Protein AF-A0A293M8E7-F1 (afdb_monomer_lite)

Organism: Ornithodoros erraticus (NCBI:txid265619)

Secondary structure (DSSP, 8-state):
-HHHHHHHHHHHHHHHHSTT--HHHHHHHHHHHHHHH--B-HHHHHHHS-GGGSTT-TTHHHHHHHHEEEEP-PBPTTSPBPPPEEEE-HHHHHHT--HHHHHHH-SSHHHHHHHHHHHHHHHHHTTS--SSSPPPP-PPPP-PPPTTS--GGGGGGSHHHHHHHHHHHHHHHH-TTS-HHHHHHHHHHHHHHHHT--SS--TT-----PPP-TT--HHHH-SSS-HHHHTT--EEEEEEPPP-------------------------------PPP-----------------------------------------------------------------------------------------------------------------------------------------------------------------------PPP--EEEEEEE-HHHHHHHHHHHHHTSTT----GGGS---TT--S-S----S---HHHHHHHHHHHHHHHH--S-TTSPPHHHHHHHHHSPPPP--------TTSSHHHHHHHHHHHHHHHHHHHHHHHHHHHHHHHHHHTTTT---------------PPEEEBTTT--EEE--SSS-EEEEEEEEEE-TTTT-BBTTS---BPPSSHHHHHHHTS--BHHHHHHHHHHHHHHHS-HHHHHTT----TTTEEEEEEEEEEEEHHHHHHHHHHHHHHHTTS--S--GGGT-EE-TTT--EE-EEEEPPTTTT--------TT--HHHHHHHHHHHHTSPPP---TTHHHHHHHHHHHHHTS-GGGT-SSSS--HHHHHHHHHHHHHHHHHHHHHHTTSSS-S----TT--HHHHHHHHHHHHHHH--S-THHHHHHHH---SSTT--TT---TTSPPTTTS-HHHHHHHHHHHS-TT--HHHHHHHHHHHHHHHHHHHHHHHHTTS-HHHHHHHHHHHHT-S-SSSSHHHHHHHHHHHHTTSGGGGGGTT--GGG-----HHHHHHHHHHHHHHHHHHHHHHHHHHT-PPPP---SGGGHHHHHHHHTT-S-TTS---GGGG----SS-HHHHHHHHHHHHHHHHTT-HHHHHHHHHT---BPPP-PPBPPSBHHHHHHHHTTPPPTTT-SPPSSEEEETTT--EEESS-STT-BTTB-HHHHHHHHHHTTEEEEEETTT-EEEEEETTEEEEEEESEE-TTS---GGGTT----EE-HHHHHHHHHHHHTT-HHHH-S-EEESSS--

InterPro domains:
  IPR039164 E3 ubiquitin-protein ligase UBR1-like [PTHR21497] (1-1247)
  IPR044046 E3 ubiquitin-protein ligase UBR-like, C-terminal [PF18995] (820-1236)
  IPR055194 E3 ubiquitin-protein ligase UBR1-like, winged-helix domain [PF22960] (27-125)

Structure (mmCIF, N/CA/C/O backbone):
data_AF-A0A293M8E7-F1
#
_entry.id   AF-A0A293M8E7-F1
#
loop_
_atom_site.group_PDB
_atom_site.id
_atom_site.type_symbol
_atom_site.label_atom_id
_atom_site.label_alt_id
_atom_site.label_comp_id
_atom_site.label_asym_id
_atom_site.label_entity_id
_atom_site.label_seq_id
_atom_site.pdbx_PDB_ins_code
_atom_site.Cartn_x
_atom_site.Cartn_y
_atom_site.Cartn_z
_atom_site.occupancy
_atom_site.B_iso_or_equiv
_atom_site.auth_seq_id
_atom_site.auth_comp_id
_atom_site.auth_asym_id
_atom_site.auth_atom_id
_atom_site.pdbx_PDB_model_num
ATOM 1 N N . MET A 1 1 ? -21.845 -20.359 -11.282 1.00 68.38 1 MET A N 1
ATOM 2 C CA . MET A 1 1 ? -21.447 -19.264 -12.202 1.00 68.38 1 MET A CA 1
ATOM 3 C C . MET A 1 1 ? -22.646 -18.745 -12.989 1.00 68.38 1 MET A C 1
ATOM 5 O O . MET A 1 1 ? -22.965 -17.578 -12.821 1.00 68.38 1 MET A O 1
ATOM 9 N N . VAL A 1 2 ? -23.340 -19.585 -13.774 1.00 80.88 2 VAL A N 1
ATOM 10 C CA . VAL A 1 2 ? -24.531 -19.186 -14.562 1.00 80.88 2 VAL A CA 1
ATOM 11 C C . VAL A 1 2 ? -25.601 -18.481 -13.709 1.00 80.88 2 VAL A C 1
ATOM 13 O O . VAL A 1 2 ? -25.981 -17.367 -14.045 1.00 80.88 2 VAL A O 1
ATOM 16 N N . GLU A 1 3 ? -25.994 -19.051 -12.560 1.00 83.94 3 GLU A N 1
ATOM 17 C CA . GLU A 1 3 ? -26.905 -18.430 -11.567 1.00 83.94 3 GLU A CA 1
ATOM 18 C C . GLU A 1 3 ? -26.539 -16.966 -11.257 1.00 83.94 3 GLU A C 1
ATOM 20 O O . GLU A 1 3 ? -27.389 -16.078 -11.313 1.00 83.94 3 GLU A O 1
ATOM 25 N N . SER A 1 4 ? -25.256 -16.707 -10.985 1.00 84.44 4 SER A N 1
ATOM 26 C CA . SER A 1 4 ? -24.722 -15.388 -10.628 1.00 84.44 4 SER A CA 1
ATOM 27 C C . SER A 1 4 ? -24.785 -14.407 -11.802 1.00 84.44 4 SER A C 1
ATOM 29 O O . SER A 1 4 ? -25.072 -13.232 -11.598 1.00 84.44 4 SER A O 1
ATOM 31 N N . ALA A 1 5 ? -24.550 -14.886 -13.028 1.00 87.75 5 ALA A N 1
ATOM 32 C CA . ALA A 1 5 ? -24.634 -14.073 -14.239 1.00 87.75 5 ALA A CA 1
ATOM 33 C C . ALA A 1 5 ? -26.088 -13.718 -14.596 1.00 87.75 5 ALA A C 1
ATOM 35 O O . ALA A 1 5 ? -26.372 -12.560 -14.896 1.00 87.75 5 ALA A O 1
ATOM 36 N N . LEU A 1 6 ? -27.020 -14.675 -14.499 1.00 90.12 6 LEU A N 1
ATOM 37 C CA . LEU A 1 6 ? -28.450 -14.417 -14.711 1.00 90.12 6 LEU A CA 1
ATOM 38 C C . LEU A 1 6 ? -29.018 -13.478 -13.640 1.00 90.12 6 LEU A C 1
ATOM 40 O O . LEU A 1 6 ? -29.716 -12.528 -13.976 1.00 90.12 6 LEU A O 1
ATOM 44 N N . THR A 1 7 ? -28.665 -13.693 -12.368 1.00 89.94 7 THR A N 1
ATOM 45 C CA . THR A 1 7 ? -29.019 -12.785 -11.263 1.00 89.94 7 THR A CA 1
ATOM 46 C C . THR A 1 7 ? -28.528 -11.365 -11.543 1.00 89.94 7 THR A C 1
ATOM 48 O O . THR A 1 7 ? -29.310 -10.422 -11.466 1.00 89.94 7 THR A O 1
ATOM 51 N N . PHE A 1 8 ? -27.257 -11.203 -11.934 1.00 90.19 8 PHE A N 1
ATOM 52 C CA . PHE A 1 8 ? -26.700 -9.891 -12.267 1.00 90.19 8 PHE A CA 1
ATOM 53 C C . PHE A 1 8 ? -27.414 -9.232 -13.457 1.00 90.19 8 PHE A C 1
ATOM 55 O O . PHE A 1 8 ? -27.713 -8.043 -13.389 1.00 90.19 8 PHE A O 1
ATOM 62 N N . MET A 1 9 ? -27.745 -9.986 -14.511 1.00 89.50 9 MET A N 1
ATOM 63 C CA . MET A 1 9 ? -28.525 -9.472 -15.644 1.00 89.50 9 MET A CA 1
ATOM 64 C C . MET A 1 9 ? -29.933 -9.029 -15.223 1.00 89.50 9 MET A C 1
ATOM 66 O O . MET A 1 9 ? -30.341 -7.918 -15.553 1.00 89.50 9 MET A O 1
ATOM 70 N N . ALA A 1 10 ? -30.656 -9.853 -14.460 1.00 90.50 10 ALA A N 1
ATOM 71 C CA . ALA A 1 10 ? -31.996 -9.537 -13.965 1.00 90.50 10 ALA A CA 1
ATOM 72 C C . ALA A 1 10 ? -31.999 -8.282 -13.070 1.00 90.50 10 ALA A C 1
ATOM 74 O O . ALA A 1 10 ? -32.833 -7.392 -13.250 1.00 90.50 10 ALA A O 1
ATOM 75 N N . MET A 1 11 ? -31.021 -8.168 -12.164 1.00 89.38 11 MET A N 1
ATOM 76 C CA . MET A 1 11 ? -30.807 -6.969 -11.349 1.00 89.38 11 MET A CA 1
ATOM 77 C C . MET A 1 11 ? -30.482 -5.750 -12.220 1.00 89.38 11 MET A C 1
ATOM 79 O O . MET A 1 11 ? -31.136 -4.722 -12.083 1.00 89.38 11 MET A O 1
ATOM 83 N N . LEU A 1 12 ? -29.519 -5.849 -13.145 1.00 88.81 12 LEU A N 1
ATOM 84 C CA . LEU A 1 12 ? -29.110 -4.742 -14.017 1.00 88.81 12 LEU A CA 1
ATOM 85 C C . LEU A 1 12 ? -30.289 -4.187 -14.827 1.00 88.81 12 LEU A C 1
ATOM 87 O O . LEU A 1 12 ? -30.461 -2.972 -14.896 1.00 88.81 12 LEU A O 1
ATOM 91 N N . LEU A 1 13 ? -31.110 -5.067 -15.405 1.00 86.44 13 LEU A N 1
ATOM 92 C CA . LEU A 1 13 ? -32.287 -4.694 -16.189 1.00 86.44 13 LEU A CA 1
ATOM 93 C C . LEU A 1 13 ? -33.374 -4.048 -15.316 1.00 86.44 13 LEU A C 1
ATOM 95 O O . LEU A 1 13 ? -33.914 -3.011 -15.699 1.00 86.44 13 LEU A O 1
ATOM 99 N N . SER A 1 14 ? -33.653 -4.609 -14.132 1.00 85.44 14 SER A N 1
ATOM 100 C CA . SER A 1 14 ? -34.631 -4.052 -13.185 1.00 85.44 14 SER A CA 1
ATOM 101 C C . SER A 1 14 ? -34.201 -2.674 -12.666 1.00 85.44 14 SER A C 1
ATOM 103 O O . SER A 1 14 ? -34.911 -1.691 -12.870 1.00 85.44 14 SER A O 1
ATOM 105 N N . ILE A 1 15 ? -32.987 -2.555 -12.109 1.00 83.00 15 ILE A N 1
ATOM 106 C CA . ILE A 1 15 ? -32.442 -1.297 -11.565 1.00 83.00 15 ILE A CA 1
ATOM 107 C C . ILE A 1 15 ? -32.454 -0.189 -12.619 1.00 83.00 15 ILE A C 1
ATOM 109 O O . ILE A 1 15 ? -32.874 0.925 -12.329 1.00 83.00 15 ILE A O 1
ATOM 113 N N . ARG A 1 16 ? -31.990 -0.480 -13.843 1.00 83.44 16 ARG A N 1
ATOM 114 C CA . ARG A 1 16 ? -31.901 0.521 -14.918 1.00 83.44 16 ARG A CA 1
ATOM 115 C C . ARG A 1 16 ? -33.264 0.966 -15.437 1.00 83.44 16 ARG A C 1
ATOM 117 O O . ARG A 1 16 ? -33.369 2.098 -15.895 1.00 83.44 16 ARG A O 1
ATOM 124 N N . THR A 1 17 ? -34.278 0.111 -15.338 1.00 80.12 17 THR A N 1
ATOM 125 C CA . THR A 1 17 ? -35.662 0.457 -15.687 1.00 80.12 17 THR A CA 1
ATOM 126 C C . THR A 1 17 ? -36.342 1.266 -14.578 1.00 80.12 17 THR A C 1
ATOM 128 O O . THR A 1 17 ? -37.103 2.179 -14.867 1.00 80.12 17 THR A O 1
ATOM 131 N N . ASN A 1 18 ? -35.992 1.007 -13.316 1.00 79.44 18 ASN A N 1
ATOM 132 C CA . ASN A 1 18 ? -36.489 1.728 -12.139 1.00 79.44 18 ASN A CA 1
ATOM 133 C C . ASN A 1 18 ? -35.790 3.094 -11.903 1.00 79.44 18 ASN A C 1
ATOM 135 O O . ASN A 1 18 ? -36.013 3.745 -10.881 1.00 79.44 18 ASN A O 1
ATOM 139 N N . LEU A 1 19 ? -34.937 3.558 -12.827 1.00 77.19 19 LEU A N 1
ATOM 140 C CA . LEU A 1 19 ? -34.357 4.905 -12.784 1.00 77.19 19 LEU A CA 1
ATOM 141 C C . LEU A 1 19 ? -35.396 5.952 -13.218 1.00 77.19 19 LEU A C 1
ATOM 143 O O . LEU A 1 19 ? -35.996 5.829 -14.282 1.00 77.19 19 LEU A O 1
ATOM 147 N N . GLY A 1 20 ? -35.560 7.007 -12.415 1.00 71.25 20 GLY A N 1
ATOM 148 C CA . GLY A 1 20 ? -36.569 8.056 -12.634 1.00 71.25 20 GLY A CA 1
ATOM 149 C C . GLY A 1 20 ? -37.862 7.879 -11.827 1.00 71.25 20 GLY A C 1
ATOM 150 O O . GLY A 1 20 ? -38.789 8.665 -11.994 1.00 71.25 20 GLY A O 1
ATOM 151 N N . MET A 1 21 ? -37.930 6.881 -10.939 1.00 80.19 21 MET A N 1
ATOM 152 C CA . MET A 1 21 ? -38.999 6.755 -9.940 1.00 80.19 21 MET A CA 1
ATOM 153 C C . MET A 1 21 ? -39.037 7.961 -8.981 1.00 80.19 21 MET A C 1
ATOM 155 O O . MET A 1 21 ? -37.992 8.527 -8.651 1.00 80.19 21 MET A O 1
ATOM 159 N N . SER A 1 22 ? -40.234 8.345 -8.520 1.00 82.50 22 SER A N 1
ATOM 160 C CA . SER A 1 22 ? -40.402 9.437 -7.548 1.00 82.50 22 SER A CA 1
ATOM 161 C C . SER A 1 22 ? -39.932 9.032 -6.145 1.00 82.50 22 SER A C 1
ATOM 163 O O . SER A 1 22 ? -39.795 7.847 -5.833 1.00 82.50 22 SER A O 1
ATOM 165 N N . GLU A 1 23 ? -39.698 10.013 -5.267 1.00 80.44 23 GLU A N 1
ATOM 166 C CA . GLU A 1 23 ? -39.271 9.735 -3.885 1.00 80.44 23 GLU A CA 1
ATOM 167 C C . GLU A 1 23 ? -40.356 8.974 -3.086 1.00 80.44 23 GLU A C 1
ATOM 169 O O . GLU A 1 23 ? -40.019 8.140 -2.248 1.00 80.44 23 GLU A O 1
ATOM 174 N N . GLU A 1 24 ? -41.642 9.156 -3.421 1.00 82.88 24 GLU A N 1
ATOM 175 C CA . GLU A 1 24 ? -42.771 8.340 -2.930 1.00 82.88 24 GLU A CA 1
ATOM 176 C C . GLU A 1 24 ? -42.676 6.869 -3.378 1.00 82.88 24 GLU A C 1
ATOM 178 O O . GLU A 1 24 ? -42.749 5.952 -2.559 1.00 82.88 24 GLU A O 1
ATOM 183 N N . ASP A 1 25 ? -42.481 6.644 -4.682 1.00 84.38 25 ASP A N 1
ATOM 184 C CA . ASP A 1 25 ? -42.360 5.323 -5.316 1.00 84.38 25 ASP A CA 1
ATOM 185 C C . ASP A 1 25 ? -41.198 4.517 -4.700 1.00 84.38 25 ASP A C 1
ATOM 187 O O . ASP A 1 25 ? -41.317 3.319 -4.424 1.00 84.38 25 ASP A O 1
ATOM 191 N N . ILE A 1 26 ? -40.068 5.195 -4.459 1.00 85.56 26 ILE A N 1
ATOM 192 C CA . ILE A 1 26 ? -38.873 4.622 -3.830 1.00 85.56 26 ILE A CA 1
ATOM 193 C C . ILE A 1 26 ? -39.148 4.294 -2.357 1.00 85.56 26 ILE A C 1
ATOM 195 O O . ILE A 1 26 ? -38.889 3.168 -1.930 1.00 85.56 26 ILE A O 1
ATOM 199 N N . MET A 1 27 ? -39.716 5.231 -1.589 1.00 85.25 27 MET A N 1
ATOM 200 C CA . MET A 1 27 ? -40.069 5.016 -0.180 1.00 85.25 27 MET A CA 1
ATOM 201 C C . MET A 1 27 ? -40.993 3.802 -0.003 1.00 85.25 27 MET A C 1
ATOM 203 O O . MET A 1 27 ? -40.737 2.959 0.861 1.00 85.25 27 MET A O 1
ATOM 207 N N . ARG A 1 28 ? -42.020 3.663 -0.853 1.00 89.56 28 ARG A N 1
ATOM 208 C CA . ARG A 1 28 ? -42.944 2.520 -0.825 1.00 89.56 28 ARG A CA 1
ATOM 209 C C . ARG A 1 28 ? -42.222 1.194 -1.086 1.00 89.56 28 ARG A C 1
ATOM 211 O O . ARG A 1 28 ? -42.390 0.247 -0.317 1.00 89.56 28 ARG A O 1
ATOM 218 N N . GLN A 1 29 ? -41.382 1.131 -2.123 1.00 88.25 29 GLN A N 1
ATOM 219 C CA . GLN A 1 29 ? -40.636 -0.082 -2.482 1.00 88.25 29 GLN A CA 1
ATOM 220 C C . GLN A 1 29 ? -39.670 -0.534 -1.374 1.00 88.25 29 GLN A C 1
ATOM 222 O O . GLN A 1 29 ? -39.550 -1.734 -1.105 1.00 88.25 29 GLN A O 1
ATOM 227 N N . GLU A 1 30 ? -39.014 0.405 -0.690 1.00 89.31 30 GLU A N 1
ATOM 228 C CA . GLU A 1 30 ? -38.142 0.082 0.443 1.00 89.31 30 GLU A CA 1
ATOM 229 C C . GLU A 1 30 ? -38.932 -0.366 1.680 1.00 89.31 30 GLU A C 1
ATOM 231 O O . GLU A 1 30 ? -38.576 -1.368 2.303 1.00 89.31 30 GLU A O 1
ATOM 236 N N . MET A 1 31 ? -40.051 0.295 1.999 1.00 89.12 31 MET A N 1
ATOM 237 C CA . MET A 1 31 ? -40.909 -0.082 3.128 1.00 89.12 31 MET A CA 1
ATOM 238 C C . MET A 1 31 ? -41.478 -1.502 2.953 1.00 89.12 31 MET A C 1
ATOM 240 O O . MET A 1 31 ? -41.401 -2.321 3.873 1.00 89.12 31 MET A O 1
ATOM 244 N N . VAL A 1 32 ? -41.952 -1.837 1.745 1.00 91.44 32 VAL A N 1
ATOM 245 C CA . VAL A 1 32 ? -42.368 -3.199 1.363 1.00 91.44 32 VAL A CA 1
ATOM 246 C C . VAL A 1 32 ? -41.226 -4.202 1.549 1.00 91.44 32 VAL A C 1
ATOM 248 O O . VAL A 1 32 ? -41.429 -5.266 2.135 1.00 91.44 32 VAL A O 1
ATOM 251 N N . THR A 1 33 ? -40.014 -3.867 1.106 1.00 90.75 33 THR A N 1
ATOM 252 C CA . THR A 1 33 ? -38.836 -4.750 1.180 1.00 90.75 33 THR A CA 1
ATOM 253 C C . THR A 1 33 ? -38.420 -5.038 2.625 1.00 90.75 33 THR A C 1
ATOM 255 O O . THR A 1 33 ? -38.177 -6.196 2.984 1.00 90.75 33 THR A O 1
ATOM 258 N N . LEU A 1 34 ? -38.407 -4.018 3.489 1.00 89.88 34 LEU A N 1
ATOM 259 C CA . LEU A 1 34 ? -38.118 -4.161 4.920 1.00 89.88 34 LEU A CA 1
ATOM 260 C C . LEU A 1 34 ? -39.157 -5.052 5.620 1.00 89.88 34 LEU A C 1
ATOM 262 O O . LEU A 1 34 ? -38.778 -5.983 6.337 1.00 89.88 34 LEU A O 1
ATOM 266 N N . LEU A 1 35 ? -40.449 -4.819 5.356 1.00 90.19 35 LEU A N 1
ATOM 267 C CA . LEU A 1 35 ? -41.570 -5.581 5.922 1.00 90.19 35 LEU A CA 1
ATOM 268 C C . LEU A 1 35 ? -41.635 -7.031 5.421 1.00 90.19 35 LEU A C 1
ATOM 270 O O . LEU A 1 35 ? -41.969 -7.938 6.191 1.00 90.19 35 LEU A O 1
ATOM 274 N N . CYS A 1 36 ? -41.285 -7.287 4.158 1.00 90.19 36 CYS A N 1
ATOM 275 C CA . CYS A 1 36 ? -41.197 -8.639 3.592 1.00 90.19 36 CYS A CA 1
ATOM 276 C C . CYS A 1 36 ? -39.943 -9.395 4.061 1.00 90.19 36 CYS A C 1
ATOM 278 O O . CYS A 1 36 ? -39.952 -10.625 4.109 1.00 90.19 36 CYS A O 1
ATOM 280 N N . THR A 1 37 ? -38.908 -8.689 4.525 1.00 89.69 37 THR A N 1
ATOM 281 C CA . THR A 1 37 ? -37.727 -9.298 5.160 1.00 89.69 37 THR A CA 1
ATOM 282 C C . THR A 1 37 ? -37.989 -9.665 6.626 1.00 89.69 37 THR A C 1
ATOM 284 O O . THR A 1 37 ? -37.711 -10.791 7.032 1.00 89.69 37 THR A O 1
ATOM 287 N N . GLY A 1 38 ? -38.607 -8.779 7.418 1.00 88.81 38 GLY A N 1
ATOM 288 C CA . GLY A 1 38 ? -39.013 -9.080 8.799 1.00 88.81 38 GLY A CA 1
ATOM 289 C C . GLY A 1 38 ? -40.175 -8.216 9.296 1.00 88.81 38 GLY A C 1
ATOM 290 O O . GLY A 1 38 ? -40.468 -7.175 8.720 1.00 88.81 38 GLY A O 1
ATOM 291 N N . ASN A 1 39 ? -40.839 -8.634 10.378 1.00 89.19 39 ASN A N 1
ATOM 292 C CA . ASN A 1 39 ? -41.770 -7.756 11.102 1.00 89.19 39 ASN A CA 1
ATOM 293 C C . ASN A 1 39 ? -40.967 -6.630 11.787 1.00 89.19 39 ASN A C 1
ATOM 295 O O . ASN A 1 39 ? -39.861 -6.895 12.263 1.00 89.19 39 ASN A O 1
ATOM 299 N N . ARG A 1 40 ? -41.504 -5.405 11.869 1.00 90.06 40 ARG A N 1
ATOM 300 C CA . ARG A 1 40 ? -40.778 -4.219 12.383 1.00 90.06 40 ARG A CA 1
ATOM 301 C C . ARG A 1 40 ? -41.633 -3.346 13.304 1.00 90.06 40 ARG A C 1
ATOM 303 O O . ARG A 1 40 ? -42.852 -3.316 13.158 1.00 90.06 40 ARG A O 1
ATOM 310 N N . THR A 1 41 ? -41.008 -2.604 14.218 1.00 88.56 41 THR A N 1
ATOM 311 C CA . THR A 1 41 ? -41.669 -1.473 14.899 1.00 88.56 41 THR A CA 1
ATOM 312 C C . THR A 1 41 ? -41.767 -0.262 13.961 1.00 88.56 41 THR A C 1
ATOM 314 O O . THR A 1 41 ? -41.087 -0.204 12.938 1.00 88.56 41 THR A O 1
ATOM 317 N N . HIS A 1 42 ? -42.576 0.735 14.332 1.00 87.25 42 HIS A N 1
ATOM 318 C CA . HIS A 1 42 ? -42.614 2.040 13.652 1.00 87.25 42 HIS A CA 1
ATOM 319 C C . HIS A 1 42 ? -41.235 2.726 13.640 1.00 87.25 42 HIS A C 1
ATOM 321 O O . HIS A 1 42 ? -40.757 3.134 12.580 1.00 87.25 42 HIS A O 1
ATOM 327 N N . SER A 1 43 ? -40.544 2.738 14.789 1.00 83.81 43 SER A N 1
ATOM 328 C CA . SER A 1 43 ? -39.168 3.241 14.900 1.00 83.81 43 SER A CA 1
ATOM 329 C C . SER A 1 43 ? -38.218 2.511 13.953 1.00 83.81 43 SER A C 1
ATOM 331 O O . SER A 1 43 ? -37.637 3.145 13.087 1.00 83.81 43 SER A O 1
ATOM 333 N N . GLN A 1 44 ? -38.174 1.175 13.981 1.00 85.31 44 GLN A N 1
ATOM 334 C CA . GLN A 1 44 ? -37.306 0.387 13.099 1.00 85.31 44 GLN A CA 1
ATOM 335 C C . GLN A 1 44 ? -37.579 0.604 11.604 1.00 85.31 44 GLN A C 1
ATOM 337 O O . GLN A 1 44 ? -36.675 0.403 10.802 1.00 85.31 44 GLN A O 1
ATOM 342 N N . LEU A 1 45 ? -38.800 0.966 11.195 1.00 85.62 45 LEU A N 1
ATOM 343 C CA . LEU A 1 45 ? -39.066 1.352 9.803 1.00 85.62 45 LEU A CA 1
ATOM 344 C C . LEU A 1 45 ? -38.528 2.753 9.505 1.00 85.62 45 LEU A C 1
ATOM 346 O O . LEU A 1 45 ? -37.920 2.949 8.458 1.00 85.62 45 LEU A O 1
ATOM 350 N N . THR A 1 46 ? -38.695 3.690 10.438 1.00 81.94 46 THR A N 1
ATOM 351 C CA . THR A 1 46 ? -38.144 5.051 10.355 1.00 81.94 46 THR A CA 1
ATOM 352 C C . THR A 1 46 ? -36.610 5.041 10.295 1.00 81.94 46 THR A C 1
ATOM 354 O O . THR A 1 46 ? -36.035 5.740 9.468 1.00 81.94 46 THR A O 1
ATOM 357 N N . ASP A 1 47 ? -35.962 4.204 11.110 1.00 82.12 47 ASP A N 1
ATOM 358 C CA . ASP A 1 47 ? -34.501 4.100 11.244 1.00 82.12 47 ASP A CA 1
ATOM 359 C C . ASP A 1 47 ? -33.833 3.358 10.066 1.00 82.12 47 ASP A C 1
ATOM 361 O O . ASP A 1 47 ? -32.661 3.583 9.769 1.00 82.12 47 ASP A O 1
ATOM 365 N N . LEU A 1 48 ? -34.552 2.434 9.409 1.00 82.31 48 LEU A N 1
ATOM 366 C CA . LEU A 1 48 ? -34.027 1.609 8.305 1.00 82.31 48 LEU A CA 1
ATOM 367 C C . LEU A 1 48 ? -34.385 2.138 6.907 1.00 82.31 48 LEU A C 1
ATOM 369 O O . LEU A 1 48 ? -33.838 1.649 5.912 1.00 82.31 48 LEU A O 1
ATOM 373 N N . LEU A 1 49 ? -35.299 3.106 6.803 1.00 83.31 49 LEU A N 1
ATOM 374 C CA . LEU A 1 49 ? -35.583 3.802 5.549 1.00 83.31 49 LEU A CA 1
ATOM 375 C C . LEU A 1 49 ? -34.499 4.861 5.254 1.00 83.31 49 LEU A C 1
ATOM 377 O O . LEU A 1 49 ? -33.908 5.414 6.179 1.00 83.31 49 LEU A O 1
ATOM 381 N N . PRO A 1 50 ? -34.197 5.163 3.974 1.00 74.56 50 PRO A N 1
ATOM 382 C CA . PRO A 1 50 ? -33.213 6.193 3.630 1.00 74.56 50 PRO A CA 1
ATOM 383 C C . PRO A 1 50 ? -33.582 7.560 4.223 1.00 74.56 50 PRO A C 1
ATOM 385 O O . PRO A 1 50 ? -34.759 7.894 4.269 1.00 74.56 50 PRO A O 1
ATOM 388 N N . GLU A 1 51 ? -32.599 8.394 4.573 1.00 63.53 51 GLU A N 1
ATOM 389 C CA . GLU A 1 51 ? -32.803 9.683 5.273 1.00 63.53 51 GLU A CA 1
ATOM 390 C C . GLU A 1 51 ? -33.858 10.603 4.619 1.00 63.53 51 GLU A C 1
ATOM 392 O O . GLU A 1 51 ? -34.645 11.249 5.308 1.00 63.53 51 GLU A O 1
ATOM 397 N N . LYS A 1 52 ? -33.942 10.611 3.280 1.00 57.53 52 LYS A N 1
ATOM 398 C CA . LYS A 1 52 ? -34.959 11.349 2.497 1.00 57.53 52 LYS A CA 1
ATOM 399 C C . LYS A 1 52 ? -36.406 10.855 2.677 1.00 57.53 52 LYS A C 1
ATOM 401 O O . LYS A 1 52 ? -37.347 11.551 2.313 1.00 57.53 52 LYS A O 1
ATOM 406 N N . CYS A 1 53 ? -36.576 9.638 3.179 1.00 55.69 53 CYS A N 1
ATOM 407 C CA . CYS A 1 53 ? -37.843 8.930 3.372 1.00 55.69 53 CYS A CA 1
ATOM 408 C C . CYS A 1 53 ? -38.243 8.845 4.860 1.00 55.69 53 CYS A C 1
ATOM 410 O O . CYS A 1 53 ? -39.245 8.212 5.181 1.00 55.69 53 CYS A O 1
ATOM 412 N N . GLY A 1 54 ? -37.450 9.436 5.763 1.00 54.84 54 GLY A N 1
ATOM 413 C CA . GLY A 1 54 ? -37.694 9.423 7.205 1.00 54.84 54 GLY A CA 1
ATOM 414 C C . GLY A 1 54 ? -38.845 10.333 7.656 1.00 54.84 54 GLY A C 1
ATOM 415 O O . GLY A 1 54 ? -39.525 10.977 6.856 1.00 54.84 54 GLY A O 1
ATOM 416 N N . SER A 1 55 ? -39.023 10.428 8.974 1.00 53.34 55 SER A N 1
ATOM 417 C CA . SER A 1 55 ? -40.187 10.984 9.697 1.00 53.34 55 SER A CA 1
ATOM 418 C C . SER A 1 55 ? -40.504 12.485 9.516 1.00 53.34 55 SER A C 1
ATOM 420 O O . SER A 1 55 ? -41.353 13.025 10.220 1.00 53.34 55 SER A O 1
ATOM 422 N N . GLN A 1 56 ? -39.876 13.164 8.552 1.00 55.81 56 GLN A N 1
ATOM 423 C CA . GLN A 1 56 ? -40.293 14.485 8.051 1.00 55.81 56 GLN A CA 1
ATOM 424 C C . GLN A 1 56 ? -41.221 14.385 6.819 1.00 55.81 56 GLN A C 1
ATOM 426 O O . GLN A 1 56 ? -41.827 15.382 6.421 1.00 55.81 56 GLN A O 1
ATOM 431 N N . ASN A 1 57 ? -41.335 13.207 6.192 1.00 64.06 57 ASN A N 1
ATOM 432 C CA . ASN A 1 57 ? -42.163 13.004 5.005 1.00 64.06 57 ASN A CA 1
ATOM 433 C C . ASN A 1 57 ? -43.638 12.754 5.382 1.00 64.06 57 ASN A C 1
ATOM 435 O O . ASN A 1 57 ? -43.955 11.837 6.138 1.00 64.06 57 ASN A O 1
ATOM 439 N N . LYS A 1 58 ? -44.548 13.566 4.829 1.00 67.75 58 LYS A N 1
ATOM 440 C CA . LYS A 1 58 ? -45.988 13.551 5.150 1.00 67.75 58 LYS A CA 1
ATOM 441 C C . LYS A 1 58 ? -46.693 12.255 4.756 1.00 67.75 58 LYS A C 1
ATOM 443 O O . LYS A 1 58 ? -47.667 11.885 5.405 1.00 67.75 58 LYS A O 1
ATOM 448 N N . ASP A 1 59 ? -46.208 11.570 3.726 1.00 74.31 59 ASP A N 1
ATOM 449 C CA . ASP A 1 59 ? -46.843 10.361 3.202 1.00 74.31 59 ASP A CA 1
ATOM 450 C C . ASP A 1 59 ? -46.343 9.070 3.883 1.00 74.31 59 ASP A C 1
ATOM 452 O O . ASP A 1 59 ? -46.838 7.990 3.568 1.00 74.31 59 ASP A O 1
ATOM 456 N N . PHE A 1 60 ? -45.429 9.153 4.862 1.00 83.81 60 PHE A N 1
ATOM 457 C CA . PHE A 1 60 ? -44.925 7.989 5.611 1.00 83.81 60 PHE A CA 1
ATOM 458 C C . PHE A 1 60 ? -46.056 7.184 6.275 1.00 83.81 60 PHE A C 1
ATOM 460 O O . PHE A 1 60 ? -46.201 5.992 6.009 1.00 83.81 60 PHE A O 1
ATOM 467 N N . GLU A 1 61 ? -46.893 7.833 7.095 1.00 84.56 61 GLU A N 1
ATOM 468 C CA . GLU A 1 61 ? -48.008 7.175 7.805 1.00 84.56 61 GLU A CA 1
ATOM 469 C C . GLU A 1 61 ? -49.056 6.620 6.838 1.00 84.56 61 GLU A C 1
ATOM 471 O O . GLU A 1 61 ? -49.616 5.544 7.048 1.00 84.56 61 GLU A O 1
ATOM 476 N N . ARG A 1 62 ? -49.293 7.347 5.742 1.00 86.94 62 ARG A N 1
ATOM 477 C CA . ARG A 1 62 ? -50.200 6.932 4.676 1.00 86.94 62 ARG A CA 1
ATOM 478 C C . ARG A 1 62 ? -49.705 5.641 4.029 1.00 86.94 62 ARG A C 1
ATOM 480 O O . ARG A 1 62 ? -50.448 4.665 3.993 1.00 86.94 62 ARG A O 1
ATOM 487 N N . PHE A 1 63 ? -48.456 5.605 3.563 1.00 85.81 63 PHE A N 1
ATOM 488 C CA . PHE A 1 63 ? -47.907 4.399 2.954 1.00 85.81 63 PHE A CA 1
ATOM 489 C C . PHE A 1 63 ? -47.789 3.253 3.958 1.00 85.81 63 PHE A C 1
ATOM 491 O O . PHE A 1 63 ? -48.088 2.123 3.587 1.00 85.81 63 PHE A O 1
ATOM 498 N N . LEU A 1 64 ? -47.462 3.519 5.227 1.00 87.75 64 LEU A N 1
ATOM 499 C CA . LEU A 1 64 ? -47.446 2.496 6.274 1.00 87.75 64 LEU A CA 1
ATOM 500 C C . LEU A 1 64 ? -48.834 1.865 6.480 1.00 87.75 64 LEU A C 1
ATOM 502 O O . LEU A 1 64 ? -48.939 0.640 6.539 1.00 87.75 64 LEU A O 1
ATOM 506 N N . GLY A 1 65 ? -49.897 2.674 6.517 1.00 84.62 65 GLY A N 1
ATOM 507 C CA . GLY A 1 65 ? -51.282 2.194 6.570 1.00 84.62 65 GLY A CA 1
ATOM 508 C C . GLY A 1 65 ? -51.746 1.470 5.298 1.00 84.62 65 GLY A C 1
ATOM 509 O O . GLY A 1 65 ? -52.568 0.558 5.377 1.00 84.62 65 GLY A O 1
ATOM 510 N N . GLU A 1 66 ? -51.205 1.831 4.130 1.00 87.75 66 GLU A N 1
ATOM 511 C CA . GLU A 1 66 ? -51.482 1.150 2.860 1.00 87.75 66 GLU A CA 1
ATOM 512 C C . GLU A 1 66 ? -50.746 -0.204 2.738 1.00 87.75 66 GLU A C 1
ATOM 514 O O . GLU A 1 66 ? -51.351 -1.171 2.281 1.00 87.75 66 GLU A O 1
ATOM 519 N N . VAL A 1 67 ? -49.471 -0.317 3.145 1.00 90.06 67 VAL A N 1
ATOM 520 C CA . VAL A 1 67 ? -48.655 -1.537 2.925 1.00 90.06 67 VAL A CA 1
ATOM 521 C C . VAL A 1 67 ? -48.602 -2.498 4.116 1.00 90.06 67 VAL A C 1
ATOM 523 O O . VAL A 1 67 ? -48.256 -3.671 3.940 1.00 90.06 67 VAL A O 1
ATOM 526 N N . ALA A 1 68 ? -48.934 -2.050 5.329 1.00 90.31 68 ALA A N 1
ATOM 527 C CA . ALA A 1 68 ? -48.824 -2.856 6.543 1.00 90.31 68 ALA A CA 1
ATOM 528 C C . ALA A 1 68 ? -50.153 -3.027 7.296 1.00 90.31 68 ALA A C 1
ATOM 530 O O . ALA A 1 68 ? -51.111 -2.281 7.123 1.00 90.31 68 ALA A O 1
ATOM 531 N N . VAL A 1 69 ? -50.186 -4.034 8.165 1.00 90.94 69 VAL A N 1
ATOM 532 C CA . VAL A 1 69 ? -51.149 -4.191 9.259 1.00 90.94 69 VAL A CA 1
ATOM 533 C C . VAL A 1 69 ? -50.355 -4.247 10.559 1.00 90.94 69 VAL A C 1
ATOM 535 O O . VAL A 1 69 ? -49.377 -4.993 10.672 1.00 90.94 69 VAL A O 1
ATOM 538 N N . TYR A 1 70 ? -50.773 -3.454 11.543 1.00 89.62 70 TYR A N 1
ATOM 539 C CA . TYR A 1 70 ? -50.229 -3.526 12.893 1.00 89.62 70 TYR A CA 1
ATOM 540 C C . TYR A 1 70 ? -50.738 -4.790 13.592 1.00 89.62 70 TYR A C 1
ATOM 542 O O . TYR A 1 70 ? -51.940 -5.053 13.621 1.00 89.62 70 TYR A O 1
ATOM 550 N N . LYS A 1 71 ? -49.824 -5.573 14.166 1.00 85.00 71 LYS A N 1
ATOM 551 C CA . LYS A 1 71 ? -50.153 -6.681 15.058 1.00 85.00 71 LYS A CA 1
ATOM 552 C C . LYS A 1 71 ? -49.986 -6.220 16.501 1.00 85.00 71 LYS A C 1
ATOM 554 O O . LYS A 1 71 ? -48.879 -5.883 16.916 1.00 85.00 71 LYS A O 1
ATOM 559 N N . GLU A 1 72 ? -51.084 -6.257 17.246 1.00 79.19 72 GLU A N 1
ATOM 560 C CA . GLU A 1 72 ? -51.141 -5.897 18.662 1.00 79.19 72 GLU A CA 1
ATOM 561 C C . GLU A 1 72 ? -50.193 -6.738 19.548 1.00 79.19 72 GLU A C 1
ATOM 563 O O . GLU A 1 72 ? -49.826 -7.864 19.183 1.00 79.19 72 GLU A O 1
ATOM 568 N N . PRO A 1 73 ? -49.770 -6.195 20.708 1.00 76.38 73 PRO A N 1
ATOM 569 C CA . PRO A 1 73 ? -48.897 -6.887 21.652 1.00 76.38 73 PRO A CA 1
ATOM 570 C C . PRO A 1 73 ? -49.578 -8.120 22.269 1.00 76.38 73 PRO A C 1
ATOM 572 O O . PRO A 1 73 ? -50.479 -8.008 23.099 1.00 76.38 73 PRO A O 1
ATOM 575 N N . ASN A 1 74 ? -49.115 -9.317 21.901 1.00 67.19 74 ASN A N 1
ATOM 576 C CA . ASN A 1 74 ? -49.556 -10.560 22.536 1.00 67.19 74 ASN A CA 1
ATOM 577 C C . ASN A 1 74 ? -48.858 -10.760 23.892 1.00 67.19 74 ASN A C 1
ATOM 579 O O . ASN A 1 74 ? -47.640 -10.609 24.002 1.00 67.19 74 ASN A O 1
ATOM 583 N N . PHE A 1 75 ? -49.611 -11.221 24.890 1.00 60.78 75 PHE A N 1
ATOM 584 C CA . PHE A 1 75 ? -49.056 -11.791 26.118 1.00 60.78 75 PHE A CA 1
ATOM 585 C C . PHE A 1 75 ? -48.607 -13.235 25.867 1.00 60.78 75 PHE A C 1
ATOM 587 O O . PHE A 1 75 ? -49.381 -14.047 25.353 1.00 60.78 75 PHE A O 1
ATOM 594 N N . GLU A 1 76 ? -47.380 -13.580 26.256 1.00 62.47 76 GLU A N 1
ATOM 595 C CA . GLU A 1 76 ? -46.966 -14.983 26.344 1.00 62.47 76 GLU A CA 1
ATOM 596 C C . GLU A 1 76 ? -47.465 -15.628 27.644 1.00 62.47 76 GLU A C 1
ATOM 598 O O . GLU A 1 76 ? -47.697 -14.959 28.651 1.00 62.47 76 GLU A O 1
ATOM 603 N N . SER A 1 77 ? -47.562 -16.961 27.666 1.00 52.44 77 SER A N 1
ATOM 604 C CA . SER A 1 77 ? -48.014 -17.736 28.836 1.00 52.44 77 SER A CA 1
ATOM 605 C C . SER A 1 77 ? -47.107 -17.628 30.077 1.00 52.44 77 SER A C 1
ATOM 607 O O . SER A 1 77 ? -47.424 -18.221 31.104 1.00 52.44 77 SER A O 1
ATOM 609 N N . GLY A 1 78 ? -45.987 -16.901 29.984 1.00 59.19 78 GLY A N 1
ATOM 610 C CA . GLY A 1 78 ? -45.103 -16.535 31.096 1.00 59.19 78 GLY A CA 1
ATOM 611 C C . GLY A 1 78 ? -45.313 -15.117 31.651 1.00 59.19 78 GLY A C 1
ATOM 612 O O . GLY A 1 78 ? -44.569 -14.720 32.537 1.00 59.19 78 GLY A O 1
ATOM 613 N N . GLY A 1 79 ? -46.284 -14.347 31.144 1.00 58.41 79 GLY A N 1
ATOM 614 C CA . GLY A 1 79 ? -46.630 -13.006 31.644 1.00 58.41 79 GLY A CA 1
ATOM 615 C C . GLY A 1 79 ? -45.950 -11.830 30.932 1.00 58.41 79 GLY A C 1
ATOM 616 O O . GLY A 1 79 ? -46.415 -10.700 31.062 1.00 58.41 79 GLY A O 1
ATOM 617 N N . ASN A 1 80 ? -44.912 -12.074 30.129 1.00 55.56 80 ASN A N 1
ATOM 618 C CA . ASN A 1 80 ? -44.255 -11.028 29.342 1.00 55.56 80 ASN A CA 1
ATOM 619 C C . ASN A 1 80 ? -45.151 -10.541 28.187 1.00 55.56 80 ASN A C 1
ATOM 621 O O . ASN A 1 80 ? -45.700 -11.345 27.426 1.00 55.56 80 ASN A O 1
ATOM 625 N N . MET A 1 81 ? -45.252 -9.218 28.026 1.00 64.69 81 MET A N 1
ATOM 626 C CA . MET A 1 81 ? -45.832 -8.584 26.838 1.00 64.69 81 MET A CA 1
ATOM 627 C C . MET A 1 81 ? -44.805 -8.554 25.705 1.00 64.69 81 MET A C 1
ATOM 629 O O . MET A 1 81 ? -43.740 -7.953 25.845 1.00 64.69 81 MET A O 1
ATOM 633 N N . LEU A 1 82 ? -45.141 -9.139 24.557 1.00 68.00 82 LEU A N 1
ATOM 634 C CA . LEU A 1 82 ? -44.388 -8.929 23.322 1.00 68.00 82 LEU A CA 1
ATOM 635 C C . LEU A 1 82 ? -44.745 -7.560 22.737 1.00 68.00 82 LEU A C 1
ATOM 637 O O . LEU A 1 82 ? -45.919 -7.207 22.677 1.00 68.00 82 LEU A O 1
ATOM 641 N N . GLN A 1 83 ? -43.758 -6.801 22.259 1.00 77.50 83 GLN A N 1
ATOM 642 C CA . GLN A 1 83 ? -44.008 -5.527 21.577 1.00 77.50 83 GLN A CA 1
ATOM 643 C C . GLN A 1 83 ? -44.842 -5.747 20.300 1.00 77.50 83 GLN A C 1
ATOM 645 O O . GLN A 1 83 ? -44.592 -6.689 19.546 1.00 77.50 83 GLN A O 1
ATOM 650 N N . GLY A 1 84 ? -45.832 -4.884 20.049 1.00 82.69 84 GLY A N 1
ATOM 651 C CA . GLY A 1 84 ? -46.639 -4.934 18.826 1.00 82.69 84 GLY A CA 1
ATOM 652 C C . GLY A 1 84 ? -45.857 -4.453 17.597 1.00 82.69 84 GLY A C 1
ATOM 653 O O . GLY A 1 84 ? -45.088 -3.492 17.679 1.00 82.69 84 GLY A O 1
ATOM 654 N N . MET A 1 85 ? -46.043 -5.129 16.461 1.00 88.81 85 MET A N 1
ATOM 655 C CA . MET A 1 85 ? -45.181 -5.031 15.272 1.00 88.81 85 MET A CA 1
ATOM 656 C C . MET A 1 85 ? -45.999 -4.926 13.984 1.00 88.81 85 MET A C 1
ATOM 658 O O . MET A 1 85 ? -47.019 -5.594 13.830 1.00 88.81 85 MET A O 1
ATOM 662 N N . TYR A 1 86 ? -45.502 -4.172 13.010 1.00 91.00 86 TYR A N 1
ATOM 663 C CA . TYR A 1 86 ? -46.053 -4.118 11.660 1.00 91.00 86 TYR A CA 1
ATOM 664 C C . TYR A 1 86 ? -45.671 -5.361 10.848 1.00 91.00 86 TYR A C 1
ATOM 666 O O . TYR A 1 86 ? -44.533 -5.846 10.897 1.00 91.00 86 TYR A O 1
ATOM 674 N N . MET A 1 87 ? -46.640 -5.865 10.085 1.00 89.06 87 MET A N 1
ATOM 675 C CA . MET A 1 87 ? -46.504 -6.969 9.133 1.00 89.06 87 MET A CA 1
ATOM 676 C C . MET A 1 87 ? -47.027 -6.521 7.758 1.00 89.06 87 MET A C 1
ATOM 678 O O . MET A 1 87 ? -48.001 -5.772 7.719 1.00 89.06 87 MET A O 1
ATOM 682 N N . PRO A 1 88 ? -46.443 -6.965 6.631 1.00 92.06 88 PRO A N 1
ATOM 683 C CA . PRO A 1 88 ? -46.939 -6.615 5.297 1.00 92.06 88 PRO A CA 1
ATOM 684 C C . PRO A 1 88 ? -48.343 -7.188 5.050 1.00 92.06 88 PRO A C 1
ATOM 686 O O . PRO A 1 88 ? -48.627 -8.328 5.431 1.00 92.06 88 PRO A O 1
ATOM 689 N N . GLN A 1 89 ? -49.213 -6.414 4.395 1.00 91.06 89 GLN A N 1
ATOM 690 C CA . GLN A 1 89 ? -50.568 -6.856 4.044 1.00 91.06 89 GLN A CA 1
ATOM 691 C C . GLN A 1 89 ? -50.563 -7.999 3.018 1.00 91.06 89 GLN A C 1
ATOM 693 O O . GLN A 1 89 ? -49.647 -8.121 2.207 1.00 91.06 89 GLN A O 1
ATOM 698 N N . SER A 1 90 ? -51.633 -8.803 2.991 1.00 86.06 90 SER A N 1
ATOM 699 C CA . SER A 1 90 ? -51.784 -9.917 2.037 1.00 86.06 90 SER A CA 1
ATOM 700 C C . SER A 1 90 ? -51.560 -9.494 0.582 1.00 86.06 90 SER A C 1
ATOM 702 O O . SER A 1 90 ? -50.829 -10.158 -0.143 1.00 86.06 90 SER A O 1
ATOM 704 N N . HIS A 1 91 ? -52.125 -8.356 0.166 1.00 87.62 91 HIS A N 1
ATOM 705 C CA . HIS A 1 91 ? -52.033 -7.891 -1.220 1.00 87.62 91 HIS A CA 1
ATOM 706 C C . HIS A 1 91 ? -50.601 -7.497 -1.639 1.00 87.62 91 HIS A C 1
ATOM 708 O O . HIS A 1 91 ? -50.265 -7.582 -2.820 1.00 87.62 91 HIS A O 1
ATOM 714 N N . ILE A 1 92 ? -49.733 -7.126 -0.690 1.00 90.56 92 ILE A N 1
ATOM 715 C CA . ILE A 1 92 ? -48.340 -6.733 -0.957 1.00 90.56 92 ILE A CA 1
ATOM 716 C C . ILE A 1 92 ? -47.511 -7.929 -1.432 1.00 90.56 92 ILE A C 1
ATOM 718 O O . ILE A 1 92 ? -46.748 -7.793 -2.389 1.00 90.56 92 ILE A O 1
ATOM 722 N N . TRP A 1 93 ? -47.712 -9.117 -0.851 1.00 87.94 93 TRP A N 1
ATOM 723 C CA . TRP A 1 93 ? -47.065 -10.359 -1.303 1.00 87.94 93 TRP A CA 1
ATOM 724 C C . TRP A 1 93 ? -47.451 -10.761 -2.732 1.00 87.94 93 TRP A C 1
ATOM 726 O O . TRP A 1 93 ? -46.709 -11.488 -3.389 1.00 87.94 93 TRP A O 1
ATOM 736 N N . GLU A 1 94 ? -48.603 -10.292 -3.210 1.00 85.12 94 GLU A N 1
ATOM 737 C CA . GLU A 1 94 ? -49.150 -10.612 -4.528 1.00 85.12 94 GLU A CA 1
ATOM 738 C C . GLU A 1 94 ? -48.766 -9.554 -5.575 1.00 85.12 94 GLU A C 1
ATOM 740 O O . GLU A 1 94 ? -48.375 -9.897 -6.691 1.00 85.12 94 GLU A O 1
ATOM 745 N N . CYS A 1 95 ? -48.819 -8.267 -5.214 1.00 83.62 95 CYS A N 1
ATOM 746 C CA . CYS A 1 95 ? -48.698 -7.148 -6.155 1.00 83.62 95 CYS A CA 1
ATOM 747 C C . CYS A 1 95 ? -47.328 -6.447 -6.143 1.00 83.62 95 CYS A C 1
ATOM 749 O O . CYS A 1 95 ? -46.886 -5.973 -7.188 1.00 83.62 95 CYS A O 1
ATOM 751 N N . GLU A 1 96 ? -46.638 -6.380 -4.997 1.00 87.44 96 GLU A N 1
ATOM 752 C CA . GLU A 1 96 ? -45.509 -5.447 -4.809 1.00 87.44 96 GLU A CA 1
ATOM 753 C C . GLU A 1 96 ? -44.199 -6.090 -4.341 1.00 87.44 96 GLU A C 1
ATOM 755 O O . GLU A 1 96 ? -43.130 -5.586 -4.685 1.00 87.44 96 GLU A O 1
ATOM 760 N N . TYR A 1 97 ? -44.253 -7.215 -3.621 1.00 90.69 97 TYR A N 1
ATOM 761 C CA . TYR A 1 97 ? -43.069 -7.975 -3.214 1.00 90.69 97 TYR A CA 1
ATOM 762 C C . TYR A 1 97 ? -42.207 -8.338 -4.433 1.00 90.69 97 TYR A C 1
ATOM 764 O O . TYR A 1 97 ? -42.708 -8.933 -5.392 1.00 90.69 97 TYR A O 1
ATOM 772 N N . ASP A 1 98 ? -40.921 -7.979 -4.393 1.00 90.00 98 ASP A N 1
ATOM 773 C CA . ASP A 1 98 ? -39.931 -8.306 -5.422 1.00 90.00 98 ASP A CA 1
ATOM 774 C C . ASP A 1 98 ? -38.700 -8.998 -4.807 1.00 90.00 98 ASP A C 1
ATOM 776 O O . ASP A 1 98 ? -37.908 -8.350 -4.111 1.00 90.00 98 ASP A O 1
ATOM 780 N N . PRO A 1 99 ? -38.478 -10.291 -5.102 1.00 90.00 99 PRO A N 1
ATOM 781 C CA . PRO A 1 99 ? -37.273 -11.002 -4.696 1.00 90.00 99 PRO A CA 1
ATOM 782 C C . PRO A 1 99 ? -35.970 -10.341 -5.176 1.00 90.00 99 PRO A C 1
ATOM 784 O O . PRO A 1 99 ? -34.970 -10.433 -4.468 1.00 90.00 99 PRO A O 1
ATOM 787 N N . LEU A 1 100 ? -35.946 -9.659 -6.333 1.00 89.62 100 LEU A N 1
ATOM 788 C CA . LEU A 1 100 ? -34.718 -9.030 -6.850 1.00 89.62 100 LEU A CA 1
ATOM 789 C C . LEU A 1 100 ? -34.321 -7.789 -6.041 1.00 89.62 100 LEU A C 1
ATOM 791 O O . LEU A 1 100 ? -33.142 -7.637 -5.714 1.00 89.62 100 LEU A O 1
ATOM 795 N N . HIS A 1 101 ? -35.275 -6.937 -5.656 1.00 88.56 101 HIS A N 1
ATOM 796 C CA . HIS A 1 101 ? -34.991 -5.810 -4.760 1.00 88.56 101 HIS A CA 1
ATOM 797 C C . HIS A 1 101 ? -34.589 -6.275 -3.352 1.00 88.56 101 HIS A C 1
ATOM 799 O O . HIS A 1 101 ? -33.671 -5.702 -2.767 1.00 88.56 101 HIS A O 1
ATOM 805 N N . VAL A 1 102 ? -35.162 -7.376 -2.841 1.00 89.38 102 VAL A N 1
ATOM 806 C CA . VAL A 1 102 ? -34.656 -8.010 -1.606 1.00 89.38 102 VAL A CA 1
ATOM 807 C C . VAL A 1 102 ? -33.216 -8.498 -1.790 1.00 89.38 102 VAL A C 1
ATOM 809 O O . VAL A 1 102 ? -32.386 -8.225 -0.931 1.00 89.38 102 VAL A O 1
ATOM 812 N N . MET A 1 103 ? -32.865 -9.157 -2.903 1.00 87.56 103 MET A N 1
ATOM 813 C CA . MET A 1 103 ? -31.473 -9.568 -3.176 1.00 87.56 103 MET A CA 1
ATOM 814 C C . MET A 1 103 ? -30.501 -8.384 -3.303 1.00 87.56 103 MET A C 1
ATOM 816 O O . MET A 1 103 ? -29.317 -8.547 -3.021 1.00 87.56 103 MET A O 1
ATOM 820 N N . LEU A 1 104 ? -30.983 -7.208 -3.714 1.00 85.25 104 LEU A N 1
ATOM 821 C CA . LEU A 1 104 ? -30.199 -5.972 -3.777 1.00 85.25 104 LEU A CA 1
ATOM 822 C C . LEU A 1 104 ? -30.017 -5.306 -2.403 1.00 85.25 104 LEU A C 1
ATOM 824 O O . LEU A 1 104 ? -28.984 -4.683 -2.162 1.00 85.25 104 LEU A O 1
ATOM 828 N N . ARG A 1 105 ? -31.007 -5.421 -1.509 1.00 84.69 105 ARG A N 1
ATOM 829 C CA . ARG A 1 105 ? -30.998 -4.808 -0.170 1.00 84.69 105 ARG A CA 1
ATOM 830 C C . ARG A 1 105 ? -30.492 -5.715 0.954 1.00 84.69 105 ARG A C 1
ATOM 832 O O . ARG A 1 105 ? -30.080 -5.202 1.991 1.00 84.69 105 ARG A O 1
ATOM 839 N N . ALA A 1 106 ? -30.520 -7.033 0.778 1.00 82.56 106 ALA A N 1
ATOM 840 C CA . ALA A 1 106 ? -30.112 -7.998 1.793 1.00 82.56 106 ALA A CA 1
ATOM 841 C C . ALA A 1 106 ? -28.591 -7.997 2.014 1.00 82.56 106 ALA A C 1
ATOM 843 O O . ALA A 1 106 ? -27.818 -8.324 1.114 1.00 82.56 106 ALA A O 1
ATOM 844 N N . VAL A 1 107 ? -28.165 -7.717 3.249 1.00 75.94 107 VAL A N 1
ATOM 845 C CA . VAL A 1 107 ? -26.755 -7.830 3.665 1.00 75.94 107 VAL A CA 1
ATOM 846 C C . VAL A 1 107 ? -26.322 -9.301 3.734 1.00 75.94 107 VAL A C 1
ATOM 848 O O . VAL A 1 107 ? -25.163 -9.623 3.468 1.00 75.94 107 VAL A O 1
ATOM 851 N N . HIS A 1 108 ? -27.245 -10.223 4.034 1.00 77.50 108 HIS A N 1
ATOM 852 C CA . HIS A 1 108 ? -26.954 -11.651 4.124 1.00 77.50 108 HIS A CA 1
ATOM 853 C C . HIS A 1 108 ? -27.967 -12.515 3.348 1.00 77.50 108 HIS A C 1
ATOM 855 O O . HIS A 1 108 ? -29.170 -12.260 3.335 1.00 77.50 108 HIS A O 1
ATOM 861 N N . ARG A 1 109 ? -27.515 -13.655 2.798 1.00 76.88 109 ARG A N 1
ATOM 862 C CA . ARG A 1 109 ? -28.387 -14.626 2.089 1.00 76.88 109 ARG A CA 1
ATOM 863 C C . ARG A 1 109 ? -29.532 -15.179 2.965 1.00 76.88 109 ARG A C 1
ATOM 865 O O . ARG A 1 109 ? -30.551 -15.600 2.424 1.00 76.88 109 ARG A O 1
ATOM 872 N N . LYS A 1 110 ? -29.388 -15.139 4.298 1.00 82.50 110 LYS A N 1
ATOM 873 C CA . LYS A 1 110 ? -30.434 -15.515 5.271 1.00 82.50 110 LYS A CA 1
ATOM 874 C C . LYS A 1 110 ? -31.671 -14.605 5.184 1.00 82.50 110 LYS A C 1
ATOM 876 O O . LYS A 1 110 ? -32.778 -15.081 5.396 1.00 82.50 110 LYS A O 1
ATOM 881 N N . ASP A 1 111 ? -31.488 -13.329 4.838 1.00 84.38 111 ASP A N 1
ATOM 882 C CA . ASP A 1 111 ? -32.549 -12.316 4.850 1.00 84.38 111 ASP A CA 1
ATOM 883 C C . ASP A 1 111 ? -33.453 -12.492 3.617 1.00 84.38 111 ASP A C 1
ATOM 885 O O . ASP A 1 111 ? -34.680 -12.520 3.718 1.00 84.38 111 ASP A O 1
ATOM 889 N N . PHE A 1 112 ? -32.832 -12.757 2.460 1.00 87.69 112 PHE A N 1
ATOM 890 C CA . PHE A 1 112 ? -33.521 -13.212 1.251 1.00 87.69 112 PHE A CA 1
ATOM 891 C C . PHE A 1 112 ? -34.294 -14.517 1.487 1.00 87.69 112 PHE A C 1
ATOM 893 O O . PHE A 1 112 ? -35.479 -14.585 1.154 1.00 87.69 112 PHE A O 1
ATOM 900 N N . GLN A 1 113 ? -33.659 -15.522 2.109 1.00 88.50 113 GLN A N 1
ATOM 901 C CA . GLN A 1 113 ? -34.318 -16.794 2.422 1.00 88.50 113 GLN A CA 1
ATOM 902 C C . GLN A 1 113 ? -35.528 -16.586 3.344 1.00 88.50 113 GLN A C 1
ATOM 904 O O . GLN A 1 113 ? -36.605 -17.079 3.034 1.00 88.50 113 GLN A O 1
ATOM 909 N N . ALA A 1 114 ? -35.398 -15.778 4.402 1.00 88.75 114 ALA A N 1
ATOM 910 C CA . ALA A 1 114 ? -36.503 -15.459 5.304 1.00 88.75 114 ALA A CA 1
ATOM 911 C C . ALA A 1 114 ? -37.683 -14.777 4.585 1.00 88.75 114 ALA A C 1
ATOM 913 O O . ALA A 1 114 ? -38.840 -15.069 4.894 1.00 88.75 114 ALA A O 1
ATOM 914 N N . SER A 1 115 ? -37.418 -13.914 3.595 1.00 92.75 115 SER A N 1
ATOM 915 C CA . SER A 1 115 ? -38.484 -13.317 2.777 1.00 92.75 115 SER A CA 1
ATOM 916 C C . SER A 1 115 ? -39.186 -14.349 1.880 1.00 92.75 115 SER A C 1
ATOM 918 O O . SER A 1 115 ? -40.415 -14.360 1.811 1.00 92.75 115 SER A O 1
ATOM 920 N N . MET A 1 116 ? -38.430 -15.271 1.270 1.00 90.62 116 MET A N 1
ATOM 921 C CA . MET A 1 116 ? -38.963 -16.349 0.427 1.00 90.62 116 MET A CA 1
ATOM 922 C C . MET A 1 116 ? -39.725 -17.410 1.236 1.00 90.62 116 MET A C 1
ATOM 924 O O . MET A 1 116 ? -40.741 -17.930 0.769 1.00 90.62 116 MET A O 1
ATOM 928 N N . ASP A 1 117 ? -39.289 -17.697 2.463 1.00 90.25 117 ASP A N 1
ATOM 929 C CA . ASP A 1 117 ? -39.975 -18.596 3.393 1.00 90.25 117 ASP A CA 1
ATOM 930 C C . ASP A 1 117 ? -41.310 -17.984 3.853 1.00 90.25 117 ASP A C 1
ATOM 932 O O . ASP A 1 117 ? -42.339 -18.665 3.843 1.00 90.25 117 ASP A O 1
ATOM 936 N N . ARG A 1 118 ? -41.330 -16.679 4.177 1.00 91.25 118 ARG A N 1
ATOM 937 C CA . ARG A 1 118 ? -42.557 -15.935 4.532 1.00 91.25 118 ARG A CA 1
ATOM 938 C C . ARG A 1 118 ? -43.518 -15.806 3.347 1.00 91.25 118 ARG A C 1
ATOM 940 O O . ARG A 1 118 ? -44.714 -16.030 3.527 1.00 91.25 118 ARG A O 1
ATOM 947 N N . PHE A 1 119 ? -43.017 -15.558 2.136 1.00 90.75 119 PHE A N 1
ATOM 948 C CA . PHE A 1 119 ? -43.818 -15.620 0.909 1.00 90.75 119 PHE A CA 1
ATOM 949 C C . PHE A 1 119 ? -44.415 -17.022 0.691 1.00 90.75 119 PHE A C 1
ATOM 951 O O . PHE A 1 119 ? -45.613 -17.155 0.446 1.00 90.75 119 PHE A O 1
ATOM 958 N N . THR A 1 120 ? -43.618 -18.083 0.856 1.00 89.31 120 THR A N 1
ATOM 959 C CA . THR A 1 120 ? -44.078 -19.478 0.723 1.00 89.31 120 THR A CA 1
ATOM 960 C C . THR A 1 120 ? -45.135 -19.838 1.772 1.00 89.31 120 THR A C 1
ATOM 962 O O . THR A 1 120 ? -46.097 -20.549 1.471 1.00 89.31 120 THR A O 1
ATOM 965 N N . GLN A 1 121 ? -44.995 -19.330 3.000 1.00 88.38 121 GLN A N 1
ATOM 966 C CA . GLN A 1 121 ? -46.012 -19.448 4.042 1.00 88.38 121 GLN A CA 1
ATOM 967 C C . GLN A 1 121 ? -47.304 -18.724 3.638 1.00 88.38 121 GLN A C 1
ATOM 969 O O . GLN A 1 121 ? -48.378 -19.324 3.712 1.00 88.38 121 GLN A O 1
ATOM 974 N N . HIS A 1 122 ? -47.207 -17.481 3.158 1.00 88.19 122 HIS A N 1
ATOM 975 C CA . HIS A 1 122 ? -48.358 -16.692 2.725 1.00 88.19 122 HIS A CA 1
ATOM 976 C C . HIS A 1 122 ? -49.105 -17.342 1.548 1.00 88.19 122 HIS A C 1
ATOM 978 O O . HIS A 1 122 ? -50.315 -17.542 1.630 1.00 88.19 122 HIS A O 1
ATOM 984 N N . ALA A 1 123 ? -48.394 -17.754 0.494 1.00 85.62 123 ALA A N 1
ATOM 985 C CA . ALA A 1 123 ? -48.963 -18.373 -0.707 1.00 85.62 123 ALA A CA 1
ATOM 986 C C . ALA A 1 123 ? -49.750 -19.668 -0.417 1.00 85.62 123 ALA A C 1
ATOM 988 O O . ALA A 1 123 ? -50.738 -19.968 -1.093 1.00 85.62 123 ALA A O 1
ATOM 989 N N . ARG A 1 124 ? -49.331 -20.424 0.608 1.00 85.75 124 ARG A N 1
ATOM 990 C CA . ARG A 1 124 ? -50.047 -21.607 1.114 1.00 85.75 124 ARG A CA 1
ATOM 991 C C . ARG A 1 124 ? -51.232 -21.228 2.010 1.00 85.75 124 ARG A C 1
ATOM 993 O O . ARG A 1 124 ? -52.277 -21.864 1.925 1.00 85.75 124 ARG A O 1
ATOM 1000 N N . GLN A 1 125 ? -51.101 -20.192 2.842 1.00 83.75 125 GLN A N 1
ATOM 1001 C CA . GLN A 1 125 ? -52.177 -19.707 3.720 1.00 83.75 125 GLN A CA 1
ATOM 1002 C C . GLN A 1 125 ? -53.330 -19.036 2.957 1.00 83.75 125 GLN A C 1
ATOM 1004 O O . GLN A 1 125 ? -54.481 -19.195 3.352 1.00 83.75 125 GLN A O 1
ATOM 1009 N N . SER A 1 126 ? -53.053 -18.334 1.854 1.00 81.25 126 SER A N 1
ATOM 1010 C CA . SER A 1 126 ? -54.079 -17.715 1.000 1.00 81.25 126 SER A CA 1
ATOM 1011 C C . SER A 1 126 ? -54.811 -18.712 0.089 1.00 81.25 126 SER A C 1
ATOM 1013 O O . SER A 1 126 ? -55.732 -18.329 -0.630 1.00 81.25 126 SER A O 1
ATOM 1015 N N . GLY A 1 127 ? -54.406 -19.990 0.083 1.00 74.50 127 GLY A N 1
ATOM 1016 C CA . GLY A 1 127 ? -54.986 -21.039 -0.763 1.00 74.50 127 GLY A CA 1
ATOM 1017 C C . GLY A 1 127 ? -54.714 -20.878 -2.266 1.00 74.50 127 GLY A C 1
ATOM 1018 O O . GLY A 1 127 ? -55.242 -21.660 -3.063 1.00 74.50 127 GLY A O 1
ATOM 1019 N N . LYS A 1 128 ? -53.901 -19.886 -2.660 1.00 73.25 128 LYS A N 1
ATOM 1020 C CA . LYS A 1 128 ? -53.543 -19.604 -4.060 1.00 73.25 128 LYS A CA 1
ATOM 1021 C C . LYS A 1 128 ? -52.480 -20.564 -4.597 1.00 73.25 128 LYS A C 1
ATOM 1023 O O . LYS A 1 128 ? -52.514 -20.890 -5.778 1.00 73.25 128 LYS A O 1
ATOM 1028 N N . PHE A 1 129 ? -51.603 -21.086 -3.738 1.00 80.88 129 PHE A N 1
ATOM 1029 C CA . PHE A 1 129 ? -50.683 -22.174 -4.073 1.00 80.88 129 PHE A CA 1
ATOM 1030 C C . PHE A 1 129 ? -51.170 -23.497 -3.463 1.00 80.88 129 PHE A C 1
ATOM 1032 O O . PHE A 1 129 ? -51.207 -23.645 -2.241 1.00 80.88 129 PHE A O 1
ATOM 1039 N N . LYS A 1 130 ? -51.557 -24.453 -4.319 1.00 69.62 130 LYS A N 1
ATOM 1040 C CA . LYS A 1 130 ? -52.167 -25.741 -3.920 1.00 69.62 130 LYS A CA 1
ATOM 1041 C C . LYS A 1 130 ? -51.240 -26.952 -4.083 1.00 69.62 130 LYS A C 1
ATOM 1043 O O . LYS A 1 130 ? -51.573 -28.032 -3.600 1.00 69.62 130 LYS A O 1
ATOM 1048 N N . ASP A 1 131 ? -50.095 -26.775 -4.736 1.00 69.62 131 ASP A N 1
ATOM 1049 C CA . ASP A 1 131 ? -49.157 -27.859 -5.027 1.00 69.62 131 ASP A CA 1
ATOM 1050 C C . ASP A 1 131 ? -48.328 -28.249 -3.793 1.00 69.62 131 ASP A C 1
ATOM 1052 O O . ASP A 1 131 ? -48.090 -27.453 -2.883 1.00 69.62 131 ASP A O 1
ATOM 1056 N N . SER A 1 132 ? -47.813 -29.481 -3.773 1.00 64.19 132 SER A N 1
ATOM 1057 C CA . SER A 1 132 ? -46.935 -29.965 -2.696 1.00 64.19 132 SER A CA 1
ATOM 1058 C C . SER A 1 132 ? -45.497 -29.426 -2.760 1.00 64.19 132 SER A C 1
ATOM 1060 O O . SER A 1 132 ? -44.700 -29.721 -1.869 1.00 64.19 132 SER A O 1
ATOM 1062 N N . GLY A 1 133 ? -45.145 -28.692 -3.819 1.00 71.38 133 GLY A N 1
ATOM 1063 C CA . GLY A 1 133 ? -43.806 -28.144 -4.048 1.00 71.38 133 GLY A CA 1
ATOM 1064 C C . GLY A 1 133 ? -43.539 -26.818 -3.329 1.00 71.38 133 GLY A C 1
ATOM 1065 O O . GLY A 1 133 ? -44.251 -26.416 -2.405 1.00 71.38 133 GLY A O 1
ATOM 1066 N N . THR A 1 134 ? -42.498 -26.122 -3.775 1.00 80.75 134 THR A N 1
ATOM 1067 C CA . THR A 1 134 ? -42.212 -24.717 -3.450 1.00 80.75 134 THR A CA 1
ATOM 1068 C C . THR A 1 134 ? -42.675 -23.813 -4.597 1.00 80.75 134 THR A C 1
ATOM 1070 O O . THR A 1 134 ? -42.474 -24.181 -5.755 1.00 80.75 134 THR A O 1
ATOM 1073 N N . PRO A 1 135 ? -43.286 -22.645 -4.322 1.00 86.31 135 PRO A N 1
ATOM 1074 C CA . PRO A 1 135 ? -43.566 -21.668 -5.367 1.00 86.31 135 PRO A CA 1
ATOM 1075 C C . PRO A 1 135 ? -42.253 -21.105 -5.924 1.00 86.31 135 PRO A C 1
ATOM 1077 O O . PRO A 1 135 ? -41.262 -20.987 -5.200 1.00 86.31 135 PRO A O 1
ATOM 1080 N N . TRP A 1 136 ? -42.244 -20.738 -7.205 1.00 89.12 136 TRP A N 1
ATOM 1081 C CA . TRP A 1 136 ? -41.105 -20.020 -7.786 1.00 89.12 136 TRP A CA 1
ATOM 1082 C C . TRP A 1 136 ? -41.028 -18.579 -7.248 1.00 89.12 136 TRP A C 1
ATOM 1084 O O . TRP A 1 136 ? -42.044 -18.045 -6.792 1.00 89.12 136 TRP A O 1
ATOM 1094 N N . PRO A 1 137 ? -39.847 -17.928 -7.291 1.00 88.81 137 PRO A N 1
ATOM 1095 C CA . PRO A 1 137 ? -39.714 -16.531 -6.894 1.00 88.81 137 PRO A CA 1
ATOM 1096 C C . PRO A 1 137 ? -40.657 -15.634 -7.714 1.00 88.81 137 PRO A C 1
ATOM 1098 O O . PRO A 1 137 ? -40.575 -15.645 -8.945 1.00 88.81 137 PRO A O 1
ATOM 1101 N N . PRO A 1 138 ? -41.532 -14.840 -7.072 1.00 88.06 138 PRO A N 1
ATOM 1102 C CA . PRO A 1 138 ? -42.484 -13.970 -7.757 1.00 88.06 138 PRO A CA 1
ATOM 1103 C C . PRO A 1 138 ? -41.767 -12.710 -8.257 1.00 88.06 138 PRO A C 1
ATOM 1105 O O . PRO A 1 138 ? -41.958 -11.619 -7.725 1.00 88.06 138 PRO A O 1
ATOM 1108 N N . PHE A 1 139 ? -40.891 -12.837 -9.252 1.00 89.12 139 PHE A N 1
ATOM 1109 C CA . PHE A 1 139 ? -40.149 -11.699 -9.798 1.00 89.12 139 PHE A CA 1
ATOM 1110 C C . PHE A 1 139 ? -41.104 -10.578 -10.249 1.00 89.12 139 PHE A C 1
ATOM 1112 O O . PHE A 1 139 ? -42.174 -10.832 -10.811 1.00 89.12 139 PHE A O 1
ATOM 1119 N N . ARG A 1 140 ? -40.773 -9.322 -9.931 1.00 86.00 140 ARG A N 1
ATOM 1120 C CA . ARG A 1 140 ? -41.604 -8.167 -10.300 1.00 86.00 140 ARG A CA 1
ATOM 1121 C C . ARG A 1 140 ? -41.193 -7.651 -11.673 1.00 86.00 140 ARG A C 1
ATOM 1123 O O . ARG A 1 140 ? -40.049 -7.249 -11.856 1.00 86.00 140 ARG A O 1
ATOM 1130 N N . MET A 1 141 ? -42.138 -7.599 -12.613 1.00 84.06 141 MET A N 1
ATOM 1131 C CA . MET A 1 141 ? -41.914 -6.894 -13.876 1.00 84.06 141 MET A CA 1
ATOM 1132 C C . MET A 1 141 ? -41.656 -5.403 -13.602 1.00 84.06 141 MET A C 1
ATOM 1134 O O . MET A 1 141 ? -42.473 -4.777 -12.920 1.00 84.06 141 MET A O 1
ATOM 1138 N N . PRO A 1 142 ? -40.546 -4.824 -14.100 1.00 80.88 142 PRO A N 1
ATOM 1139 C CA . PRO A 1 142 ? -40.280 -3.396 -13.965 1.00 80.88 142 PRO A CA 1
ATOM 1140 C C . PRO A 1 142 ? -41.344 -2.537 -14.663 1.00 80.88 142 PRO A C 1
ATOM 1142 O O . PRO A 1 142 ? -42.058 -3.018 -15.546 1.00 80.88 142 PRO A O 1
ATOM 1145 N N . LYS A 1 143 ? -41.415 -1.251 -14.288 1.00 78.56 143 LYS A N 1
ATOM 1146 C CA . LYS A 1 143 ? -42.244 -0.244 -14.979 1.00 78.56 143 LYS A CA 1
ATOM 1147 C C . LYS A 1 143 ? -41.716 0.017 -16.405 1.00 78.56 143 LYS A C 1
ATOM 1149 O O . LYS A 1 143 ? -40.797 -0.652 -16.878 1.00 78.56 143 LYS A O 1
ATOM 1154 N N . ASP A 1 144 ? -42.277 0.996 -17.104 1.00 78.00 144 ASP A N 1
ATOM 1155 C CA . ASP A 1 144 ? -41.642 1.515 -18.316 1.00 78.00 144 ASP A CA 1
ATOM 1156 C C . ASP A 1 144 ? -40.486 2.466 -18.003 1.00 78.00 144 ASP A C 1
ATOM 1158 O O . ASP A 1 144 ? -40.468 3.154 -16.983 1.00 78.00 144 ASP A O 1
ATOM 1162 N N . VAL A 1 145 ? -39.496 2.461 -18.896 1.00 79.00 145 VAL A N 1
ATOM 1163 C CA . VAL A 1 145 ? -38.273 3.260 -18.783 1.00 79.00 145 VAL A CA 1
ATOM 1164 C C . VAL A 1 145 ? -38.608 4.742 -18.957 1.00 79.00 145 VAL A C 1
ATOM 1166 O O . VAL A 1 145 ? -39.352 5.107 -19.868 1.00 79.00 145 VAL A O 1
ATOM 1169 N N . HIS A 1 146 ? -38.028 5.604 -18.115 1.00 77.81 146 HIS A N 1
ATOM 1170 C CA . HIS A 1 146 ? -38.210 7.053 -18.221 1.00 77.81 146 HIS A CA 1
ATOM 1171 C C . HIS A 1 146 ? -37.855 7.559 -19.641 1.00 77.81 146 HIS A C 1
ATOM 1173 O O . HIS A 1 146 ? -36.796 7.175 -20.141 1.00 77.81 146 HIS A O 1
ATOM 1179 N N . PRO A 1 147 ? -38.652 8.438 -20.291 1.00 75.62 147 PRO A N 1
ATOM 1180 C CA . PRO A 1 147 ? -38.471 8.805 -21.708 1.00 75.62 147 PRO A CA 1
ATOM 1181 C C . PRO A 1 147 ? -37.108 9.404 -22.098 1.00 75.62 147 PRO A C 1
ATOM 1183 O O . PRO A 1 147 ? -36.773 9.467 -23.280 1.00 75.62 147 PRO A O 1
ATOM 1186 N N . GLU A 1 148 ? -36.326 9.861 -21.121 1.00 75.88 148 GLU A N 1
ATOM 1187 C CA . GLU A 1 148 ? -34.974 10.408 -21.305 1.00 75.88 148 GLU A CA 1
ATOM 1188 C C . GLU A 1 148 ? -33.865 9.337 -21.284 1.00 75.88 148 GLU A C 1
ATOM 1190 O O . GLU A 1 148 ? -32.711 9.635 -21.595 1.00 75.88 148 GLU A O 1
ATOM 1195 N N . LEU A 1 149 ? -34.187 8.095 -20.908 1.00 75.56 149 LEU A N 1
ATOM 1196 C CA . LEU A 1 149 ? -33.236 6.996 -20.745 1.00 75.56 149 LEU A CA 1
ATOM 1197 C C . LEU A 1 149 ? -33.335 5.985 -21.895 1.00 75.56 149 LEU A C 1
ATOM 1199 O O . LEU A 1 149 ? -34.410 5.657 -22.392 1.00 75.56 149 LEU A O 1
ATOM 1203 N N . ILE A 1 150 ? -32.186 5.441 -22.303 1.00 79.75 150 ILE A N 1
ATOM 1204 C CA . ILE A 1 150 ? -32.130 4.357 -23.291 1.00 79.75 150 ILE A CA 1
ATOM 1205 C C . ILE A 1 150 ? -32.575 3.059 -22.613 1.00 79.75 150 ILE A C 1
ATOM 1207 O O . ILE A 1 150 ? -31.964 2.638 -21.631 1.00 79.75 150 ILE A O 1
ATOM 1211 N N . ASP A 1 151 ? -33.608 2.412 -23.160 1.00 80.44 151 ASP A N 1
ATOM 1212 C CA . ASP A 1 151 ? -34.153 1.172 -22.600 1.00 80.44 151 ASP A CA 1
ATOM 1213 C C . ASP A 1 151 ? -33.078 0.058 -22.519 1.00 80.44 151 ASP A C 1
ATOM 1215 O O . ASP A 1 151 ? -32.584 -0.398 -23.559 1.00 80.44 151 ASP A O 1
ATOM 1219 N N . PRO A 1 152 ? -32.708 -0.415 -21.309 1.00 83.06 152 PRO A N 1
ATOM 1220 C CA . PRO A 1 152 ? -31.687 -1.446 -21.125 1.00 83.06 152 PRO A CA 1
ATOM 1221 C C . PRO A 1 152 ? -32.149 -2.821 -21.635 1.00 83.06 152 PRO A C 1
ATOM 1223 O O . PRO A 1 152 ? -31.316 -3.676 -21.943 1.00 83.06 152 PRO A O 1
ATOM 1226 N N . ARG A 1 153 ? -33.464 -3.041 -21.773 1.00 83.62 153 ARG A N 1
ATOM 1227 C CA . ARG A 1 153 ? -34.082 -4.289 -22.248 1.00 83.62 153 ARG A CA 1
ATOM 1228 C C . ARG A 1 153 ? -33.760 -4.554 -23.724 1.00 83.62 153 ARG A C 1
ATOM 1230 O O . ARG A 1 153 ? -33.835 -5.702 -24.154 1.00 83.62 153 ARG A O 1
ATOM 1237 N N . LYS A 1 154 ? -33.260 -3.554 -24.470 1.00 77.69 154 LYS A N 1
ATOM 1238 C CA . LYS A 1 154 ? -32.662 -3.730 -25.812 1.00 77.69 154 LYS A CA 1
ATOM 1239 C C . LYS A 1 154 ? -31.526 -4.767 -25.824 1.00 77.69 154 LYS A C 1
ATOM 1241 O O . LYS A 1 154 ? -31.381 -5.482 -26.811 1.00 77.69 154 LYS A O 1
ATOM 1246 N N . LEU A 1 155 ? -30.784 -4.933 -24.718 1.00 80.75 155 LEU A N 1
ATOM 1247 C CA . LEU A 1 155 ? -29.749 -5.974 -24.573 1.00 80.75 155 LEU A CA 1
ATOM 1248 C C . LEU A 1 155 ? -30.294 -7.407 -24.723 1.00 80.75 155 LEU A C 1
ATOM 1250 O O . LEU A 1 155 ? -29.541 -8.315 -25.076 1.00 80.75 155 LEU A O 1
ATOM 1254 N N . LEU A 1 156 ? -31.589 -7.619 -24.468 1.00 82.62 156 LEU A N 1
ATOM 1255 C CA . LEU A 1 156 ? -32.232 -8.930 -24.571 1.00 82.62 156 LEU A CA 1
ATOM 1256 C C . LEU A 1 156 ? -32.503 -9.367 -26.017 1.00 82.62 156 LEU A C 1
ATOM 1258 O O . LEU A 1 156 ? -32.693 -10.555 -26.241 1.00 82.62 156 LEU A O 1
ATOM 1262 N N . GLN A 1 157 ? -32.476 -8.437 -26.978 1.00 76.81 157 GLN A N 1
ATOM 1263 C CA . GLN A 1 157 ? -32.683 -8.689 -28.414 1.00 76.81 157 GLN A CA 1
ATOM 1264 C C . GLN A 1 157 ? -31.356 -9.021 -29.148 1.00 76.81 157 GLN A C 1
ATOM 1266 O O . GLN A 1 157 ? -31.253 -8.967 -30.374 1.00 76.81 157 GLN A O 1
ATOM 1271 N N . CYS A 1 158 ? -30.285 -9.318 -28.402 1.00 79.81 158 CYS A N 1
ATOM 1272 C CA . CYS A 1 158 ? -28.994 -9.716 -28.960 1.00 79.81 158 CYS A CA 1
ATOM 1273 C C . CYS A 1 158 ? -28.968 -11.226 -29.251 1.00 79.81 158 CYS A C 1
ATOM 1275 O O . CYS A 1 158 ? -29.281 -12.032 -28.372 1.00 79.81 158 CYS A O 1
ATOM 1277 N N . LYS A 1 159 ? -28.494 -11.631 -30.442 1.00 80.38 159 LYS A N 1
ATOM 1278 C CA . LYS A 1 159 ? -28.367 -13.050 -30.845 1.00 80.38 159 LYS A CA 1
ATOM 1279 C C . LYS A 1 159 ? -27.586 -13.892 -29.823 1.00 80.38 159 LYS A C 1
ATOM 1281 O O . LYS A 1 159 ? -27.950 -15.035 -29.555 1.00 80.38 159 LYS A O 1
ATOM 1286 N N . THR A 1 160 ? -26.570 -13.309 -29.182 1.00 83.62 160 THR A N 1
ATOM 1287 C CA . THR A 1 160 ? -25.798 -13.942 -28.098 1.00 83.62 160 THR A CA 1
ATOM 1288 C C . THR A 1 160 ? -26.656 -14.246 -26.868 1.00 83.62 160 THR A C 1
ATOM 1290 O O . THR A 1 160 ? -26.491 -15.297 -26.254 1.00 83.62 160 THR A O 1
ATOM 1293 N N . MET A 1 161 ? -27.610 -13.374 -26.521 1.00 84.88 161 MET A N 1
ATOM 1294 C CA . MET A 1 161 ? -28.549 -13.623 -25.422 1.00 84.88 161 MET A CA 1
ATOM 1295 C C . MET A 1 161 ? -29.515 -14.760 -25.777 1.00 84.88 161 MET A C 1
ATOM 1297 O O . MET A 1 161 ? -29.717 -15.661 -24.967 1.00 84.88 161 MET A O 1
ATOM 1301 N N . HIS A 1 162 ? -30.045 -14.777 -27.006 1.00 86.81 162 HIS A N 1
ATOM 1302 C CA . HIS A 1 162 ? -30.920 -15.857 -27.481 1.00 86.81 162 HIS A CA 1
ATOM 1303 C C . HIS A 1 162 ? -30.214 -17.224 -27.415 1.00 86.81 162 HIS A C 1
ATOM 1305 O O . HIS A 1 162 ? -30.794 -18.202 -26.943 1.00 86.81 162 HIS A O 1
ATOM 1311 N N . ALA A 1 163 ? -28.936 -17.278 -27.808 1.00 83.81 163 ALA A N 1
ATOM 1312 C CA . ALA A 1 163 ? -28.106 -18.479 -27.727 1.00 83.81 163 ALA A CA 1
ATOM 1313 C C . ALA A 1 163 ? -27.858 -18.942 -26.283 1.00 83.81 163 ALA A C 1
ATOM 1315 O O . ALA A 1 163 ? -28.005 -20.128 -25.990 1.00 83.81 163 ALA A O 1
ATOM 1316 N N . VAL A 1 164 ? -27.546 -18.022 -25.363 1.00 86.94 164 VAL A N 1
ATOM 1317 C CA . VAL A 1 164 ? -27.385 -18.341 -23.933 1.00 86.94 164 VAL A CA 1
ATOM 1318 C C . VAL A 1 164 ? -28.678 -18.918 -23.346 1.00 86.94 164 VAL A C 1
ATOM 1320 O O . VAL A 1 164 ? -28.630 -19.943 -22.667 1.00 86.94 164 VAL A O 1
ATOM 1323 N N . LEU A 1 165 ? -29.835 -18.315 -23.642 1.00 88.25 165 LEU A N 1
ATOM 1324 C CA . LEU A 1 165 ? -31.136 -18.800 -23.167 1.00 88.25 165 LEU A CA 1
ATOM 1325 C C . LEU A 1 165 ? -31.467 -20.194 -23.735 1.00 88.25 165 LEU A C 1
ATOM 1327 O O . LEU A 1 165 ? -31.860 -21.079 -22.974 1.00 88.25 165 LEU A O 1
ATOM 1331 N N . LEU A 1 166 ? -31.240 -20.428 -25.035 1.00 87.62 166 LEU A N 1
ATOM 1332 C CA . LEU A 1 166 ? -31.461 -21.732 -25.676 1.00 87.62 166 LEU A CA 1
ATOM 1333 C C . LEU A 1 166 ? -30.557 -22.832 -25.094 1.00 87.62 166 LEU A C 1
ATOM 1335 O O . LEU A 1 166 ? -31.043 -23.921 -24.788 1.00 87.62 166 LEU A O 1
ATOM 1339 N N . ILE A 1 167 ? -29.265 -22.555 -24.879 1.00 86.25 167 ILE A N 1
ATOM 1340 C CA . ILE A 1 167 ? -28.316 -23.527 -24.308 1.00 86.25 167 ILE A CA 1
ATOM 1341 C C . ILE A 1 167 ? -28.699 -23.898 -22.866 1.00 86.25 167 ILE A C 1
ATOM 1343 O O . ILE A 1 167 ? -28.634 -25.074 -22.499 1.00 86.25 167 ILE A O 1
ATOM 1347 N N . ILE A 1 168 ? -29.130 -22.927 -22.051 1.00 88.06 168 ILE A N 1
ATOM 1348 C CA . ILE A 1 168 ? -29.559 -23.188 -20.667 1.00 88.06 168 ILE A CA 1
ATOM 1349 C C . ILE A 1 168 ? -30.851 -24.015 -20.643 1.00 88.06 168 ILE A C 1
ATOM 1351 O O . ILE A 1 168 ? -30.924 -24.986 -19.891 1.00 88.06 168 ILE A O 1
ATOM 1355 N N . LEU A 1 169 ? -31.838 -23.699 -21.491 1.00 88.50 169 LEU A N 1
ATOM 1356 C CA . LEU A 1 169 ? -33.080 -24.476 -21.599 1.00 88.50 169 LEU A CA 1
ATOM 1357 C C . LEU A 1 169 ? -32.834 -25.908 -22.103 1.00 88.50 169 LEU A C 1
ATOM 1359 O O . LEU A 1 169 ? -33.410 -26.849 -21.561 1.00 88.50 169 LEU A O 1
ATOM 1363 N N . HIS A 1 170 ? -31.947 -26.095 -23.086 1.00 86.06 170 HIS A N 1
ATOM 1364 C CA . HIS A 1 170 ? -31.570 -27.422 -23.582 1.00 86.06 170 HIS A CA 1
ATOM 1365 C C . HIS A 1 170 ? -30.909 -28.269 -22.487 1.00 86.06 170 HIS A C 1
ATOM 1367 O O . HIS A 1 170 ? -31.302 -29.419 -22.271 1.00 86.06 170 HIS A O 1
ATOM 1373 N N . ARG A 1 171 ? -29.958 -27.699 -21.733 1.00 85.25 171 ARG A N 1
ATOM 1374 C CA . ARG A 1 171 ? -29.382 -28.401 -20.579 1.00 85.25 171 ARG A CA 1
ATOM 1375 C C . ARG A 1 171 ? -30.429 -28.670 -19.497 1.00 85.25 171 ARG A C 1
ATOM 1377 O O . ARG A 1 171 ? -30.492 -29.790 -19.024 1.00 85.25 171 ARG A O 1
ATOM 1384 N N . ALA A 1 172 ? -31.322 -27.735 -19.170 1.00 85.44 172 ALA A N 1
ATOM 1385 C CA . ALA A 1 172 ? -32.351 -27.948 -18.141 1.00 85.44 172 ALA A CA 1
ATOM 1386 C C . ALA A 1 172 ? -33.311 -29.124 -18.442 1.00 85.44 172 ALA A C 1
ATOM 1388 O O . ALA A 1 172 ? -33.945 -29.661 -17.528 1.00 85.44 172 ALA A O 1
ATOM 1389 N N . LEU A 1 173 ? -33.411 -29.571 -19.701 1.00 83.19 173 LEU A N 1
ATOM 1390 C CA . LEU A 1 173 ? -34.069 -30.830 -20.062 1.00 83.19 173 LEU A CA 1
ATOM 1391 C C . LEU A 1 173 ? -33.174 -32.051 -19.834 1.00 83.19 173 LEU A C 1
ATOM 1393 O O . LEU A 1 173 ? -33.610 -32.990 -19.164 1.00 83.19 173 LEU A O 1
ATOM 1397 N N . ASN A 1 174 ? -31.955 -32.024 -20.368 1.00 79.12 174 ASN A N 1
ATOM 1398 C CA . ASN A 1 174 ? -31.089 -33.199 -20.517 1.00 79.12 174 ASN A CA 1
ATOM 1399 C C . ASN A 1 174 ? -30.161 -33.459 -19.314 1.00 79.12 174 ASN A C 1
ATOM 1401 O O . ASN A 1 174 ? -29.661 -34.568 -19.153 1.00 79.12 174 ASN A O 1
ATOM 1405 N N . ASP A 1 175 ? -29.953 -32.453 -18.469 1.00 76.56 175 ASP A N 1
ATOM 1406 C CA . ASP A 1 175 ? -29.031 -32.423 -17.334 1.00 76.56 175 ASP A CA 1
ATOM 1407 C C . ASP A 1 175 ? -29.835 -32.238 -16.024 1.00 76.56 175 ASP A C 1
ATOM 1409 O O . ASP A 1 175 ? -30.619 -31.285 -15.916 1.00 76.56 175 ASP A O 1
ATOM 1413 N N . PRO A 1 176 ? -29.725 -33.150 -15.036 1.00 65.69 176 PRO A N 1
ATOM 1414 C CA . PRO A 1 176 ? -30.402 -33.020 -13.748 1.00 65.69 176 PRO A CA 1
ATOM 1415 C C . PRO A 1 176 ? -29.688 -32.078 -12.761 1.00 65.69 176 PRO A C 1
ATOM 1417 O O . PRO A 1 176 ? -30.269 -31.778 -11.721 1.00 65.69 176 PRO A O 1
ATOM 1420 N N . GLU A 1 177 ? -28.464 -31.611 -13.041 1.00 71.88 177 GLU A N 1
ATOM 1421 C CA . GLU A 1 177 ? -27.684 -30.788 -12.104 1.00 71.88 177 GLU A CA 1
ATOM 1422 C C . GLU A 1 177 ? -28.062 -29.296 -12.112 1.00 71.88 177 GLU A C 1
ATOM 1424 O O . GLU A 1 177 ? -27.648 -28.552 -11.220 1.00 71.88 177 GLU A O 1
ATOM 1429 N N . ILE A 1 178 ? -28.852 -28.825 -13.088 1.00 82.00 178 ILE A N 1
ATOM 1430 C CA . ILE A 1 178 ? -29.241 -27.408 -13.168 1.00 82.00 178 ILE A CA 1
ATOM 1431 C C . ILE A 1 178 ? -30.240 -27.046 -12.050 1.00 82.00 178 ILE A C 1
ATOM 1433 O O . ILE A 1 178 ? -31.359 -27.563 -12.043 1.00 82.00 178 ILE A O 1
ATOM 1437 N N . PRO A 1 179 ? -29.904 -26.102 -11.140 1.00 86.19 179 PRO A N 1
ATOM 1438 C CA . PRO A 1 179 ? -30.808 -25.698 -10.068 1.00 86.19 179 PRO A CA 1
ATOM 1439 C C . PRO A 1 179 ? -32.065 -25.004 -10.594 1.00 86.19 179 PRO A C 1
ATOM 1441 O O . PRO A 1 179 ? -31.992 -24.151 -11.479 1.00 86.19 179 PRO A O 1
ATOM 1444 N N . GLU A 1 180 ? -33.205 -25.269 -9.961 1.00 85.06 180 GLU A N 1
ATOM 1445 C CA . GLU A 1 180 ? -34.506 -24.678 -10.310 1.00 85.06 180 GLU A CA 1
ATOM 1446 C C . GLU A 1 180 ? -34.486 -23.134 -10.331 1.00 85.06 180 GLU A C 1
ATOM 1448 O O . GLU A 1 180 ? -35.083 -22.518 -11.211 1.00 85.06 180 GLU A O 1
ATOM 1453 N N . GLN A 1 181 ? -33.693 -22.500 -9.457 1.00 86.62 181 GLN A N 1
ATOM 1454 C CA . GLN A 1 181 ? -33.460 -21.048 -9.446 1.00 86.62 181 GLN A CA 1
ATOM 1455 C C . GLN A 1 181 ? -32.853 -20.514 -10.760 1.00 86.62 181 GLN A C 1
ATOM 1457 O O . GLN A 1 181 ? -33.172 -19.402 -11.180 1.00 86.62 181 GLN A O 1
ATOM 1462 N N . VAL A 1 182 ? -31.981 -21.287 -11.421 1.00 90.19 182 VAL A N 1
ATOM 1463 C CA . VAL A 1 182 ? -31.409 -20.924 -12.730 1.00 90.19 182 VAL A CA 1
ATOM 1464 C C . VAL A 1 182 ? -32.509 -20.943 -13.786 1.00 90.19 182 VAL A C 1
ATOM 1466 O O . VAL A 1 182 ? -32.615 -19.999 -14.562 1.00 90.19 182 VAL A O 1
ATOM 1469 N N . ILE A 1 183 ? -33.366 -21.966 -13.760 1.00 90.56 183 ILE A N 1
ATOM 1470 C CA . ILE A 1 183 ? -34.502 -22.105 -14.678 1.00 90.56 183 ILE A CA 1
ATOM 1471 C C . ILE A 1 183 ? -35.491 -20.945 -14.485 1.00 90.56 183 ILE A C 1
ATOM 1473 O O . ILE A 1 183 ? -35.871 -20.306 -15.464 1.00 90.56 183 ILE A O 1
ATOM 1477 N N . ALA A 1 184 ? -35.842 -20.610 -13.239 1.00 90.25 184 ALA A N 1
ATOM 1478 C CA . ALA A 1 184 ? -36.732 -19.494 -12.921 1.00 90.25 184 ALA A CA 1
ATOM 1479 C C . ALA A 1 184 ? -36.188 -18.142 -13.424 1.00 90.25 184 ALA A C 1
ATOM 1481 O O . ALA A 1 184 ? -36.922 -17.372 -14.043 1.00 90.25 184 ALA A O 1
ATOM 1482 N N . LEU A 1 185 ? -34.890 -17.872 -13.232 1.00 91.44 185 LEU A N 1
ATOM 1483 C CA . LEU A 1 185 ? -34.234 -16.670 -13.764 1.00 91.44 185 LEU A CA 1
ATOM 1484 C C . LEU A 1 185 ? -34.194 -16.656 -15.303 1.00 91.44 185 LEU A C 1
ATOM 1486 O O . LEU A 1 185 ? -34.416 -15.608 -15.908 1.00 91.44 185 LEU A O 1
ATOM 1490 N N . THR A 1 186 ? -33.944 -17.800 -15.949 1.00 92.56 186 THR A N 1
ATOM 1491 C CA . THR A 1 186 ? -33.985 -17.934 -17.416 1.00 92.56 186 THR A CA 1
ATOM 1492 C C . THR A 1 186 ? -35.384 -17.661 -17.970 1.00 92.56 186 THR A C 1
ATOM 1494 O O . THR A 1 186 ? -35.503 -16.913 -18.938 1.00 92.56 186 THR A O 1
ATOM 1497 N N . VAL A 1 187 ? -36.437 -18.205 -17.350 1.00 92.06 187 VAL A N 1
ATOM 1498 C CA . VAL A 1 187 ? -37.834 -17.973 -17.760 1.00 92.06 187 VAL A CA 1
ATOM 1499 C C . VAL A 1 187 ? -38.236 -16.510 -17.549 1.00 92.06 187 VAL A C 1
ATOM 1501 O O . VAL A 1 187 ? -38.819 -15.926 -18.454 1.00 92.06 187 VAL A O 1
ATOM 1504 N N . TYR A 1 188 ? -37.857 -15.883 -16.431 1.00 91.06 188 TYR A N 1
ATOM 1505 C CA . TYR A 1 188 ? -38.126 -14.460 -16.181 1.00 91.06 188 TYR A CA 1
ATOM 1506 C C . TYR A 1 188 ? -37.443 -13.530 -17.199 1.00 91.06 188 TYR A C 1
ATOM 1508 O O . TYR A 1 188 ? -38.083 -12.641 -17.760 1.00 91.06 188 TYR A O 1
ATOM 1516 N N . ILE A 1 189 ? -36.159 -13.758 -17.500 1.00 91.25 189 ILE A N 1
ATOM 1517 C CA . ILE A 1 189 ? -35.423 -12.980 -18.511 1.00 91.25 189 ILE A CA 1
ATOM 1518 C C . ILE A 1 189 ? -36.041 -13.171 -19.908 1.00 91.25 189 ILE A C 1
ATOM 1520 O O . ILE A 1 189 ? -36.147 -12.210 -20.673 1.00 91.25 189 ILE A O 1
ATOM 1524 N N . LEU A 1 190 ? -36.495 -14.387 -20.227 1.00 89.81 190 LEU A N 1
ATOM 1525 C CA . LEU A 1 190 ? -37.210 -14.686 -21.468 1.00 89.81 190 LEU A CA 1
ATOM 1526 C C . LEU A 1 190 ? -38.581 -13.985 -21.520 1.00 89.81 190 LEU A C 1
ATOM 1528 O O . LEU A 1 190 ? -38.933 -13.417 -22.551 1.00 89.81 190 LEU A O 1
ATOM 1532 N N . GLU A 1 191 ? -39.328 -13.955 -20.412 1.00 87.94 191 GLU A N 1
ATOM 1533 C CA . GLU A 1 191 ? -40.607 -13.243 -20.314 1.00 87.94 191 GLU A CA 1
ATOM 1534 C C . GLU A 1 191 ? -40.422 -11.732 -20.514 1.00 87.94 191 GLU A C 1
ATOM 1536 O O . GLU A 1 191 ? -41.136 -11.144 -21.325 1.00 87.94 191 GLU A O 1
ATOM 1541 N N . MET A 1 192 ? -39.425 -11.108 -19.871 1.00 86.75 192 MET A N 1
ATOM 1542 C CA . MET A 1 192 ? -39.081 -9.695 -20.102 1.00 86.75 192 MET A CA 1
ATOM 1543 C C . MET A 1 192 ? -38.793 -9.416 -21.585 1.00 86.75 192 MET A C 1
ATOM 1545 O O . MET A 1 192 ? -39.276 -8.431 -22.144 1.00 86.75 192 MET A O 1
ATOM 1549 N N . ALA A 1 193 ? -38.019 -10.289 -22.232 1.00 86.12 193 ALA A N 1
ATOM 1550 C CA . ALA A 1 193 ? -37.605 -10.140 -23.624 1.00 86.12 193 ALA A CA 1
ATOM 1551 C C . ALA A 1 193 ? -38.759 -10.304 -24.636 1.00 86.12 193 ALA A C 1
ATOM 1553 O O . ALA A 1 193 ? -38.700 -9.731 -25.727 1.00 86.12 193 ALA A O 1
ATOM 1554 N N . VAL A 1 194 ? -39.803 -11.060 -24.272 1.00 85.06 194 VAL A N 1
ATOM 1555 C CA . VAL A 1 194 ? -41.057 -11.202 -25.035 1.00 85.06 194 VAL A CA 1
ATOM 1556 C C . VAL A 1 194 ? -42.038 -10.061 -24.727 1.00 85.06 194 VAL A C 1
ATOM 1558 O O . VAL A 1 194 ? -42.695 -9.564 -25.637 1.00 85.06 194 VAL A O 1
ATOM 1561 N N . ARG A 1 195 ? -42.144 -9.628 -23.462 1.00 82.25 195 ARG A N 1
ATOM 1562 C CA . ARG A 1 195 ? -43.092 -8.595 -23.002 1.00 82.25 195 ARG A CA 1
ATOM 1563 C C . ARG A 1 195 ? -42.718 -7.187 -23.475 1.00 82.25 195 ARG A C 1
ATOM 1565 O O . ARG A 1 195 ? -43.616 -6.402 -23.752 1.00 82.25 195 ARG A O 1
ATOM 1572 N N . PHE A 1 196 ? -41.424 -6.892 -23.607 1.00 76.94 196 PHE A N 1
ATOM 1573 C CA . PHE A 1 196 ? -40.898 -5.580 -24.010 1.00 76.94 196 PHE A CA 1
ATOM 1574 C C . PHE A 1 196 ? -40.189 -5.619 -25.379 1.00 76.94 196 PHE A C 1
ATOM 1576 O O . PHE A 1 196 ? -39.122 -5.031 -25.567 1.00 76.94 196 PHE A O 1
ATOM 1583 N N . HIS A 1 197 ? -40.758 -6.344 -26.348 1.00 71.81 197 HIS A N 1
ATOM 1584 C CA . HIS A 1 197 ? -40.247 -6.364 -27.721 1.00 71.81 197 HIS A CA 1
ATOM 1585 C C . HIS A 1 197 ? -40.590 -5.041 -28.459 1.00 71.81 197 HIS A C 1
ATOM 1587 O O . HIS A 1 197 ? -41.747 -4.621 -28.431 1.00 71.81 197 HIS A O 1
ATOM 1593 N N . PRO A 1 198 ? -39.627 -4.349 -29.106 1.00 60.69 198 PRO A N 1
ATOM 1594 C CA . PRO A 1 198 ? -39.856 -3.016 -29.671 1.00 60.69 198 PRO A CA 1
ATOM 1595 C C . PRO A 1 198 ? -40.766 -3.012 -30.910 1.00 60.69 198 PRO A C 1
ATOM 1597 O O . PRO A 1 198 ? -40.401 -3.521 -31.965 1.00 60.69 198 PRO A O 1
ATOM 1600 N N . HIS A 1 199 ? -41.906 -2.319 -30.822 1.00 50.97 199 HIS A N 1
ATOM 1601 C CA . HIS A 1 199 ? -42.828 -2.122 -31.952 1.00 50.97 199 HIS A CA 1
ATOM 1602 C C . HIS A 1 199 ? -42.334 -1.129 -33.025 1.00 50.97 199 HIS A C 1
ATOM 1604 O O . HIS A 1 199 ? -42.873 -1.108 -34.129 1.00 50.97 199 HIS A O 1
ATOM 1610 N N . SER A 1 200 ? -41.308 -0.319 -32.737 1.00 41.62 200 SER A N 1
ATOM 1611 C CA . SER A 1 200 ? -40.635 0.540 -33.723 1.00 41.62 200 SER A CA 1
ATOM 1612 C C . SER A 1 200 ? -39.237 0.941 -33.247 1.00 41.62 200 SER A C 1
ATOM 1614 O O . SER A 1 200 ? -39.088 1.401 -32.114 1.00 41.62 200 SER A O 1
ATOM 1616 N N . VAL A 1 201 ? -38.222 0.831 -34.109 1.00 43.62 201 VAL A N 1
ATOM 1617 C CA . VAL A 1 201 ? -36.870 1.348 -33.827 1.00 43.62 201 VAL A CA 1
ATOM 1618 C C . VAL A 1 201 ? -36.854 2.868 -34.009 1.00 43.62 201 VAL A C 1
ATOM 1620 O O . VAL A 1 201 ? -37.303 3.377 -35.034 1.00 43.62 201 VAL A O 1
ATOM 1623 N N . SER A 1 202 ? -36.327 3.602 -33.027 1.00 41.59 202 SER A N 1
ATOM 1624 C CA . SER A 1 202 ? -36.165 5.056 -33.127 1.00 41.59 202 SER A CA 1
ATOM 1625 C C . SER A 1 202 ? -34.905 5.394 -33.934 1.00 41.59 202 SER A C 1
ATOM 1627 O O . SER A 1 202 ? -33.855 4.814 -33.662 1.00 41.59 202 SER A O 1
ATOM 1629 N N . PRO A 1 203 ? -34.921 6.373 -34.861 1.00 40.78 203 PRO A N 1
ATOM 1630 C CA . PRO A 1 203 ? -33.745 6.735 -35.664 1.00 40.78 203 PRO A CA 1
ATOM 1631 C C . PRO A 1 203 ? -32.596 7.386 -34.865 1.00 40.78 203 PRO A C 1
ATOM 1633 O O . PRO A 1 203 ? -31.605 7.809 -35.453 1.00 40.78 203 PRO A O 1
ATOM 1636 N N . LYS A 1 204 ? -32.706 7.475 -33.530 1.00 45.50 204 LYS A N 1
ATOM 1637 C CA . LYS A 1 204 ? -31.591 7.803 -32.624 1.00 45.50 204 LYS A CA 1
ATOM 1638 C C . LYS A 1 204 ? -30.777 6.572 -32.185 1.00 45.50 204 LYS A C 1
ATOM 1640 O O . LYS A 1 204 ? -29.695 6.746 -31.635 1.00 45.50 204 LYS A O 1
ATOM 1645 N N . ASP A 1 205 ? -31.268 5.351 -32.412 1.00 45.62 205 ASP A N 1
ATOM 1646 C CA . ASP A 1 205 ? -30.684 4.095 -31.910 1.00 45.62 205 ASP A CA 1
ATOM 1647 C C . ASP A 1 205 ? -29.570 3.511 -32.810 1.00 45.62 205 ASP A C 1
ATOM 1649 O O . ASP A 1 205 ? -29.494 2.299 -33.025 1.00 45.62 205 ASP A O 1
ATOM 1653 N N . THR A 1 206 ? -28.669 4.347 -33.334 1.00 39.34 206 THR A N 1
ATOM 1654 C CA . THR A 1 206 ? -27.498 3.865 -34.087 1.00 39.34 206 THR A CA 1
ATOM 1655 C C . THR A 1 206 ? -26.432 3.334 -33.125 1.00 39.34 206 THR A C 1
ATOM 1657 O O . THR A 1 206 ? -25.482 4.035 -32.775 1.00 39.34 206 THR A O 1
ATOM 1660 N N . LEU A 1 207 ? -26.593 2.086 -32.674 1.00 45.72 207 LEU A N 1
ATOM 1661 C CA . LEU A 1 207 ? -25.558 1.367 -31.927 1.00 45.72 207 LEU A CA 1
ATOM 1662 C C . LEU A 1 207 ? -24.278 1.279 -32.769 1.00 45.72 207 LEU A C 1
ATOM 1664 O O . LEU A 1 207 ? -24.305 0.805 -33.904 1.00 45.72 207 LEU A O 1
ATOM 1668 N N . SER A 1 208 ? -23.152 1.727 -32.213 1.00 39.06 208 SER A N 1
ATOM 1669 C CA . SER A 1 208 ? -21.852 1.605 -32.869 1.00 39.06 208 SER A CA 1
ATOM 1670 C C . SER A 1 208 ? -21.421 0.139 -32.937 1.00 39.06 208 SER A C 1
ATOM 1672 O O . SER A 1 208 ? -21.463 -0.585 -31.941 1.00 39.06 208 SER A O 1
ATOM 1674 N N . THR A 1 209 ? -21.000 -0.301 -34.124 1.00 36.91 209 THR A N 1
ATOM 1675 C CA . THR A 1 209 ? -20.640 -1.696 -34.403 1.00 36.91 209 THR A CA 1
ATOM 1676 C C . THR A 1 209 ? -19.333 -2.088 -33.710 1.00 36.91 209 THR A C 1
ATOM 1678 O O . THR A 1 209 ? -18.251 -2.006 -34.286 1.00 36.91 209 THR A O 1
ATOM 1681 N N . ILE A 1 210 ? -19.423 -2.512 -32.450 1.00 42.84 210 ILE A N 1
ATOM 1682 C CA . ILE A 1 210 ? -18.323 -3.191 -31.758 1.00 42.84 210 ILE A CA 1
ATOM 1683 C C . ILE A 1 210 ? -18.184 -4.594 -32.368 1.00 42.84 210 ILE A C 1
ATOM 1685 O O . ILE A 1 210 ? -19.187 -5.273 -32.581 1.00 42.84 210 ILE A O 1
ATOM 1689 N N . HIS A 1 211 ? -16.947 -4.994 -32.679 1.00 37.69 211 HIS A N 1
ATOM 1690 C CA . HIS A 1 211 ? -16.625 -6.221 -33.417 1.00 37.69 211 HIS A CA 1
ATOM 1691 C C . HIS A 1 211 ? -17.310 -7.480 -32.859 1.00 37.69 211 HIS A C 1
ATOM 1693 O O . HIS A 1 211 ? -17.375 -7.686 -31.645 1.00 37.69 211 HIS A O 1
ATOM 1699 N N . GLU A 1 212 ? -17.771 -8.343 -33.768 1.00 41.88 212 GLU A N 1
ATOM 1700 C CA . GLU A 1 212 ? -18.385 -9.628 -33.433 1.00 41.88 212 GLU A CA 1
ATOM 1701 C C . GLU A 1 212 ? -17.407 -10.577 -32.720 1.00 41.88 212 GLU A C 1
ATOM 1703 O O . GLU A 1 212 ? -16.194 -10.561 -32.943 1.00 41.88 212 GLU A O 1
ATOM 1708 N N . VAL A 1 213 ? -17.954 -11.432 -31.854 1.00 39.47 213 VAL A N 1
ATOM 1709 C CA . VAL A 1 213 ? -17.178 -12.402 -31.072 1.00 39.47 213 VAL A CA 1
ATOM 1710 C C . VAL A 1 213 ? -16.751 -13.567 -31.965 1.00 39.47 213 VAL A C 1
ATOM 1712 O O . VAL A 1 213 ? -17.573 -14.406 -32.336 1.00 39.47 213 VAL A O 1
ATOM 1715 N N . MET A 1 214 ? -15.453 -13.652 -32.264 1.00 45.31 214 MET A N 1
ATOM 1716 C CA . MET A 1 214 ? -14.848 -14.769 -32.998 1.00 45.31 214 MET A CA 1
ATOM 1717 C C . MET A 1 214 ? -14.820 -16.074 -32.178 1.00 45.31 214 MET A C 1
ATOM 1719 O O . MET A 1 214 ? -13.762 -16.475 -31.705 1.00 45.31 214 MET A O 1
ATOM 1723 N N . ASP A 1 215 ? -15.970 -16.743 -32.034 1.00 52.25 215 ASP A N 1
ATOM 1724 C CA . ASP A 1 215 ? -16.016 -18.204 -31.788 1.00 52.25 215 ASP A CA 1
ATOM 1725 C C . ASP A 1 215 ? -17.372 -18.882 -32.105 1.00 52.25 215 ASP A C 1
ATOM 1727 O O . ASP A 1 215 ? -17.463 -20.108 -32.128 1.00 52.25 215 ASP A O 1
ATOM 1731 N N . LEU A 1 216 ? -18.453 -18.129 -32.371 1.00 56.38 216 LEU A N 1
ATOM 1732 C CA . LEU A 1 216 ? -19.773 -18.692 -32.706 1.00 56.38 216 LEU A CA 1
ATOM 1733 C C . LEU A 1 216 ? -20.426 -17.926 -33.863 1.00 56.38 216 LEU A C 1
ATOM 1735 O O . LEU A 1 216 ? -20.677 -16.728 -33.743 1.00 56.38 216 LEU A O 1
ATOM 1739 N N . ASN A 1 217 ? -20.779 -18.619 -34.953 1.00 60.84 217 ASN A N 1
ATOM 1740 C CA . ASN A 1 217 ? -21.483 -18.016 -36.093 1.00 60.84 217 ASN A CA 1
ATOM 1741 C C . ASN A 1 217 ? -22.989 -17.855 -35.802 1.00 60.84 217 ASN A C 1
ATOM 1743 O O . ASN A 1 217 ? -23.844 -18.522 -36.381 1.00 60.84 217 ASN A O 1
ATOM 1747 N N . LEU A 1 218 ? -23.322 -16.988 -34.842 1.00 68.94 218 LEU A N 1
ATOM 1748 C CA . LEU A 1 218 ? -24.672 -16.841 -34.279 1.00 68.94 218 LEU A CA 1
ATOM 1749 C C . LEU A 1 218 ? -25.740 -16.409 -35.298 1.00 68.94 218 LEU A C 1
ATOM 1751 O O . LEU A 1 218 ? -26.932 -16.593 -35.045 1.00 68.94 218 LEU A O 1
ATOM 1755 N N . SER A 1 219 ? -25.330 -15.872 -36.449 1.00 66.06 219 SER A N 1
ATOM 1756 C CA . SER A 1 219 ? -26.233 -15.560 -37.560 1.00 66.06 219 SER A CA 1
ATOM 1757 C C . SER A 1 219 ? -26.803 -16.800 -38.262 1.00 66.06 219 SER A C 1
ATOM 1759 O O . SER A 1 219 ? -27.886 -16.690 -38.831 1.00 66.06 219 SER A O 1
ATOM 1761 N N . ASP A 1 220 ? -26.163 -17.973 -38.151 1.00 68.38 220 ASP A N 1
ATOM 1762 C CA . ASP A 1 220 ? -26.711 -19.246 -38.654 1.00 68.38 220 ASP A CA 1
ATOM 1763 C C . ASP A 1 220 ? -27.826 -19.800 -37.748 1.00 68.38 220 ASP A C 1
ATOM 1765 O O . ASP A 1 220 ? -28.713 -20.516 -38.209 1.00 68.38 220 ASP A O 1
ATOM 1769 N N . TRP A 1 221 ? -27.774 -19.506 -36.442 1.00 73.38 221 TRP A N 1
ATOM 1770 C CA . TRP A 1 221 ? -28.757 -19.987 -35.458 1.00 73.38 221 TRP A CA 1
ATOM 1771 C C . TRP A 1 221 ? -29.985 -19.079 -35.387 1.00 73.38 221 TRP A C 1
ATOM 1773 O O . TRP A 1 221 ? -31.111 -19.552 -35.231 1.00 73.38 221 TRP A O 1
ATOM 1783 N N . PHE A 1 222 ? -29.760 -17.769 -35.492 1.00 80.25 222 PHE A N 1
ATOM 1784 C CA . PHE A 1 222 ? -30.779 -16.738 -35.360 1.00 80.25 222 PHE A CA 1
ATOM 1785 C C . PHE A 1 222 ? -30.599 -15.712 -36.485 1.00 80.25 222 PHE A C 1
ATOM 1787 O O . PHE A 1 222 ? -29.658 -14.915 -36.421 1.00 80.25 222 PHE A O 1
ATOM 1794 N N . PRO A 1 223 ? -31.453 -15.698 -37.526 1.00 67.31 223 PRO A N 1
ATOM 1795 C CA . PRO A 1 223 ? -31.325 -14.724 -38.609 1.00 67.31 223 PRO A CA 1
ATOM 1796 C C . PRO A 1 223 ? -31.618 -13.301 -38.112 1.00 67.31 223 PRO A C 1
ATOM 1798 O O . PRO A 1 223 ? -30.859 -12.376 -38.403 1.00 67.31 223 PRO A O 1
ATOM 1801 N N . GLU A 1 224 ? -32.650 -13.153 -37.281 1.00 72.62 224 GLU A N 1
ATOM 1802 C CA . GLU A 1 224 ? -33.189 -11.874 -36.813 1.00 72.62 224 GLU A CA 1
ATOM 1803 C C . GLU A 1 224 ? -32.604 -11.423 -35.465 1.00 72.62 224 GLU A C 1
ATOM 1805 O O . GLU A 1 224 ? -31.946 -12.190 -34.757 1.00 72.62 224 GLU A O 1
ATOM 1810 N N . THR A 1 225 ? -32.898 -10.187 -35.057 1.00 70.38 225 THR A N 1
ATOM 1811 C CA . THR A 1 225 ? -32.675 -9.690 -33.681 1.00 70.38 225 THR A CA 1
ATOM 1812 C C . THR A 1 225 ? -33.930 -9.757 -32.803 1.00 70.38 225 THR A C 1
ATOM 1814 O O . THR A 1 225 ? -33.837 -9.673 -31.586 1.00 70.38 225 THR A O 1
ATOM 1817 N N . CYS A 1 226 ? -35.116 -9.987 -33.369 1.00 75.75 226 CYS A N 1
ATOM 1818 C CA . CYS A 1 226 ? -36.341 -10.194 -32.596 1.00 75.75 226 CYS A CA 1
ATOM 1819 C C . CYS A 1 226 ? -36.315 -11.539 -31.851 1.00 75.75 226 CYS A C 1
ATOM 1821 O O . CYS A 1 226 ? -36.240 -12.593 -32.489 1.00 75.75 226 CYS A O 1
ATOM 1823 N N . LEU A 1 227 ? -36.448 -11.548 -30.518 1.00 81.62 227 LEU A N 1
ATOM 1824 C CA . LEU A 1 227 ? -36.600 -12.812 -29.782 1.00 81.62 227 LEU A CA 1
ATOM 1825 C C . LEU A 1 227 ? -37.867 -13.574 -30.205 1.00 81.62 227 LEU A C 1
ATOM 1827 O O . LEU A 1 227 ? -37.814 -14.791 -30.354 1.00 81.62 227 LEU A O 1
ATOM 1831 N N . VAL A 1 228 ? -39.001 -12.891 -30.397 1.00 80.75 228 VAL A N 1
ATOM 1832 C CA . VAL A 1 228 ? -40.295 -13.547 -30.677 1.00 80.75 228 VAL A CA 1
ATOM 1833 C C . VAL A 1 228 ? -40.222 -14.368 -31.969 1.00 80.75 228 VAL A C 1
ATOM 1835 O O . VAL A 1 228 ? -40.586 -15.541 -31.958 1.00 80.75 228 VAL A O 1
ATOM 1838 N N . GLN A 1 229 ? -39.660 -13.806 -33.044 1.00 77.56 229 GLN A N 1
ATOM 1839 C CA . GLN A 1 229 ? -39.406 -14.514 -34.305 1.00 77.56 229 GLN A CA 1
ATOM 1840 C C . GLN A 1 229 ? -38.395 -15.658 -34.115 1.00 77.56 229 GLN A C 1
ATOM 1842 O O . GLN A 1 229 ? -38.664 -16.800 -34.490 1.00 77.56 229 GLN A O 1
ATOM 1847 N N . ASN A 1 230 ? -37.264 -15.381 -33.456 1.00 83.88 230 ASN A N 1
ATOM 1848 C CA . ASN A 1 230 ? -36.220 -16.373 -33.187 1.00 83.88 230 ASN A CA 1
ATOM 1849 C C . ASN A 1 230 ? -36.678 -17.532 -32.283 1.00 83.88 230 ASN A C 1
ATOM 1851 O O . ASN A 1 230 ? -36.117 -18.622 -32.367 1.00 83.88 230 ASN A O 1
ATOM 1855 N N . SER A 1 231 ? -37.702 -17.343 -31.445 1.00 81.81 231 SER A N 1
ATOM 1856 C CA . SER A 1 231 ? -38.175 -18.363 -30.498 1.00 81.81 231 SER A CA 1
ATOM 1857 C C . SER A 1 231 ? -38.737 -19.622 -31.175 1.00 81.81 231 SER A C 1
ATOM 1859 O O . SER A 1 231 ? -38.720 -20.702 -30.578 1.00 81.81 231 SER A O 1
ATOM 1861 N N . PHE A 1 232 ? -39.168 -19.493 -32.435 1.00 82.44 232 PHE A N 1
ATOM 1862 C CA . PHE A 1 232 ? -39.641 -20.584 -33.287 1.00 82.44 232 PHE A CA 1
ATOM 1863 C C . PHE A 1 232 ? -38.554 -21.156 -34.215 1.00 82.44 232 PHE A C 1
ATOM 1865 O O . PHE A 1 232 ? -38.791 -22.196 -34.831 1.00 82.44 232 PHE A O 1
ATOM 1872 N N . CYS A 1 233 ? -37.380 -20.518 -34.311 1.00 81.62 233 CYS A N 1
ATOM 1873 C CA . CYS A 1 233 ? -36.258 -21.001 -35.116 1.00 81.62 233 CYS A CA 1
ATOM 1874 C C . CYS A 1 233 ? -35.684 -22.294 -34.514 1.00 81.62 233 CYS A C 1
ATOM 1876 O O . CYS A 1 233 ? -35.436 -22.355 -33.310 1.00 81.62 233 CYS A O 1
ATOM 1878 N N . SER A 1 234 ? -35.476 -23.322 -35.342 1.00 81.38 234 SER A N 1
ATOM 1879 C CA . SER A 1 234 ? -34.868 -24.592 -34.922 1.00 81.38 234 SER A CA 1
ATOM 1880 C C . SER A 1 234 ? -33.356 -24.561 -35.136 1.00 81.38 234 SER A C 1
ATOM 1882 O O . SER A 1 234 ? -32.889 -24.531 -36.276 1.00 81.38 234 SER A O 1
ATOM 1884 N N . VAL A 1 235 ? -32.586 -24.610 -34.048 1.00 80.31 235 VAL A N 1
ATOM 1885 C CA . VAL A 1 235 ? -31.119 -24.646 -34.098 1.00 80.31 235 VAL A CA 1
ATOM 1886 C C . VAL A 1 235 ? -30.672 -26.091 -34.299 1.00 80.31 235 VAL A C 1
ATOM 1888 O O . VAL A 1 235 ? -30.709 -26.894 -33.369 1.00 80.31 235 VAL A O 1
ATOM 1891 N N . ARG A 1 236 ? -30.252 -26.421 -35.527 1.00 72.19 236 ARG A N 1
ATOM 1892 C CA . ARG A 1 236 ? -29.910 -27.797 -35.931 1.00 72.19 236 ARG A CA 1
ATOM 1893 C C . ARG A 1 236 ? -28.829 -28.421 -35.061 1.00 72.19 236 ARG A C 1
ATOM 1895 O O . ARG A 1 236 ? -29.043 -29.484 -34.499 1.00 72.19 236 ARG A O 1
ATOM 1902 N N . SER A 1 237 ? -27.693 -27.744 -34.918 1.00 68.88 237 SER A N 1
ATOM 1903 C CA . SER A 1 237 ? -26.527 -28.277 -34.214 1.00 68.88 237 SER A CA 1
ATOM 1904 C C . SER A 1 237 ? -25.785 -27.192 -33.444 1.00 68.88 237 SER A C 1
ATOM 1906 O O . SER A 1 237 ? -25.519 -26.112 -33.980 1.00 68.88 237 SER A O 1
ATOM 1908 N N . VAL A 1 238 ? -25.383 -27.507 -32.216 1.00 66.94 238 VAL A N 1
ATOM 1909 C CA . VAL A 1 238 ? -24.535 -26.663 -31.374 1.00 66.94 238 VAL A CA 1
ATOM 1910 C C . VAL A 1 238 ? -23.168 -27.320 -31.235 1.00 66.94 238 VAL A C 1
ATOM 1912 O O . VAL A 1 238 ? -23.046 -28.450 -30.765 1.00 66.94 238 VAL A O 1
ATOM 1915 N N . VAL A 1 239 ? -22.119 -26.596 -31.625 1.00 61.84 239 VAL A N 1
ATOM 1916 C CA . VAL A 1 239 ? -20.740 -26.979 -31.310 1.00 61.84 239 VAL A CA 1
ATOM 1917 C C . VAL A 1 239 ? -20.481 -26.576 -29.865 1.00 61.84 239 VAL A C 1
ATOM 1919 O O . VAL A 1 239 ? -20.431 -25.386 -29.557 1.00 61.84 239 VAL A O 1
ATOM 1922 N N . LEU A 1 240 ? -20.320 -27.552 -28.974 1.00 54.25 240 LEU A N 1
ATOM 1923 C CA . LEU A 1 240 ? -19.797 -27.274 -27.643 1.00 54.25 240 LEU A CA 1
ATOM 1924 C C . LEU A 1 240 ? -18.266 -27.387 -27.671 1.00 54.25 240 LEU A C 1
ATOM 1926 O O . LEU A 1 240 ? -17.735 -28.372 -28.197 1.00 54.25 240 LEU A O 1
ATOM 1930 N N . PRO A 1 241 ? -17.533 -26.449 -27.044 1.00 49.22 241 PRO A N 1
ATOM 1931 C CA . PRO A 1 241 ? -16.218 -26.771 -26.509 1.00 49.22 241 PRO A CA 1
ATOM 1932 C C . PRO A 1 241 ? -16.365 -28.008 -25.618 1.00 49.22 241 PRO A C 1
ATOM 1934 O O . PRO A 1 241 ? -17.310 -28.079 -24.824 1.00 49.22 241 PRO A O 1
ATOM 1937 N N . GLN A 1 242 ? -15.460 -28.984 -25.744 1.00 42.91 242 GLN A N 1
ATOM 1938 C CA . GLN A 1 242 ? -15.460 -30.127 -24.828 1.00 42.91 242 GLN A CA 1
ATOM 1939 C C . GLN A 1 242 ? -15.435 -29.612 -23.379 1.00 42.91 242 GLN A C 1
ATOM 1941 O O . GLN A 1 242 ? -14.730 -28.633 -23.100 1.00 42.91 242 GLN A O 1
ATOM 1946 N N . PRO A 1 243 ? -16.171 -30.243 -22.444 1.00 38.78 243 PRO A N 1
ATOM 1947 C CA . PRO A 1 243 ? -15.937 -29.980 -21.036 1.00 38.78 243 PRO A CA 1
ATOM 1948 C C . PRO A 1 243 ? -14.472 -30.323 -20.767 1.00 38.78 243 PRO A C 1
ATOM 1950 O O . PRO A 1 243 ? -14.070 -31.470 -20.946 1.00 38.78 243 PRO A O 1
ATOM 1953 N N . VAL A 1 244 ? -13.653 -29.340 -20.377 1.00 34.12 244 VAL A N 1
ATOM 1954 C CA . VAL A 1 244 ? -12.310 -29.671 -19.894 1.00 34.12 244 VAL A CA 1
ATOM 1955 C C . VAL A 1 244 ? -12.515 -30.423 -18.590 1.00 34.12 244 VAL A C 1
ATOM 1957 O O . VAL A 1 244 ? -13.000 -29.861 -17.602 1.00 34.12 244 VAL A O 1
ATOM 1960 N N . GLU A 1 245 ? -12.228 -31.723 -18.647 1.00 28.61 245 GLU A N 1
ATOM 1961 C CA . GLU A 1 245 ? -12.392 -32.641 -17.536 1.00 28.61 245 GLU A CA 1
ATOM 1962 C C . GLU A 1 245 ? -11.613 -32.088 -16.349 1.00 28.61 245 GLU A C 1
ATOM 1964 O O . GLU A 1 245 ? -10.381 -32.034 -16.323 1.00 28.61 245 GLU A O 1
ATOM 1969 N N . THR A 1 246 ? -12.360 -31.615 -15.356 1.00 31.56 246 THR A N 1
ATOM 1970 C CA . THR A 1 246 ? -11.782 -31.300 -14.061 1.00 31.56 246 THR A CA 1
ATOM 1971 C C . THR A 1 246 ? -11.467 -32.648 -13.446 1.00 31.56 246 THR A C 1
ATOM 1973 O O . THR A 1 246 ? -12.382 -33.310 -12.968 1.00 31.56 246 THR A O 1
ATOM 1976 N N . ILE A 1 247 ? -10.202 -33.074 -13.529 1.00 28.11 247 ILE A N 1
ATOM 1977 C CA . ILE A 1 247 ? -9.746 -34.372 -13.023 1.00 28.11 247 ILE A CA 1
ATOM 1978 C C . ILE A 1 247 ? -9.932 -34.395 -11.503 1.00 28.11 247 ILE A C 1
ATOM 1980 O O . ILE A 1 247 ? -9.047 -34.048 -10.721 1.00 28.11 247 ILE A O 1
ATOM 1984 N N . THR A 1 248 ? -11.124 -34.803 -11.086 1.00 30.19 248 THR A N 1
ATOM 1985 C CA . THR A 1 248 ? -11.440 -35.234 -9.735 1.00 30.19 248 THR A CA 1
ATOM 1986 C C . THR A 1 248 ? -10.913 -36.650 -9.593 1.00 30.19 248 THR A C 1
ATOM 1988 O O . THR A 1 248 ? -11.652 -37.618 -9.764 1.00 30.19 248 THR A O 1
ATOM 1991 N N . SER A 1 249 ? -9.619 -36.771 -9.299 1.00 28.58 249 SER A N 1
ATOM 1992 C CA . SER A 1 249 ? -9.023 -38.024 -8.842 1.00 28.58 249 SER A CA 1
ATOM 1993 C C . SER A 1 249 ? -9.570 -38.351 -7.448 1.00 28.58 249 SER A C 1
ATOM 1995 O O . SER A 1 249 ? -8.943 -38.050 -6.429 1.00 28.58 249 SER A O 1
ATOM 1997 N N . VAL A 1 250 ? -10.787 -38.890 -7.409 1.00 32.47 250 VAL A N 1
ATOM 1998 C CA . VAL A 1 250 ? -11.348 -39.530 -6.220 1.00 32.47 250 VAL A CA 1
ATOM 1999 C C . VAL A 1 250 ? -10.575 -40.826 -6.003 1.00 32.47 250 VAL A C 1
ATOM 2001 O O . VAL A 1 250 ? -10.344 -41.584 -6.943 1.00 32.47 250 VAL A O 1
ATOM 2004 N N . VAL A 1 251 ? -10.132 -41.034 -4.769 1.00 32.91 251 VAL A N 1
ATOM 2005 C CA . VAL A 1 251 ? -9.478 -42.266 -4.331 1.00 32.91 251 VAL A CA 1
ATOM 2006 C C . VAL A 1 251 ? -10.564 -43.280 -4.002 1.00 32.91 251 VAL A C 1
ATOM 2008 O O . VAL A 1 251 ? -11.428 -42.945 -3.201 1.00 32.91 251 VAL A O 1
ATOM 2011 N N . GLU A 1 252 ? -10.491 -44.485 -4.571 1.00 27.38 252 GLU A N 1
ATOM 2012 C CA . GLU A 1 252 ? -10.863 -45.738 -3.893 1.00 27.38 252 GLU A CA 1
ATOM 2013 C C . GLU A 1 252 ? -10.380 -46.959 -4.710 1.00 27.38 252 GLU A C 1
ATOM 2015 O O . GLU A 1 252 ? -10.729 -47.138 -5.873 1.00 27.38 252 GLU A O 1
ATOM 2020 N N . ASP A 1 253 ? -9.488 -47.719 -4.073 1.00 33.06 253 ASP A N 1
ATOM 2021 C CA . ASP A 1 253 ? -9.110 -49.135 -4.191 1.00 33.06 253 ASP A CA 1
ATOM 2022 C C . ASP A 1 253 ? -9.304 -49.926 -5.507 1.00 33.06 253 ASP A C 1
ATOM 2024 O O . ASP A 1 253 ? -10.414 -50.236 -5.936 1.00 33.06 253 ASP A O 1
ATOM 2028 N N . MET A 1 254 ? -8.183 -50.456 -6.021 1.00 27.64 254 MET A N 1
ATOM 2029 C CA . MET A 1 254 ? -8.118 -51.812 -6.589 1.00 27.64 254 MET A CA 1
ATOM 2030 C C . MET A 1 254 ? -6.795 -52.499 -6.219 1.00 27.64 254 MET A C 1
ATOM 2032 O O . MET A 1 254 ? -5.742 -51.865 -6.162 1.00 27.64 254 MET A O 1
ATOM 2036 N N . ASP A 1 255 ? -6.883 -53.803 -5.966 1.00 25.67 255 ASP A N 1
ATOM 2037 C CA . ASP A 1 255 ? -5.835 -54.657 -5.405 1.00 25.67 255 ASP A CA 1
ATOM 2038 C C . ASP A 1 255 ? -4.581 -54.825 -6.283 1.00 25.67 255 ASP A C 1
ATOM 2040 O O . ASP A 1 255 ? -4.642 -54.845 -7.514 1.00 25.67 255 ASP A O 1
ATOM 2044 N N . VAL A 1 256 ? -3.443 -55.084 -5.626 1.00 32.00 256 VAL A N 1
ATOM 2045 C CA . VAL A 1 256 ? -2.255 -55.695 -6.244 1.00 32.00 256 VAL A CA 1
ATOM 2046 C C . VAL A 1 256 ? -2.110 -57.109 -5.682 1.00 32.00 256 VAL A C 1
ATOM 2048 O O . VAL A 1 256 ? -1.846 -57.282 -4.493 1.00 32.00 256 VAL A O 1
ATOM 2051 N N . ASP A 1 257 ? -2.310 -58.117 -6.533 1.00 27.16 257 ASP A N 1
ATOM 2052 C CA . ASP A 1 257 ? -2.235 -59.531 -6.142 1.00 27.16 257 ASP A CA 1
ATOM 2053 C C . ASP A 1 257 ? -0.775 -60.053 -6.074 1.00 27.16 257 ASP A C 1
ATOM 2055 O O . ASP A 1 257 ? 0.186 -59.364 -6.422 1.00 27.16 257 ASP A O 1
ATOM 2059 N N . ARG A 1 258 ? -0.603 -61.263 -5.538 1.00 28.95 258 ARG A N 1
ATOM 2060 C CA . ARG A 1 258 ? 0.607 -61.743 -4.848 1.00 28.95 258 ARG A CA 1
ATOM 2061 C C . ARG A 1 258 ? 1.728 -62.310 -5.735 1.00 28.95 258 ARG A C 1
ATOM 2063 O O . ARG A 1 258 ? 1.478 -63.005 -6.715 1.00 28.95 258 ARG A O 1
ATOM 2070 N N . GLY A 1 259 ? 2.964 -62.195 -5.230 1.00 27.55 259 GLY A N 1
ATOM 2071 C CA . GLY A 1 259 ? 4.129 -63.026 -5.593 1.00 27.55 259 GLY A CA 1
ATOM 2072 C C . GLY A 1 259 ? 5.430 -62.210 -5.702 1.00 27.55 259 GLY A C 1
ATOM 2073 O O . GLY A 1 259 ? 5.452 -61.233 -6.439 1.00 27.55 259 GLY A O 1
ATOM 2074 N N . HIS A 1 260 ? 6.546 -62.527 -5.031 1.00 29.30 260 HIS A N 1
ATOM 2075 C CA . HIS A 1 260 ? 6.881 -63.661 -4.143 1.00 29.30 260 HIS A CA 1
ATOM 2076 C C . HIS A 1 260 ? 7.732 -63.185 -2.940 1.00 29.30 260 HIS A C 1
ATOM 2078 O O . HIS A 1 260 ? 8.095 -62.013 -2.868 1.00 29.30 260 HIS A O 1
ATOM 2084 N N . GLU A 1 261 ? 8.028 -64.074 -1.986 1.00 26.84 261 GLU A N 1
ATOM 2085 C CA . GLU A 1 261 ? 8.679 -63.729 -0.711 1.00 26.84 261 GLU A CA 1
ATOM 2086 C C . GLU A 1 261 ? 10.201 -63.491 -0.786 1.00 26.84 261 GLU A C 1
ATOM 2088 O O . GLU A 1 261 ? 10.922 -64.192 -1.495 1.00 26.84 261 GLU A O 1
ATOM 2093 N N . SER A 1 262 ? 10.697 -62.631 0.109 1.00 25.92 262 SER A N 1
ATOM 2094 C CA . SER A 1 262 ? 11.911 -62.895 0.896 1.00 25.92 262 SER A CA 1
ATOM 2095 C C . SER A 1 262 ? 11.838 -62.152 2.236 1.00 25.92 262 SER A C 1
ATOM 2097 O O . SER A 1 262 ? 11.424 -60.994 2.268 1.00 25.92 262 SER A O 1
ATOM 2099 N N . MET A 1 263 ? 12.236 -62.812 3.325 1.00 28.41 263 MET A N 1
ATOM 2100 C CA . MET A 1 263 ? 12.459 -62.195 4.647 1.00 28.41 263 MET A CA 1
ATOM 2101 C C . MET A 1 263 ? 13.711 -61.283 4.560 1.00 28.41 263 MET A C 1
ATOM 2103 O O . MET A 1 263 ? 14.495 -61.423 3.623 1.00 28.41 263 MET A O 1
ATOM 2107 N N . ASP A 1 264 ? 13.890 -60.237 5.366 1.00 27.36 264 ASP A N 1
ATOM 2108 C CA . ASP A 1 264 ? 14.232 -60.309 6.794 1.00 27.36 264 ASP A CA 1
ATOM 2109 C C . ASP A 1 264 ? 13.946 -58.983 7.543 1.00 27.36 264 ASP A C 1
ATOM 2111 O O . ASP A 1 264 ? 13.508 -57.984 6.970 1.00 27.36 264 ASP A O 1
ATOM 2115 N N . GLU A 1 265 ? 14.168 -59.011 8.855 1.00 26.64 265 GLU A N 1
ATOM 2116 C CA . GLU A 1 265 ? 13.990 -57.919 9.820 1.00 26.64 265 GLU A CA 1
ATOM 2117 C C . GLU A 1 265 ? 15.165 -56.912 9.760 1.00 26.64 265 GLU A C 1
ATOM 2119 O O . GLU A 1 265 ? 16.278 -57.314 9.430 1.00 26.64 265 GLU A O 1
ATOM 2124 N N . ASP A 1 266 ? 14.954 -55.622 10.080 1.00 27.31 266 ASP A N 1
ATOM 2125 C CA . ASP A 1 266 ? 15.426 -55.030 11.356 1.00 27.31 266 ASP A CA 1
ATOM 2126 C C . ASP A 1 266 ? 15.094 -53.516 11.528 1.00 27.31 266 ASP A C 1
ATOM 2128 O O . ASP A 1 266 ? 14.680 -52.826 10.596 1.00 27.31 266 ASP A O 1
ATOM 2132 N N . PHE A 1 267 ? 15.342 -53.011 12.743 1.00 25.05 267 PHE A N 1
ATOM 2133 C CA . PHE A 1 267 ? 15.553 -51.616 13.168 1.00 25.05 267 PHE A CA 1
ATOM 2134 C C . PHE A 1 267 ? 14.437 -50.565 12.982 1.00 25.05 267 PHE A C 1
ATOM 2136 O O . PHE A 1 267 ? 14.339 -49.840 11.992 1.00 25.05 267 PHE A O 1
ATOM 2143 N N . THR A 1 268 ? 13.710 -50.334 14.081 1.00 24.08 268 THR A N 1
ATOM 2144 C CA . THR A 1 268 ? 13.220 -48.996 14.460 1.00 24.08 268 THR A CA 1
ATOM 2145 C C . THR A 1 268 ? 14.168 -48.417 15.509 1.00 24.08 268 THR A C 1
ATOM 2147 O O . THR A 1 268 ? 14.351 -49.043 16.549 1.00 24.08 268 THR A O 1
ATOM 2150 N N . GLU A 1 269 ? 14.707 -47.214 15.300 1.00 25.64 269 GLU A N 1
ATOM 2151 C CA . GLU A 1 269 ? 15.405 -46.467 16.358 1.00 25.64 269 GLU A CA 1
ATOM 2152 C C . GLU A 1 269 ? 14.985 -44.984 16.383 1.00 25.64 269 GLU A C 1
ATOM 2154 O O . GLU A 1 269 ? 14.252 -44.509 15.512 1.00 25.64 269 GLU A O 1
ATOM 2159 N N . LEU A 1 270 ? 15.330 -44.289 17.467 1.00 24.44 270 LEU A N 1
ATOM 2160 C CA . LEU A 1 270 ? 14.560 -43.165 18.007 1.00 24.44 270 LEU A CA 1
ATOM 2161 C C . LEU A 1 270 ? 15.008 -41.767 17.546 1.00 24.44 270 LEU A C 1
ATOM 2163 O O . LEU A 1 270 ? 16.134 -41.530 17.116 1.00 24.44 270 LEU A O 1
ATOM 2167 N N . PHE A 1 271 ? 14.102 -40.804 17.741 1.00 24.16 271 PHE A N 1
ATOM 2168 C CA . PHE A 1 271 ? 14.462 -39.400 17.945 1.00 24.16 271 PHE A CA 1
ATOM 2169 C C . PHE A 1 271 ? 15.431 -39.264 19.128 1.00 24.16 271 PHE A C 1
ATOM 2171 O O . PHE A 1 271 ? 15.129 -39.797 20.192 1.00 24.16 271 PHE A O 1
ATOM 2178 N N . GLU A 1 272 ? 16.415 -38.364 19.035 1.00 22.17 272 GLU A N 1
ATOM 2179 C CA . GLU A 1 272 ? 16.602 -37.404 20.131 1.00 22.17 272 GLU A CA 1
ATOM 2180 C C . GLU A 1 272 ? 17.226 -36.063 19.704 1.00 22.17 272 GLU A C 1
ATOM 2182 O O . GLU A 1 272 ? 17.739 -35.892 18.596 1.00 22.17 272 GLU A O 1
ATOM 2187 N N . PHE A 1 273 ? 17.098 -35.077 20.594 1.00 24.42 273 PHE A N 1
ATOM 2188 C CA . PHE A 1 273 ? 17.690 -33.743 20.499 1.00 24.42 273 PHE A CA 1
ATOM 2189 C C . PHE A 1 273 ? 19.173 -33.762 20.901 1.00 24.42 273 PHE A C 1
ATOM 2191 O O . PHE A 1 273 ? 19.591 -34.577 21.716 1.00 24.42 273 PHE A O 1
ATOM 2198 N N . VAL A 1 274 ? 19.935 -32.753 20.466 1.00 22.80 274 VAL A N 1
ATOM 2199 C CA . VAL A 1 274 ? 21.190 -32.372 21.138 1.00 22.80 274 VAL A CA 1
ATOM 2200 C C . VAL A 1 274 ? 21.144 -30.892 21.512 1.00 22.80 274 VAL A C 1
ATOM 2202 O O . VAL A 1 274 ? 21.175 -30.014 20.650 1.00 22.80 274 VAL A O 1
ATOM 2205 N N . SER A 1 275 ? 21.093 -30.631 22.818 1.00 24.16 275 SER A N 1
ATOM 2206 C CA . SER A 1 275 ? 21.331 -29.315 23.424 1.00 24.16 275 SER A CA 1
ATOM 2207 C C . SER A 1 275 ? 22.795 -29.185 23.866 1.00 24.16 275 SER A C 1
ATOM 2209 O O . SER A 1 275 ? 23.501 -30.180 24.018 1.00 24.16 275 SER A O 1
ATOM 2211 N N . TYR A 1 276 ? 23.267 -27.953 24.071 1.00 24.95 276 TYR A N 1
ATOM 2212 C CA . TYR A 1 276 ? 24.657 -27.684 24.466 1.00 24.95 276 TYR A CA 1
ATOM 2213 C C . TYR A 1 276 ? 24.988 -28.154 25.907 1.00 24.95 276 TYR A C 1
ATOM 2215 O O . TYR A 1 276 ? 24.086 -28.263 26.739 1.00 24.95 276 TYR A O 1
ATOM 2223 N N . PRO A 1 277 ? 26.268 -28.460 26.209 1.00 28.70 277 PRO A N 1
ATOM 2224 C CA . PRO A 1 277 ? 26.636 -29.321 27.335 1.00 28.70 277 PRO A CA 1
ATOM 2225 C C . PRO A 1 277 ? 26.843 -28.593 28.671 1.00 28.70 277 PRO A C 1
ATOM 2227 O O . PRO A 1 277 ? 27.133 -27.400 28.725 1.00 28.70 277 PRO A O 1
ATOM 2230 N N . SER A 1 278 ? 26.809 -29.374 29.754 1.00 24.62 278 SER A N 1
ATOM 2231 C CA . SER A 1 278 ? 27.323 -29.020 31.084 1.00 24.62 278 SER A CA 1
ATOM 2232 C C . SER A 1 278 ? 28.293 -30.103 31.580 1.00 24.62 278 SER A C 1
ATOM 2234 O O . SER A 1 278 ? 28.140 -31.276 31.251 1.00 24.62 278 SER A O 1
ATOM 2236 N N . LEU A 1 279 ? 29.298 -29.706 32.362 1.00 27.44 279 LEU A N 1
ATOM 2237 C CA . LEU A 1 279 ? 30.334 -30.563 32.962 1.00 27.44 279 LEU A CA 1
ATOM 2238 C C . LEU A 1 279 ? 30.215 -30.507 34.509 1.00 27.44 279 LEU A C 1
ATOM 2240 O O . LEU A 1 279 ? 29.666 -29.532 35.019 1.00 27.44 279 LEU A O 1
ATOM 2244 N N . PRO A 1 280 ? 30.816 -31.434 35.282 1.00 34.00 280 PRO A N 1
ATOM 2245 C CA . PRO A 1 280 ? 30.550 -32.879 35.245 1.00 34.00 280 PRO A CA 1
ATOM 2246 C C . PRO A 1 280 ? 30.441 -33.504 36.667 1.00 34.00 280 PRO A C 1
ATOM 2248 O O . PRO A 1 280 ? 30.937 -32.939 37.640 1.00 34.00 280 PRO A O 1
ATOM 2251 N N . GLY A 1 281 ? 29.912 -34.728 36.803 1.00 24.39 281 GLY A N 1
ATOM 2252 C CA . GLY A 1 281 ? 30.124 -35.538 38.020 1.00 24.39 281 GLY A CA 1
ATOM 2253 C C . GLY A 1 281 ? 29.080 -36.626 38.298 1.00 24.39 281 GLY A C 1
ATOM 2254 O O . GLY A 1 281 ? 27.966 -36.551 37.798 1.00 24.39 281 GLY A O 1
ATOM 2255 N N . GLY A 1 282 ? 29.443 -37.601 39.143 1.00 25.62 282 GLY A N 1
ATOM 2256 C CA . GLY A 1 282 ? 28.506 -38.559 39.758 1.00 25.62 282 GLY A CA 1
ATOM 2257 C C . GLY A 1 282 ? 28.236 -39.843 38.961 1.00 25.62 282 GLY A C 1
ATOM 2258 O O . GLY A 1 282 ? 27.202 -39.977 38.322 1.00 25.62 282 GLY A O 1
ATOM 2259 N N . SER A 1 283 ? 29.157 -40.805 39.027 1.00 23.06 283 SER A N 1
ATOM 2260 C CA . SER A 1 283 ? 29.001 -42.171 38.495 1.00 23.06 283 SER A CA 1
ATOM 2261 C C . SER A 1 283 ? 28.162 -43.099 39.402 1.00 23.06 283 SER A C 1
ATOM 2263 O O . SER A 1 283 ? 27.963 -42.765 40.566 1.00 23.06 283 SER A O 1
ATOM 2265 N N . ILE A 1 284 ? 27.866 -44.317 38.899 1.00 26.64 284 ILE A N 1
ATOM 2266 C CA . ILE A 1 284 ? 27.419 -45.561 39.599 1.00 26.64 284 ILE A CA 1
ATOM 2267 C C . ILE A 1 284 ? 25.898 -45.888 39.526 1.00 26.64 284 ILE A C 1
ATOM 2269 O O . ILE A 1 284 ? 25.096 -45.301 40.240 1.00 26.64 284 ILE A O 1
ATOM 2273 N N . SER A 1 285 ? 25.577 -46.817 38.602 1.00 24.92 285 SER A N 1
ATOM 2274 C CA . SER A 1 285 ? 24.726 -48.047 38.653 1.00 24.92 285 SER A CA 1
ATOM 2275 C C . SER A 1 285 ? 23.682 -48.301 39.778 1.00 24.92 285 SER A C 1
ATOM 2277 O O . SER A 1 285 ? 23.811 -47.775 40.875 1.00 24.92 285 SER A O 1
ATOM 2279 N N . GLU A 1 286 ? 22.652 -49.166 39.642 1.00 27.50 286 GLU A N 1
ATOM 2280 C CA . GLU A 1 286 ? 22.095 -50.025 38.553 1.00 27.50 286 GLU A CA 1
ATOM 2281 C C . GLU A 1 286 ? 20.650 -50.487 38.921 1.00 27.50 286 GLU A C 1
ATOM 2283 O O . GLU A 1 286 ? 20.173 -50.180 40.011 1.00 27.50 286 GLU A O 1
ATOM 2288 N N . ASP A 1 287 ? 20.015 -51.280 38.040 1.00 25.92 287 ASP A N 1
ATOM 2289 C CA . ASP A 1 287 ? 18.879 -52.206 38.276 1.00 25.92 287 ASP A CA 1
ATOM 2290 C C . ASP A 1 287 ? 17.462 -51.693 38.646 1.00 25.92 287 ASP A C 1
ATOM 2292 O O . ASP A 1 287 ? 17.255 -50.753 39.408 1.00 25.92 287 ASP A O 1
ATOM 2296 N N . GLY A 1 288 ? 16.441 -52.407 38.132 1.00 28.48 288 GLY A N 1
ATOM 2297 C CA . GLY A 1 288 ? 15.021 -52.239 38.503 1.00 28.48 288 GLY A CA 1
ATOM 2298 C C . GLY A 1 288 ? 14.015 -52.579 37.388 1.00 28.48 288 GLY A C 1
ATOM 2299 O O . GLY A 1 288 ? 13.545 -51.691 36.684 1.00 28.48 288 GLY A O 1
ATOM 2300 N N . GLN A 1 289 ? 13.667 -53.859 37.207 1.00 28.25 289 GLN A N 1
ATOM 2301 C CA . GLN A 1 289 ? 12.830 -54.331 36.085 1.00 28.25 289 GLN A CA 1
ATOM 2302 C C . GLN A 1 289 ? 11.299 -54.333 36.340 1.00 28.25 289 GLN A C 1
ATOM 2304 O O . GLN A 1 289 ? 10.836 -54.503 37.462 1.00 28.25 289 GLN A O 1
ATOM 2309 N N . CYS A 1 290 ? 10.556 -54.386 35.222 1.00 24.14 290 CYS A N 1
ATOM 2310 C CA . CYS A 1 290 ? 9.349 -55.210 34.996 1.00 24.14 290 CYS A CA 1
ATOM 2311 C C . CYS A 1 290 ? 7.915 -54.673 35.278 1.00 24.14 290 CYS A C 1
ATOM 2313 O O . CYS A 1 290 ? 7.275 -55.047 36.255 1.00 24.14 290 CYS A O 1
ATOM 2315 N N . SER A 1 291 ? 7.350 -54.004 34.260 1.00 24.03 291 SER A N 1
ATOM 2316 C CA . SER A 1 291 ? 6.111 -54.439 33.557 1.00 24.03 291 SER A CA 1
ATOM 2317 C C . SER A 1 291 ? 4.750 -54.435 34.349 1.00 24.03 291 SER A C 1
ATOM 2319 O O . SER A 1 291 ? 4.670 -53.790 35.389 1.00 24.03 291 SER A O 1
ATOM 2321 N N . PRO A 1 292 ? 3.588 -54.880 33.794 1.00 43.53 292 PRO A N 1
ATOM 2322 C CA . PRO A 1 292 ? 2.559 -53.894 33.392 1.00 43.53 292 PRO A CA 1
ATOM 2323 C C . PRO A 1 292 ? 1.088 -54.225 33.769 1.00 43.53 292 PRO A C 1
ATOM 2325 O O . PRO A 1 292 ? 0.755 -55.391 33.945 1.00 43.53 292 PRO A O 1
ATOM 2328 N N . ALA A 1 293 ? 0.164 -53.240 33.744 1.00 23.38 293 ALA A N 1
ATOM 2329 C CA . ALA A 1 293 ? -1.261 -53.463 33.388 1.00 23.38 293 ALA A CA 1
ATOM 2330 C C . ALA A 1 293 ? -2.129 -52.180 33.231 1.00 23.38 293 ALA A C 1
ATOM 2332 O O . ALA A 1 293 ? -2.060 -51.259 34.035 1.00 23.38 293 ALA A O 1
ATOM 2333 N N . SER A 1 294 ? -3.010 -52.209 32.220 1.00 24.45 294 SER A N 1
ATOM 2334 C CA . SER A 1 294 ? -4.433 -51.780 32.202 1.00 24.45 294 SER A CA 1
ATOM 2335 C C . SER A 1 294 ? -4.942 -50.437 32.799 1.00 24.45 294 SER A C 1
ATOM 2337 O O . SER A 1 294 ? -4.964 -50.225 34.008 1.00 24.45 294 SER A O 1
ATOM 2339 N N . LEU A 1 295 ? -5.613 -49.664 31.928 1.00 26.23 295 LEU A N 1
ATOM 2340 C CA . LEU A 1 295 ? -6.848 -48.869 32.176 1.00 26.23 295 LEU A CA 1
ATOM 2341 C C . LEU A 1 295 ? -7.921 -49.694 32.954 1.00 26.23 295 LEU A C 1
ATOM 2343 O O . LEU A 1 295 ? -7.852 -50.919 32.835 1.00 26.23 295 LEU A O 1
ATOM 2347 N N . PRO A 1 296 ? -8.977 -49.141 33.625 1.00 34.22 296 PRO A N 1
ATOM 2348 C CA . PRO A 1 296 ? -9.792 -47.988 33.194 1.00 34.22 296 PRO A CA 1
ATOM 2349 C C . PRO A 1 296 ? -10.260 -47.034 34.353 1.00 34.22 296 PRO A C 1
ATOM 2351 O O . PRO A 1 296 ? -9.386 -46.507 35.030 1.00 34.22 296 PRO A O 1
ATOM 2354 N N . PRO A 1 297 ? -11.555 -46.658 34.540 1.00 42.56 297 PRO A N 1
ATOM 2355 C CA . PRO A 1 297 ? -12.158 -45.442 33.975 1.00 42.56 297 PRO A CA 1
ATOM 2356 C C . PRO A 1 297 ? -12.700 -44.415 35.006 1.00 42.56 297 PRO A C 1
ATOM 2358 O O . PRO A 1 297 ? -12.597 -44.570 36.217 1.00 42.56 297 PRO A O 1
ATOM 2361 N N . ALA A 1 298 ? -13.320 -43.350 34.485 1.00 30.02 298 ALA A N 1
ATOM 2362 C CA . ALA A 1 298 ? -13.826 -42.185 35.216 1.00 30.02 298 ALA A CA 1
ATOM 2363 C C . ALA A 1 298 ? -14.999 -42.431 36.190 1.00 30.02 298 ALA A C 1
ATOM 2365 O O . ALA A 1 298 ? -15.861 -43.282 35.957 1.00 30.02 298 ALA A O 1
ATOM 2366 N N . SER A 1 299 ? -15.123 -41.548 37.194 1.00 27.52 299 SER A N 1
ATOM 2367 C CA . SER A 1 299 ? -16.402 -41.195 37.829 1.00 27.52 299 SER A CA 1
ATOM 2368 C C . SER A 1 299 ? -16.415 -39.804 38.490 1.00 27.52 299 SER A C 1
ATOM 2370 O O . SER A 1 299 ? -15.399 -39.265 38.910 1.00 27.52 299 SER A O 1
ATOM 2372 N N . GLN A 1 300 ? -17.637 -39.274 38.512 1.00 30.80 300 GLN A N 1
ATOM 2373 C CA . GLN A 1 300 ? -18.296 -38.223 39.311 1.00 30.80 300 GLN A CA 1
ATOM 2374 C C . GLN A 1 300 ? -17.803 -38.054 40.782 1.00 30.80 300 GLN A C 1
ATOM 2376 O O . GLN A 1 300 ? -17.230 -38.989 41.324 1.00 30.80 300 GLN A O 1
ATOM 2381 N N . GLN A 1 301 ? -18.048 -36.956 41.529 1.00 27.05 301 GLN A N 1
ATOM 2382 C CA . GLN A 1 301 ? -18.765 -35.684 41.276 1.00 27.05 301 GLN A CA 1
ATOM 2383 C C . GLN A 1 301 ? -18.399 -34.585 42.316 1.00 27.05 301 GLN A C 1
ATOM 2385 O O . GLN A 1 301 ? -17.858 -34.877 43.374 1.00 27.05 301 GLN A O 1
ATOM 2390 N N . LEU A 1 302 ? -18.765 -33.334 41.993 1.00 25.31 302 LEU A N 1
ATOM 2391 C CA . LEU A 1 302 ? -19.116 -32.178 42.856 1.00 25.31 302 LEU A CA 1
ATOM 2392 C C . LEU A 1 302 ? -19.028 -32.306 44.403 1.00 25.31 302 LEU A C 1
ATOM 2394 O O . LEU A 1 302 ? -19.794 -33.073 44.978 1.00 25.31 302 LEU A O 1
ATOM 2398 N N . ALA A 1 303 ? -18.302 -31.382 45.063 1.00 23.11 303 ALA A N 1
ATOM 2399 C CA . ALA A 1 303 ? -18.848 -30.450 46.083 1.00 23.11 303 ALA A CA 1
ATOM 2400 C C . ALA A 1 303 ? -17.798 -29.444 46.636 1.00 23.11 303 ALA A C 1
ATOM 2402 O O . ALA A 1 303 ? -16.607 -29.733 46.697 1.00 23.11 303 ALA A O 1
ATOM 2403 N N . LEU A 1 304 ? -18.277 -28.277 47.083 1.00 24.34 304 LEU A N 1
ATOM 2404 C CA . LEU A 1 304 ? -17.609 -27.262 47.926 1.00 24.34 304 LEU A CA 1
ATOM 2405 C C . LEU A 1 304 ? -18.520 -27.004 49.157 1.00 24.34 304 LEU A C 1
ATOM 2407 O O . LEU A 1 304 ? -19.674 -27.435 49.128 1.00 24.34 304 LEU A O 1
ATOM 2411 N N . PRO A 1 305 ? -18.130 -26.152 50.124 1.00 58.25 305 PRO A N 1
ATOM 2412 C CA . PRO A 1 305 ? -17.111 -26.315 51.163 1.00 58.25 305 PRO A CA 1
ATOM 2413 C C . PRO A 1 305 ? -17.819 -26.584 52.534 1.00 58.25 305 PRO A C 1
ATOM 2415 O O . PRO A 1 305 ? -18.874 -27.218 52.497 1.00 58.25 305 PRO A O 1
ATOM 2418 N N . PRO A 1 306 ? -17.311 -26.203 53.737 1.00 36.59 306 PRO A N 1
ATOM 2419 C CA . PRO A 1 306 ? -17.259 -24.797 54.167 1.00 36.59 306 PRO A CA 1
ATOM 2420 C C . PRO A 1 306 ? -16.063 -24.437 55.091 1.00 36.59 306 PRO A C 1
ATOM 2422 O O . PRO A 1 306 ? -15.065 -25.144 55.195 1.00 36.59 306 PRO A O 1
ATOM 2425 N N . SER A 1 307 ? -16.163 -23.266 55.715 1.00 24.72 307 SER A N 1
ATOM 2426 C CA . SER A 1 307 ? -15.113 -22.454 56.331 1.00 24.72 307 SER A CA 1
ATOM 2427 C C . SER A 1 307 ? -14.780 -22.701 57.818 1.00 24.72 307 SER A C 1
ATOM 2429 O O . SER A 1 307 ? -15.681 -22.785 58.646 1.00 24.72 307 SER A O 1
ATOM 2431 N N . ALA A 1 308 ? -13.491 -22.498 58.133 1.00 25.27 308 ALA A N 1
ATOM 2432 C CA . ALA A 1 308 ? -12.965 -21.686 59.252 1.00 25.27 308 ALA A CA 1
ATOM 2433 C C . ALA A 1 308 ? -12.891 -22.216 60.711 1.00 25.27 308 ALA A C 1
ATOM 2435 O O . ALA A 1 308 ? -13.621 -23.092 61.157 1.00 25.27 308 ALA A O 1
ATOM 2436 N N . SER A 1 309 ? -12.029 -21.505 61.460 1.00 24.53 309 SER A N 1
ATOM 2437 C CA . SER A 1 309 ? -11.909 -21.339 62.927 1.00 24.53 309 SER A CA 1
ATOM 2438 C C . SER A 1 309 ? -10.845 -22.132 63.729 1.00 24.53 309 SER A C 1
ATOM 2440 O O . SER A 1 309 ? -11.090 -23.178 64.309 1.00 24.53 309 SER A O 1
ATOM 2442 N N . SER A 1 310 ? -9.674 -21.488 63.853 1.00 26.14 310 SER A N 1
ATOM 2443 C CA . SER A 1 310 ? -9.105 -20.993 65.128 1.00 26.14 310 SER A CA 1
ATOM 2444 C C . SER A 1 310 ? -8.610 -21.937 66.247 1.00 26.14 310 SER A C 1
ATOM 2446 O O . SER A 1 310 ? -9.385 -22.411 67.069 1.00 26.14 310 SER A O 1
ATOM 2448 N N . GLY A 1 311 ? -7.284 -21.897 66.456 1.00 25.08 311 GLY A N 1
ATOM 2449 C CA . GLY A 1 311 ? -6.645 -21.773 67.781 1.00 25.08 311 GLY A CA 1
ATOM 2450 C C . GLY A 1 311 ? -6.021 -23.033 68.411 1.00 25.08 311 GLY A C 1
ATOM 2451 O O . GLY A 1 311 ? -6.423 -24.146 68.108 1.00 25.08 311 GLY A O 1
ATOM 2452 N N . SER A 1 312 ? -5.061 -22.931 69.343 1.00 26.52 312 SER A N 1
ATOM 2453 C CA . SER A 1 312 ? -4.100 -21.844 69.648 1.00 26.52 312 SER A CA 1
ATOM 2454 C C . SER A 1 312 ? -3.159 -22.261 70.797 1.00 26.52 312 SER A C 1
ATOM 2456 O O . SER A 1 312 ? -3.623 -22.849 71.769 1.00 26.52 312 SER A O 1
ATOM 2458 N N . GLY A 1 313 ? -1.886 -21.842 70.756 1.00 24.53 313 GLY A N 1
ATOM 2459 C CA . GLY A 1 313 ? -0.949 -21.878 71.899 1.00 24.53 313 GLY A CA 1
ATOM 2460 C C . GLY A 1 313 ? 0.176 -22.929 71.814 1.00 24.53 313 GLY A C 1
ATOM 2461 O O . GLY A 1 313 ? 0.024 -23.942 71.145 1.00 24.53 313 GLY A O 1
ATOM 2462 N N . ALA A 1 314 ? 1.330 -22.749 72.472 1.00 24.84 314 ALA A N 1
ATOM 2463 C CA . ALA A 1 314 ? 1.842 -21.575 73.202 1.00 24.84 314 ALA A CA 1
ATOM 2464 C C . ALA A 1 314 ? 3.381 -21.677 73.407 1.00 24.84 314 ALA A C 1
ATOM 2466 O O . ALA A 1 314 ? 3.980 -22.679 73.030 1.00 24.84 314 ALA A O 1
ATOM 2467 N N . LEU A 1 315 ? 3.966 -20.683 74.101 1.00 26.22 315 LEU A N 1
ATOM 2468 C CA . LEU A 1 315 ? 5.379 -20.528 74.534 1.00 26.22 315 LEU A CA 1
ATOM 2469 C C . LEU A 1 315 ? 6.349 -19.968 73.445 1.00 26.22 315 LEU A C 1
ATOM 2471 O O . LEU A 1 315 ? 6.391 -20.532 72.362 1.00 26.22 315 LEU A O 1
ATOM 2475 N N . VAL A 1 316 ? 7.096 -18.839 73.540 1.00 27.91 316 VAL A N 1
ATOM 2476 C CA . VAL A 1 316 ? 7.645 -17.935 74.612 1.00 27.91 316 VAL A CA 1
ATOM 2477 C C . VAL A 1 316 ? 9.100 -18.282 75.014 1.00 27.91 316 VAL A C 1
ATOM 2479 O O . VAL A 1 316 ? 9.312 -19.433 75.386 1.00 27.91 316 VAL A O 1
ATOM 2482 N N . PRO A 1 317 ? 10.073 -17.328 75.104 1.00 41.91 317 PRO A N 1
ATOM 2483 C CA . PRO A 1 317 ? 10.182 -15.971 74.503 1.00 41.91 317 PRO A CA 1
ATOM 2484 C C . PRO A 1 317 ? 11.586 -15.564 73.949 1.00 41.91 317 PRO A C 1
ATOM 2486 O O . PRO A 1 317 ? 12.592 -16.053 74.441 1.00 41.91 317 PRO A O 1
ATOM 2489 N N . VAL A 1 318 ? 11.661 -14.528 73.087 1.00 27.30 318 VAL A N 1
ATOM 2490 C CA . VAL A 1 318 ? 12.582 -13.357 73.234 1.00 27.30 318 VAL A CA 1
ATOM 2491 C C . VAL A 1 318 ? 11.930 -12.099 72.609 1.00 27.30 318 VAL A C 1
ATOM 2493 O O . VAL A 1 318 ? 12.026 -11.827 71.418 1.00 27.30 318 VAL A O 1
ATOM 2496 N N . SER A 1 319 ? 11.221 -11.380 73.477 1.00 27.02 319 SER A N 1
ATOM 2497 C CA . SER A 1 319 ? 10.997 -9.920 73.599 1.00 27.02 319 SER A CA 1
ATOM 2498 C C . SER A 1 319 ? 12.020 -8.947 72.970 1.00 27.02 319 SER A C 1
ATOM 2500 O O . SER A 1 319 ? 13.205 -9.259 72.988 1.00 27.02 319 SER A O 1
ATOM 2502 N N . SER A 1 320 ? 11.725 -7.687 72.594 1.00 26.39 320 SER A N 1
ATOM 2503 C CA . SER A 1 320 ? 10.490 -6.863 72.431 1.00 26.39 320 SER A CA 1
ATOM 2504 C C . SER A 1 320 ? 10.903 -5.505 71.793 1.00 26.39 320 SER A C 1
ATOM 2506 O O . SER A 1 320 ? 12.022 -5.072 72.045 1.00 26.39 320 SER A O 1
ATOM 2508 N N . GLY A 1 321 ? 10.101 -4.728 71.044 1.00 26.30 321 GLY A N 1
ATOM 2509 C CA . GLY A 1 321 ? 8.778 -4.964 70.439 1.00 26.30 321 GLY A CA 1
ATOM 2510 C C . GLY A 1 321 ? 8.056 -3.664 69.979 1.00 26.30 321 GLY A C 1
ATOM 2511 O O . GLY A 1 321 ? 8.040 -2.699 70.734 1.00 26.30 321 GLY A O 1
ATOM 2512 N N . ALA A 1 322 ? 7.389 -3.703 68.805 1.00 25.86 322 ALA A N 1
ATOM 2513 C CA . ALA A 1 322 ? 6.391 -2.739 68.256 1.00 25.86 322 ALA A CA 1
ATOM 2514 C C . ALA A 1 322 ? 6.883 -1.287 67.926 1.00 25.86 322 ALA A C 1
ATOM 2516 O O . ALA A 1 322 ? 7.953 -0.898 68.371 1.00 25.86 322 ALA A O 1
ATOM 2517 N N . VAL A 1 323 ? 6.241 -0.437 67.091 1.00 24.77 323 VAL A N 1
ATOM 2518 C CA . VAL A 1 323 ? 4.813 -0.197 66.733 1.00 24.77 323 VAL A CA 1
ATOM 2519 C C . VAL A 1 323 ? 4.665 0.398 65.287 1.00 24.77 323 VAL A C 1
ATOM 2521 O O . VAL A 1 323 ? 5.367 1.354 64.999 1.00 24.77 323 VAL A O 1
ATOM 2524 N N . VAL A 1 324 ? 3.776 -0.162 64.422 1.00 22.77 324 VAL A N 1
ATOM 2525 C CA . VAL A 1 324 ? 2.688 0.437 63.542 1.00 22.77 324 VAL A CA 1
ATOM 2526 C C . VAL A 1 324 ? 2.887 1.852 62.875 1.00 22.77 324 VAL A C 1
ATOM 2528 O O . VAL A 1 324 ? 3.463 2.687 63.559 1.00 22.77 324 VAL A O 1
ATOM 2531 N N . PRO A 1 325 ? 2.303 2.288 61.697 1.00 32.91 325 PRO A N 1
ATOM 2532 C CA . PRO A 1 325 ? 1.635 1.668 60.503 1.00 32.91 325 PRO A CA 1
ATOM 2533 C C . PRO A 1 325 ? 2.043 2.249 59.085 1.00 32.91 325 PRO A C 1
ATOM 2535 O O . PRO A 1 325 ? 2.889 3.125 58.977 1.00 32.91 325 PRO A O 1
ATOM 2538 N N . ARG A 1 326 ? 1.245 1.917 58.036 1.00 22.08 326 ARG A N 1
ATOM 2539 C CA . ARG A 1 326 ? 0.733 2.809 56.938 1.00 22.08 326 ARG A CA 1
ATOM 2540 C C . ARG A 1 326 ? 1.556 3.098 55.653 1.00 22.08 326 ARG A C 1
ATOM 2542 O O . ARG A 1 326 ? 2.680 2.664 55.463 1.00 22.08 326 ARG A O 1
ATOM 2549 N N . LEU A 1 327 ? 0.842 3.776 54.738 1.00 24.73 327 LEU A N 1
ATOM 2550 C CA . LEU A 1 327 ? 1.226 4.355 53.439 1.00 24.73 327 LEU A CA 1
ATOM 2551 C C . LEU A 1 327 ? 2.317 5.450 53.529 1.00 24.73 327 LEU A C 1
ATOM 2553 O O . LEU A 1 327 ? 2.502 6.055 54.580 1.00 24.73 327 LEU A O 1
ATOM 2557 N N . THR A 1 328 ? 2.806 5.841 52.341 1.00 21.97 328 THR A N 1
ATOM 2558 C CA . THR A 1 328 ? 3.397 7.143 51.927 1.00 21.97 328 THR A CA 1
ATOM 2559 C C . THR A 1 328 ? 4.929 7.292 51.836 1.00 21.97 328 THR A C 1
ATOM 2561 O O . THR A 1 328 ? 5.676 6.869 52.703 1.00 21.97 328 THR A O 1
ATOM 2564 N N . SER A 1 329 ? 5.321 7.972 50.747 1.00 21.89 329 SER A N 1
ATOM 2565 C CA . SER A 1 329 ? 6.424 8.934 50.550 1.00 21.89 329 SER A CA 1
ATOM 2566 C C . SER A 1 329 ? 7.901 8.621 50.876 1.00 21.89 329 SER A C 1
ATOM 2568 O O . SER A 1 329 ? 8.292 8.382 52.006 1.00 21.89 329 SER A O 1
ATOM 2570 N N . SER A 1 330 ? 8.730 8.816 49.841 1.00 25.11 330 SER A N 1
ATOM 2571 C CA . SER A 1 330 ? 9.973 9.622 49.786 1.00 25.11 330 SER A CA 1
ATOM 2572 C C . SER A 1 330 ? 10.918 9.813 51.000 1.00 25.11 330 SER A C 1
ATOM 2574 O O . SER A 1 330 ? 10.525 10.366 52.022 1.00 25.11 330 SER A O 1
ATOM 2576 N N . ALA A 1 331 ? 12.218 9.701 50.676 1.00 24.64 331 ALA A N 1
ATOM 2577 C CA . ALA A 1 331 ? 13.348 10.555 51.106 1.00 24.64 331 ALA A CA 1
ATOM 2578 C C . ALA A 1 331 ? 14.174 10.238 52.386 1.00 24.64 331 ALA A C 1
ATOM 2580 O O . ALA A 1 331 ? 13.663 10.120 53.491 1.00 24.64 331 ALA A O 1
ATOM 2581 N N . PHE A 1 332 ? 15.499 10.183 52.152 1.00 27.45 332 PHE A N 1
ATOM 2582 C CA . PHE A 1 332 ? 16.682 10.627 52.933 1.00 27.45 332 PHE A CA 1
ATOM 2583 C C . PHE A 1 332 ? 16.497 11.141 54.392 1.00 27.45 332 PHE A C 1
ATOM 2585 O O . PHE A 1 332 ? 15.590 11.916 54.663 1.00 27.45 332 PHE A O 1
ATOM 2592 N N . TYR A 1 333 ? 17.411 10.893 55.355 1.00 33.03 333 TYR A N 1
ATOM 2593 C CA . TYR A 1 333 ? 18.758 11.519 55.400 1.00 33.03 333 TYR A CA 1
ATOM 2594 C C . TYR A 1 333 ? 19.667 11.107 56.601 1.00 33.03 333 TYR A C 1
ATOM 2596 O O . TYR A 1 333 ? 19.172 10.750 57.661 1.00 33.03 333 TYR A O 1
ATOM 2604 N N . ASN A 1 334 ? 20.986 11.337 56.434 1.00 28.88 334 ASN A N 1
ATOM 2605 C CA . ASN A 1 334 ? 22.028 11.828 57.383 1.00 28.88 334 ASN A CA 1
ATOM 2606 C C . ASN A 1 334 ? 22.295 11.218 58.782 1.00 28.88 334 ASN A C 1
ATOM 2608 O O . ASN A 1 334 ? 21.408 11.100 59.617 1.00 28.88 334 ASN A O 1
ATOM 2612 N N . THR A 1 335 ? 23.595 11.105 59.118 1.00 24.34 335 THR A N 1
ATOM 2613 C CA . THR A 1 335 ? 24.314 11.748 60.268 1.00 24.34 335 THR A CA 1
ATOM 2614 C C . THR A 1 335 ? 25.799 11.294 60.293 1.00 24.34 335 THR A C 1
ATOM 2616 O O . THR A 1 335 ? 26.094 10.251 59.724 1.00 24.34 335 THR A O 1
ATOM 2619 N N . SER A 1 336 ? 26.792 11.937 60.938 1.00 29.70 336 SER A N 1
ATOM 2620 C CA . SER A 1 336 ? 27.164 13.363 61.166 1.00 29.70 336 SER A CA 1
ATOM 2621 C C . SER A 1 336 ? 28.571 13.424 61.851 1.00 29.70 336 SER A C 1
ATOM 2623 O O . SER A 1 336 ? 29.215 12.383 61.947 1.00 29.70 336 SER A O 1
ATOM 2625 N N . VAL A 1 337 ? 29.007 14.600 62.367 1.00 24.67 337 VAL A N 1
ATOM 2626 C CA . VAL A 1 337 ? 30.128 14.880 63.332 1.00 24.67 337 VAL A CA 1
ATOM 2627 C C . VAL A 1 337 ? 31.391 15.623 62.795 1.00 24.67 337 VAL A C 1
ATOM 2629 O O . VAL A 1 337 ? 31.924 15.329 61.732 1.00 24.67 337 VAL A O 1
ATOM 2632 N N . LEU A 1 338 ? 31.849 16.612 63.588 1.00 26.45 338 LEU A N 1
ATOM 2633 C CA . LEU A 1 338 ? 33.050 17.495 63.512 1.00 26.45 338 LEU A CA 1
ATOM 2634 C C . LEU A 1 338 ? 33.867 17.325 64.841 1.00 26.45 338 LEU A C 1
ATOM 2636 O O . LEU A 1 338 ? 33.434 16.492 65.640 1.00 26.45 338 LEU A O 1
ATOM 2640 N N . PRO A 1 339 ? 34.909 18.113 65.246 1.00 48.06 339 PRO A N 1
ATOM 2641 C CA . PRO A 1 339 ? 35.829 19.074 64.576 1.00 48.06 339 PRO A CA 1
ATOM 2642 C C . PRO A 1 339 ? 37.352 18.861 64.907 1.00 48.06 339 PRO A C 1
ATOM 2644 O O . PRO A 1 339 ? 37.661 18.093 65.815 1.00 48.06 339 PRO A O 1
ATOM 2647 N N . ARG A 1 340 ? 38.296 19.635 64.304 1.00 26.16 340 ARG A N 1
ATOM 2648 C CA . ARG A 1 340 ? 39.411 20.385 64.993 1.00 26.16 340 ARG A CA 1
ATOM 2649 C C . ARG A 1 340 ? 40.454 21.068 64.066 1.00 26.16 340 ARG A C 1
ATOM 2651 O O . ARG A 1 340 ? 40.594 20.694 62.910 1.00 26.16 340 ARG A O 1
ATOM 2658 N N . GLU A 1 341 ? 41.186 22.047 64.626 1.00 26.22 341 GLU A N 1
ATOM 2659 C CA . GLU A 1 341 ? 42.351 22.782 64.058 1.00 26.22 341 GLU A CA 1
ATOM 2660 C C . GLU A 1 341 ? 43.724 22.202 64.515 1.00 26.22 341 GLU A C 1
ATOM 2662 O O . GLU A 1 341 ? 43.731 21.222 65.270 1.00 26.22 341 GLU A O 1
ATOM 2667 N N . PRO A 1 342 ? 44.886 22.787 64.112 1.00 45.69 342 PRO A N 1
ATOM 2668 C CA . PRO A 1 342 ? 45.499 23.883 64.910 1.00 45.69 342 PRO A CA 1
ATOM 2669 C C . PRO A 1 342 ? 46.173 25.058 64.124 1.00 45.69 342 PRO A C 1
ATOM 2671 O O . PRO A 1 342 ? 46.227 25.068 62.899 1.00 45.69 342 PRO A O 1
ATOM 2674 N N . LEU A 1 343 ? 46.676 26.053 64.882 1.00 31.23 343 LEU A N 1
ATOM 2675 C CA . LEU A 1 343 ? 47.234 27.387 64.515 1.00 31.23 343 LEU A CA 1
ATOM 2676 C C . LEU A 1 343 ? 48.684 27.344 63.913 1.00 31.23 343 LEU A C 1
ATOM 2678 O O . LEU A 1 343 ? 49.289 26.279 63.907 1.00 31.23 343 LEU A O 1
ATOM 2682 N N . SER A 1 344 ? 49.370 28.415 63.435 1.00 28.98 344 SER A N 1
ATOM 2683 C CA . SER A 1 344 ? 49.299 29.875 63.738 1.00 28.98 344 SER A CA 1
ATOM 2684 C C . SER A 1 344 ? 50.016 30.802 62.706 1.00 28.98 344 SER A C 1
ATOM 2686 O O . SER A 1 344 ? 51.073 30.414 62.234 1.00 28.98 344 SER A O 1
ATOM 2688 N N . LEU A 1 345 ? 49.514 32.049 62.516 1.00 29.33 345 LEU A N 1
ATOM 2689 C CA . LEU A 1 345 ? 50.204 33.385 62.398 1.00 29.33 345 LEU A CA 1
ATOM 2690 C C . LEU A 1 345 ? 51.415 33.645 61.427 1.00 29.33 345 LEU A C 1
ATOM 2692 O O . LEU A 1 345 ? 52.211 32.740 61.208 1.00 29.33 345 LEU A O 1
ATOM 2696 N N . PRO A 1 346 ? 51.718 34.909 60.988 1.00 47.72 346 PRO A N 1
ATOM 2697 C CA . PRO A 1 346 ? 50.891 36.138 60.887 1.00 47.72 346 PRO A CA 1
ATOM 2698 C C . PRO A 1 346 ? 51.141 37.085 59.653 1.00 47.72 346 PRO A C 1
ATOM 2700 O O . PRO A 1 346 ? 52.178 37.737 59.582 1.00 47.72 346 PRO A O 1
ATOM 2703 N N . GLY A 1 347 ? 50.116 37.325 58.813 1.00 24.12 347 GLY A N 1
ATOM 2704 C CA . GLY A 1 347 ? 49.837 38.592 58.067 1.00 24.12 347 GLY A CA 1
ATOM 2705 C C . GLY A 1 347 ? 50.870 39.201 57.075 1.00 24.12 347 GLY A C 1
ATOM 2706 O O . GLY A 1 347 ? 51.930 38.624 56.856 1.00 24.12 347 GLY A O 1
ATOM 2707 N N . PRO A 1 348 ? 50.597 40.398 56.486 1.00 45.53 348 PRO A N 1
ATOM 2708 C CA . PRO A 1 348 ? 49.344 41.177 56.490 1.00 45.53 348 PRO A CA 1
ATOM 2709 C C . PRO A 1 348 ? 48.862 41.675 55.088 1.00 45.53 348 PRO A C 1
ATOM 2711 O O . PRO A 1 348 ? 49.512 41.475 54.068 1.00 45.53 348 PRO A O 1
ATOM 2714 N N . SER A 1 349 ? 47.766 42.453 55.095 1.00 24.58 349 SER A N 1
ATOM 2715 C CA . SER A 1 349 ? 47.316 43.456 54.089 1.00 24.58 349 SER A CA 1
ATOM 2716 C C . SER A 1 349 ? 46.737 43.048 52.711 1.00 24.58 349 SER A C 1
ATOM 2718 O O . SER A 1 349 ? 47.320 42.325 51.915 1.00 24.58 349 SER A O 1
ATOM 2720 N N . THR A 1 350 ? 45.576 43.655 52.431 1.00 22.45 350 THR A N 1
ATOM 2721 C CA . THR A 1 350 ? 44.910 43.939 51.134 1.00 22.45 350 THR A CA 1
ATOM 2722 C C . THR A 1 350 ? 45.565 45.182 50.448 1.00 22.45 350 THR A C 1
ATOM 2724 O O . THR A 1 350 ? 46.544 45.657 51.025 1.00 22.45 350 THR A O 1
ATOM 2727 N N . PRO A 1 351 ? 45.056 45.840 49.361 1.00 42.75 351 PRO A N 1
ATOM 2728 C CA . PRO A 1 351 ? 43.839 45.620 48.543 1.00 42.75 351 PRO A CA 1
ATOM 2729 C C . PRO A 1 351 ? 43.989 45.868 46.995 1.00 42.75 351 PRO A C 1
ATOM 2731 O O . PRO A 1 351 ? 45.071 46.120 46.486 1.00 42.75 351 PRO A O 1
ATOM 2734 N N . THR A 1 352 ? 42.847 45.885 46.277 1.00 23.03 352 THR A N 1
ATOM 2735 C CA . THR A 1 352 ? 42.456 46.829 45.176 1.00 23.03 352 THR A CA 1
ATOM 2736 C C . THR A 1 352 ? 43.200 46.968 43.820 1.00 23.03 352 THR A C 1
ATOM 2738 O O . THR A 1 352 ? 44.333 47.419 43.763 1.00 23.03 352 THR A O 1
ATOM 2741 N N . GLN A 1 353 ? 42.372 46.905 42.756 1.00 24.78 353 GLN A N 1
ATOM 2742 C CA . GLN A 1 353 ? 42.200 47.893 41.654 1.00 24.78 353 GLN A CA 1
ATOM 2743 C C . GLN A 1 353 ? 43.073 47.925 40.368 1.00 24.78 353 GLN A C 1
ATOM 2745 O O . GLN A 1 353 ? 44.292 47.980 40.390 1.00 24.78 353 GLN A O 1
ATOM 2750 N N . ASN A 1 354 ? 42.328 48.097 39.260 1.00 22.50 354 ASN A N 1
ATOM 2751 C CA . ASN A 1 354 ? 42.504 49.038 38.135 1.00 22.50 354 ASN A CA 1
ATOM 2752 C C . ASN A 1 354 ? 43.695 48.953 37.143 1.00 22.50 354 ASN A C 1
ATOM 2754 O O . ASN A 1 354 ? 44.760 49.505 37.375 1.00 22.50 354 ASN A O 1
ATOM 2758 N N . ALA A 1 355 ? 43.325 48.532 35.923 1.00 22.88 355 ALA A N 1
ATOM 2759 C CA . ALA A 1 355 ? 43.299 49.359 34.697 1.00 22.88 355 ALA A CA 1
ATOM 2760 C C . ALA A 1 355 ? 44.544 49.566 33.792 1.00 22.88 355 ALA A C 1
ATOM 2762 O O . ALA A 1 355 ? 45.680 49.705 34.222 1.00 22.88 355 ALA A O 1
ATOM 2763 N N . SER A 1 356 ? 44.202 49.705 32.498 1.00 24.81 356 SER A N 1
ATOM 2764 C CA . SER A 1 356 ? 44.822 50.516 31.429 1.00 24.81 356 SER A CA 1
ATOM 2765 C C . SER A 1 356 ? 46.277 50.285 30.971 1.00 24.81 356 SER A C 1
ATOM 2767 O O . SER A 1 356 ? 47.189 50.872 31.539 1.00 24.81 356 SER A O 1
ATOM 2769 N N . GLU A 1 357 ? 46.400 49.653 29.785 1.00 31.97 357 GLU A N 1
ATOM 2770 C CA . GLU A 1 357 ? 47.122 50.191 28.595 1.00 31.97 357 GLU A CA 1
ATOM 2771 C C . GLU A 1 357 ? 48.664 50.458 28.743 1.00 31.97 357 GLU A C 1
ATOM 2773 O O . GLU A 1 357 ? 49.232 50.031 29.746 1.00 31.97 357 GLU A O 1
ATOM 2778 N N . PRO A 1 358 ? 49.427 51.061 27.782 1.00 44.66 358 PRO A N 1
ATOM 2779 C CA . PRO A 1 358 ? 49.091 51.531 26.426 1.00 44.66 358 PRO A CA 1
ATOM 2780 C C . PRO A 1 358 ? 50.077 51.216 25.260 1.00 44.66 358 PRO A C 1
ATOM 2782 O O . PRO A 1 358 ? 51.238 50.862 25.434 1.00 44.66 358 PRO A O 1
ATOM 2785 N N . SER A 1 359 ? 49.580 51.482 24.041 1.00 31.05 359 SER A N 1
ATOM 2786 C CA . SER A 1 359 ? 50.259 52.134 22.890 1.00 31.05 359 SER A CA 1
ATOM 2787 C C . SER A 1 359 ? 51.558 51.553 22.260 1.00 31.05 359 SER A C 1
ATOM 2789 O O . SER A 1 359 ? 52.646 51.685 22.806 1.00 31.05 359 SER A O 1
ATOM 2791 N N . THR A 1 360 ? 51.467 50.967 21.050 1.00 35.75 360 THR A N 1
ATOM 2792 C CA . THR A 1 360 ? 51.819 51.528 19.699 1.00 35.75 360 THR A CA 1
ATOM 2793 C C . THR A 1 360 ? 53.293 51.618 19.252 1.00 35.75 360 THR A C 1
ATOM 2795 O O . THR A 1 360 ? 54.126 52.188 19.948 1.00 35.75 360 THR A O 1
ATOM 2798 N N . SER A 1 361 ? 53.549 51.280 17.972 1.00 27.73 361 SER A N 1
ATOM 2799 C CA . SER A 1 361 ? 54.415 52.031 17.022 1.00 27.73 361 SER A CA 1
ATOM 2800 C C . SER A 1 361 ? 54.185 51.573 15.560 1.00 27.73 361 SER A C 1
ATOM 2802 O O . SER A 1 361 ? 53.493 50.583 15.339 1.00 27.73 361 SER A O 1
ATOM 2804 N N . THR A 1 362 ? 54.674 52.317 14.553 1.00 31.02 362 THR A N 1
ATOM 2805 C CA . THR A 1 362 ? 54.187 52.279 13.144 1.00 31.02 362 THR A CA 1
ATOM 2806 C C . THR A 1 362 ? 55.292 52.324 12.066 1.00 31.02 362 THR A C 1
ATOM 2808 O O . THR A 1 362 ? 56.342 52.910 12.324 1.00 31.02 362 THR A O 1
ATOM 2811 N N . SER A 1 363 ? 55.037 51.808 10.838 1.00 27.53 363 SER A N 1
ATOM 2812 C CA . SER A 1 363 ? 55.180 52.541 9.534 1.00 27.53 363 SER A CA 1
ATOM 2813 C C . SER A 1 363 ? 55.300 51.687 8.237 1.00 27.53 363 SER A C 1
ATOM 2815 O O . SER A 1 363 ? 56.067 50.738 8.180 1.00 27.53 363 SER A O 1
ATOM 2817 N N . LEU A 1 364 ? 54.543 52.108 7.203 1.00 27.30 364 LEU A N 1
ATOM 2818 C CA . LEU A 1 364 ? 54.783 52.260 5.731 1.00 27.30 364 LEU A CA 1
ATOM 2819 C C . LEU A 1 364 ? 55.892 51.423 4.992 1.00 27.30 364 LEU A C 1
ATOM 2821 O O . LEU A 1 364 ? 56.998 51.340 5.503 1.00 27.30 364 LEU A O 1
ATOM 2825 N N . VAL A 1 365 ? 55.746 50.773 3.801 1.00 35.75 365 VAL A N 1
ATOM 2826 C CA . VAL A 1 365 ? 55.074 51.047 2.469 1.00 35.75 365 VAL A CA 1
ATOM 2827 C C . VAL A 1 365 ? 55.934 51.946 1.523 1.00 35.75 365 VAL A C 1
ATOM 2829 O O . VAL A 1 365 ? 56.443 52.919 2.075 1.00 35.75 365 VAL A O 1
ATOM 2832 N N . PRO A 1 366 ? 56.120 51.746 0.163 1.00 52.00 366 PRO A N 1
ATOM 2833 C CA . PRO A 1 366 ? 55.378 50.947 -0.873 1.00 52.00 366 PRO A CA 1
ATOM 2834 C C . PRO A 1 366 ? 56.180 50.173 -2.007 1.00 52.00 366 PRO A C 1
ATOM 2836 O O . PRO A 1 366 ? 57.399 50.255 -2.090 1.00 52.00 366 PRO A O 1
ATOM 2839 N N . ARG A 1 367 ? 55.432 49.599 -2.997 1.00 25.23 367 ARG A N 1
ATOM 2840 C CA . ARG A 1 367 ? 55.727 49.271 -4.450 1.00 25.23 367 ARG A CA 1
ATOM 2841 C C . ARG A 1 367 ? 56.148 47.837 -4.916 1.00 25.23 367 ARG A C 1
ATOM 2843 O O . ARG A 1 367 ? 56.782 47.082 -4.198 1.00 25.23 367 ARG A O 1
ATOM 2850 N N . LYS A 1 368 ? 55.747 47.500 -6.170 1.00 35.50 368 LYS A N 1
ATOM 2851 C CA . LYS A 1 368 ? 56.003 46.267 -6.991 1.00 35.50 368 LYS A CA 1
ATOM 2852 C C . LYS A 1 368 ? 57.242 46.430 -7.916 1.00 35.50 368 LYS A C 1
ATOM 2854 O O . LYS A 1 368 ? 57.541 47.586 -8.227 1.00 35.50 368 LYS A O 1
ATOM 2859 N N . PRO A 1 369 ? 57.917 45.356 -8.416 1.00 31.58 369 PRO A N 1
ATOM 2860 C CA . PRO A 1 369 ? 57.591 44.748 -9.738 1.00 31.58 369 PRO A CA 1
ATOM 2861 C C . PRO A 1 369 ? 57.964 43.231 -9.894 1.00 31.58 369 PRO A C 1
ATOM 2863 O O . PRO A 1 369 ? 58.082 42.513 -8.910 1.00 31.58 369 PRO A O 1
ATOM 2866 N N . ALA A 1 370 ? 58.121 42.760 -11.145 1.00 28.36 370 ALA A N 1
ATOM 2867 C CA . ALA A 1 370 ? 58.581 41.437 -11.646 1.00 28.36 370 ALA A CA 1
ATOM 2868 C C . ALA A 1 370 ? 59.349 41.677 -12.999 1.00 28.36 370 ALA A C 1
ATOM 2870 O O . ALA A 1 370 ? 59.555 42.867 -13.271 1.00 28.36 370 ALA A O 1
ATOM 2871 N N . PRO A 1 371 ? 59.728 40.717 -13.900 1.00 45.38 371 PRO A N 1
ATOM 2872 C CA . PRO A 1 371 ? 59.501 39.250 -14.002 1.00 45.38 371 PRO A CA 1
ATOM 2873 C C . PRO A 1 371 ? 60.767 38.454 -14.498 1.00 45.38 371 PRO A C 1
ATOM 2875 O O . PRO A 1 371 ? 61.875 38.870 -14.183 1.00 45.38 371 PRO A O 1
ATOM 2878 N N . VAL A 1 372 ? 60.602 37.412 -15.360 1.00 25.14 372 VAL A N 1
ATOM 2879 C CA . VAL A 1 372 ? 61.606 36.830 -16.323 1.00 25.14 372 VAL A CA 1
ATOM 2880 C C . VAL A 1 372 ? 62.717 35.911 -15.723 1.00 25.14 372 VAL A C 1
ATOM 2882 O O . VAL A 1 372 ? 63.155 36.174 -14.615 1.00 25.14 372 VAL A O 1
ATOM 2885 N N . VAL A 1 373 ? 63.290 34.849 -16.350 1.00 27.58 373 VAL A N 1
ATOM 2886 C CA . VAL A 1 373 ? 62.986 33.873 -17.463 1.00 27.58 373 VAL A CA 1
ATOM 2887 C C . VAL A 1 373 ? 64.141 32.795 -17.489 1.00 27.58 373 VAL A C 1
ATOM 2889 O O . VAL A 1 373 ? 65.075 32.988 -16.720 1.00 27.58 373 VAL A O 1
ATOM 2892 N N . ALA A 1 374 ? 64.291 31.678 -18.246 1.00 25.14 374 ALA A N 1
ATOM 2893 C CA . ALA A 1 374 ? 63.599 30.882 -19.297 1.00 25.14 374 ALA A CA 1
ATOM 2894 C C . ALA A 1 374 ? 64.216 29.437 -19.386 1.00 25.14 374 ALA A C 1
ATOM 2896 O O . ALA A 1 374 ? 65.247 29.192 -18.771 1.00 25.14 374 ALA A O 1
ATOM 2897 N N . ALA A 1 375 ? 63.691 28.581 -20.295 1.00 25.14 375 ALA A N 1
ATOM 2898 C CA . ALA A 1 375 ? 64.360 27.436 -20.983 1.00 25.14 375 ALA A CA 1
ATOM 2899 C C . ALA A 1 375 ? 64.652 26.126 -20.175 1.00 25.14 375 ALA A C 1
ATOM 2901 O O . ALA A 1 375 ? 64.955 26.184 -18.995 1.00 25.14 375 ALA A O 1
ATOM 2902 N N . THR A 1 376 ? 64.599 24.887 -20.722 1.00 24.08 376 THR A N 1
ATOM 2903 C CA . THR A 1 376 ? 64.318 24.405 -22.104 1.00 24.08 376 THR A CA 1
ATOM 2904 C C . THR A 1 376 ? 63.840 22.931 -22.176 1.00 24.08 376 THR A C 1
ATOM 2906 O O . THR A 1 376 ? 64.289 22.111 -21.387 1.00 24.08 376 THR A O 1
ATOM 2909 N N . ARG A 1 377 ? 63.137 22.595 -23.280 1.00 22.03 377 ARG A N 1
ATOM 2910 C CA . ARG A 1 377 ? 63.018 21.280 -23.978 1.00 22.03 377 ARG A CA 1
ATOM 2911 C C . ARG A 1 377 ? 62.184 20.122 -23.383 1.00 22.03 377 ARG A C 1
ATOM 2913 O O . ARG A 1 377 ? 62.188 19.829 -22.199 1.00 22.03 377 ARG A O 1
ATOM 2920 N N . VAL A 1 378 ? 61.529 19.429 -24.323 1.00 31.16 378 VAL A N 1
ATOM 2921 C CA . VAL A 1 378 ? 60.715 18.200 -24.216 1.00 31.16 378 VAL A CA 1
ATOM 2922 C C . VAL A 1 378 ? 61.543 17.008 -24.735 1.00 31.16 378 VAL A C 1
ATOM 2924 O O . VAL A 1 378 ? 62.329 17.198 -25.669 1.00 31.16 378 VAL A O 1
ATOM 2927 N N . PRO A 1 379 ? 61.409 15.803 -24.146 1.00 27.08 379 PRO A N 1
ATOM 2928 C CA . PRO A 1 379 ? 60.860 14.672 -24.917 1.00 27.08 379 PRO A CA 1
ATOM 2929 C C . PRO A 1 379 ? 59.860 13.793 -24.127 1.00 27.08 379 PRO A C 1
ATOM 2931 O O . PRO A 1 379 ? 59.975 13.635 -22.916 1.00 27.08 379 PRO A O 1
ATOM 2934 N N . ALA A 1 380 ? 58.911 13.171 -24.837 1.00 28.67 380 ALA A N 1
ATOM 2935 C CA . ALA A 1 380 ? 58.116 12.020 -24.365 1.00 28.67 380 ALA A CA 1
ATOM 2936 C C . ALA A 1 380 ? 58.776 10.692 -24.826 1.00 28.67 380 ALA A C 1
ATOM 2938 O O . ALA A 1 380 ? 59.706 10.765 -25.638 1.00 28.67 380 ALA A O 1
ATOM 2939 N N . PRO A 1 381 ? 58.339 9.492 -24.366 1.00 33.00 381 PRO A N 1
ATOM 2940 C CA . PRO A 1 381 ? 57.255 8.785 -25.091 1.00 33.00 381 PRO A CA 1
ATOM 2941 C C . PRO A 1 381 ? 56.396 7.758 -24.282 1.00 33.00 381 PRO A C 1
ATOM 2943 O O . PRO A 1 381 ? 56.719 7.433 -23.150 1.00 33.00 381 PRO A O 1
ATOM 2946 N N . ALA A 1 382 ? 55.353 7.213 -24.946 1.00 22.12 382 ALA A N 1
ATOM 2947 C CA . ALA A 1 382 ? 54.764 5.842 -24.876 1.00 22.12 382 ALA A CA 1
ATOM 2948 C C . ALA A 1 382 ? 54.426 5.163 -23.504 1.00 22.12 382 ALA A C 1
ATOM 2950 O O . ALA A 1 382 ? 55.264 5.085 -22.623 1.00 22.12 382 ALA A O 1
ATOM 2951 N N . SER A 1 383 ? 53.204 4.654 -23.219 1.00 24.03 383 SER A N 1
ATOM 2952 C CA . SER A 1 383 ? 52.400 3.569 -23.874 1.00 24.03 383 SER A CA 1
ATOM 2953 C C . SER A 1 383 ? 52.943 2.134 -23.639 1.00 24.03 383 SER A C 1
ATOM 2955 O O . SER A 1 383 ? 54.142 1.951 -23.784 1.00 24.03 383 SER A O 1
ATOM 2957 N N . LEU A 1 384 ? 52.176 1.055 -23.347 1.00 24.14 384 LEU A N 1
ATOM 2958 C CA . LEU A 1 384 ? 50.712 0.776 -23.274 1.00 24.14 384 LEU A CA 1
ATOM 2959 C C . LEU A 1 384 ? 50.426 -0.610 -22.593 1.00 24.14 384 LEU A C 1
ATOM 2961 O O . LEU A 1 384 ? 51.160 -1.538 -22.902 1.00 24.14 384 LEU A O 1
ATOM 2965 N N . ARG A 1 385 ? 49.291 -0.775 -21.861 1.00 23.17 385 ARG A N 1
ATOM 2966 C CA . ARG A 1 385 ? 48.536 -2.042 -21.506 1.00 23.17 385 ARG A CA 1
ATOM 2967 C C . ARG A 1 385 ? 49.310 -3.167 -20.758 1.00 23.17 385 ARG A C 1
ATOM 2969 O O . ARG A 1 385 ? 50.522 -3.233 -20.826 1.00 23.17 385 ARG A O 1
ATOM 2976 N N . PHE A 1 386 ? 48.733 -4.101 -19.985 1.00 23.20 386 PHE A N 1
ATOM 2977 C CA . PHE A 1 386 ? 47.379 -4.674 -19.758 1.00 23.20 386 PHE A CA 1
ATOM 2978 C C . PHE A 1 386 ? 47.019 -4.582 -18.240 1.00 23.20 386 PHE A C 1
ATOM 2980 O O . PHE A 1 386 ? 47.853 -4.114 -17.477 1.00 23.20 386 PHE A O 1
ATOM 2987 N N . GLY A 1 387 ? 45.878 -4.982 -17.655 1.00 22.28 387 GLY A N 1
ATOM 2988 C CA . GLY A 1 387 ? 44.628 -5.658 -18.061 1.00 22.28 387 GLY A CA 1
ATOM 2989 C C . GLY A 1 387 ? 44.067 -6.418 -16.825 1.00 22.28 387 GLY A C 1
ATOM 2990 O O . GLY A 1 387 ? 44.845 -7.147 -16.213 1.00 22.28 387 GLY A O 1
ATOM 2991 N N . PRO A 1 388 ? 42.804 -6.226 -16.383 1.00 27.72 388 PRO A N 1
ATOM 2992 C CA . PRO A 1 388 ? 42.344 -6.678 -15.056 1.00 27.72 388 PRO A CA 1
ATOM 2993 C C . PRO A 1 388 ? 41.771 -8.110 -15.023 1.00 27.72 388 PRO A C 1
ATOM 2995 O O . PRO A 1 388 ? 41.312 -8.623 -16.040 1.00 27.72 388 PRO A O 1
ATOM 2998 N N . LEU A 1 389 ? 41.741 -8.713 -13.826 1.00 24.98 389 LEU A N 1
ATOM 2999 C CA . LEU A 1 389 ? 41.091 -9.997 -13.513 1.00 24.98 389 LEU A CA 1
ATOM 3000 C C . LEU A 1 389 ? 40.173 -9.880 -12.281 1.00 24.98 389 LEU A C 1
ATOM 3002 O O . LEU A 1 389 ? 40.276 -8.926 -11.510 1.00 24.98 389 LEU A O 1
ATOM 3006 N N . ASP A 1 390 ? 39.264 -10.847 -12.139 1.00 24.56 390 ASP A N 1
ATOM 3007 C CA . ASP A 1 390 ? 38.089 -10.822 -11.260 1.00 24.56 390 ASP A CA 1
ATOM 3008 C C . ASP A 1 390 ? 38.329 -10.576 -9.760 1.00 24.56 390 ASP A C 1
ATOM 3010 O O . ASP A 1 390 ? 39.258 -11.103 -9.145 1.00 24.56 390 ASP A O 1
ATOM 3014 N N . MET A 1 391 ? 37.343 -9.925 -9.131 1.00 25.14 391 MET A N 1
ATOM 3015 C CA . MET A 1 391 ? 37.013 -10.142 -7.720 1.00 25.14 391 MET A CA 1
ATOM 3016 C C . MET A 1 391 ? 35.566 -10.623 -7.576 1.00 25.14 391 MET A C 1
ATOM 3018 O O . MET A 1 391 ? 34.618 -9.860 -7.751 1.00 25.14 391 MET A O 1
ATOM 3022 N N . ALA A 1 392 ? 35.403 -11.895 -7.208 1.00 26.80 392 ALA A N 1
ATOM 3023 C CA . ALA A 1 392 ? 34.118 -12.465 -6.820 1.00 26.80 392 ALA A CA 1
ATOM 3024 C C . ALA A 1 392 ? 33.853 -12.222 -5.325 1.00 26.80 392 ALA A C 1
ATOM 3026 O O . ALA A 1 392 ? 34.670 -12.572 -4.471 1.00 26.80 392 ALA A O 1
ATOM 3027 N N . SER A 1 393 ? 32.694 -11.655 -4.997 1.00 27.97 393 SER A N 1
ATOM 3028 C CA . SER A 1 393 ? 32.277 -11.407 -3.616 1.00 27.97 393 SER A CA 1
ATOM 3029 C C . SER A 1 393 ? 31.874 -12.704 -2.897 1.00 27.97 393 SER A C 1
ATOM 3031 O O . SER A 1 393 ? 31.122 -13.529 -3.415 1.00 27.97 393 SER A O 1
ATOM 3033 N N . ARG A 1 394 ? 32.359 -12.879 -1.661 1.00 24.56 394 ARG A N 1
ATOM 3034 C CA . ARG A 1 394 ? 31.921 -13.927 -0.723 1.00 24.56 394 ARG A CA 1
ATOM 3035 C C . ARG A 1 394 ? 31.495 -13.292 0.608 1.00 24.56 394 ARG A C 1
ATOM 3037 O O . ARG A 1 394 ? 32.121 -12.317 1.020 1.00 24.56 394 ARG A O 1
ATOM 3044 N N . PRO A 1 395 ? 30.467 -13.827 1.292 1.00 28.91 395 PRO A N 1
ATOM 3045 C CA . PRO A 1 395 ? 30.019 -13.309 2.582 1.00 28.91 395 PRO A CA 1
ATOM 3046 C C . PRO A 1 395 ? 31.009 -13.627 3.714 1.00 28.91 395 PRO A C 1
ATOM 3048 O O . PRO A 1 395 ? 31.792 -14.576 3.636 1.00 28.91 395 PRO A O 1
ATOM 3051 N N . PHE A 1 396 ? 30.936 -12.844 4.792 1.00 24.44 396 PHE A N 1
ATOM 3052 C CA . PHE A 1 396 ? 31.773 -12.989 5.984 1.00 24.44 396 PHE A CA 1
ATOM 3053 C C . PHE A 1 396 ? 31.631 -14.366 6.663 1.00 24.44 396 PHE A C 1
ATOM 3055 O O . PHE A 1 396 ? 30.528 -14.843 6.929 1.00 24.44 396 PHE A O 1
ATOM 3062 N N . ARG A 1 397 ? 32.768 -14.938 7.080 1.00 26.30 397 ARG A N 1
ATOM 3063 C CA . ARG A 1 397 ? 32.869 -15.862 8.223 1.00 26.30 397 ARG A CA 1
ATOM 3064 C C . ARG A 1 397 ? 34.086 -15.492 9.074 1.00 26.30 397 ARG A C 1
ATOM 3066 O O . ARG A 1 397 ? 35.091 -15.017 8.551 1.00 26.30 397 ARG A O 1
ATOM 3073 N N . GLY A 1 398 ? 33.969 -15.691 10.387 1.00 25.69 398 GLY A N 1
ATOM 3074 C CA . GLY A 1 398 ? 35.011 -15.363 11.364 1.00 25.69 398 GLY A CA 1
ATOM 3075 C C . GLY A 1 398 ? 36.283 -16.213 11.235 1.00 25.69 398 GLY A C 1
ATOM 3076 O O . GLY A 1 398 ? 36.280 -17.293 10.646 1.00 25.69 398 GLY A O 1
ATOM 3077 N N . ARG A 1 399 ? 37.384 -15.704 11.801 1.00 27.48 399 ARG A N 1
ATOM 3078 C CA . ARG A 1 399 ? 38.727 -16.310 11.753 1.00 27.48 399 ARG A CA 1
ATOM 3079 C C . ARG A 1 399 ? 38.831 -17.588 12.596 1.00 27.48 399 ARG A C 1
ATOM 3081 O O . ARG A 1 399 ? 38.437 -17.566 13.757 1.00 27.48 399 ARG A O 1
ATOM 3088 N N . GLN A 1 400 ? 39.576 -18.582 12.104 1.00 25.44 400 GLN A N 1
ATOM 3089 C CA . GLN A 1 400 ? 40.555 -19.306 12.933 1.00 25.44 400 GLN A CA 1
ATOM 3090 C C . GLN A 1 400 ? 41.720 -19.870 12.090 1.00 25.44 400 GLN A C 1
ATOM 3092 O O . GLN A 1 400 ? 41.829 -19.567 10.903 1.00 25.44 400 GLN A O 1
ATOM 3097 N N . LEU A 1 401 ? 42.682 -20.527 12.744 1.00 23.89 401 LEU A N 1
ATOM 3098 C CA . LEU A 1 401 ? 44.116 -20.455 12.428 1.00 23.89 401 LEU A CA 1
ATOM 3099 C C . LEU A 1 401 ? 44.727 -21.691 11.721 1.00 23.89 401 LEU A C 1
ATOM 3101 O O . LEU A 1 401 ? 44.477 -22.817 12.129 1.00 23.89 401 LEU A O 1
ATOM 3105 N N . ILE A 1 402 ? 45.722 -21.415 10.856 1.00 23.14 402 ILE A N 1
ATOM 3106 C CA . ILE A 1 402 ? 47.011 -22.144 10.702 1.00 23.14 402 ILE A CA 1
ATOM 3107 C C . ILE A 1 402 ? 47.097 -23.467 9.875 1.00 23.14 402 ILE A C 1
ATOM 3109 O O . ILE A 1 402 ? 46.314 -24.392 10.028 1.00 23.14 402 ILE A O 1
ATOM 3113 N N . LYS A 1 403 ? 48.221 -23.554 9.123 1.00 22.52 403 LYS A N 1
ATOM 3114 C CA . LYS A 1 403 ? 48.961 -24.715 8.538 1.00 22.52 403 LYS A CA 1
ATOM 3115 C C . LYS A 1 403 ? 48.607 -25.322 7.153 1.00 22.52 403 LYS A C 1
ATOM 3117 O O . LYS A 1 403 ? 47.752 -26.178 7.013 1.00 22.52 403 LYS A O 1
ATOM 3122 N N . LEU A 1 404 ? 49.503 -24.996 6.207 1.00 22.12 404 LEU A N 1
ATOM 3123 C CA . LEU A 1 404 ? 50.317 -25.897 5.356 1.00 22.12 404 LEU A CA 1
ATOM 3124 C C . LEU A 1 404 ? 49.674 -26.886 4.346 1.00 22.12 404 LEU A C 1
ATOM 3126 O O . LEU A 1 404 ? 49.456 -28.048 4.657 1.00 22.12 404 LEU A O 1
ATOM 3130 N N . ALA A 1 405 ? 49.730 -26.450 3.078 1.00 22.56 405 ALA A N 1
ATOM 3131 C CA . ALA A 1 405 ? 50.589 -27.016 2.014 1.00 22.56 405 ALA A CA 1
ATOM 3132 C C . ALA A 1 405 ? 50.161 -28.247 1.171 1.00 22.56 405 ALA A C 1
ATOM 3134 O O . ALA A 1 405 ? 49.517 -29.178 1.635 1.00 22.56 405 ALA A O 1
ATOM 3135 N N . SER A 1 406 ? 50.714 -28.245 -0.057 1.00 23.98 406 SER A N 1
ATOM 3136 C CA . SER A 1 406 ? 50.848 -29.345 -1.038 1.00 23.98 406 SER A CA 1
ATOM 3137 C C . SER A 1 406 ? 49.611 -29.777 -1.850 1.00 23.98 406 SER A C 1
ATOM 3139 O O . SER A 1 406 ? 48.497 -29.727 -1.354 1.00 23.98 406 SER A O 1
ATOM 3141 N N . SER A 1 407 ? 49.742 -30.287 -3.089 1.00 22.72 407 SER A N 1
ATOM 3142 C CA . SER A 1 407 ? 50.767 -30.082 -4.147 1.00 22.72 407 SER A CA 1
ATOM 3143 C C . SER A 1 407 ? 50.339 -30.795 -5.451 1.00 22.72 407 SER A C 1
ATOM 3145 O O . SER A 1 407 ? 49.949 -31.953 -5.359 1.00 22.72 407 SER A O 1
ATOM 3147 N N . MET A 1 408 ? 50.558 -30.178 -6.629 1.00 22.58 408 MET A N 1
ATOM 3148 C CA . MET A 1 408 ? 50.639 -30.815 -7.976 1.00 22.58 408 MET A CA 1
ATOM 3149 C C . MET A 1 408 ? 49.370 -31.531 -8.534 1.00 22.58 408 MET A C 1
ATOM 3151 O O . MET A 1 408 ? 48.479 -31.888 -7.779 1.00 22.58 408 MET A O 1
ATOM 3155 N N . ALA A 1 409 ? 49.212 -31.830 -9.840 1.00 22.92 409 ALA A N 1
ATOM 3156 C CA . ALA A 1 409 ? 49.637 -31.186 -11.109 1.00 22.92 409 ALA A CA 1
ATOM 3157 C C . ALA A 1 409 ? 49.008 -31.926 -12.334 1.00 22.92 409 ALA A C 1
ATOM 3159 O O . ALA A 1 409 ? 48.248 -32.867 -12.144 1.00 22.92 409 ALA A O 1
ATOM 3160 N N . VAL A 1 410 ? 49.413 -31.547 -13.565 1.00 22.59 410 VAL A N 1
ATOM 3161 C CA . VAL A 1 410 ? 49.281 -32.287 -14.856 1.00 22.59 410 VAL A CA 1
ATOM 3162 C C . VAL A 1 410 ? 47.848 -32.355 -15.435 1.00 22.59 410 VAL A C 1
ATOM 3164 O O . VAL A 1 410 ? 47.031 -33.140 -14.979 1.00 22.59 410 VAL A O 1
ATOM 3167 N N . THR A 1 411 ? 47.390 -31.446 -16.311 1.00 23.81 411 THR A N 1
ATOM 3168 C CA . THR A 1 411 ? 47.686 -31.191 -17.757 1.00 23.81 411 THR A CA 1
ATOM 3169 C C . THR A 1 411 ? 47.094 -32.200 -18.776 1.00 23.81 411 THR A C 1
ATOM 3171 O O . THR A 1 411 ? 46.959 -33.371 -18.440 1.00 23.81 411 THR A O 1
ATOM 3174 N N . PRO A 1 412 ? 46.683 -31.759 -19.997 1.00 41.31 412 PRO A N 1
ATOM 3175 C CA . PRO A 1 412 ? 45.506 -32.323 -20.686 1.00 41.31 412 PRO A CA 1
ATOM 3176 C C . PRO A 1 412 ? 45.734 -32.614 -22.204 1.00 41.31 412 PRO A C 1
ATOM 3178 O O . PRO A 1 412 ? 46.834 -32.983 -22.597 1.00 41.31 412 PRO A O 1
ATOM 3181 N N . VAL A 1 413 ? 44.715 -32.323 -23.042 1.00 25.97 413 VAL A N 1
ATOM 3182 C CA . VAL A 1 413 ? 44.675 -32.172 -24.526 1.00 25.97 413 VAL A CA 1
ATOM 3183 C C . VAL A 1 413 ? 44.057 -33.341 -25.316 1.00 25.97 413 VAL A C 1
ATOM 3185 O O . VAL A 1 413 ? 44.410 -34.500 -25.148 1.00 25.97 413 VAL A O 1
ATOM 3188 N N . GLY A 1 414 ? 43.158 -32.987 -26.246 1.00 25.09 414 GLY A N 1
ATOM 3189 C CA . GLY A 1 414 ? 42.589 -33.846 -27.294 1.00 25.09 414 GLY A CA 1
ATOM 3190 C C . GLY A 1 414 ? 41.536 -33.070 -28.097 1.00 25.09 414 GLY A C 1
ATOM 3191 O O . GLY A 1 414 ? 40.442 -32.838 -27.597 1.00 25.09 414 GLY A O 1
ATOM 3192 N N . SER A 1 415 ? 41.870 -32.597 -29.305 1.00 26.31 415 SER A N 1
ATOM 3193 C CA . SER A 1 415 ? 41.035 -31.650 -30.076 1.00 26.31 415 SER A CA 1
ATOM 3194 C C . SER A 1 415 ? 40.686 -32.152 -31.483 1.00 26.31 415 SER A C 1
ATOM 3196 O O . SER A 1 415 ? 41.454 -32.907 -32.072 1.00 26.31 415 SER A O 1
ATOM 3198 N N . GLY A 1 416 ? 39.548 -31.700 -32.023 1.00 24.11 416 GLY A N 1
ATOM 3199 C CA . GLY A 1 416 ? 39.070 -31.955 -33.390 1.00 24.11 416 GLY A CA 1
ATOM 3200 C C . GLY A 1 416 ? 38.113 -30.840 -33.844 1.00 24.11 416 GLY A C 1
ATOM 3201 O O . GLY A 1 416 ? 37.475 -30.208 -33.001 1.00 24.11 416 GLY A O 1
ATOM 3202 N N . ARG A 1 417 ? 38.070 -30.517 -35.146 1.00 25.91 417 ARG A N 1
ATOM 3203 C CA . ARG A 1 417 ? 37.456 -29.283 -35.696 1.00 25.91 417 ARG A CA 1
ATOM 3204 C C . ARG A 1 417 ? 37.096 -29.454 -37.191 1.00 25.91 417 ARG A C 1
ATOM 3206 O O . ARG A 1 417 ? 37.561 -30.414 -37.793 1.00 25.91 417 ARG A O 1
ATOM 3213 N N . THR A 1 418 ? 36.399 -28.459 -37.771 1.00 26.27 418 THR A N 1
ATOM 3214 C CA . THR A 1 418 ? 36.201 -28.162 -39.226 1.00 26.27 418 THR A CA 1
ATOM 3215 C C . THR A 1 418 ? 35.276 -29.114 -40.015 1.00 26.27 418 THR A C 1
ATOM 3217 O O . THR A 1 418 ? 35.293 -30.303 -39.728 1.00 26.27 418 THR A O 1
ATOM 3220 N N . THR A 1 419 ? 34.441 -28.703 -40.992 1.00 27.52 419 THR A N 1
ATOM 3221 C CA . THR A 1 419 ? 33.930 -27.377 -41.483 1.00 27.52 419 THR A CA 1
ATOM 3222 C C . THR A 1 419 ? 32.611 -27.586 -42.293 1.00 27.52 419 THR A C 1
ATOM 3224 O O . THR A 1 419 ? 32.304 -28.741 -42.589 1.00 27.52 419 THR A O 1
ATOM 3227 N N . PRO A 1 420 ? 31.817 -26.535 -42.616 1.00 57.91 420 PRO A N 1
ATOM 3228 C CA . PRO A 1 420 ? 30.573 -26.600 -43.419 1.00 57.91 420 PRO A CA 1
ATOM 3229 C C . PRO A 1 420 ? 30.793 -26.224 -44.909 1.00 57.91 420 PRO A C 1
ATOM 3231 O O . PRO A 1 420 ? 31.951 -26.117 -45.299 1.00 57.91 420 PRO A O 1
ATOM 3234 N N . ASP A 1 421 ? 29.709 -26.055 -45.700 1.00 25.72 421 ASP A N 1
ATOM 3235 C CA . ASP A 1 421 ? 29.426 -24.902 -46.611 1.00 25.72 421 ASP A CA 1
ATOM 3236 C C . ASP A 1 421 ? 28.068 -25.061 -47.383 1.00 25.72 421 ASP A C 1
ATOM 3238 O O . ASP A 1 421 ? 27.667 -26.187 -47.667 1.00 25.72 421 ASP A O 1
ATOM 3242 N N . ASP A 1 422 ? 27.381 -23.929 -47.660 1.00 27.05 422 ASP A N 1
ATOM 3243 C CA . ASP A 1 422 ? 26.596 -23.497 -48.865 1.00 27.05 422 ASP A CA 1
ATOM 3244 C C . ASP A 1 422 ? 25.465 -24.352 -49.541 1.00 27.05 422 ASP A C 1
ATOM 3246 O O . ASP A 1 422 ? 25.437 -25.572 -49.425 1.00 27.05 422 ASP A O 1
ATOM 3250 N N . MET A 1 423 ? 24.480 -23.830 -50.322 1.00 25.81 423 MET A N 1
ATOM 3251 C CA . MET A 1 423 ? 23.872 -22.481 -50.534 1.00 25.81 423 MET A CA 1
ATOM 3252 C C . MET A 1 423 ? 22.499 -22.568 -51.289 1.00 25.81 423 MET A C 1
ATOM 3254 O O . MET A 1 423 ? 22.263 -23.513 -52.031 1.00 25.81 423 MET A O 1
ATOM 3258 N N . GLU A 1 424 ? 21.649 -21.541 -51.111 1.00 27.14 424 GLU A N 1
ATOM 3259 C CA . GLU A 1 424 ? 20.724 -20.860 -52.071 1.00 27.14 424 GLU A CA 1
ATOM 3260 C C . GLU A 1 424 ? 19.675 -21.570 -53.007 1.00 27.14 424 GLU A C 1
ATOM 3262 O O . GLU A 1 424 ? 19.992 -22.294 -53.943 1.00 27.14 424 GLU A O 1
ATOM 3267 N N . ASP A 1 425 ? 18.408 -21.141 -52.818 1.00 24.81 425 ASP A N 1
ATOM 3268 C CA . ASP A 1 425 ? 17.484 -20.476 -53.784 1.00 24.81 425 ASP A CA 1
ATOM 3269 C C . ASP A 1 425 ? 16.286 -21.083 -54.572 1.00 24.81 425 ASP A C 1
ATOM 3271 O O . ASP A 1 425 ? 16.366 -22.049 -55.325 1.00 24.81 425 ASP A O 1
ATOM 3275 N N . SER A 1 426 ? 15.219 -20.257 -54.528 1.00 25.02 426 SER A N 1
ATOM 3276 C CA . SER A 1 426 ? 14.229 -19.914 -55.573 1.00 25.02 426 SER A CA 1
ATOM 3277 C C . SER A 1 426 ? 13.079 -20.870 -55.966 1.00 25.02 426 SER A C 1
ATOM 3279 O O . SER A 1 426 ? 13.050 -22.057 -55.658 1.00 25.02 426 SER A O 1
ATOM 3281 N N . ALA A 1 427 ? 12.028 -20.285 -56.566 1.00 24.94 427 ALA A N 1
ATOM 3282 C CA . ALA A 1 427 ? 10.671 -20.847 -56.678 1.00 24.94 427 ALA A CA 1
ATOM 3283 C C . ALA A 1 427 ? 9.951 -20.453 -57.991 1.00 24.94 427 ALA A C 1
ATOM 3285 O O . ALA A 1 427 ? 10.421 -19.540 -58.663 1.00 24.94 427 ALA A O 1
ATOM 3286 N N . MET A 1 428 ? 8.796 -21.080 -58.311 1.00 23.64 428 MET A N 1
ATOM 3287 C CA . MET A 1 428 ? 7.542 -20.443 -58.812 1.00 23.64 428 MET A CA 1
ATOM 3288 C C . MET A 1 428 ? 6.461 -21.453 -59.303 1.00 23.64 428 MET A C 1
ATOM 3290 O O . MET A 1 428 ? 6.762 -22.382 -60.038 1.00 23.64 428 MET A O 1
ATOM 3294 N N . LEU A 1 429 ? 5.197 -21.161 -58.948 1.00 22.61 429 LEU A N 1
ATOM 3295 C CA . LEU A 1 429 ? 3.916 -21.324 -59.690 1.00 22.61 429 LEU A CA 1
ATOM 3296 C C . LEU A 1 429 ? 3.361 -22.675 -60.248 1.00 22.61 429 LEU A C 1
ATOM 3298 O O . LEU A 1 429 ? 3.905 -23.279 -61.161 1.00 22.61 429 LEU A O 1
ATOM 3302 N N . ALA A 1 430 ? 2.100 -22.922 -59.836 1.00 23.08 430 ALA A N 1
ATOM 3303 C CA . ALA A 1 430 ? 0.894 -23.220 -60.651 1.00 23.08 430 ALA A CA 1
ATOM 3304 C C . ALA A 1 430 ? 0.495 -24.654 -61.126 1.00 23.08 430 ALA A C 1
ATOM 3306 O O . ALA A 1 430 ? 1.045 -25.214 -62.062 1.00 23.08 430 ALA A O 1
ATOM 3307 N N . GLU A 1 431 ? -0.635 -25.098 -60.545 1.00 21.00 431 GLU A N 1
ATOM 3308 C CA . GLU A 1 431 ? -1.880 -25.599 -61.189 1.00 21.00 431 GLU A CA 1
ATOM 3309 C C . GLU A 1 431 ? -2.096 -27.049 -61.729 1.00 21.00 431 GLU A C 1
ATOM 3311 O O . GLU A 1 431 ? -1.470 -27.525 -62.664 1.00 21.00 431 GLU A O 1
ATOM 3316 N N . GLU A 1 432 ? -3.173 -27.647 -61.177 1.00 22.39 432 GLU A N 1
ATOM 3317 C CA . GLU A 1 432 ? -4.229 -28.490 -61.795 1.00 22.39 432 GLU A CA 1
ATOM 3318 C C . GLU A 1 432 ? -4.025 -29.971 -62.242 1.00 22.39 432 GLU A C 1
ATOM 3320 O O . GLU A 1 432 ? -3.509 -30.259 -63.312 1.00 22.39 432 GLU A O 1
ATOM 3325 N N . ARG A 1 433 ? -4.730 -30.869 -61.508 1.00 23.80 433 ARG A N 1
ATOM 3326 C CA . ARG A 1 433 ? -5.438 -32.122 -61.930 1.00 23.80 433 ARG A CA 1
ATOM 3327 C C . ARG A 1 433 ? -4.606 -33.327 -62.463 1.00 23.80 433 ARG A C 1
ATOM 3329 O O . ARG A 1 433 ? -3.741 -33.177 -63.306 1.00 23.80 433 ARG A O 1
ATOM 3336 N N . GLY A 1 434 ? -4.890 -34.591 -62.102 1.00 22.02 434 GLY A N 1
ATOM 3337 C CA . GLY A 1 434 ? -5.768 -35.110 -61.038 1.00 22.02 434 GLY A CA 1
ATOM 3338 C C . GLY A 1 434 ? -6.141 -36.614 -61.125 1.00 22.02 434 GLY A C 1
ATOM 3339 O O . GLY A 1 434 ? -6.489 -37.097 -62.193 1.00 22.02 434 GLY A O 1
ATOM 3340 N N . ILE A 1 435 ? -6.234 -37.249 -59.940 1.00 25.47 435 ILE A N 1
ATOM 3341 C CA . ILE A 1 435 ? -7.001 -38.469 -59.547 1.00 25.47 435 ILE A CA 1
ATOM 3342 C C . ILE A 1 435 ? -6.479 -39.884 -59.955 1.00 25.47 435 ILE A C 1
ATOM 3344 O O . ILE A 1 435 ? -5.974 -40.103 -61.046 1.00 25.47 435 ILE A O 1
ATOM 3348 N N . GLU A 1 436 ? -6.699 -40.833 -59.022 1.00 21.86 436 GLU A N 1
ATOM 3349 C CA . GLU A 1 436 ? -6.606 -42.319 -59.054 1.00 21.86 436 GLU A CA 1
ATOM 3350 C C . GLU A 1 436 ? -5.207 -42.991 -58.956 1.00 21.86 436 GLU A C 1
ATOM 3352 O O . GLU A 1 436 ? -4.369 -42.842 -59.834 1.00 21.86 436 GLU A O 1
ATOM 3357 N N . GLY A 1 437 ? -4.890 -43.805 -57.926 1.00 25.53 437 GLY A N 1
ATOM 3358 C CA . GLY A 1 437 ? -5.573 -44.025 -56.632 1.00 25.53 437 GLY A CA 1
ATOM 3359 C C . GLY A 1 437 ? -5.096 -45.260 -55.824 1.00 25.53 437 GLY A C 1
ATOM 3360 O O . GLY A 1 437 ? -4.568 -46.199 -56.406 1.00 25.53 437 GLY A O 1
ATOM 3361 N N . ARG A 1 438 ? -5.417 -45.283 -54.507 1.00 23.62 438 ARG A N 1
ATOM 3362 C CA . ARG A 1 438 ? -5.369 -46.437 -53.550 1.00 23.62 438 ARG A CA 1
ATOM 3363 C C . ARG A 1 438 ? -3.967 -46.969 -53.134 1.00 23.62 438 ARG A C 1
ATOM 3365 O O . ARG A 1 438 ? -3.063 -46.999 -53.949 1.00 23.62 438 ARG A O 1
ATOM 3372 N N . GLU A 1 439 ? -3.691 -47.408 -51.891 1.00 25.64 439 GLU A N 1
ATOM 3373 C CA . GLU A 1 439 ? -4.496 -47.567 -50.652 1.00 25.64 439 GLU A CA 1
ATOM 3374 C C . GLU A 1 439 ? -3.665 -47.269 -49.356 1.00 25.64 439 GLU A C 1
ATOM 3376 O O . GLU A 1 439 ? -2.483 -46.950 -49.428 1.00 25.64 439 GLU A O 1
ATOM 3381 N N . THR A 1 440 ? -4.311 -47.291 -48.179 1.00 26.06 440 THR A N 1
ATOM 3382 C CA . THR A 1 440 ? -3.887 -46.796 -46.832 1.00 26.06 440 THR A CA 1
ATOM 3383 C C . THR A 1 440 ? -2.885 -47.725 -46.081 1.00 26.06 440 THR A C 1
ATOM 3385 O O . THR A 1 440 ? -2.517 -48.755 -46.627 1.00 26.06 440 THR A O 1
ATOM 3388 N N . ILE A 1 441 ? -2.318 -47.507 -44.867 1.00 27.11 441 ILE A N 1
ATOM 3389 C CA . ILE A 1 441 ? -2.675 -46.881 -43.551 1.00 27.11 441 ILE A CA 1
ATOM 3390 C C . ILE A 1 441 ? -1.329 -46.461 -42.853 1.00 27.11 441 ILE A C 1
ATOM 3392 O O . ILE A 1 441 ? -0.347 -47.174 -43.030 1.00 27.11 441 ILE A O 1
ATOM 3396 N N . ARG A 1 442 ? -1.136 -45.362 -42.083 1.00 26.48 442 ARG A N 1
ATOM 3397 C CA . ARG A 1 442 ? -1.583 -45.094 -40.682 1.00 26.48 442 ARG A CA 1
ATOM 3398 C C . ARG A 1 442 ? -1.236 -43.658 -40.227 1.00 26.48 442 ARG A C 1
ATOM 3400 O O . ARG A 1 442 ? -0.184 -43.151 -40.593 1.00 26.48 442 ARG A O 1
ATOM 3407 N N . ALA A 1 443 ? -2.059 -43.054 -39.362 1.00 23.02 443 ALA A N 1
ATOM 3408 C CA . ALA A 1 443 ? -1.806 -41.757 -38.711 1.00 23.02 443 ALA A CA 1
ATOM 3409 C C . ALA A 1 443 ? -2.364 -41.729 -37.266 1.00 23.02 443 ALA A C 1
ATOM 3411 O O . ALA A 1 443 ? -3.106 -42.634 -36.881 1.00 23.02 443 ALA A O 1
ATOM 3412 N N . LEU A 1 444 ? -2.010 -40.703 -36.481 1.00 25.56 444 LEU A N 1
ATOM 3413 C CA . LEU A 1 444 ? -2.513 -40.431 -35.120 1.00 25.56 444 LEU A CA 1
ATOM 3414 C C . LEU A 1 444 ? -3.165 -39.025 -35.039 1.00 25.56 444 LEU A C 1
ATOM 3416 O O . LEU A 1 444 ? -3.010 -38.243 -35.977 1.00 25.56 444 LEU A O 1
ATOM 3420 N N . PRO A 1 445 ? -4.011 -38.751 -34.024 1.00 31.06 445 PRO A N 1
ATOM 3421 C CA . PRO A 1 445 ? -5.345 -38.211 -34.298 1.00 31.06 445 PRO A CA 1
ATOM 3422 C C . PRO A 1 445 ? -5.486 -36.685 -34.261 1.00 31.06 445 PRO A C 1
ATOM 3424 O O . PRO A 1 445 ? -4.818 -35.979 -33.510 1.00 31.06 445 PRO A O 1
ATOM 3427 N N . SER A 1 446 ? -6.471 -36.206 -35.021 1.00 28.17 446 SER A N 1
ATOM 3428 C CA . SER A 1 446 ? -7.054 -34.869 -34.911 1.00 28.17 446 SER A CA 1
ATOM 3429 C C . SER A 1 446 ? -8.057 -34.780 -33.752 1.00 28.17 446 SER A C 1
ATOM 3431 O O . SER A 1 446 ? -8.729 -35.753 -33.407 1.00 28.17 446 SER A O 1
ATOM 3433 N N . SER A 1 447 ? -8.183 -33.595 -33.153 1.00 38.06 447 SER A N 1
ATOM 3434 C CA . SER A 1 447 ? -9.132 -33.322 -32.070 1.00 38.06 447 SER A CA 1
ATOM 3435 C C . SER A 1 447 ? -10.570 -33.207 -32.590 1.00 38.06 447 SER A C 1
ATOM 3437 O O . SER A 1 447 ? -10.902 -32.326 -33.387 1.00 38.06 447 SER A O 1
ATOM 3439 N N . SER A 1 448 ? -11.450 -34.095 -32.126 1.00 37.66 448 SER A N 1
ATOM 3440 C CA . SER A 1 448 ? -12.864 -34.111 -32.498 1.00 37.66 448 SER A CA 1
ATOM 3441 C C . SER A 1 448 ? -13.642 -32.981 -31.812 1.00 37.66 448 SER A C 1
ATOM 3443 O O . SER A 1 448 ? -13.831 -32.964 -30.595 1.00 37.66 448 SER A O 1
ATOM 3445 N N . ARG A 1 449 ? -14.150 -32.034 -32.610 1.00 45.75 449 ARG A N 1
ATOM 3446 C CA . ARG A 1 449 ? -15.150 -31.058 -32.148 1.00 45.75 449 ARG A CA 1
ATOM 3447 C C . ARG A 1 449 ? -16.439 -31.808 -31.818 1.00 45.75 449 ARG A C 1
ATOM 3449 O O . ARG A 1 449 ? -17.002 -32.447 -32.705 1.00 45.75 449 ARG A O 1
ATOM 3456 N N . HIS A 1 450 ? -16.913 -31.726 -30.575 1.00 54.44 450 HIS A N 1
ATOM 3457 C CA . HIS A 1 450 ? -18.159 -32.387 -30.196 1.00 54.44 450 HIS A CA 1
ATOM 3458 C C . HIS A 1 450 ? -19.352 -31.530 -30.632 1.00 54.44 450 HIS A C 1
ATOM 3460 O O . HIS A 1 450 ? -19.802 -30.621 -29.934 1.00 54.44 450 HIS A O 1
ATOM 3466 N N . VAL A 1 451 ? -19.844 -31.818 -31.834 1.00 58.62 451 VAL A N 1
ATOM 3467 C CA . VAL A 1 451 ? -21.141 -31.329 -32.297 1.00 58.62 451 VAL A CA 1
ATOM 3468 C C . VAL A 1 451 ? -22.224 -32.060 -31.501 1.00 58.62 451 VAL A C 1
ATOM 3470 O O . VAL A 1 451 ? -22.113 -33.265 -31.266 1.00 58.62 451 VAL A O 1
ATOM 3473 N N . ILE A 1 452 ? -23.239 -31.330 -31.048 1.00 65.38 452 ILE A N 1
ATOM 3474 C CA . ILE A 1 452 ? -24.492 -31.896 -30.550 1.00 65.38 452 ILE A CA 1
ATOM 3475 C C . ILE A 1 452 ? -25.586 -31.446 -31.506 1.00 65.38 452 ILE A C 1
ATOM 3477 O O . ILE A 1 452 ? -25.848 -30.247 -31.626 1.00 65.38 452 ILE A O 1
ATOM 3481 N N . ASP A 1 453 ? -26.225 -32.402 -32.169 1.00 64.69 453 ASP A N 1
ATOM 3482 C CA . ASP A 1 453 ? -27.446 -32.147 -32.922 1.00 64.69 453 ASP A CA 1
ATOM 3483 C C . ASP A 1 453 ? -28.589 -31.920 -31.924 1.00 64.69 453 ASP A C 1
ATOM 3485 O O . ASP A 1 453 ? -28.837 -32.735 -31.033 1.00 64.69 453 ASP A O 1
ATOM 3489 N N . ILE A 1 454 ? -29.229 -30.757 -32.027 1.00 69.00 454 ILE A N 1
ATOM 3490 C CA . ILE A 1 454 ? -30.286 -30.298 -31.126 1.00 69.00 454 ILE A CA 1
ATOM 3491 C C . ILE A 1 454 ? -31.634 -30.323 -31.851 1.00 69.00 454 ILE A C 1
ATOM 3493 O O . ILE A 1 454 ? -32.568 -30.927 -31.340 1.00 69.00 454 ILE A O 1
ATOM 3497 N N . ASP A 1 455 ? -31.743 -29.687 -33.021 1.00 77.12 455 ASP A N 1
ATOM 3498 C CA . ASP A 1 455 ? -32.957 -29.585 -33.861 1.00 77.12 455 ASP A CA 1
ATOM 3499 C C . ASP A 1 455 ? -34.224 -29.004 -33.165 1.00 77.12 455 ASP A C 1
ATOM 3501 O O . ASP A 1 455 ? -35.335 -28.990 -33.710 1.00 77.12 455 ASP A O 1
ATOM 3505 N N . GLU A 1 456 ? -34.043 -28.438 -31.968 1.00 83.81 456 GLU A N 1
ATOM 3506 C CA . GLU A 1 456 ? -35.055 -27.774 -31.140 1.00 83.81 456 GLU A CA 1
ATOM 3507 C C . GLU A 1 456 ? -35.129 -26.259 -31.387 1.00 83.81 456 GLU A C 1
ATOM 3509 O O . GLU A 1 456 ? -34.161 -25.618 -31.799 1.00 83.81 456 GLU A O 1
ATOM 3514 N N . SER A 1 457 ? -36.277 -25.675 -31.044 1.00 88.00 457 SER A N 1
ATOM 3515 C CA . SER A 1 457 ? -36.481 -24.232 -30.893 1.00 88.00 457 SER A CA 1
ATOM 3516 C C . SER A 1 457 ? -36.695 -23.864 -29.421 1.00 88.00 457 SER A C 1
ATOM 3518 O O . SER A 1 457 ? -36.948 -24.732 -28.582 1.00 88.00 457 SER A O 1
ATOM 3520 N N . ILE A 1 458 ? -36.644 -22.573 -29.076 1.00 86.56 458 ILE A N 1
ATOM 3521 C CA . ILE A 1 458 ? -36.922 -22.123 -27.697 1.00 86.56 458 ILE A CA 1
ATOM 3522 C C . ILE A 1 458 ? -38.329 -22.578 -27.264 1.00 86.56 458 ILE A C 1
ATOM 3524 O O . ILE A 1 458 ? -38.505 -23.061 -26.147 1.00 86.56 458 ILE A O 1
ATOM 3528 N N . VAL A 1 459 ? -39.316 -22.516 -28.164 1.00 87.75 459 VAL A N 1
ATOM 3529 C CA . VAL A 1 459 ? -40.688 -22.982 -27.897 1.00 87.75 459 VAL A CA 1
ATOM 3530 C C . VAL A 1 459 ? -40.770 -24.499 -27.685 1.00 87.75 459 VAL A C 1
ATOM 3532 O O . VAL A 1 459 ? -41.477 -24.932 -26.773 1.00 87.75 459 VAL A O 1
ATOM 3535 N N . SER A 1 460 ? -40.050 -25.327 -28.455 1.00 88.31 460 SER A N 1
ATOM 3536 C CA . SER A 1 460 ? -40.085 -26.785 -28.243 1.00 88.31 460 SER A CA 1
ATOM 3537 C C . SER A 1 460 ? -39.384 -27.200 -26.943 1.00 88.31 460 SER A C 1
ATOM 3539 O O . SER A 1 460 ? -39.882 -28.080 -26.235 1.00 88.31 460 SER A O 1
ATOM 3541 N N . LEU A 1 461 ? -38.311 -26.496 -26.560 1.00 88.69 461 LEU A N 1
ATOM 3542 C CA . LEU A 1 461 ? -37.661 -26.652 -25.257 1.00 88.69 461 LEU A CA 1
ATOM 3543 C C . LEU A 1 461 ? -38.602 -26.279 -24.097 1.00 88.69 461 LEU A C 1
ATOM 3545 O O . LEU A 1 461 ? -38.720 -27.050 -23.145 1.00 88.69 461 LEU A O 1
ATOM 3549 N N . LEU A 1 462 ? -39.319 -25.151 -24.186 1.00 88.94 462 LEU A N 1
ATOM 3550 C CA . LEU A 1 462 ? -40.304 -24.739 -23.174 1.00 88.94 462 LEU A CA 1
ATOM 3551 C C . LEU A 1 462 ? -41.458 -25.744 -23.034 1.00 88.94 462 LEU A C 1
ATOM 3553 O O . LEU A 1 462 ? -41.827 -26.086 -21.912 1.00 88.94 462 LEU A O 1
ATOM 3557 N N . LEU A 1 463 ? -42.005 -26.258 -24.142 1.00 87.56 463 LEU A N 1
ATOM 3558 C CA . LEU A 1 463 ? -43.074 -27.268 -24.122 1.00 87.56 463 LEU A CA 1
ATOM 3559 C C . LEU A 1 463 ? -42.620 -28.566 -23.430 1.00 87.56 463 LEU A C 1
ATOM 3561 O O . LEU A 1 463 ? -43.334 -29.114 -22.584 1.00 87.56 463 LEU A O 1
ATOM 3565 N N . LYS A 1 464 ? -41.401 -29.032 -23.728 1.00 87.50 464 LYS A N 1
ATOM 3566 C CA . LYS A 1 464 ? -40.784 -30.187 -23.055 1.00 87.50 464 LYS A CA 1
ATOM 3567 C C . LYS A 1 464 ? -40.514 -29.914 -21.573 1.00 87.50 464 LYS A C 1
ATOM 3569 O O . LYS A 1 464 ? -40.725 -30.802 -20.748 1.00 87.50 464 LYS A O 1
ATOM 3574 N N . LEU A 1 465 ? -40.113 -28.694 -21.216 1.00 87.06 465 LEU A N 1
ATOM 3575 C CA . LEU A 1 465 ? -39.806 -28.307 -19.837 1.00 87.06 465 LEU A CA 1
ATOM 3576 C C . LEU A 1 465 ? -41.074 -28.186 -18.983 1.00 87.06 465 LEU A C 1
ATOM 3578 O O . LEU A 1 465 ? -41.099 -28.679 -17.857 1.00 87.06 465 LEU A O 1
ATOM 3582 N N . HIS A 1 466 ? -42.147 -27.622 -19.545 1.00 87.50 466 HIS A N 1
ATOM 3583 C CA . HIS A 1 466 ? -43.482 -27.615 -18.947 1.00 87.50 466 HIS A CA 1
ATOM 3584 C C . HIS A 1 466 ? -43.930 -29.046 -18.618 1.00 87.50 466 HIS A C 1
ATOM 3586 O O . HIS A 1 466 ? -44.330 -29.324 -17.489 1.00 87.50 466 HIS A O 1
ATOM 3592 N N . SER A 1 467 ? -43.791 -29.978 -19.569 1.00 86.31 467 SER A N 1
ATOM 3593 C CA . SER A 1 467 ? -44.109 -31.397 -19.362 1.00 86.31 467 SER A CA 1
ATOM 3594 C C . SER A 1 467 ? -43.232 -32.061 -18.287 1.00 86.31 467 SER A C 1
ATOM 3596 O O . SER A 1 467 ? -43.774 -32.700 -17.382 1.00 86.31 467 SER A O 1
ATOM 3598 N N . LYS A 1 468 ? -41.905 -31.846 -18.319 1.00 84.81 468 LYS A N 1
ATOM 3599 C CA . LYS A 1 468 ? -40.944 -32.356 -17.318 1.00 84.81 468 LYS A CA 1
ATOM 3600 C C . LYS A 1 468 ? -41.311 -31.903 -15.900 1.00 84.81 468 LYS A C 1
ATOM 3602 O O . LYS A 1 468 ? -41.352 -32.730 -14.995 1.00 84.81 468 LYS A O 1
ATOM 3607 N N . LEU A 1 469 ? -41.626 -30.618 -15.717 1.00 83.81 469 LEU A N 1
ATOM 3608 C CA . LEU A 1 469 ? -41.986 -30.044 -14.414 1.00 83.81 469 LEU A CA 1
ATOM 3609 C C . LEU A 1 469 ? -43.435 -30.345 -13.981 1.00 83.81 469 LEU A C 1
ATOM 3611 O O . LEU A 1 469 ? -43.721 -30.321 -12.790 1.00 83.81 469 LEU A O 1
ATOM 3615 N N . SER A 1 470 ? -44.341 -30.670 -14.910 1.00 81.50 470 SER A N 1
ATOM 3616 C CA . SER A 1 470 ? -45.711 -31.114 -14.581 1.00 81.50 470 SER A CA 1
ATOM 3617 C C . SER A 1 470 ? -45.802 -32.596 -14.196 1.00 81.50 470 SER A C 1
ATOM 3619 O O . SER A 1 470 ? -46.854 -33.042 -13.752 1.00 81.50 470 SER A O 1
ATOM 3621 N N . GLY A 1 471 ? -44.759 -33.395 -14.455 1.00 76.62 471 GLY A N 1
ATOM 3622 C CA . GLY A 1 471 ? -44.798 -34.854 -14.291 1.00 76.62 471 GLY A CA 1
ATOM 3623 C C . GLY A 1 471 ? -45.727 -35.589 -15.274 1.00 76.62 471 GLY A C 1
ATOM 3624 O O . GLY A 1 471 ? -46.006 -36.776 -15.085 1.00 76.62 471 GLY A O 1
ATOM 3625 N N . HIS A 1 472 ? -46.220 -34.913 -16.318 1.00 76.56 472 HIS A N 1
ATOM 3626 C CA . HIS A 1 472 ? -47.196 -35.446 -17.275 1.00 76.56 472 HIS A CA 1
ATOM 3627 C C . HIS A 1 472 ? -46.811 -35.090 -18.726 1.00 76.56 472 HIS A C 1
ATOM 3629 O O . HIS A 1 472 ? -46.455 -33.935 -18.991 1.00 76.56 472 HIS A O 1
ATOM 3635 N N . PRO A 1 473 ? -46.883 -36.039 -19.684 1.00 72.62 473 PRO A N 1
ATOM 3636 C CA . PRO A 1 473 ? -46.698 -35.749 -21.107 1.00 72.62 473 PRO A CA 1
ATOM 3637 C C . PRO A 1 473 ? -47.813 -34.826 -21.621 1.00 72.62 473 PRO A C 1
ATOM 3639 O O . PRO A 1 473 ? -48.963 -34.982 -21.221 1.00 72.62 473 PRO A O 1
ATOM 3642 N N . ASP A 1 474 ? -47.470 -33.886 -22.508 1.00 79.25 474 ASP A N 1
ATOM 3643 C CA . ASP A 1 474 ? -48.410 -32.935 -23.132 1.00 79.25 474 ASP A CA 1
ATOM 3644 C C . ASP A 1 474 ? -49.297 -32.145 -22.138 1.00 79.25 474 ASP A C 1
ATOM 3646 O O . ASP A 1 474 ? -50.495 -31.946 -22.337 1.00 79.25 474 ASP A O 1
ATOM 3650 N N . SER A 1 475 ? -48.714 -31.691 -21.023 1.00 81.56 475 SER A N 1
ATOM 3651 C CA . SER A 1 475 ? -49.458 -31.006 -19.955 1.00 81.56 475 SER A CA 1
ATOM 3652 C C . SER A 1 475 ? -49.855 -29.552 -20.255 1.00 81.56 475 SER A C 1
ATOM 3654 O O . SER A 1 475 ? -50.632 -28.971 -19.499 1.00 81.56 475 SER A O 1
ATOM 3656 N N . TYR A 1 476 ? -49.331 -28.939 -21.323 1.00 82.38 476 TYR A N 1
ATOM 3657 C CA . TYR A 1 476 ? -49.654 -27.557 -21.696 1.00 82.38 476 TYR A CA 1
ATOM 3658 C C . TYR A 1 476 ? -50.968 -27.479 -22.489 1.00 82.38 476 TYR A C 1
ATOM 3660 O O . TYR A 1 476 ? -51.223 -28.280 -23.387 1.00 82.38 476 TYR A O 1
ATOM 3668 N N . ARG A 1 477 ? -51.796 -26.475 -22.180 1.00 77.62 477 ARG A N 1
ATOM 3669 C CA . ARG A 1 477 ? -53.073 -26.201 -22.855 1.00 77.62 477 ARG A CA 1
ATOM 3670 C C . ARG A 1 477 ? -53.116 -24.760 -23.331 1.00 77.62 477 ARG A C 1
ATOM 3672 O O . ARG A 1 477 ? -52.939 -23.854 -22.519 1.00 77.62 477 ARG A O 1
ATOM 3679 N N . LEU A 1 478 ? -53.394 -24.564 -24.617 1.00 76.06 478 LEU A N 1
ATOM 3680 C CA . LEU A 1 478 ? -53.557 -23.241 -25.227 1.00 76.06 478 LEU A CA 1
ATOM 3681 C C . LEU A 1 478 ? -54.706 -22.461 -24.560 1.00 76.06 478 LEU A C 1
ATOM 3683 O O . LEU A 1 478 ? -55.655 -23.092 -24.089 1.00 76.06 478 LEU A O 1
ATOM 3687 N N . PRO A 1 479 ? -54.690 -21.114 -24.559 1.00 68.88 479 PRO A N 1
ATOM 3688 C CA . PRO A 1 479 ? -55.773 -20.310 -23.987 1.00 68.88 479 PRO A CA 1
ATOM 3689 C C . PRO A 1 479 ? -57.167 -20.644 -24.545 1.00 68.88 479 PRO A C 1
ATOM 3691 O O . PRO A 1 479 ? -58.140 -20.610 -23.802 1.00 68.88 479 PRO A O 1
ATOM 3694 N N . SER A 1 480 ? -57.254 -21.036 -25.820 1.00 62.41 480 SER A N 1
ATOM 3695 C CA . SER A 1 480 ? -58.486 -21.470 -26.498 1.00 62.41 480 SER A CA 1
ATOM 3696 C C . SER A 1 480 ? -58.957 -22.892 -26.148 1.00 62.41 480 SER A C 1
ATOM 3698 O O . SER A 1 480 ? -60.081 -23.251 -26.483 1.00 62.41 480 SER A O 1
ATOM 3700 N N . GLU A 1 481 ? -58.134 -23.706 -25.476 1.00 62.75 481 GLU A N 1
ATOM 3701 C CA . GLU A 1 481 ? -58.505 -25.044 -24.977 1.00 62.75 481 GLU A CA 1
ATOM 3702 C C . GLU A 1 481 ? -58.980 -25.026 -23.512 1.00 62.75 481 GLU A C 1
ATOM 3704 O O . GLU A 1 481 ? -59.389 -26.064 -22.986 1.00 62.75 481 GLU A O 1
ATOM 3709 N N . ARG A 1 482 ? -58.897 -23.881 -22.821 1.00 74.38 482 ARG A N 1
ATOM 3710 C CA . ARG A 1 482 ? -59.275 -23.760 -21.405 1.00 74.38 482 ARG A CA 1
ATOM 3711 C C . ARG A 1 482 ? -60.772 -23.433 -21.286 1.00 74.38 482 ARG A C 1
ATOM 3713 O O . ARG A 1 482 ? -61.250 -22.571 -22.024 1.00 74.38 482 ARG A O 1
ATOM 3720 N N . PRO A 1 483 ? -61.523 -24.080 -20.374 1.00 51.59 483 PRO A N 1
ATOM 3721 C CA . PRO A 1 483 ? -62.932 -23.759 -20.167 1.00 51.59 483 PRO A CA 1
ATOM 3722 C C . PRO A 1 483 ? -63.079 -22.316 -19.671 1.00 51.59 483 PRO A C 1
ATOM 3724 O O . PRO A 1 483 ? -62.379 -21.891 -18.754 1.00 51.59 483 PRO A O 1
ATOM 3727 N N . SER A 1 484 ? -63.974 -21.558 -20.302 1.00 42.44 484 SER A N 1
ATOM 3728 C CA . SER A 1 484 ? -64.191 -20.144 -19.997 1.00 42.44 484 SER A CA 1
ATOM 3729 C C . SER A 1 484 ? -65.124 -19.983 -18.794 1.00 42.44 484 SER A C 1
ATOM 3731 O O . SER A 1 484 ? -66.337 -20.139 -18.934 1.00 42.44 484 SER A O 1
ATOM 3733 N N . ASP A 1 485 ? -64.580 -19.640 -17.624 1.00 37.12 485 ASP A N 1
ATOM 3734 C CA . ASP A 1 485 ? -65.405 -19.183 -16.500 1.00 37.12 485 ASP A CA 1
ATOM 3735 C C . ASP A 1 485 ? -66.064 -17.828 -16.857 1.00 37.12 485 ASP A C 1
ATOM 3737 O O . ASP A 1 485 ? -65.353 -16.907 -17.269 1.00 37.12 485 ASP A O 1
ATOM 3741 N N . PRO A 1 486 ? -67.395 -17.643 -16.709 1.00 39.84 486 PRO A N 1
ATOM 3742 C CA . PRO A 1 486 ? -68.094 -16.447 -17.212 1.00 39.84 486 PRO A CA 1
ATOM 3743 C C . PRO A 1 486 ? -67.814 -15.116 -16.484 1.00 39.84 486 PRO A C 1
ATOM 3745 O O . PRO A 1 486 ? -68.552 -14.153 -16.690 1.00 39.84 486 PRO A O 1
ATOM 3748 N N . SER A 1 487 ? -66.822 -15.051 -15.591 1.00 38.81 487 SER A N 1
ATOM 3749 C CA . SER A 1 487 ? -66.660 -13.975 -14.597 1.00 38.81 487 SER A CA 1
ATOM 3750 C C . SER A 1 487 ? -65.429 -13.078 -14.777 1.00 38.81 487 SER A C 1
ATOM 3752 O O . SER A 1 487 ? -65.180 -12.228 -13.924 1.00 38.81 487 SER A O 1
ATOM 3754 N N . THR A 1 488 ? -64.661 -13.231 -15.857 1.00 34.56 488 THR A N 1
ATOM 3755 C CA . THR A 1 488 ? -63.498 -12.378 -16.169 1.00 34.56 488 THR A CA 1
ATOM 3756 C C . THR A 1 488 ? -63.657 -11.716 -17.535 1.00 34.56 488 THR A C 1
ATOM 3758 O O . THR A 1 488 ? -63.303 -12.272 -18.573 1.00 34.56 488 THR A O 1
ATOM 3761 N N . SER A 1 489 ? -64.199 -10.496 -17.524 1.00 33.41 489 SER A N 1
ATOM 3762 C CA . SER A 1 489 ? -64.211 -9.599 -18.681 1.00 33.41 489 SER A CA 1
ATOM 3763 C C . SER A 1 489 ? -62.795 -9.195 -19.098 1.00 33.41 489 SER A C 1
ATOM 3765 O O . SER A 1 489 ? -61.885 -9.139 -18.275 1.00 33.41 489 SER A O 1
ATOM 3767 N N . SER A 1 490 ? -62.638 -8.873 -20.380 1.00 38.47 490 SER A N 1
ATOM 3768 C CA . SER A 1 490 ? -61.390 -8.447 -21.014 1.00 38.47 490 SER A CA 1
ATOM 3769 C C . SER A 1 490 ? -60.693 -7.273 -20.312 1.00 38.47 490 SER A C 1
ATOM 3771 O O . SER A 1 490 ? -61.171 -6.147 -20.413 1.00 38.47 490 SER A O 1
ATOM 3773 N N . ASP A 1 491 ? -59.542 -7.544 -19.693 1.00 31.77 491 ASP A N 1
ATOM 3774 C CA . ASP A 1 491 ? -58.384 -6.644 -19.585 1.00 31.77 491 ASP A CA 1
ATOM 3775 C C . ASP A 1 491 ? -57.140 -7.447 -19.140 1.00 31.77 491 ASP A C 1
ATOM 3777 O O . ASP A 1 491 ? -57.256 -8.573 -18.654 1.00 31.77 491 ASP A O 1
ATOM 3781 N N . ASP A 1 492 ? -55.937 -6.890 -19.317 1.00 40.22 492 ASP A N 1
ATOM 3782 C CA . ASP A 1 492 ? -54.623 -7.560 -19.136 1.00 40.22 492 ASP A CA 1
ATOM 3783 C C . ASP A 1 492 ? -54.220 -7.740 -17.639 1.00 40.22 492 ASP A C 1
ATOM 3785 O O . ASP A 1 492 ? -53.049 -7.662 -17.266 1.00 40.22 492 ASP A O 1
ATOM 3789 N N . SER A 1 493 ? -55.205 -7.900 -16.743 1.00 38.84 493 SER A N 1
ATOM 3790 C CA . SER A 1 493 ? -55.145 -7.421 -15.348 1.00 38.84 493 SER A CA 1
ATOM 3791 C C . SER A 1 493 ? -55.089 -8.484 -14.237 1.00 38.84 493 SER A C 1
ATOM 3793 O O . SER A 1 493 ? -55.165 -8.124 -13.062 1.00 38.84 493 SER A O 1
ATOM 3795 N N . ASN A 1 494 ? -54.940 -9.781 -14.549 1.00 45.56 494 ASN A N 1
ATOM 3796 C CA . ASN A 1 494 ? -54.828 -10.826 -13.510 1.00 45.56 494 ASN A CA 1
ATOM 3797 C C . ASN A 1 494 ? -53.977 -12.063 -13.896 1.00 45.56 494 ASN A C 1
ATOM 3799 O O . ASN A 1 494 ? -54.334 -13.210 -13.617 1.00 45.56 494 ASN A O 1
ATOM 3803 N N . GLU A 1 495 ? -52.810 -11.848 -14.516 1.00 64.81 495 GLU A N 1
ATOM 3804 C CA . GLU A 1 495 ? -51.757 -12.879 -14.592 1.00 64.81 495 GLU A CA 1
ATOM 3805 C C . GLU A 1 495 ? -51.207 -13.147 -13.167 1.00 64.81 495 GLU A C 1
ATOM 3807 O O . GLU A 1 495 ? -50.396 -12.377 -12.652 1.00 64.81 495 GLU A O 1
ATOM 3812 N N . SER A 1 496 ? -51.672 -14.215 -12.496 1.00 69.88 496 SER A N 1
ATOM 3813 C CA . SER A 1 496 ? -51.274 -14.538 -11.109 1.00 69.88 496 SER A CA 1
ATOM 3814 C C . SER A 1 496 ? -49.752 -14.637 -10.954 1.00 69.88 496 SER A C 1
ATOM 3816 O O . SER A 1 496 ? -49.122 -15.514 -11.544 1.00 69.88 496 SER A O 1
ATOM 3818 N N . ARG A 1 497 ? -49.170 -13.809 -10.078 1.00 81.31 497 ARG A N 1
ATOM 3819 C CA . ARG A 1 497 ? -47.736 -13.843 -9.725 1.00 81.31 497 ARG A CA 1
ATOM 3820 C C . ARG A 1 497 ? -47.348 -14.978 -8.766 1.00 81.31 497 ARG A C 1
ATOM 3822 O O . ARG A 1 497 ? -46.187 -15.077 -8.383 1.00 81.31 497 ARG A O 1
ATOM 3829 N N . ILE A 1 498 ? -48.294 -15.834 -8.371 1.00 83.69 498 ILE A N 1
ATOM 3830 C CA . ILE A 1 498 ? -48.062 -16.996 -7.501 1.00 83.69 498 ILE A CA 1
ATOM 3831 C C . ILE A 1 498 ? -48.325 -18.279 -8.298 1.00 83.69 498 ILE A C 1
ATOM 3833 O O . ILE A 1 498 ? -49.424 -18.457 -8.826 1.00 83.69 498 ILE A O 1
ATOM 3837 N N . GLY A 1 499 ? -47.333 -19.176 -8.348 1.00 84.25 499 GLY A N 1
ATOM 3838 C CA . GLY A 1 499 ? -47.415 -20.471 -9.030 1.00 84.25 499 GLY A CA 1
ATOM 3839 C C . GLY A 1 499 ? -46.133 -21.309 -8.918 1.00 84.25 499 GLY A C 1
ATOM 3840 O O . GLY A 1 499 ? -45.138 -20.882 -8.327 1.00 84.25 499 GLY A O 1
ATOM 3841 N N . ALA A 1 500 ? -46.165 -22.517 -9.483 1.00 84.50 500 ALA A N 1
ATOM 3842 C CA . ALA A 1 500 ? -44.999 -23.386 -9.683 1.00 84.50 500 ALA A CA 1
ATOM 3843 C C . ALA A 1 500 ? -44.385 -23.182 -11.086 1.00 84.50 500 ALA A C 1
ATOM 3845 O O . ALA A 1 500 ? -44.961 -22.491 -11.925 1.00 84.50 500 ALA A O 1
ATOM 3846 N N . GLY A 1 501 ? -43.248 -23.818 -11.386 1.00 84.00 501 GLY A N 1
ATOM 3847 C CA . GLY A 1 501 ? -42.561 -23.682 -12.682 1.00 84.00 501 GLY A CA 1
ATOM 3848 C C . GLY A 1 501 ? -43.418 -23.837 -13.951 1.00 84.00 501 GLY A C 1
ATOM 3849 O O . GLY A 1 501 ? -43.301 -22.991 -14.842 1.00 84.00 501 GLY A O 1
ATOM 3850 N N . PRO A 1 502 ? -44.325 -24.834 -14.051 1.00 86.19 502 PRO A N 1
ATOM 3851 C CA . PRO A 1 502 ? -45.223 -24.961 -15.200 1.00 86.19 502 PRO A CA 1
ATOM 3852 C C . PRO A 1 502 ? -46.099 -23.724 -15.440 1.00 86.19 502 PRO A C 1
ATOM 3854 O O . PRO A 1 502 ? -46.314 -23.359 -16.590 1.00 86.19 502 PRO A O 1
ATOM 3857 N N . HIS A 1 503 ? -46.544 -23.033 -14.383 1.00 85.44 503 HIS A N 1
ATOM 3858 C CA . HIS A 1 503 ? -47.390 -21.836 -14.487 1.00 85.44 503 HIS A CA 1
ATOM 3859 C C . HIS A 1 503 ? -46.668 -20.688 -15.205 1.00 85.44 503 HIS A C 1
ATOM 3861 O O . HIS A 1 503 ? -47.178 -20.160 -16.190 1.00 85.44 503 HIS A O 1
ATOM 3867 N N . PHE A 1 504 ? -45.444 -20.358 -14.784 1.00 86.38 504 PHE A N 1
ATOM 3868 C CA . PHE A 1 504 ? -44.654 -19.290 -15.412 1.00 86.38 504 PHE A CA 1
ATOM 3869 C C . PHE A 1 504 ? -44.231 -19.637 -16.847 1.00 86.38 504 PHE A C 1
ATOM 3871 O O . PHE A 1 504 ? -44.289 -18.787 -17.734 1.00 86.38 504 PHE A O 1
ATOM 3878 N N . ILE A 1 505 ? -43.886 -20.901 -17.117 1.00 88.12 505 ILE A N 1
ATOM 3879 C CA . ILE A 1 505 ? -43.626 -21.371 -18.489 1.00 88.12 505 ILE A CA 1
ATOM 3880 C C . ILE A 1 505 ? -44.901 -21.276 -19.347 1.00 88.12 505 ILE A C 1
ATOM 3882 O O . ILE A 1 505 ? -44.835 -20.870 -20.508 1.00 88.12 505 ILE A O 1
ATOM 3886 N N . GLY A 1 506 ? -46.063 -21.596 -18.770 1.00 85.00 506 GLY A N 1
ATOM 3887 C CA . GLY A 1 506 ? -47.374 -21.452 -19.397 1.00 85.00 506 GLY A CA 1
ATOM 3888 C C . GLY A 1 506 ? -47.694 -20.007 -19.780 1.00 85.00 506 GLY A C 1
ATOM 3889 O O . GLY A 1 506 ? -48.121 -19.778 -20.907 1.00 85.00 506 GLY A O 1
ATOM 3890 N N . LEU A 1 507 ? -47.411 -19.029 -18.911 1.00 85.88 507 LEU A N 1
ATOM 3891 C CA . LEU A 1 507 ? -47.586 -17.599 -19.214 1.00 85.88 507 LEU A CA 1
ATOM 3892 C C . LEU A 1 507 ? -46.720 -17.142 -20.403 1.00 85.88 507 LEU A C 1
ATOM 3894 O O . LEU A 1 507 ? -47.214 -16.440 -21.289 1.00 85.88 507 LEU A O 1
ATOM 3898 N N . VAL A 1 508 ? -45.457 -17.581 -20.475 1.00 87.25 508 VAL A N 1
ATOM 3899 C CA . VAL A 1 508 ? -44.572 -17.276 -21.616 1.00 87.25 508 VAL A CA 1
ATOM 3900 C C . VAL A 1 508 ? -45.084 -17.923 -22.907 1.00 87.25 508 VAL A C 1
ATOM 3902 O O . VAL A 1 508 ? -45.139 -17.255 -23.941 1.00 87.25 508 VAL A O 1
ATOM 3905 N N . LEU A 1 509 ? -45.506 -19.191 -22.861 1.00 86.19 509 LEU A N 1
ATOM 3906 C CA . LEU A 1 509 ? -46.083 -19.893 -24.016 1.00 86.19 509 LEU A CA 1
ATOM 3907 C C . LEU A 1 509 ? -47.405 -19.261 -24.479 1.00 86.19 509 LEU A C 1
ATOM 3909 O O . LEU A 1 509 ? -47.604 -19.085 -25.679 1.00 86.19 509 LEU A O 1
ATOM 3913 N N . ASP A 1 510 ? -48.270 -18.847 -23.550 1.00 84.69 510 ASP A N 1
ATOM 3914 C CA . ASP A 1 510 ? -49.519 -18.141 -23.848 1.00 84.69 510 ASP A CA 1
ATOM 3915 C C . ASP A 1 510 ? -49.248 -16.791 -24.518 1.00 84.69 510 ASP A C 1
ATOM 3917 O O . ASP A 1 510 ? -49.903 -16.446 -25.502 1.00 84.69 510 ASP A O 1
ATOM 3921 N N . ARG A 1 511 ? -48.270 -16.027 -24.018 1.00 83.75 511 ARG A N 1
ATOM 3922 C CA . ARG A 1 511 ? -47.888 -14.722 -24.576 1.00 83.75 511 ARG A CA 1
ATOM 3923 C C . ARG A 1 511 ? -47.236 -14.870 -25.956 1.00 83.75 511 ARG A C 1
ATOM 3925 O O . ARG A 1 511 ? -47.584 -14.116 -26.863 1.00 83.75 511 ARG A O 1
ATOM 3932 N N . LEU A 1 512 ? -46.388 -15.882 -26.162 1.00 83.38 512 LEU A N 1
ATOM 3933 C CA . LEU A 1 512 ? -45.846 -16.234 -27.483 1.00 83.38 512 LEU A CA 1
ATOM 3934 C C . LEU A 1 512 ? -46.937 -16.709 -28.454 1.00 83.38 512 LEU A C 1
ATOM 3936 O O . LEU A 1 512 ? -46.901 -16.337 -29.626 1.00 83.38 512 LEU A O 1
ATOM 3940 N N . ALA A 1 513 ? -47.937 -17.468 -27.997 1.00 82.06 513 ALA A N 1
ATOM 3941 C CA . ALA A 1 513 ? -49.084 -17.854 -28.819 1.00 82.06 513 ALA A CA 1
ATOM 3942 C C . ALA A 1 513 ? -49.918 -16.627 -29.234 1.00 82.06 513 ALA A C 1
ATOM 3944 O O . ALA A 1 513 ? -50.228 -16.481 -30.417 1.00 82.06 513 ALA A O 1
ATOM 3945 N N . ARG A 1 514 ? -50.212 -15.702 -28.303 1.00 81.56 514 ARG A N 1
ATOM 3946 C CA . ARG A 1 514 ? -50.910 -14.435 -28.603 1.00 81.56 514 ARG A CA 1
ATOM 3947 C C . ARG A 1 514 ? -50.147 -13.594 -29.638 1.00 81.56 514 ARG A C 1
ATOM 3949 O O . ARG A 1 514 ? -50.749 -13.149 -30.607 1.00 81.56 514 ARG A O 1
ATOM 3956 N N . LEU A 1 515 ? -48.830 -13.437 -29.482 1.00 77.38 515 LEU A N 1
ATOM 3957 C CA . LEU A 1 515 ? -47.985 -12.627 -30.378 1.00 77.38 515 LEU A CA 1
ATOM 3958 C C . LEU A 1 515 ? -47.682 -13.273 -31.745 1.00 77.38 515 LEU A C 1
ATOM 3960 O O . LEU A 1 515 ? -47.235 -12.575 -32.651 1.00 77.38 515 LEU A O 1
ATOM 3964 N N . SER A 1 516 ? -47.903 -14.582 -31.908 1.00 71.94 516 SER A N 1
ATOM 3965 C CA . SER A 1 516 ? -47.643 -15.318 -33.161 1.00 71.94 516 SER A CA 1
ATOM 3966 C C . SER A 1 516 ? -48.906 -15.737 -33.924 1.00 71.94 516 SER A C 1
ATOM 3968 O O . SER A 1 516 ? -48.806 -16.323 -35.002 1.00 71.94 516 SER A O 1
ATOM 3970 N N . THR A 1 517 ? -50.095 -15.431 -33.399 1.00 68.44 517 THR A N 1
ATOM 3971 C CA . THR A 1 517 ? -51.373 -15.734 -34.060 1.00 68.44 517 THR A CA 1
ATOM 3972 C C . THR A 1 517 ? -51.732 -14.626 -35.051 1.00 68.44 517 THR A C 1
ATOM 3974 O O . THR A 1 517 ? -51.914 -13.470 -34.675 1.00 68.44 517 THR A O 1
ATOM 3977 N N . THR A 1 518 ? -51.841 -14.972 -36.335 1.00 58.34 518 THR A N 1
ATOM 3978 C CA . THR A 1 518 ? -52.328 -14.061 -37.385 1.00 58.34 518 THR A CA 1
ATOM 3979 C C . THR A 1 518 ? -53.836 -13.825 -37.233 1.00 58.34 518 THR A C 1
ATOM 3981 O O . THR A 1 518 ? -54.542 -14.670 -36.694 1.00 58.34 518 THR A O 1
ATOM 3984 N N . SER A 1 519 ? -54.367 -12.715 -37.754 1.00 55.12 519 SER A N 1
ATOM 3985 C CA . SER A 1 519 ? -55.784 -12.309 -37.639 1.00 55.12 519 SER A CA 1
ATOM 3986 C C . SER A 1 519 ? -56.816 -13.211 -38.355 1.00 55.12 519 SER A C 1
ATOM 3988 O O . SER A 1 519 ? -57.930 -12.765 -38.616 1.00 55.12 519 SER A O 1
ATOM 3990 N N . ASN A 1 520 ? -56.461 -14.451 -38.704 1.00 54.84 520 ASN A N 1
ATOM 3991 C CA . ASN A 1 520 ? -57.316 -15.427 -39.376 1.00 54.84 520 ASN A CA 1
ATOM 3992 C C . ASN A 1 520 ? -57.492 -16.670 -38.472 1.00 54.84 520 ASN A C 1
ATOM 3994 O O . ASN A 1 520 ? -56.502 -17.367 -38.241 1.00 54.84 520 ASN A O 1
ATOM 3998 N N . PRO A 1 521 ? -58.706 -16.961 -37.959 1.00 58.44 521 PRO A N 1
ATOM 3999 C CA . PRO A 1 521 ? -58.922 -18.001 -36.948 1.00 58.44 521 PRO A CA 1
ATOM 4000 C C . PRO A 1 521 ? -58.732 -19.443 -37.449 1.00 58.44 521 PRO A C 1
ATOM 4002 O O . PRO A 1 521 ? -58.571 -20.338 -36.624 1.00 58.44 521 PRO A O 1
ATOM 4005 N N . ASP A 1 522 ? -58.718 -19.680 -38.765 1.00 55.06 522 ASP A N 1
ATOM 4006 C CA . ASP A 1 522 ? -58.583 -21.029 -39.342 1.00 55.06 522 ASP A CA 1
ATOM 4007 C C . ASP A 1 522 ? -57.134 -21.566 -39.345 1.00 55.06 522 ASP A C 1
ATOM 4009 O O . ASP A 1 522 ? -56.892 -22.717 -39.715 1.00 55.06 522 ASP A O 1
ATOM 4013 N N . ILE A 1 523 ? -56.146 -20.750 -38.952 1.00 63.44 523 ILE A N 1
ATOM 4014 C CA . ILE A 1 523 ? -54.724 -21.125 -38.950 1.00 63.44 523 ILE A CA 1
ATOM 4015 C C . ILE A 1 523 ? -54.297 -21.533 -37.526 1.00 63.44 523 ILE A C 1
ATOM 4017 O O . ILE A 1 523 ? -54.339 -20.694 -36.623 1.00 63.44 523 ILE A O 1
ATOM 4021 N N . PRO A 1 524 ? -53.836 -22.781 -37.289 1.00 65.50 524 PRO A N 1
ATOM 4022 C CA . PRO A 1 524 ? -53.354 -23.197 -35.972 1.00 65.50 524 PRO A CA 1
ATOM 4023 C C . PRO A 1 524 ? -52.099 -22.408 -35.584 1.00 65.50 524 PRO A C 1
ATOM 4025 O O . PRO A 1 524 ? -51.194 -22.222 -36.401 1.00 65.50 524 PRO A O 1
ATOM 4028 N N . SER A 1 525 ? -52.023 -21.959 -34.328 1.00 73.50 525 SER A N 1
ATOM 4029 C CA . SER A 1 525 ? -50.921 -21.094 -33.886 1.00 73.50 525 SER A CA 1
ATOM 4030 C C . SER A 1 525 ? -49.559 -21.802 -34.000 1.00 73.50 525 SER A C 1
ATOM 4032 O O . SER A 1 525 ? -49.479 -23.021 -33.811 1.00 73.50 525 SER A O 1
ATOM 4034 N N . PRO A 1 526 ? -48.445 -21.085 -34.242 1.00 78.12 526 PRO A N 1
ATOM 4035 C CA . PRO A 1 526 ? -47.119 -21.708 -34.336 1.00 78.12 526 PRO A CA 1
ATOM 4036 C C . PRO A 1 526 ? -46.717 -22.531 -33.096 1.00 78.12 526 PRO A C 1
ATOM 4038 O O . PRO A 1 526 ? -46.028 -23.546 -33.222 1.00 78.12 526 PRO A O 1
ATOM 4041 N N . VAL A 1 527 ? -47.210 -22.162 -31.906 1.00 80.75 527 VAL A N 1
ATOM 4042 C CA . VAL A 1 527 ? -47.063 -22.952 -30.667 1.00 80.75 527 VAL A CA 1
ATOM 4043 C C . VAL A 1 527 ? -47.840 -24.276 -30.747 1.00 80.75 527 VAL A C 1
ATOM 4045 O O . VAL A 1 527 ? -47.312 -25.319 -30.362 1.00 80.75 527 VAL A O 1
ATOM 4048 N N . GLN A 1 528 ? -49.061 -24.272 -31.295 1.00 78.75 528 GLN A N 1
ATOM 4049 C CA . GLN A 1 528 ? -49.865 -25.479 -31.525 1.00 78.75 528 GLN A CA 1
ATOM 4050 C C . GLN A 1 528 ? -49.217 -26.421 -32.549 1.00 78.75 528 GLN A C 1
ATOM 4052 O O . GLN A 1 528 ? -49.178 -27.633 -32.337 1.00 78.75 528 GLN A O 1
ATOM 4057 N N . VAL A 1 529 ? -48.652 -25.871 -33.629 1.00 79.94 529 VAL A N 1
ATOM 4058 C CA . VAL A 1 529 ? -47.927 -26.647 -34.649 1.00 79.94 529 VAL A CA 1
ATOM 4059 C C . VAL A 1 529 ? -46.699 -27.339 -34.042 1.00 79.94 529 VAL A C 1
ATOM 4061 O O . VAL A 1 529 ? -46.509 -28.538 -34.248 1.00 79.94 529 VAL A O 1
ATOM 4064 N N . GLN A 1 530 ? -45.905 -26.632 -33.226 1.00 79.50 530 GLN A N 1
ATOM 4065 C CA . GLN A 1 530 ? -44.772 -27.241 -32.513 1.00 79.50 530 GLN A CA 1
ATOM 4066 C C . GLN A 1 530 ? -45.228 -28.274 -31.466 1.00 79.50 530 GLN A C 1
ATOM 4068 O O . GLN A 1 530 ? -44.619 -29.337 -31.361 1.00 79.50 530 GLN A O 1
ATOM 4073 N N . ARG A 1 531 ? -46.332 -28.036 -30.742 1.00 83.25 531 ARG A N 1
ATOM 4074 C CA . ARG A 1 531 ? -46.924 -29.021 -29.815 1.00 83.25 531 ARG A CA 1
ATOM 4075 C C . ARG A 1 531 ? -47.292 -30.323 -30.534 1.00 83.25 531 ARG A C 1
ATOM 4077 O O . ARG A 1 531 ? -46.858 -31.387 -30.102 1.00 83.25 531 ARG A O 1
ATOM 4084 N N . HIS A 1 532 ? -48.010 -30.248 -31.658 1.00 79.12 532 HIS A N 1
ATOM 4085 C CA . HIS A 1 532 ? -48.386 -31.426 -32.452 1.00 79.12 532 HIS A CA 1
ATOM 4086 C C . HIS A 1 532 ? -47.175 -32.149 -33.078 1.00 79.12 532 HIS A C 1
ATOM 4088 O O . HIS A 1 532 ? -47.233 -33.362 -33.276 1.00 79.12 532 HIS A O 1
ATOM 4094 N N . LYS A 1 533 ? -46.066 -31.439 -33.350 1.00 78.06 533 LYS A N 1
ATOM 4095 C CA . LYS A 1 533 ? -44.787 -32.038 -33.785 1.00 78.06 533 LYS A CA 1
ATOM 4096 C C . LYS A 1 533 ? -44.131 -32.884 -32.678 1.00 78.06 533 LYS A C 1
ATOM 4098 O O . LYS A 1 533 ? -43.476 -33.873 -32.991 1.00 78.06 533 LYS A O 1
ATOM 4103 N N . ILE A 1 534 ? -44.297 -32.510 -31.404 1.00 79.81 534 ILE A N 1
ATOM 4104 C CA . ILE A 1 534 ? -43.725 -33.225 -30.244 1.00 79.81 534 ILE A CA 1
ATOM 4105 C C . ILE A 1 534 ? -44.649 -34.366 -29.784 1.00 79.81 534 ILE A C 1
ATOM 4107 O O . ILE A 1 534 ? -44.182 -35.479 -29.539 1.00 79.81 534 ILE A O 1
ATOM 4111 N N . TRP A 1 535 ? -45.956 -34.106 -29.686 1.00 82.88 535 TRP A N 1
ATOM 4112 C CA . TRP A 1 535 ? -46.969 -35.071 -29.254 1.00 82.88 535 TRP A CA 1
ATOM 4113 C C . TRP A 1 535 ? -48.080 -35.206 -30.309 1.00 82.88 535 TRP A C 1
ATOM 4115 O O . TRP A 1 535 ? -49.046 -34.441 -30.290 1.00 82.88 535 TRP A O 1
ATOM 4125 N N . PRO A 1 536 ? -47.986 -36.186 -31.231 1.00 70.88 536 PRO A N 1
ATOM 4126 C CA . PRO A 1 536 ? -49.067 -36.463 -32.169 1.00 70.88 536 PRO A CA 1
ATOM 4127 C C . PRO A 1 536 ? -50.283 -37.058 -31.430 1.00 70.88 536 PRO A C 1
ATOM 4129 O O . PRO A 1 536 ? -50.107 -37.945 -30.584 1.00 70.88 536 PRO A O 1
ATOM 4132 N N . PRO A 1 537 ? -51.521 -36.625 -31.741 1.00 59.00 537 PRO A N 1
ATOM 4133 C CA . PRO A 1 537 ? -52.723 -37.089 -31.051 1.00 59.00 537 PRO A CA 1
ATOM 4134 C C . PRO A 1 537 ? -52.981 -38.580 -31.317 1.00 59.00 537 PRO A C 1
ATOM 4136 O O . PRO A 1 537 ? -53.174 -38.999 -32.458 1.00 59.00 537 PRO A O 1
ATOM 4139 N N . LYS A 1 538 ? -52.997 -39.394 -30.253 1.00 49.94 538 LYS A N 1
ATOM 4140 C CA . LYS A 1 538 ? -53.214 -40.848 -30.331 1.00 49.94 538 LYS A CA 1
ATOM 4141 C C . LYS A 1 538 ? -54.660 -41.224 -30.019 1.00 49.94 538 LYS A C 1
ATOM 4143 O O . LYS A 1 538 ? -55.189 -40.853 -28.974 1.00 49.94 538 LYS A O 1
ATOM 4148 N N . GLY A 1 539 ? -55.265 -42.023 -30.893 1.00 37.97 539 GLY A N 1
ATOM 4149 C CA . GLY A 1 539 ? -56.552 -42.669 -30.642 1.00 37.97 539 GLY A CA 1
ATOM 4150 C C . GLY A 1 539 ? -56.419 -44.025 -29.934 1.00 37.97 539 GLY A C 1
ATOM 4151 O O . GLY A 1 539 ? -55.457 -44.754 -30.155 1.00 37.97 539 GLY A O 1
ATOM 4152 N N . SER A 1 540 ? -57.458 -44.366 -29.163 1.00 30.33 540 SER A N 1
ATOM 4153 C CA . SER A 1 540 ? -57.873 -45.712 -28.713 1.00 30.33 540 SER A CA 1
ATOM 4154 C C . SER A 1 540 ? -56.969 -46.594 -27.811 1.00 30.33 540 SER A C 1
ATOM 4156 O O . SER A 1 540 ? -55.838 -46.938 -28.131 1.00 30.33 540 SER A O 1
ATOM 4158 N N . SER A 1 541 ? -57.639 -47.110 -26.764 1.00 30.39 541 SER A N 1
ATOM 4159 C CA . SER A 1 541 ? -57.604 -48.489 -26.212 1.00 30.39 541 SER A CA 1
ATOM 4160 C C . SER A 1 541 ? -56.546 -48.968 -25.182 1.00 30.39 541 SER A C 1
ATOM 4162 O O . SER A 1 541 ? -55.557 -49.585 -25.550 1.00 30.39 541 SER A O 1
ATOM 4164 N N . VAL A 1 542 ? -56.952 -48.873 -23.896 1.00 33.75 542 VAL A N 1
ATOM 4165 C CA . VAL A 1 542 ? -56.878 -49.869 -22.776 1.00 33.75 542 VAL A CA 1
ATOM 4166 C C . VAL A 1 542 ? -55.509 -50.395 -22.229 1.00 33.75 542 VAL A C 1
ATOM 4168 O O . VAL A 1 542 ? -54.477 -50.181 -22.854 1.00 33.75 542 VAL A O 1
ATOM 4171 N N . PRO A 1 543 ? -55.447 -50.958 -20.983 1.00 47.72 543 PRO A N 1
ATOM 4172 C CA . PRO A 1 543 ? -54.279 -50.778 -20.099 1.00 47.72 543 PRO A CA 1
ATOM 4173 C C . PRO A 1 543 ? -53.627 -52.071 -19.545 1.00 47.72 543 PRO A C 1
ATOM 4175 O O . PRO A 1 543 ? -54.104 -53.185 -19.763 1.00 47.72 543 PRO A O 1
ATOM 4178 N N . HIS A 1 544 ? -52.599 -51.903 -18.699 1.00 29.64 544 HIS A N 1
ATOM 4179 C CA . HIS A 1 544 ? -52.129 -52.917 -17.742 1.00 29.64 544 HIS A CA 1
ATOM 4180 C C . HIS A 1 544 ? -51.696 -52.294 -16.402 1.00 29.64 544 HIS A C 1
ATOM 4182 O O . HIS A 1 544 ? -51.013 -51.274 -16.386 1.00 29.64 544 HIS A O 1
ATOM 4188 N N . ALA A 1 545 ? -52.078 -52.917 -15.279 1.00 33.75 545 ALA A N 1
ATOM 4189 C CA . ALA A 1 545 ? -51.701 -52.494 -13.926 1.00 33.75 545 ALA A CA 1
ATOM 4190 C C . ALA A 1 545 ? -51.713 -53.686 -12.946 1.00 33.75 545 ALA A C 1
ATOM 4192 O O . ALA A 1 545 ? -52.789 -54.195 -12.642 1.00 33.75 545 ALA A O 1
ATOM 4193 N N . ALA A 1 546 ? -50.543 -54.127 -12.449 1.00 40.00 546 ALA A N 1
ATOM 4194 C CA . ALA A 1 546 ? -50.439 -55.213 -11.452 1.00 40.00 546 ALA A CA 1
ATOM 4195 C C . ALA A 1 546 ? -49.052 -55.352 -10.754 1.00 40.00 546 ALA A C 1
ATOM 4197 O O . ALA A 1 546 ? -48.504 -56.450 -10.712 1.00 40.00 546 ALA A O 1
ATOM 4198 N N . THR A 1 547 ? -48.457 -54.284 -10.194 1.00 41.62 547 THR A N 1
ATOM 4199 C CA . THR A 1 547 ? -47.131 -54.385 -9.508 1.00 41.62 547 THR A CA 1
ATOM 4200 C C . THR A 1 547 ? -46.932 -53.568 -8.216 1.00 41.62 547 THR A C 1
ATOM 4202 O O . THR A 1 547 ? -46.019 -5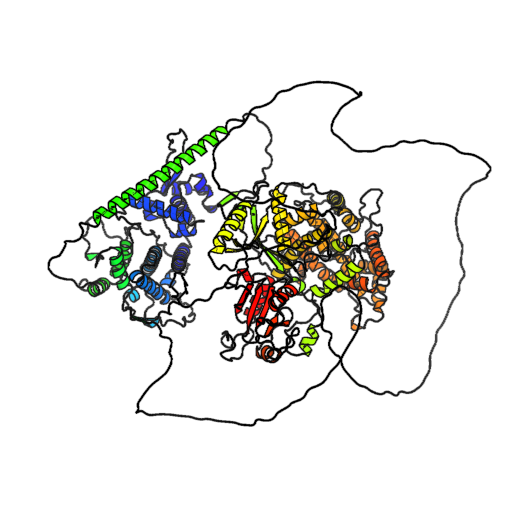3.872 -7.454 1.00 41.62 547 THR A O 1
ATOM 4205 N N . ASN A 1 548 ? -47.767 -52.571 -7.900 1.00 43.97 548 ASN A N 1
ATOM 4206 C CA . ASN A 1 548 ? -47.427 -51.538 -6.896 1.00 43.97 548 ASN A CA 1
ATOM 4207 C C . ASN A 1 548 ? -47.709 -51.854 -5.407 1.00 43.97 548 ASN A C 1
ATOM 4209 O O . ASN A 1 548 ? -47.488 -50.997 -4.552 1.00 43.97 548 ASN A O 1
ATOM 4213 N N . THR A 1 549 ? -48.198 -53.041 -5.041 1.00 46.97 549 THR A N 1
ATOM 4214 C CA . THR A 1 549 ? -48.717 -53.301 -3.677 1.00 46.97 549 THR A CA 1
ATOM 4215 C C . THR A 1 549 ? -47.682 -53.746 -2.635 1.00 46.97 549 THR A C 1
ATOM 4217 O O . THR A 1 549 ? -48.063 -53.972 -1.488 1.00 46.97 549 THR A O 1
ATOM 4220 N N . LYS A 1 550 ? -46.387 -53.851 -2.980 1.00 46.22 550 LYS A N 1
ATOM 4221 C CA . LYS A 1 550 ? -45.340 -54.351 -2.059 1.00 46.22 550 LYS A CA 1
ATOM 4222 C C . LYS A 1 550 ? -44.283 -53.322 -1.628 1.00 46.22 550 LYS A C 1
ATOM 4224 O O . LYS A 1 550 ? -43.654 -53.512 -0.596 1.00 46.22 550 LYS A O 1
ATOM 4229 N N . GLU A 1 551 ? -44.114 -52.214 -2.352 1.00 46.38 551 GLU A N 1
ATOM 4230 C CA . GLU A 1 551 ? -43.160 -51.150 -1.973 1.00 46.38 551 GLU A CA 1
ATOM 4231 C C . GLU A 1 551 ? -43.729 -50.133 -0.967 1.00 46.38 551 GLU A C 1
ATOM 4233 O O . GLU A 1 551 ? -42.982 -49.431 -0.282 1.00 46.38 551 GLU A O 1
ATOM 4238 N N . ALA A 1 552 ? -45.058 -50.027 -0.876 1.00 51.00 552 ALA A N 1
ATOM 4239 C CA . ALA A 1 552 ? -45.725 -49.024 -0.046 1.00 51.00 552 ALA A CA 1
ATOM 4240 C C . ALA A 1 552 ? -45.498 -49.244 1.463 1.00 51.00 552 ALA A C 1
ATOM 4242 O O . ALA A 1 552 ? -45.335 -48.280 2.209 1.00 51.00 552 ALA A O 1
ATOM 4243 N N . THR A 1 553 ? -45.448 -50.503 1.910 1.00 52.03 553 THR A N 1
ATOM 4244 C CA . THR A 1 553 ? -45.297 -50.870 3.329 1.00 52.03 553 THR A CA 1
ATOM 4245 C C . THR A 1 553 ? -43.913 -50.524 3.880 1.00 52.03 553 THR A C 1
ATOM 4247 O O . THR A 1 553 ? -43.798 -49.986 4.980 1.00 52.03 553 THR A O 1
ATOM 4250 N N . ASP A 1 554 ? -42.862 -50.753 3.089 1.00 54.69 554 ASP A N 1
ATOM 4251 C CA . ASP A 1 554 ? -41.465 -50.533 3.483 1.00 54.69 554 ASP A CA 1
ATOM 4252 C C . ASP A 1 554 ? -41.104 -49.048 3.655 1.00 54.69 554 ASP A C 1
ATOM 4254 O O . ASP A 1 554 ? -40.217 -48.699 4.443 1.00 54.69 554 ASP A O 1
ATOM 4258 N N . ARG A 1 555 ? -41.792 -48.151 2.933 1.00 59.16 555 ARG A N 1
ATOM 4259 C CA . ARG A 1 555 ? -41.596 -46.698 3.061 1.00 59.16 555 ARG A CA 1
ATOM 4260 C C . ARG A 1 555 ? -42.109 -46.158 4.395 1.00 59.16 555 ARG A C 1
ATOM 4262 O O . ARG A 1 555 ? -41.444 -45.309 4.992 1.00 59.16 555 ARG A O 1
ATOM 4269 N N . GLU A 1 556 ? -43.249 -46.643 4.883 1.00 57.66 556 GLU A N 1
ATOM 4270 C CA . GLU A 1 556 ? -43.898 -46.051 6.058 1.00 57.66 556 GLU A CA 1
ATOM 4271 C C . GLU A 1 556 ? -43.162 -46.393 7.370 1.00 57.66 556 GLU A C 1
ATOM 4273 O O . GLU A 1 556 ? -42.986 -45.523 8.227 1.00 57.66 556 GLU A O 1
ATOM 4278 N N . GLU A 1 557 ? -42.601 -47.602 7.516 1.00 57.09 557 GLU A N 1
ATOM 4279 C CA . GLU A 1 557 ? -41.828 -47.933 8.726 1.00 57.09 557 GLU A CA 1
ATOM 4280 C C . GLU A 1 557 ? -40.503 -47.149 8.821 1.00 57.09 557 GLU A C 1
ATOM 4282 O O . GLU A 1 557 ? -40.125 -46.687 9.907 1.00 57.09 557 GLU A O 1
ATOM 4287 N N . ARG A 1 558 ? -39.819 -46.916 7.691 1.00 59.53 558 ARG A N 1
ATOM 4288 C CA . ARG A 1 558 ? -38.615 -46.060 7.647 1.00 59.53 558 ARG A CA 1
ATOM 4289 C C . ARG A 1 558 ? -38.953 -44.622 8.065 1.00 59.53 558 ARG A C 1
ATOM 4291 O O . ARG A 1 558 ? -38.203 -44.005 8.824 1.00 59.53 558 ARG A O 1
ATOM 4298 N N . ARG A 1 559 ? -40.124 -44.121 7.655 1.00 61.62 559 ARG A N 1
ATOM 4299 C CA . ARG A 1 559 ? -40.651 -42.794 8.017 1.00 61.62 559 ARG A CA 1
ATOM 4300 C C . ARG A 1 559 ? -40.923 -42.650 9.520 1.00 61.62 559 ARG A C 1
ATOM 4302 O O . ARG A 1 559 ? -40.643 -41.592 10.087 1.00 61.62 559 ARG A O 1
ATOM 4309 N N . ARG A 1 560 ? -41.404 -43.711 10.184 1.00 64.69 560 ARG A N 1
ATOM 4310 C CA . ARG A 1 560 ? -41.640 -43.724 11.642 1.00 64.69 560 ARG A CA 1
ATOM 4311 C C . ARG A 1 560 ? -40.336 -43.584 12.438 1.00 64.69 560 ARG A C 1
ATOM 4313 O O . ARG A 1 560 ? -40.237 -42.703 13.291 1.00 64.69 560 ARG A O 1
ATOM 4320 N N . LYS A 1 561 ? -39.318 -44.390 12.111 1.00 62.94 561 LYS A N 1
ATOM 4321 C CA . LYS A 1 561 ? -38.013 -44.400 12.811 1.00 62.94 561 LYS A CA 1
ATOM 4322 C C . LYS A 1 561 ? -37.227 -43.087 12.652 1.00 62.94 561 LYS A C 1
ATOM 4324 O O . LYS A 1 561 ? -36.441 -42.738 13.531 1.00 62.94 561 LYS A O 1
ATOM 4329 N N . ALA A 1 562 ? -37.460 -42.329 11.576 1.00 50.91 562 ALA A N 1
ATOM 4330 C CA . ALA A 1 562 ? -36.878 -40.997 11.392 1.00 50.91 562 ALA A CA 1
ATOM 4331 C C . ALA A 1 562 ? -37.461 -39.952 12.368 1.00 50.91 562 ALA A C 1
ATOM 4333 O O . ALA A 1 562 ? -36.703 -39.270 13.062 1.00 50.91 562 ALA A O 1
ATOM 4334 N N . LYS A 1 563 ? -38.798 -39.869 12.484 1.00 63.66 563 LYS A N 1
ATOM 4335 C CA . LYS A 1 563 ? -39.479 -38.937 13.410 1.00 63.66 563 LYS A CA 1
ATOM 4336 C C . LYS A 1 563 ? -39.083 -39.167 14.871 1.00 63.66 563 LYS A C 1
ATOM 4338 O O . LYS A 1 563 ? -38.861 -38.213 15.608 1.00 63.66 563 LYS A O 1
ATOM 4343 N N . GLU A 1 564 ? -38.959 -40.429 15.272 1.00 67.38 564 GLU A N 1
ATOM 4344 C CA . GLU A 1 564 ? -38.619 -40.845 16.639 1.00 67.38 564 GLU A CA 1
ATOM 4345 C C . GLU A 1 564 ? -37.227 -40.333 17.074 1.00 67.38 564 GLU A C 1
ATOM 4347 O O . GLU A 1 564 ? -37.060 -39.827 18.186 1.00 67.38 564 GLU A O 1
ATOM 4352 N N . ARG A 1 565 ? -36.241 -40.343 16.160 1.00 60.03 565 ARG A N 1
ATOM 4353 C CA . ARG A 1 565 ? -34.913 -39.737 16.384 1.00 60.03 565 ARG A CA 1
ATOM 4354 C C . ARG A 1 565 ? -34.974 -38.208 16.469 1.00 60.03 565 ARG A C 1
ATOM 4356 O O . ARG A 1 565 ? -34.344 -37.622 17.347 1.00 60.03 565 ARG A O 1
ATOM 4363 N N . GLN A 1 566 ? -35.746 -37.569 15.589 1.00 53.03 566 GLN A N 1
ATOM 4364 C CA . 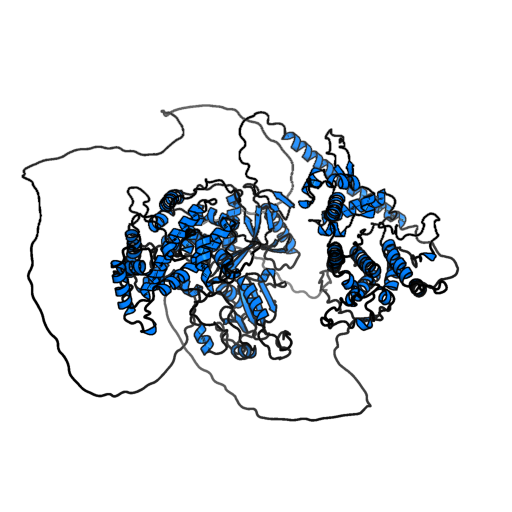GLN A 1 566 ? -35.888 -36.110 15.543 1.00 53.03 566 GLN A CA 1
ATOM 4365 C C . GLN A 1 566 ? -36.554 -35.554 16.816 1.00 53.03 566 GLN A C 1
ATOM 4367 O O . GLN A 1 566 ? -36.107 -34.548 17.365 1.00 53.03 566 GLN A O 1
ATOM 4372 N N . MET A 1 567 ? -37.565 -36.255 17.339 1.00 64.94 567 MET A N 1
ATOM 4373 C CA . MET A 1 567 ? -38.255 -35.893 18.580 1.00 64.94 567 MET A CA 1
ATOM 4374 C C . MET A 1 567 ? -37.347 -36.021 19.814 1.00 64.94 567 MET A C 1
ATOM 4376 O O . MET A 1 567 ? -37.381 -35.162 20.696 1.00 64.94 567 MET A O 1
ATOM 4380 N N . LYS A 1 568 ? -36.478 -37.044 19.859 1.00 71.75 568 LYS A N 1
ATOM 4381 C CA . LYS A 1 568 ? -35.501 -37.218 20.948 1.00 71.75 568 LYS A CA 1
ATOM 4382 C C . LYS A 1 568 ? -34.462 -36.088 20.983 1.00 71.75 568 LYS A C 1
ATOM 4384 O O . LYS A 1 568 ? -34.150 -35.592 22.062 1.00 71.75 568 LYS A O 1
ATOM 4389 N N . LEU A 1 569 ? -33.997 -35.634 19.814 1.00 59.78 569 LEU A N 1
ATOM 4390 C CA . LEU A 1 569 ? -33.104 -34.474 19.684 1.00 59.78 569 LEU A CA 1
ATOM 4391 C C . LEU A 1 569 ? -33.753 -33.170 20.179 1.00 59.78 569 LEU A C 1
ATOM 4393 O O . LEU A 1 569 ? -33.115 -32.414 20.909 1.00 59.78 569 LEU A O 1
ATOM 4397 N N . MET A 1 570 ? -35.028 -32.926 19.853 1.00 60.88 570 MET A N 1
ATOM 4398 C CA . MET A 1 570 ? -35.768 -31.767 20.379 1.00 60.88 570 MET A CA 1
ATOM 4399 C C . MET A 1 570 ? -35.917 -31.803 21.908 1.00 60.88 570 MET A C 1
ATOM 4401 O O . MET A 1 570 ? -35.752 -30.772 22.559 1.00 60.88 570 MET A O 1
ATOM 4405 N N . ALA A 1 571 ? -36.178 -32.976 22.496 1.00 67.62 571 ALA A N 1
ATOM 4406 C CA . ALA A 1 571 ? -36.280 -33.126 23.949 1.00 67.62 571 ALA A CA 1
ATOM 4407 C C . ALA A 1 571 ? -34.945 -32.846 24.673 1.00 67.62 571 ALA A C 1
ATOM 4409 O O . ALA A 1 571 ? -34.932 -32.207 25.727 1.00 67.62 571 ALA A O 1
ATOM 4410 N N . GLU A 1 572 ? -33.816 -33.270 24.097 1.00 61.19 572 GLU A N 1
ATOM 4411 C CA . GLU A 1 572 ? -32.483 -32.972 24.639 1.00 61.19 572 GLU A CA 1
ATOM 4412 C C . GLU A 1 572 ? -32.156 -31.469 24.563 1.00 61.19 572 GLU A C 1
ATOM 4414 O O . GLU A 1 572 ? -31.642 -30.892 25.526 1.00 61.19 572 GLU A O 1
ATOM 4419 N N . PHE A 1 573 ? -32.535 -30.807 23.463 1.00 59.31 573 PHE A N 1
ATOM 4420 C CA . PHE A 1 573 ? -32.380 -29.358 23.296 1.00 59.31 573 PHE A CA 1
ATOM 4421 C C . PHE A 1 573 ? -33.207 -28.566 24.324 1.00 59.31 573 PHE A C 1
ATOM 4423 O O . PHE A 1 573 ? -32.678 -27.677 24.992 1.00 59.31 573 PHE A O 1
ATOM 4430 N N . ALA A 1 574 ? -34.477 -28.939 24.523 1.00 60.53 574 ALA A N 1
ATOM 4431 C CA . ALA A 1 574 ? -35.369 -28.298 25.491 1.00 60.53 574 ALA A CA 1
ATOM 4432 C C . ALA A 1 574 ? -34.872 -28.439 26.945 1.00 60.53 574 ALA A C 1
ATOM 4434 O O . ALA A 1 574 ? -34.956 -27.489 27.728 1.00 60.53 574 ALA A O 1
ATOM 4435 N N . ASN A 1 575 ? -34.299 -29.594 27.306 1.00 67.25 575 ASN A N 1
ATOM 4436 C CA . ASN A 1 575 ? -33.701 -29.793 28.629 1.00 67.25 575 ASN A CA 1
ATOM 4437 C C . ASN A 1 575 ? -32.434 -28.945 28.832 1.00 67.25 575 ASN A C 1
ATOM 4439 O O . ASN A 1 575 ? -32.271 -28.355 29.902 1.00 67.25 575 ASN A O 1
ATOM 4443 N N . ARG A 1 576 ? -31.574 -28.800 27.811 1.00 58.00 576 ARG A N 1
ATOM 4444 C CA . ARG A 1 576 ? -30.436 -27.861 27.876 1.00 58.00 576 ARG A CA 1
ATOM 4445 C C . ARG A 1 576 ? -30.909 -26.417 28.043 1.00 58.00 576 ARG A C 1
ATOM 4447 O O . ARG A 1 576 ? -30.399 -25.720 28.917 1.00 58.00 576 ARG A O 1
ATOM 4454 N N . GLN A 1 577 ? -31.925 -25.992 27.296 1.00 52.75 577 GLN A N 1
ATOM 4455 C CA . GLN A 1 577 ? -32.463 -24.632 27.383 1.00 52.75 577 GLN A CA 1
ATOM 4456 C C . GLN A 1 577 ? -33.055 -24.324 28.775 1.00 52.75 577 GLN A C 1
ATOM 4458 O O . GLN A 1 577 ? -32.768 -23.268 29.338 1.00 52.75 577 GLN A O 1
ATOM 4463 N N . LYS A 1 578 ? -33.766 -25.277 29.400 1.00 58.12 578 LYS A N 1
ATOM 4464 C CA . LYS A 1 578 ? -34.207 -25.159 30.806 1.00 58.12 578 LYS A CA 1
ATOM 4465 C C . LYS A 1 578 ? -33.048 -25.080 31.805 1.00 58.12 578 LYS A C 1
ATOM 4467 O O . LYS A 1 578 ? -33.127 -24.302 32.752 1.00 58.12 578 LYS A O 1
ATOM 4472 N N . SER A 1 579 ? -31.973 -25.847 31.597 1.00 53.34 579 SER A N 1
ATOM 4473 C CA . SER A 1 579 ? -30.787 -25.787 32.469 1.00 53.34 579 SER A CA 1
ATOM 4474 C C . SER A 1 579 ? -30.050 -24.444 32.394 1.00 53.34 579 SER A C 1
ATOM 4476 O O . SER A 1 579 ? -29.445 -24.025 33.377 1.00 53.34 579 SER A O 1
ATOM 4478 N N . PHE A 1 580 ? -30.145 -23.750 31.255 1.00 44.12 580 PHE A N 1
ATOM 4479 C CA . PHE A 1 580 ? -29.574 -22.419 31.062 1.00 44.12 580 PHE A CA 1
ATOM 4480 C C . PHE A 1 580 ? -30.416 -21.342 31.759 1.00 44.12 580 PHE A C 1
ATOM 4482 O O . PHE A 1 580 ? -29.877 -20.539 32.512 1.00 44.12 580 PHE A O 1
ATOM 4489 N N . LEU A 1 581 ? -31.745 -21.380 31.584 1.00 45.56 581 LEU A N 1
ATOM 4490 C CA . LEU A 1 581 ? -32.663 -20.392 32.162 1.00 45.56 581 LEU A CA 1
ATOM 4491 C C . LEU A 1 581 ? -32.610 -20.365 33.700 1.00 45.56 581 LEU A C 1
ATOM 4493 O O . LEU A 1 581 ? -32.568 -19.290 34.292 1.00 45.56 581 LEU A O 1
ATOM 4497 N N . LYS A 1 582 ? -32.524 -21.537 34.352 1.00 54.62 582 LYS A N 1
ATOM 4498 C CA . LYS A 1 582 ? -32.374 -21.601 35.818 1.00 54.62 582 LYS A CA 1
ATOM 4499 C C . LYS A 1 582 ? -31.099 -20.893 36.301 1.00 54.62 582 LYS A C 1
ATOM 4501 O O . LYS A 1 582 ? -31.109 -20.273 37.355 1.00 54.62 582 LYS A O 1
ATOM 4506 N N . LYS A 1 583 ? -30.019 -20.962 35.518 1.00 53.06 583 LYS A N 1
ATOM 4507 C CA . LYS A 1 583 ? -28.710 -20.403 35.879 1.00 53.06 583 LYS A CA 1
ATOM 4508 C C . LYS A 1 583 ? -28.600 -18.886 35.659 1.00 53.06 583 LYS A C 1
ATOM 4510 O O . LYS A 1 583 ? -27.637 -18.292 36.124 1.00 53.06 583 LYS A O 1
ATOM 4515 N N . ALA A 1 584 ? -29.562 -18.272 34.964 1.00 49.38 584 ALA A N 1
ATOM 4516 C CA . ALA A 1 584 ? -29.679 -16.817 34.854 1.00 49.38 584 ALA A CA 1
ATOM 4517 C C . ALA A 1 584 ? -30.405 -16.220 36.075 1.00 49.38 584 ALA A C 1
ATOM 4519 O O . ALA A 1 584 ? -29.913 -15.278 36.684 1.00 49.38 584 ALA A O 1
ATOM 4520 N N . MET A 1 585 ? -31.507 -16.847 36.512 1.00 42.56 585 MET A N 1
ATOM 4521 C CA . MET A 1 585 ? -32.269 -16.411 37.697 1.00 42.56 585 MET A CA 1
ATOM 4522 C C . MET A 1 585 ? -31.478 -16.468 39.017 1.00 42.56 585 MET A C 1
ATOM 4524 O O . MET A 1 585 ? -31.884 -15.852 39.995 1.00 42.56 585 MET A O 1
ATOM 4528 N N . GLU A 1 586 ? -30.371 -17.213 39.065 1.00 47.50 586 GLU A N 1
ATOM 4529 C CA . GLU A 1 586 ? -29.463 -17.291 40.221 1.00 47.50 586 GLU A CA 1
ATOM 4530 C C . GLU A 1 586 ? -28.407 -16.150 40.234 1.00 47.50 586 GLU A C 1
ATOM 4532 O O . GLU A 1 586 ? -27.503 -16.183 41.063 1.00 47.50 586 GLU A O 1
ATOM 4537 N N . ILE A 1 587 ? -28.495 -15.166 39.320 1.00 52.19 587 ILE A N 1
ATOM 4538 C CA . ILE A 1 587 ? -27.540 -14.041 39.170 1.00 52.19 587 ILE A CA 1
ATOM 4539 C C . ILE A 1 587 ? -28.214 -12.657 39.322 1.00 52.19 587 ILE A C 1
ATOM 4541 O O . ILE A 1 587 ? -27.557 -11.696 39.705 1.00 52.19 587 ILE A O 1
ATOM 4545 N N . GLU A 1 588 ? -29.519 -12.531 39.068 1.00 40.84 588 GLU A N 1
ATOM 4546 C CA . GLU A 1 588 ? -30.231 -11.236 38.984 1.00 40.84 588 GLU A CA 1
ATOM 4547 C C . GLU A 1 588 ? -30.822 -10.735 40.327 1.00 40.84 588 GLU A C 1
ATOM 4549 O O . GLU A 1 588 ? -31.783 -9.969 40.332 1.00 40.84 588 GLU A O 1
ATOM 4554 N N . SER A 1 589 ? -30.297 -11.179 41.479 1.00 35.03 589 SER A N 1
ATOM 4555 C CA . SER A 1 589 ? -30.880 -10.896 42.809 1.00 35.03 589 SER A CA 1
ATOM 4556 C C . SER A 1 589 ? -30.082 -9.945 43.715 1.00 35.03 589 SER A C 1
ATOM 4558 O O . SER A 1 589 ? -30.465 -9.778 44.872 1.00 35.03 589 SER A O 1
ATOM 4560 N N . GLU A 1 590 ? -28.997 -9.336 43.231 1.00 39.81 590 GLU A N 1
ATOM 4561 C CA . GLU A 1 590 ? -28.152 -8.406 44.002 1.00 39.81 590 GLU A CA 1
ATOM 4562 C C . GLU A 1 590 ? -27.811 -7.146 43.180 1.00 39.81 590 GLU A C 1
ATOM 4564 O O . GLU A 1 590 ? -26.820 -7.130 42.458 1.00 39.81 590 GLU A O 1
ATOM 4569 N N . ASP A 1 591 ? -28.671 -6.119 43.243 1.00 35.09 591 ASP A N 1
ATOM 4570 C CA . ASP A 1 591 ? -28.304 -4.731 43.612 1.00 35.09 591 ASP A CA 1
ATOM 4571 C C . ASP A 1 591 ? -29.507 -3.763 43.516 1.00 35.09 591 ASP A C 1
ATOM 4573 O O . ASP A 1 591 ? -30.406 -3.939 42.690 1.00 35.09 591 ASP A O 1
ATOM 4577 N N . CYS A 1 592 ? -29.551 -2.740 44.384 1.00 29.77 592 CYS A N 1
ATOM 4578 C CA . CYS A 1 592 ? -30.623 -1.732 44.442 1.00 29.77 592 CYS A CA 1
ATOM 4579 C C . CYS A 1 592 ? -30.132 -0.400 45.055 1.00 29.77 592 CYS A C 1
ATOM 4581 O O . CYS A 1 592 ? -29.299 -0.416 45.955 1.00 29.77 592 CYS A O 1
ATOM 4583 N N . ASP A 1 593 ? -30.710 0.721 44.595 1.00 31.94 593 ASP A N 1
ATOM 4584 C CA . ASP A 1 593 ? -30.575 2.114 45.084 1.00 31.94 593 ASP A CA 1
ATOM 4585 C C . ASP A 1 593 ? -29.158 2.740 45.108 1.00 31.94 593 ASP A C 1
ATOM 4587 O O . ASP A 1 593 ? -28.297 2.425 45.926 1.00 31.94 593 ASP A O 1
ATOM 4591 N N . SER A 1 594 ? -28.891 3.782 44.310 1.00 32.28 594 SER A N 1
ATOM 4592 C CA . SER A 1 594 ? -29.240 5.169 44.696 1.00 32.28 594 SER A CA 1
ATOM 4593 C C . SER A 1 594 ? -28.993 6.199 43.564 1.00 32.28 594 SER A C 1
ATOM 4595 O O . SER A 1 594 ? -28.290 5.917 42.597 1.00 32.28 594 SER A O 1
ATOM 4597 N N . MET A 1 595 ? -29.579 7.401 43.686 1.00 40.09 595 MET A N 1
ATOM 4598 C CA . MET A 1 595 ? -29.370 8.581 42.807 1.00 40.09 595 MET A CA 1
ATOM 4599 C C . MET A 1 595 ? -28.195 9.440 43.348 1.00 40.09 595 MET A C 1
ATOM 4601 O O . MET A 1 595 ? -27.923 9.371 44.544 1.00 40.09 595 MET A O 1
ATOM 4605 N N . ASP A 1 596 ? -27.443 10.250 42.585 1.00 29.19 596 ASP A N 1
ATOM 4606 C CA . ASP A 1 596 ? -27.876 11.486 41.891 1.00 29.19 596 ASP A CA 1
ATOM 4607 C C . ASP A 1 596 ? -26.705 12.148 41.083 1.00 29.19 596 ASP A C 1
ATOM 4609 O O . ASP A 1 596 ? -25.554 11.733 41.195 1.00 29.19 596 ASP A O 1
ATOM 4613 N N . GLU A 1 597 ? -27.008 13.237 40.363 1.00 29.19 597 GLU A N 1
ATOM 4614 C CA . GLU A 1 597 ? -26.149 14.270 39.731 1.00 29.19 597 GLU A CA 1
ATOM 4615 C C . GLU A 1 597 ? -25.222 13.966 38.512 1.00 29.19 597 GLU A C 1
ATOM 4617 O O . GLU A 1 597 ? -24.328 13.127 38.534 1.00 29.19 597 GLU A O 1
ATOM 4622 N N . ARG A 1 598 ? -25.338 14.874 37.516 1.00 29.05 598 ARG A N 1
ATOM 4623 C CA . ARG A 1 598 ? -24.425 15.222 36.389 1.00 29.05 598 ARG A CA 1
ATOM 4624 C C . ARG A 1 598 ? -24.253 14.222 35.239 1.00 29.05 598 ARG A C 1
ATOM 4626 O O . ARG A 1 598 ? -23.521 13.245 35.330 1.00 29.05 598 ARG A O 1
ATOM 4633 N N . GLU A 1 599 ? -24.778 14.608 34.074 1.00 27.02 599 GLU A N 1
ATOM 4634 C CA . GLU A 1 599 ? -24.429 14.010 32.779 1.00 27.02 599 GLU A CA 1
ATOM 4635 C C . GLU A 1 599 ? -22.951 14.275 32.412 1.00 27.02 599 GLU A C 1
ATOM 4637 O O . GLU A 1 599 ? -22.551 15.438 32.275 1.00 27.02 599 GLU A O 1
ATOM 4642 N N . PRO A 1 600 ? -22.121 13.237 32.196 1.00 28.44 600 PRO A N 1
ATOM 4643 C CA . PRO A 1 600 ? -20.885 13.373 31.439 1.00 28.44 600 PRO A CA 1
ATOM 4644 C C . PRO A 1 600 ? -21.190 13.393 29.932 1.00 28.44 600 PRO A C 1
ATOM 4646 O O . PRO A 1 600 ? -22.184 12.830 29.473 1.00 28.44 600 PRO A O 1
ATOM 4649 N N . ILE A 1 601 ? -20.289 13.966 29.129 1.00 36.47 601 ILE A N 1
ATOM 4650 C CA . ILE A 1 601 ? -20.330 13.787 27.670 1.00 36.47 601 ILE A CA 1
ATOM 4651 C C . ILE A 1 601 ? -20.004 12.317 27.379 1.00 36.47 601 ILE A C 1
ATOM 4653 O O . ILE A 1 601 ? -18.845 11.914 27.466 1.00 36.47 601 ILE A O 1
ATOM 4657 N N . VAL A 1 602 ? -21.021 11.517 27.053 1.00 33.06 602 VAL A N 1
ATOM 4658 C CA . VAL A 1 602 ? -20.856 10.095 26.729 1.00 33.06 602 VAL A CA 1
ATOM 4659 C C . VAL A 1 602 ? -20.107 9.962 25.401 1.00 33.06 602 VAL A C 1
ATOM 4661 O O . VAL A 1 602 ? -20.660 10.227 24.332 1.00 33.06 602 VAL A O 1
ATOM 4664 N N . THR A 1 603 ? -18.843 9.539 25.454 1.00 44.97 603 THR A N 1
ATOM 4665 C CA . THR A 1 603 ? -18.080 9.151 24.266 1.00 44.97 603 THR A CA 1
ATOM 4666 C C . THR A 1 603 ? -18.662 7.858 23.698 1.00 44.97 603 THR A C 1
ATOM 4668 O O . THR A 1 603 ? -18.526 6.778 24.269 1.00 44.97 603 THR A O 1
ATOM 4671 N N . VAL A 1 604 ? -19.351 7.954 22.557 1.00 53.22 604 VAL A N 1
ATOM 4672 C CA . VAL A 1 604 ? -19.885 6.776 21.860 1.00 53.22 604 VAL A CA 1
ATOM 4673 C C . VAL A 1 604 ? -18.714 5.987 21.274 1.00 53.22 604 VAL A C 1
ATOM 4675 O O . VAL A 1 604 ? -18.137 6.369 20.254 1.00 53.22 604 VAL A O 1
ATOM 4678 N N . ALA A 1 605 ? -18.342 4.897 21.947 1.00 64.94 605 ALA A N 1
ATOM 4679 C CA . ALA A 1 605 ? -17.238 4.037 21.542 1.00 64.94 605 ALA A CA 1
ATOM 4680 C C . ALA A 1 605 ? -17.463 3.461 20.132 1.00 64.94 605 ALA A C 1
ATOM 4682 O O . ALA A 1 605 ? -18.549 2.993 19.791 1.00 64.94 605 ALA A O 1
ATOM 4683 N N . LYS A 1 606 ? -16.414 3.484 19.304 1.00 79.44 606 LYS A N 1
ATOM 4684 C CA . LYS A 1 606 ? -16.470 3.071 17.894 1.00 79.44 606 LYS A CA 1
ATOM 4685 C C . LYS A 1 606 ? -16.716 1.561 17.791 1.00 79.44 606 LYS A C 1
ATOM 4687 O O . LYS A 1 606 ? -15.892 0.765 18.242 1.00 79.44 606 LYS A O 1
ATOM 4692 N N . GLU A 1 607 ? -17.847 1.172 17.207 1.00 86.12 607 GLU A N 1
ATOM 4693 C CA . GLU A 1 607 ? -18.230 -0.233 17.037 1.00 86.12 607 GLU A CA 1
ATOM 4694 C C . GLU A 1 607 ? -17.674 -0.862 15.750 1.00 86.12 607 GLU A C 1
ATOM 4696 O O . GLU A 1 607 ? -17.450 -0.185 14.744 1.00 86.12 607 GLU A O 1
ATOM 4701 N N . TYR A 1 608 ? -17.488 -2.185 15.769 1.00 90.00 608 TYR A N 1
ATOM 4702 C CA . TYR A 1 608 ? -16.986 -2.974 14.644 1.00 90.00 608 TYR A CA 1
ATOM 4703 C C . TYR A 1 608 ? -17.739 -4.314 14.537 1.00 90.00 608 TYR A C 1
ATOM 4705 O O . TYR A 1 608 ? -17.931 -5.003 15.540 1.00 90.00 608 TYR A O 1
ATOM 4713 N N . GLU A 1 609 ? -18.126 -4.726 13.324 1.00 92.69 609 GLU A N 1
ATOM 4714 C CA . GLU A 1 609 ? -18.720 -6.052 13.073 1.00 92.69 609 GLU A CA 1
ATOM 4715 C C . GLU A 1 609 ? -17.630 -7.133 12.948 1.00 92.69 609 GLU A C 1
ATOM 4717 O O . GLU A 1 609 ? -16.730 -7.039 12.110 1.00 92.69 609 GLU A O 1
ATOM 4722 N N . CYS A 1 610 ? -17.728 -8.203 13.742 1.00 94.25 610 CYS A N 1
ATOM 4723 C CA . CYS A 1 610 ? -16.867 -9.377 13.596 1.00 94.25 610 CYS A CA 1
ATOM 4724 C C . CYS A 1 610 ? -17.365 -10.319 12.485 1.00 94.25 610 CYS A C 1
ATOM 4726 O O . CYS A 1 610 ? -18.378 -10.998 12.657 1.00 94.25 610 CYS A O 1
ATOM 4728 N N . VAL A 1 611 ? -16.594 -10.482 11.401 1.00 93.88 611 VAL A N 1
ATOM 4729 C CA . VAL A 1 611 ? -16.969 -11.303 10.221 1.00 93.88 611 VAL A CA 1
ATOM 4730 C C . VAL A 1 611 ? -17.045 -12.825 10.453 1.00 93.88 611 VAL A C 1
ATOM 4732 O O . VAL A 1 611 ? -17.201 -13.585 9.499 1.00 93.88 611 VAL A O 1
ATOM 4735 N N . ILE A 1 612 ? -16.893 -13.291 11.697 1.00 91.94 612 ILE A N 1
ATOM 4736 C CA . ILE A 1 612 ? -16.969 -14.714 12.078 1.00 91.94 612 ILE A CA 1
ATOM 4737 C C . ILE A 1 612 ? -18.243 -15.014 12.878 1.00 91.94 612 ILE A C 1
ATOM 4739 O O . ILE A 1 612 ? -18.860 -16.054 12.665 1.00 91.94 612 ILE A O 1
ATOM 4743 N N . CYS A 1 613 ? -18.648 -14.121 13.786 1.00 93.38 613 CYS A N 1
ATOM 4744 C CA . CYS A 1 613 ? -19.839 -14.303 14.624 1.00 93.38 613 CYS A CA 1
ATOM 4745 C C . CYS A 1 613 ? -20.977 -13.312 14.324 1.00 93.38 613 CYS A C 1
ATOM 4747 O O . CYS A 1 613 ? -22.037 -13.431 14.934 1.00 93.38 613 CYS A O 1
ATOM 4749 N N . SER A 1 614 ? -20.766 -12.343 13.420 1.00 91.00 614 SER A N 1
ATOM 4750 C CA . SER A 1 614 ? -21.680 -11.227 13.109 1.00 91.00 614 SER A CA 1
ATOM 4751 C C . SER A 1 614 ? -22.213 -10.500 14.350 1.00 91.00 614 SER A C 1
ATOM 4753 O O . SER A 1 614 ? -23.348 -10.034 14.383 1.00 91.00 614 SER A O 1
ATOM 4755 N N . GLN A 1 615 ? -21.377 -10.411 15.388 1.00 91.44 615 GLN A N 1
ATOM 4756 C CA . GLN A 1 615 ? -21.608 -9.540 16.533 1.00 91.44 615 GLN A CA 1
ATOM 4757 C C . GLN A 1 615 ? -20.897 -8.215 16.269 1.00 91.44 615 GLN A C 1
ATOM 4759 O O . GLN A 1 615 ? -19.672 -8.192 16.110 1.00 91.44 615 GLN A O 1
ATOM 4764 N N . THR A 1 616 ? -21.675 -7.138 16.230 1.00 91.06 616 THR A N 1
ATOM 4765 C CA . THR A 1 616 ? -21.180 -5.765 16.328 1.00 91.06 616 THR A CA 1
ATOM 4766 C C . THR A 1 616 ? -20.899 -5.460 17.795 1.00 91.06 616 THR A C 1
ATOM 4768 O O . THR A 1 616 ? -21.738 -5.733 18.652 1.00 91.06 616 THR A O 1
ATOM 4771 N N . SER A 1 617 ? -19.703 -4.959 18.100 1.00 86.62 617 SER A N 1
ATOM 4772 C CA . SER A 1 617 ? -19.358 -4.448 19.430 1.00 86.62 617 SER A CA 1
ATOM 4773 C C . SER A 1 617 ? -18.222 -3.424 19.329 1.00 86.62 617 SER A C 1
ATOM 4775 O O . SER A 1 617 ? -17.461 -3.459 18.356 1.00 86.62 617 SER A O 1
ATOM 4777 N N . PRO A 1 618 ? -18.018 -2.554 20.331 1.00 87.00 618 PRO A N 1
ATOM 4778 C CA . PRO A 1 618 ? -16.737 -1.870 20.492 1.00 87.00 618 PRO A CA 1
ATOM 4779 C C . PRO A 1 618 ? -15.602 -2.881 20.747 1.00 87.00 618 PRO A C 1
ATOM 4781 O O . PRO A 1 618 ? -15.839 -4.047 21.090 1.00 87.00 618 PRO A O 1
ATOM 4784 N N . SER A 1 619 ? -14.353 -2.435 20.585 1.00 88.06 619 SER A N 1
ATOM 4785 C CA . SER A 1 619 ? -13.176 -3.197 21.025 1.00 88.06 619 SER A CA 1
ATOM 4786 C C . SER A 1 619 ? -12.957 -2.965 22.520 1.00 88.06 619 SER A C 1
ATOM 4788 O O . SER A 1 619 ? -12.776 -1.822 22.931 1.00 88.06 619 SER A O 1
ATOM 4790 N N . THR A 1 620 ? -12.956 -4.018 23.341 1.00 86.12 620 THR A N 1
ATOM 4791 C CA . THR A 1 620 ? -12.718 -3.900 24.793 1.00 86.12 620 THR A CA 1
ATOM 4792 C C . THR A 1 620 ? -11.393 -4.541 25.200 1.00 86.12 620 THR A C 1
ATOM 4794 O O . THR A 1 620 ? -10.828 -5.361 24.475 1.00 86.12 620 THR A O 1
ATOM 4797 N N . ALA A 1 621 ? -10.876 -4.183 26.380 1.00 80.50 621 ALA A N 1
ATOM 4798 C CA . ALA A 1 621 ? -9.628 -4.750 26.894 1.00 80.50 621 ALA A CA 1
ATOM 4799 C C . ALA A 1 621 ? -9.723 -6.260 27.206 1.00 80.50 621 ALA A C 1
ATOM 4801 O O . ALA A 1 621 ? -8.702 -6.947 27.191 1.00 80.50 621 ALA A O 1
ATOM 4802 N N . GLU A 1 622 ? -10.932 -6.770 27.468 1.00 81.06 622 GLU A N 1
ATOM 4803 C CA . GLU A 1 622 ? -11.208 -8.191 27.721 1.00 81.06 622 GLU A CA 1
ATOM 4804 C C . GLU A 1 622 ? -11.474 -8.978 26.434 1.00 81.06 622 GLU A C 1
ATOM 4806 O O . GLU A 1 622 ? -10.979 -10.094 26.276 1.00 81.06 622 GLU A O 1
ATOM 4811 N N . ARG A 1 623 ? -12.228 -8.390 25.495 1.00 86.31 623 ARG A N 1
ATOM 4812 C CA . ARG A 1 623 ? -12.599 -9.003 24.214 1.00 86.31 623 ARG A CA 1
ATOM 4813 C C . ARG A 1 623 ? -12.190 -8.092 23.047 1.00 86.31 623 ARG A C 1
ATOM 4815 O O . ARG A 1 623 ? -13.049 -7.489 22.396 1.00 86.31 623 ARG A O 1
ATOM 4822 N N . PRO A 1 624 ? -10.882 -7.984 22.758 1.00 88.88 624 PRO A N 1
ATOM 4823 C CA . PRO A 1 624 ? -10.391 -7.079 21.732 1.00 88.88 624 PRO A CA 1
ATOM 4824 C C . PRO A 1 624 ? -10.831 -7.507 20.331 1.00 88.88 624 PRO A C 1
ATOM 4826 O O . PRO A 1 624 ? -10.814 -8.690 19.966 1.00 88.88 624 PRO A O 1
ATOM 4829 N N . ILE A 1 625 ? -11.175 -6.508 19.525 1.00 91.88 625 ILE A N 1
ATOM 4830 C CA . ILE A 1 625 ? -11.337 -6.632 18.079 1.00 91.88 625 ILE A CA 1
ATOM 4831 C C . ILE A 1 625 ? -10.001 -6.306 17.414 1.00 91.88 625 ILE A C 1
ATOM 4833 O O . ILE A 1 625 ? -9.235 -5.468 17.888 1.00 91.88 625 ILE A O 1
ATOM 4837 N N . GLY A 1 626 ? -9.712 -6.978 16.305 1.00 92.81 626 GLY A N 1
ATOM 4838 C CA . GLY A 1 626 ? -8.597 -6.645 15.438 1.00 92.81 626 GLY A CA 1
ATOM 4839 C C . GLY A 1 626 ? -8.981 -6.636 13.965 1.00 92.81 626 GLY A C 1
ATOM 4840 O O . GLY A 1 626 ? -9.952 -7.262 13.536 1.00 92.81 626 GLY A O 1
ATOM 4841 N N . MET A 1 627 ? -8.198 -5.895 13.191 1.00 94.56 627 MET A N 1
ATOM 4842 C CA . MET A 1 627 ? -8.309 -5.780 11.744 1.00 94.56 627 MET A CA 1
ATOM 4843 C C . MET A 1 627 ? -7.512 -6.908 11.071 1.00 94.56 627 MET A C 1
ATOM 4845 O O . MET A 1 627 ? -6.372 -7.182 11.446 1.00 94.56 627 MET A O 1
ATOM 4849 N N . VAL A 1 628 ? -8.097 -7.563 10.069 1.00 95.31 628 VAL A N 1
ATOM 4850 C CA . VAL A 1 628 ? -7.453 -8.650 9.313 1.00 95.31 628 VAL A CA 1
ATOM 4851 C C . VAL A 1 628 ? -6.377 -8.079 8.387 1.00 95.31 628 VAL A C 1
ATOM 4853 O O . VAL A 1 628 ? -6.693 -7.326 7.456 1.00 95.31 628 VAL A O 1
ATOM 4856 N N . VAL A 1 629 ? -5.118 -8.461 8.629 1.00 95.25 629 VAL A N 1
ATOM 4857 C CA . VAL A 1 629 ? -3.939 -7.924 7.932 1.00 95.25 629 VAL A CA 1
ATOM 4858 C C . VAL A 1 629 ? -3.001 -9.008 7.398 1.00 95.25 629 VAL A C 1
ATOM 4860 O O . VAL A 1 629 ? -2.894 -10.118 7.925 1.00 95.25 629 VAL A O 1
ATOM 4863 N N . LEU A 1 630 ? -2.288 -8.634 6.340 1.00 94.31 630 LEU A N 1
ATOM 4864 C CA . LEU A 1 630 ? -1.203 -9.375 5.724 1.00 94.31 630 LEU A CA 1
ATOM 4865 C C . LEU A 1 630 ? 0.102 -8.600 5.942 1.00 94.31 630 LEU A C 1
ATOM 4867 O O . LEU A 1 630 ? 0.318 -7.542 5.349 1.00 94.31 630 LEU A O 1
ATOM 4871 N N . LEU A 1 631 ? 0.947 -9.124 6.823 1.00 95.06 631 LEU A N 1
ATOM 4872 C CA . LEU A 1 631 ? 2.275 -8.617 7.147 1.00 95.06 631 LEU A CA 1
ATOM 4873 C C . LEU A 1 631 ? 3.296 -9.238 6.193 1.00 95.06 631 LEU A C 1
ATOM 4875 O O . LEU A 1 631 ? 3.330 -10.459 6.021 1.00 95.06 631 LEU A O 1
ATOM 4879 N N . GLN A 1 632 ? 4.122 -8.410 5.562 1.00 92.88 632 GLN A N 1
ATOM 4880 C CA . GLN A 1 632 ? 5.044 -8.832 4.512 1.00 92.88 632 GLN A CA 1
ATOM 4881 C C . GLN A 1 632 ? 6.395 -8.138 4.652 1.00 92.88 632 GLN A C 1
ATOM 4883 O O . GLN A 1 632 ? 6.454 -6.913 4.766 1.00 92.88 632 GLN A O 1
ATOM 4888 N N . ALA A 1 633 ? 7.483 -8.896 4.549 1.00 94.19 633 ALA A N 1
ATOM 4889 C CA . ALA A 1 633 ? 8.796 -8.306 4.340 1.00 94.19 633 ALA A CA 1
ATOM 4890 C C . ALA A 1 633 ? 8.904 -7.653 2.947 1.00 94.19 633 ALA A C 1
ATOM 4892 O O . ALA A 1 633 ? 8.315 -8.122 1.969 1.00 94.19 633 ALA A O 1
ATOM 4893 N N . THR A 1 634 ? 9.657 -6.558 2.863 1.00 95.00 634 THR A N 1
ATOM 4894 C CA . THR A 1 634 ? 9.861 -5.779 1.638 1.00 95.00 634 THR A CA 1
ATOM 4895 C C . THR A 1 634 ? 11.256 -5.154 1.591 1.00 95.00 634 THR A C 1
ATOM 4897 O O . THR A 1 634 ? 11.722 -4.599 2.581 1.00 95.00 634 THR A O 1
ATOM 4900 N N . SER A 1 635 ? 11.895 -5.183 0.416 1.00 95.19 635 SER A N 1
ATOM 4901 C CA . SER A 1 635 ? 13.062 -4.333 0.101 1.00 95.19 635 SER A CA 1
ATOM 4902 C C . SER A 1 635 ? 12.772 -3.284 -0.981 1.00 95.19 635 SER A C 1
ATOM 4904 O O . SER A 1 635 ? 13.698 -2.714 -1.549 1.00 95.19 635 SER A O 1
ATOM 4906 N N . VAL A 1 636 ? 11.497 -3.023 -1.311 1.00 95.12 636 VAL A N 1
ATOM 4907 C CA . VAL A 1 636 ? 11.105 -2.097 -2.400 1.00 95.12 636 VAL A CA 1
ATOM 4908 C C . VAL A 1 636 ? 11.735 -0.708 -2.223 1.00 95.12 636 VAL A C 1
ATOM 4910 O O . VAL A 1 636 ? 12.220 -0.129 -3.189 1.00 95.12 636 VAL A O 1
ATOM 4913 N N . LEU A 1 637 ? 11.799 -0.201 -0.987 1.00 94.00 637 LEU A N 1
ATOM 4914 C CA . LEU A 1 637 ? 12.400 1.100 -0.668 1.00 94.00 637 LEU A CA 1
ATOM 4915 C C . LEU A 1 637 ? 13.924 1.129 -0.874 1.00 94.00 637 LEU A C 1
ATOM 4917 O O . LEU A 1 637 ? 14.473 2.183 -1.191 1.00 94.00 637 LEU A O 1
ATOM 4921 N N . GLY A 1 638 ? 14.599 -0.011 -0.711 1.00 92.88 638 GLY A N 1
ATOM 4922 C CA . GLY A 1 638 ? 16.033 -0.174 -0.942 1.00 92.88 638 GLY A CA 1
ATOM 4923 C C . GLY A 1 638 ? 16.427 -0.041 -2.414 1.00 92.88 638 GLY A C 1
ATOM 4924 O O . GLY A 1 638 ? 17.498 0.489 -2.696 1.00 92.88 638 GLY A O 1
ATOM 4925 N N . HIS A 1 639 ? 15.533 -0.421 -3.337 1.00 92.75 639 HIS A N 1
ATOM 4926 C CA . HIS A 1 639 ? 15.705 -0.306 -4.799 1.00 92.75 639 HIS A CA 1
ATOM 4927 C C . HIS A 1 639 ? 15.357 1.078 -5.367 1.00 92.75 639 HIS A C 1
ATOM 4929 O O . HIS A 1 639 ? 15.236 1.252 -6.579 1.00 92.75 639 HIS A O 1
ATOM 4935 N N . ALA A 1 640 ? 15.197 2.083 -4.506 1.00 91.38 640 ALA A N 1
ATOM 4936 C CA . ALA A 1 640 ? 15.241 3.473 -4.934 1.00 91.38 640 ALA A CA 1
ATOM 4937 C C . ALA A 1 640 ? 16.676 3.848 -5.361 1.00 91.38 640 ALA A C 1
ATOM 4939 O O . ALA A 1 640 ? 17.647 3.408 -4.744 1.00 91.38 640 ALA A O 1
ATOM 4940 N N . HIS A 1 641 ? 16.807 4.687 -6.388 1.00 87.94 641 HIS A N 1
ATOM 4941 C CA . HIS A 1 641 ? 18.089 5.146 -6.941 1.00 87.94 641 HIS A CA 1
ATOM 4942 C C . HIS A 1 641 ? 18.200 6.671 -6.905 1.00 87.94 641 HIS A C 1
ATOM 4944 O O . HIS A 1 641 ? 17.187 7.359 -6.781 1.00 87.94 641 HIS A O 1
ATOM 4950 N N . GLU A 1 642 ? 19.415 7.211 -6.983 1.00 83.56 642 GLU A N 1
ATOM 4951 C CA . GLU A 1 642 ? 19.622 8.659 -6.944 1.00 83.56 642 GLU A CA 1
ATOM 4952 C C . GLU A 1 642 ? 19.022 9.361 -8.176 1.00 83.56 642 GLU A C 1
ATOM 4954 O O . GLU A 1 642 ? 18.995 8.826 -9.284 1.00 83.56 642 GLU A O 1
ATOM 4959 N N . GLU A 1 643 ? 18.532 10.588 -7.997 1.00 77.81 643 GLU A N 1
ATOM 4960 C CA . GLU A 1 643 ? 17.969 11.397 -9.080 1.00 77.81 643 GLU A CA 1
ATOM 4961 C C . GLU A 1 643 ? 18.981 11.702 -10.203 1.00 77.81 643 GLU A C 1
ATOM 4963 O O . GLU A 1 643 ? 18.586 11.773 -11.367 1.00 77.81 643 GLU A O 1
ATOM 4968 N N . SER A 1 644 ? 20.275 11.805 -9.892 1.00 69.62 644 SER A N 1
ATOM 4969 C CA . SER A 1 644 ? 21.362 11.980 -10.868 1.00 69.62 644 SER A CA 1
ATOM 4970 C C . SER A 1 644 ? 21.711 10.703 -11.645 1.00 69.62 644 SER A C 1
ATOM 4972 O O . SER A 1 644 ? 22.195 10.807 -12.773 1.00 69.62 644 SER A O 1
ATOM 4974 N N . SER A 1 645 ? 21.442 9.509 -11.101 1.00 71.94 645 SER A N 1
ATOM 4975 C CA . SER A 1 645 ? 21.650 8.240 -11.809 1.00 71.94 645 SER A CA 1
ATOM 4976 C C . SER A 1 645 ? 20.713 8.146 -13.020 1.00 71.94 645 SER A C 1
ATOM 4978 O O . SER A 1 645 ? 19.518 8.450 -12.934 1.00 71.94 645 SER A O 1
ATOM 4980 N N . GLY A 1 646 ? 21.244 7.720 -14.168 1.00 70.44 646 GLY A N 1
ATOM 4981 C CA . GLY A 1 646 ? 20.479 7.574 -15.410 1.00 70.44 646 GLY A CA 1
ATOM 4982 C C . GLY A 1 646 ? 19.435 6.447 -15.384 1.00 70.44 646 GLY A C 1
ATOM 4983 O O . GLY A 1 646 ? 19.296 5.710 -14.409 1.00 70.44 646 GLY A O 1
ATOM 4984 N N . GLU A 1 647 ? 18.708 6.298 -16.491 1.00 73.56 647 GLU A N 1
ATOM 4985 C CA . GLU A 1 647 ? 17.776 5.186 -16.738 1.00 73.56 647 GLU A CA 1
ATOM 4986 C C . GLU A 1 647 ? 18.502 3.828 -16.631 1.00 73.56 647 GLU A C 1
ATOM 4988 O O . GLU A 1 647 ? 19.350 3.498 -17.467 1.00 73.56 647 GLU A O 1
ATOM 4993 N N . ARG A 1 648 ? 18.193 3.024 -15.599 1.00 83.69 648 ARG A N 1
ATOM 4994 C CA . ARG A 1 648 ? 18.813 1.700 -15.403 1.00 83.69 648 ARG A CA 1
ATOM 4995 C C . ARG A 1 648 ? 18.132 0.661 -16.294 1.00 83.69 648 ARG A C 1
ATOM 4997 O O . ARG A 1 648 ? 17.030 0.200 -16.001 1.00 83.69 648 ARG A O 1
ATOM 5004 N N . LYS A 1 649 ? 18.813 0.275 -17.372 1.00 89.06 649 LYS A N 1
ATOM 5005 C CA . LYS A 1 649 ? 18.353 -0.715 -18.362 1.00 89.06 649 LYS A CA 1
ATOM 5006 C C . LYS A 1 649 ? 18.866 -2.117 -18.037 1.00 89.06 649 LYS A C 1
ATOM 5008 O O . LYS A 1 649 ? 19.946 -2.270 -17.469 1.00 89.06 649 LYS A O 1
ATOM 5013 N N . LEU A 1 650 ? 18.089 -3.145 -18.381 1.00 91.44 650 LEU A N 1
ATOM 5014 C CA . LEU A 1 650 ? 18.506 -4.539 -18.233 1.00 91.44 650 LEU A CA 1
ATOM 5015 C C . LEU A 1 650 ? 19.589 -4.848 -19.290 1.00 91.44 650 LEU A C 1
ATOM 5017 O O . LEU A 1 650 ? 19.327 -4.669 -20.483 1.00 91.44 650 LEU A O 1
ATOM 5021 N N . PRO A 1 651 ? 20.805 -5.266 -18.889 1.00 90.25 651 PRO A N 1
ATOM 5022 C CA . PRO A 1 651 ? 21.972 -5.190 -19.756 1.00 90.25 651 PRO A CA 1
ATOM 5023 C C . PRO A 1 651 ? 21.919 -6.247 -20.860 1.00 90.25 651 PRO A C 1
ATOM 5025 O O . PRO A 1 651 ? 21.626 -7.416 -20.622 1.00 90.25 651 PRO A O 1
ATOM 5028 N N . CYS A 1 652 ? 22.238 -5.809 -22.070 1.00 90.31 652 CYS A N 1
ATOM 5029 C CA . CYS A 1 652 ? 22.335 -6.587 -23.300 1.00 90.31 652 CYS A CA 1
ATOM 5030 C C . CYS A 1 652 ? 23.727 -6.476 -23.954 1.00 90.31 652 CYS A C 1
ATOM 5032 O O . CYS A 1 652 ? 23.929 -6.994 -25.054 1.00 90.31 652 CYS A O 1
ATOM 5034 N N . SER A 1 653 ? 24.675 -5.802 -23.298 1.00 88.81 653 SER A N 1
ATOM 5035 C CA . SER A 1 653 ? 26.106 -5.802 -23.610 1.00 88.81 653 SER A CA 1
ATOM 5036 C C . SER A 1 653 ? 26.927 -5.867 -22.315 1.00 88.81 653 SER A C 1
ATOM 5038 O O . SER A 1 653 ? 26.400 -5.643 -21.220 1.00 88.81 653 SER A O 1
ATOM 5040 N N . ASP A 1 654 ? 28.218 -6.196 -22.406 1.00 86.00 654 ASP A N 1
ATOM 5041 C CA . ASP A 1 654 ? 29.078 -6.240 -21.217 1.00 86.00 654 ASP A CA 1
ATOM 5042 C C . ASP A 1 654 ? 29.491 -4.841 -20.733 1.00 86.00 654 ASP A C 1
ATOM 5044 O O . ASP A 1 654 ? 29.701 -4.648 -19.539 1.00 86.00 654 ASP A O 1
ATOM 5048 N N . GLU A 1 655 ? 29.488 -3.837 -21.610 1.00 85.75 655 GLU A N 1
ATOM 5049 C CA . GLU A 1 655 ? 29.614 -2.421 -21.251 1.00 85.75 655 GLU A CA 1
ATOM 5050 C C . GLU A 1 655 ? 28.386 -1.940 -20.460 1.00 85.75 655 GLU A C 1
ATOM 5052 O O . GLU A 1 655 ? 28.539 -1.357 -19.386 1.00 85.75 655 GLU A O 1
ATOM 5057 N N . GLU A 1 656 ? 27.169 -2.249 -20.933 1.00 84.56 656 GLU A N 1
ATOM 5058 C CA . GLU A 1 656 ? 25.917 -1.985 -20.203 1.00 84.56 656 GLU A CA 1
ATOM 5059 C C . GLU A 1 656 ? 25.929 -2.692 -18.829 1.00 84.56 656 GLU A C 1
ATOM 5061 O O . GLU A 1 656 ? 25.520 -2.115 -17.820 1.00 84.56 656 GLU A O 1
ATOM 5066 N N . ARG A 1 657 ? 26.465 -3.920 -18.758 1.00 82.50 657 ARG A N 1
ATOM 5067 C CA . ARG A 1 657 ? 26.621 -4.674 -17.503 1.00 82.50 657 ARG A CA 1
ATOM 5068 C C . ARG A 1 657 ? 27.647 -4.047 -16.551 1.00 82.50 657 ARG A C 1
ATOM 5070 O O . ARG A 1 657 ? 27.398 -4.024 -15.347 1.00 82.50 657 ARG A O 1
ATOM 5077 N N . LEU A 1 658 ? 28.777 -3.540 -17.051 1.00 80.25 658 LEU A N 1
ATOM 5078 C CA . LEU A 1 658 ? 29.824 -2.915 -16.230 1.00 80.25 658 LEU A CA 1
ATOM 5079 C C . LEU A 1 658 ? 29.314 -1.684 -15.467 1.00 80.25 658 LEU A C 1
ATOM 5081 O O . LEU A 1 658 ? 29.697 -1.482 -14.315 1.00 80.25 658 LEU A O 1
ATOM 5085 N N . LEU A 1 659 ? 28.400 -0.910 -16.060 1.00 74.62 659 LEU A N 1
ATOM 5086 C CA . LEU A 1 659 ? 27.762 0.234 -15.397 1.00 74.62 659 LEU A CA 1
ATOM 5087 C C . LEU A 1 659 ? 26.913 -0.177 -14.180 1.00 74.62 659 LEU A C 1
ATOM 5089 O O . LEU A 1 659 ? 26.824 0.575 -13.213 1.00 74.62 659 LEU A O 1
ATOM 5093 N N . LEU A 1 660 ? 26.323 -1.378 -14.187 1.00 75.81 660 LEU A N 1
ATOM 5094 C CA . LEU A 1 660 ? 25.424 -1.852 -13.127 1.00 75.81 660 LEU A CA 1
ATOM 5095 C C . LEU A 1 660 ? 26.142 -2.422 -11.893 1.00 75.81 660 LEU A C 1
ATOM 5097 O O . LEU A 1 660 ? 25.492 -2.592 -10.864 1.00 75.81 660 LEU A O 1
ATOM 5101 N N . TYR A 1 661 ? 27.454 -2.684 -11.963 1.00 69.19 661 TYR A N 1
ATOM 5102 C CA . TYR A 1 661 ? 28.255 -3.107 -10.801 1.00 69.19 661 TYR A CA 1
ATOM 5103 C C . TYR A 1 661 ? 28.481 -1.981 -9.777 1.00 69.19 661 TYR A C 1
ATOM 5105 O O . TYR A 1 661 ? 28.838 -2.263 -8.633 1.00 69.19 661 TYR A O 1
ATOM 5113 N N . LYS A 1 662 ? 28.256 -0.715 -10.154 1.00 71.19 662 LYS A N 1
ATOM 5114 C CA . LYS A 1 662 ? 28.116 0.381 -9.192 1.00 71.19 662 LYS A CA 1
ATOM 5115 C C . LYS A 1 662 ? 26.712 0.328 -8.598 1.00 71.19 662 LYS A C 1
ATOM 5117 O O . LYS A 1 662 ? 25.737 0.726 -9.236 1.00 71.19 662 LYS A O 1
ATOM 5122 N N . ASP A 1 663 ? 26.610 -0.193 -7.380 1.00 73.56 663 ASP A N 1
ATOM 5123 C CA . ASP A 1 663 ? 25.341 -0.252 -6.662 1.00 73.56 663 ASP A CA 1
ATOM 5124 C C . ASP A 1 663 ? 24.989 1.120 -6.062 1.00 73.56 663 ASP A C 1
ATOM 5126 O O . ASP A 1 663 ? 25.253 1.420 -4.901 1.00 73.56 663 ASP A O 1
ATOM 5130 N N . GLU A 1 664 ? 24.398 1.976 -6.896 1.00 82.25 664 GLU A N 1
ATOM 5131 C CA . GLU A 1 664 ? 23.862 3.294 -6.525 1.00 82.25 664 GLU A CA 1
ATOM 5132 C C . GLU A 1 664 ? 22.435 3.187 -5.939 1.00 82.25 664 GLU A C 1
ATOM 5134 O O . GLU A 1 664 ? 21.599 4.076 -6.122 1.00 82.25 664 GLU A O 1
ATOM 5139 N N . SER A 1 665 ? 22.095 2.062 -5.296 1.00 88.69 665 SER A N 1
ATOM 5140 C CA . SER A 1 665 ? 20.819 1.880 -4.595 1.00 88.69 665 SER A CA 1
ATOM 5141 C C . SER A 1 665 ? 20.812 2.548 -3.222 1.00 88.69 665 SER A C 1
ATOM 5143 O O . SER A 1 665 ? 21.840 2.696 -2.553 1.00 88.69 665 SER A O 1
ATOM 5145 N N . ARG A 1 666 ? 19.616 2.900 -2.749 1.00 89.94 666 ARG A N 1
ATOM 5146 C CA . ARG A 1 666 ? 19.394 3.399 -1.388 1.00 89.94 666 ARG A CA 1
ATOM 5147 C C . ARG A 1 666 ? 19.799 2.376 -0.326 1.00 89.94 666 ARG A C 1
ATOM 5149 O O . ARG A 1 666 ? 20.273 2.766 0.739 1.00 89.94 666 ARG A O 1
ATOM 5156 N N . ALA A 1 667 ? 19.658 1.084 -0.625 1.00 89.69 667 ALA A N 1
ATOM 5157 C CA . ALA A 1 667 ? 20.123 -0.001 0.230 1.00 89.69 667 ALA A CA 1
ATOM 5158 C C . ALA A 1 667 ? 21.652 -0.003 0.399 1.00 89.69 667 ALA A C 1
ATOM 5160 O O . ALA A 1 667 ? 22.138 0.035 1.530 1.00 89.69 667 ALA A O 1
ATOM 5161 N N . ALA A 1 668 ? 22.413 -0.009 -0.701 1.00 88.19 668 ALA A N 1
ATOM 5162 C CA . ALA A 1 668 ? 23.877 0.042 -0.662 1.00 88.19 668 ALA A CA 1
ATOM 5163 C C . ALA A 1 668 ? 24.389 1.340 -0.023 1.00 88.19 668 ALA A C 1
ATOM 5165 O O . ALA A 1 668 ? 25.297 1.317 0.808 1.00 88.19 668 ALA A O 1
ATOM 5166 N N . HIS A 1 669 ? 23.746 2.462 -0.342 1.00 87.50 669 HIS A N 1
ATOM 5167 C CA . HIS A 1 669 ? 24.052 3.751 0.256 1.00 87.50 669 HIS A CA 1
ATOM 5168 C C . HIS A 1 669 ? 23.873 3.755 1.782 1.00 87.50 669 HIS A C 1
ATOM 5170 O O . HIS A 1 669 ? 24.786 4.152 2.503 1.00 87.50 669 HIS A O 1
ATOM 5176 N N . MET A 1 670 ? 22.730 3.282 2.293 1.00 87.31 670 MET A N 1
ATOM 5177 C CA . MET A 1 670 ? 22.488 3.317 3.735 1.00 87.31 670 MET A CA 1
ATOM 5178 C C . MET A 1 670 ? 23.339 2.297 4.501 1.00 87.31 670 MET A C 1
ATOM 5180 O O . MET A 1 670 ? 23.698 2.568 5.642 1.00 87.31 670 MET A O 1
ATOM 5184 N N . LYS A 1 671 ? 23.733 1.169 3.887 1.00 87.31 671 LYS A N 1
ATOM 5185 C CA . LYS A 1 671 ? 24.729 0.243 4.467 1.00 87.31 671 LYS A CA 1
ATOM 5186 C C . LYS A 1 671 ? 26.037 0.965 4.795 1.00 87.31 671 LYS A C 1
ATOM 5188 O O . LYS A 1 671 ? 26.490 0.881 5.932 1.00 87.31 671 LYS A O 1
ATOM 5193 N N . LEU A 1 672 ? 26.561 1.764 3.862 1.00 86.88 672 LEU A N 1
ATOM 5194 C CA . LEU A 1 672 ? 27.748 2.591 4.104 1.00 86.88 672 LEU A CA 1
ATOM 5195 C C . LEU A 1 672 ? 27.525 3.595 5.251 1.00 86.88 672 LEU A C 1
ATOM 5197 O O . LEU A 1 672 ? 28.407 3.780 6.087 1.00 86.88 672 LEU A O 1
ATOM 5201 N N . CYS A 1 673 ? 26.344 4.216 5.339 1.00 87.94 673 CYS A N 1
ATOM 5202 C CA . CYS A 1 673 ? 26.013 5.104 6.458 1.00 87.94 673 CYS A CA 1
ATOM 5203 C C . CYS A 1 673 ? 25.965 4.360 7.807 1.00 87.94 673 CYS A C 1
ATOM 5205 O O . CYS A 1 673 ? 26.489 4.877 8.790 1.00 87.94 673 CYS A O 1
ATOM 5207 N N . PHE A 1 674 ? 25.399 3.148 7.870 1.00 86.12 674 PHE A N 1
ATOM 5208 C CA . PHE A 1 674 ? 25.409 2.322 9.086 1.00 86.12 674 PHE A CA 1
ATOM 5209 C C . PHE A 1 674 ? 26.822 1.903 9.493 1.00 86.12 674 PHE A C 1
ATOM 5211 O O . PHE A 1 674 ? 27.159 1.996 10.671 1.00 86.12 674 PHE A O 1
ATOM 5218 N N . GLU A 1 675 ? 27.660 1.480 8.544 1.00 87.25 675 GLU A N 1
ATOM 5219 C CA . GLU A 1 675 ? 29.064 1.132 8.797 1.00 87.25 675 GLU A CA 1
ATOM 5220 C C . GLU A 1 675 ? 29.828 2.326 9.393 1.00 87.25 675 GLU A C 1
ATOM 5222 O O . GLU A 1 675 ? 30.506 2.185 10.408 1.00 87.25 675 GLU A O 1
ATOM 5227 N N . GLN A 1 676 ? 29.645 3.530 8.842 1.00 89.12 676 GLN A N 1
ATOM 5228 C CA . GLN A 1 676 ? 30.271 4.747 9.373 1.00 89.12 676 GLN A CA 1
ATOM 5229 C C . GLN A 1 676 ? 29.714 5.181 10.737 1.00 89.12 676 GLN A C 1
ATOM 5231 O O . GLN A 1 676 ? 30.469 5.694 11.562 1.00 89.12 676 GLN A O 1
ATOM 5236 N N . LEU A 1 677 ? 28.417 4.987 10.994 1.00 89.06 677 LEU A N 1
ATOM 5237 C CA . LEU A 1 677 ? 27.799 5.334 12.276 1.00 89.06 677 LEU A CA 1
ATOM 5238 C C . LEU A 1 677 ? 28.224 4.368 13.394 1.00 89.06 677 LEU A C 1
ATOM 5240 O O . LEU A 1 677 ? 28.707 4.817 14.432 1.00 89.06 677 LEU A O 1
ATOM 5244 N N . THR A 1 678 ? 28.123 3.058 13.154 1.00 87.31 678 THR A N 1
ATOM 5245 C CA . THR A 1 678 ? 28.543 1.998 14.094 1.00 87.31 678 THR A CA 1
ATOM 5246 C C . THR A 1 678 ? 30.049 2.015 14.383 1.00 87.31 678 THR A C 1
ATOM 5248 O O . THR A 1 678 ? 30.473 1.611 15.462 1.00 87.31 678 THR A O 1
ATOM 5251 N N . GLN A 1 679 ? 30.876 2.519 13.458 1.00 88.94 679 GLN A N 1
ATOM 5252 C CA . GLN A 1 679 ? 32.316 2.695 13.671 1.00 88.94 679 GLN A CA 1
ATOM 5253 C C . GLN A 1 679 ? 32.668 3.874 14.602 1.00 88.94 679 GLN A C 1
ATOM 5255 O O . GLN A 1 679 ? 33.756 3.882 15.186 1.00 88.94 679 GLN A O 1
ATOM 5260 N N . HIS A 1 680 ? 31.805 4.890 14.716 1.00 89.38 680 HIS A N 1
ATOM 5261 C CA . HIS A 1 680 ? 32.170 6.188 15.302 1.00 89.38 680 HIS A CA 1
ATOM 5262 C C . HIS A 1 680 ? 31.314 6.659 16.487 1.00 89.38 680 HIS A C 1
ATOM 5264 O O . HIS A 1 680 ? 31.762 7.555 17.208 1.00 89.38 680 HIS A O 1
ATOM 5270 N N . PHE A 1 681 ? 30.136 6.075 16.714 1.00 89.69 681 PHE A N 1
ATOM 5271 C CA . PHE A 1 681 ? 29.188 6.500 17.750 1.00 89.69 681 PHE A CA 1
ATOM 5272 C C . PHE A 1 681 ? 28.652 5.319 18.560 1.00 89.69 681 PHE A C 1
ATOM 5274 O O . PHE A 1 681 ? 28.661 4.179 18.100 1.00 89.69 681 PHE A O 1
ATOM 5281 N N . ASP A 1 682 ? 28.161 5.600 19.767 1.00 85.12 682 ASP A N 1
ATOM 5282 C CA . ASP A 1 682 ? 27.662 4.558 20.668 1.00 85.12 682 ASP A CA 1
ATOM 5283 C C . ASP A 1 682 ? 26.314 3.979 20.215 1.00 85.12 682 ASP A C 1
ATOM 5285 O O . ASP A 1 682 ? 25.476 4.693 19.656 1.00 85.12 682 ASP A O 1
ATOM 5289 N N . ASP A 1 683 ? 26.090 2.687 20.501 1.00 80.19 683 ASP A N 1
ATOM 5290 C CA . ASP A 1 683 ? 24.946 1.911 19.992 1.00 80.19 683 ASP A CA 1
ATOM 5291 C C . ASP A 1 683 ? 23.582 2.554 20.265 1.00 80.19 683 ASP A C 1
ATOM 5293 O O . ASP A 1 683 ? 22.708 2.571 19.399 1.00 80.19 683 ASP A O 1
ATOM 5297 N N . TYR A 1 684 ? 23.421 3.152 21.447 1.00 81.81 684 TYR A N 1
ATOM 5298 C CA . TYR A 1 684 ? 22.242 3.943 21.786 1.00 81.81 684 TYR A CA 1
ATOM 5299 C C . TYR A 1 684 ? 22.054 5.124 20.820 1.00 81.81 684 TYR A C 1
ATOM 5301 O O . TYR A 1 684 ? 21.021 5.231 20.158 1.00 81.81 684 TYR A O 1
ATOM 5309 N N . SER A 1 685 ? 23.068 5.983 20.682 1.00 84.56 685 SER A N 1
ATOM 5310 C CA . SER A 1 685 ? 22.936 7.252 19.962 1.00 84.56 685 SER A CA 1
ATOM 5311 C C . SER A 1 685 ? 22.775 7.063 18.453 1.00 84.56 685 SER A C 1
ATOM 5313 O O . SER A 1 685 ? 21.965 7.765 17.844 1.00 84.56 685 SER A O 1
ATOM 5315 N N . TRP A 1 686 ? 23.467 6.095 17.830 1.00 85.94 686 TRP A N 1
ATOM 5316 C CA . TRP A 1 686 ? 23.242 5.840 16.402 1.00 85.94 686 TRP A CA 1
ATOM 5317 C C . TRP A 1 686 ? 21.870 5.213 16.133 1.00 85.94 686 TRP A C 1
ATOM 5319 O O . TRP A 1 686 ? 21.232 5.588 15.147 1.00 85.94 686 TRP A O 1
ATOM 5329 N N . SER A 1 687 ? 21.362 4.353 17.025 1.00 82.00 687 SER A N 1
ATOM 5330 C CA . SER A 1 687 ? 20.028 3.753 16.862 1.00 82.00 687 SER A CA 1
ATOM 5331 C C . SER A 1 687 ? 18.878 4.775 16.894 1.00 82.00 687 SER A C 1
ATOM 5333 O O . SER A 1 687 ? 17.861 4.537 16.252 1.00 82.00 687 SER A O 1
ATOM 5335 N N . GLN A 1 688 ? 19.077 5.932 17.545 1.00 81.12 688 GLN A N 1
ATOM 5336 C CA . GLN A 1 688 ? 18.153 7.085 17.592 1.00 81.12 688 GLN A CA 1
ATOM 5337 C C . GLN A 1 688 ? 18.458 8.180 16.545 1.00 81.12 688 GLN A C 1
ATOM 5339 O O . GLN A 1 688 ? 18.088 9.350 16.693 1.00 81.12 688 GLN A O 1
ATOM 5344 N N . SER A 1 689 ? 19.259 7.853 15.527 1.00 85.44 689 SER A N 1
ATOM 5345 C CA . SER A 1 689 ? 19.761 8.824 14.539 1.00 85.44 689 SER A CA 1
ATOM 5346 C C . SER A 1 689 ? 19.503 8.426 13.089 1.00 85.44 689 SER A C 1
ATOM 5348 O O . SER A 1 689 ? 19.677 9.248 12.188 1.00 85.44 689 SER A O 1
ATOM 5350 N N . VAL A 1 690 ? 19.089 7.182 12.859 1.00 85.38 690 VAL A N 1
ATOM 5351 C CA . VAL A 1 690 ? 18.764 6.587 11.559 1.00 85.38 690 VAL A CA 1
ATOM 5352 C C . VAL A 1 690 ? 17.617 5.590 11.734 1.00 85.38 690 VAL A C 1
ATOM 5354 O O . VAL A 1 690 ? 17.170 5.318 12.840 1.00 85.38 690 VAL A O 1
ATOM 5357 N N . ASN A 1 691 ? 17.107 5.049 10.634 1.00 84.50 691 ASN A N 1
ATOM 5358 C CA . ASN A 1 691 ? 16.006 4.088 10.622 1.00 84.50 691 ASN A CA 1
ATOM 5359 C C . ASN A 1 691 ? 16.405 2.877 9.755 1.00 84.50 691 ASN A C 1
ATOM 5361 O O . ASN A 1 691 ? 17.295 3.017 8.921 1.00 84.50 691 ASN A O 1
ATOM 5365 N N . ILE A 1 692 ? 15.806 1.697 9.943 1.00 85.94 692 ILE A N 1
ATOM 5366 C CA . ILE A 1 692 ? 16.104 0.481 9.149 1.00 85.94 692 ILE A CA 1
ATOM 5367 C C . ILE A 1 692 ? 14.932 0.134 8.205 1.00 85.94 692 ILE A C 1
ATOM 5369 O O . ILE A 1 692 ? 14.068 0.965 7.949 1.00 85.94 692 ILE A O 1
ATOM 5373 N N . GLY A 1 693 ? 14.896 -1.078 7.643 1.00 84.62 693 GLY A N 1
ATOM 5374 C CA . GLY A 1 693 ? 13.746 -1.573 6.871 1.00 84.62 693 GLY A CA 1
ATOM 5375 C C . GLY A 1 693 ? 13.719 -1.218 5.378 1.00 84.62 693 GLY A C 1
ATOM 5376 O O . GLY A 1 693 ? 12.826 -1.663 4.660 1.00 84.62 693 GLY A O 1
ATOM 5377 N N . TRP A 1 694 ? 14.713 -0.487 4.862 1.00 87.88 694 TRP A N 1
ATOM 5378 C CA . TRP A 1 694 ? 14.886 -0.283 3.411 1.00 87.88 694 TRP A CA 1
ATOM 5379 C C . TRP A 1 694 ? 15.091 -1.613 2.672 1.00 87.88 694 TRP A C 1
ATOM 5381 O O . TRP A 1 694 ? 14.568 -1.807 1.576 1.00 87.88 694 TRP A O 1
ATOM 5391 N N . GLU A 1 695 ? 15.820 -2.528 3.312 1.00 88.25 695 GLU A N 1
ATOM 5392 C CA . GLU A 1 695 ? 15.792 -3.962 3.043 1.00 88.25 695 GLU A CA 1
ATOM 5393 C C . GLU A 1 695 ? 15.114 -4.665 4.221 1.00 88.25 695 GLU A C 1
ATOM 5395 O O . GLU A 1 695 ? 15.399 -4.346 5.377 1.00 88.25 695 GLU A O 1
ATOM 5400 N N . GLY A 1 696 ? 14.223 -5.615 3.940 1.00 90.38 696 GLY A N 1
ATOM 5401 C CA . GLY A 1 696 ? 13.578 -6.430 4.972 1.00 90.38 696 GLY A CA 1
ATOM 5402 C C . GLY A 1 696 ? 12.641 -5.698 5.939 1.00 90.38 696 GLY A C 1
ATOM 5403 O O . GLY A 1 696 ? 12.280 -6.284 6.960 1.00 90.38 696 GLY A O 1
ATOM 5404 N N . GLY A 1 697 ? 12.221 -4.466 5.642 1.00 93.12 697 GLY A N 1
ATOM 5405 C CA . GLY A 1 697 ? 11.183 -3.773 6.410 1.00 93.12 697 GLY A CA 1
ATOM 5406 C C . GLY A 1 697 ? 9.835 -4.481 6.300 1.00 93.12 697 GLY A C 1
ATOM 5407 O O . GLY A 1 697 ? 9.623 -5.284 5.391 1.00 93.12 697 GLY A O 1
ATOM 5408 N N . VAL A 1 698 ? 8.910 -4.195 7.219 1.00 95.19 698 VAL A N 1
ATOM 5409 C CA . VAL A 1 698 ? 7.601 -4.869 7.270 1.00 95.19 698 VAL A CA 1
ATOM 5410 C C . VAL A 1 698 ? 6.494 -3.940 6.776 1.00 95.19 698 VAL A C 1
ATOM 5412 O O . VAL A 1 698 ? 6.156 -2.957 7.435 1.00 95.19 698 VAL A O 1
ATOM 5415 N N . HIS A 1 699 ? 5.896 -4.271 5.631 1.00 95.25 699 HIS A N 1
ATOM 5416 C CA . HIS A 1 699 ? 4.655 -3.658 5.160 1.00 95.25 699 HIS A CA 1
ATOM 5417 C C . HIS A 1 699 ? 3.451 -4.419 5.734 1.00 95.25 699 HIS A C 1
ATOM 5419 O O . HIS A 1 699 ? 3.415 -5.649 5.701 1.00 95.25 699 HIS A O 1
ATOM 5425 N N . ALA A 1 700 ? 2.460 -3.693 6.249 1.00 95.25 700 ALA A N 1
ATOM 5426 C CA . ALA A 1 700 ? 1.179 -4.234 6.682 1.00 95.25 700 ALA A CA 1
ATOM 5427 C C . ALA A 1 700 ? 0.083 -3.798 5.699 1.00 95.25 700 ALA A C 1
ATOM 5429 O O . ALA A 1 700 ? -0.163 -2.605 5.524 1.00 95.25 700 ALA A O 1
ATOM 5430 N N . GLN A 1 701 ? -0.588 -4.765 5.074 1.00 92.81 701 GLN A N 1
ATOM 5431 C CA . GLN A 1 701 ? -1.672 -4.522 4.122 1.00 92.81 701 GLN A CA 1
ATOM 5432 C C . GLN A 1 701 ? -2.990 -5.078 4.676 1.00 92.81 701 GLN A C 1
ATOM 5434 O O . GLN A 1 701 ? -3.064 -6.241 5.065 1.00 92.81 701 GLN A O 1
ATOM 5439 N N . SER A 1 702 ? -4.040 -4.255 4.728 1.00 92.88 702 SER A N 1
ATOM 5440 C CA . SER A 1 702 ? -5.336 -4.635 5.304 1.00 92.88 702 SER A CA 1
ATOM 5441 C C . SER A 1 702 ? -6.386 -4.960 4.247 1.00 92.88 702 SER A C 1
ATOM 5443 O O . SER A 1 702 ? -6.548 -4.237 3.263 1.00 92.88 702 SER A O 1
ATOM 5445 N N . CYS A 1 703 ? -7.182 -6.000 4.506 1.00 91.56 703 CYS A N 1
ATOM 5446 C CA . CYS A 1 703 ? -8.392 -6.268 3.728 1.00 91.56 703 CYS A CA 1
ATOM 5447 C C . CYS A 1 703 ? -9.595 -5.408 4.168 1.00 91.56 703 CYS A C 1
ATOM 5449 O O . CYS A 1 703 ? -10.629 -5.412 3.497 1.00 91.56 703 CYS A O 1
ATOM 5451 N N . GLY A 1 704 ? -9.475 -4.656 5.270 1.00 90.81 704 GLY A N 1
ATOM 5452 C CA . GLY A 1 704 ? -10.501 -3.768 5.831 1.00 90.81 704 GLY A CA 1
ATOM 5453 C C . GLY A 1 704 ? -11.678 -4.469 6.512 1.00 90.81 704 GLY A C 1
ATOM 5454 O O . GLY A 1 704 ? -12.756 -3.888 6.565 1.00 90.81 704 GLY A O 1
ATOM 5455 N N . HIS A 1 705 ? -11.496 -5.704 6.984 1.00 93.25 705 HIS A N 1
ATOM 5456 C CA . HIS A 1 705 ? -12.496 -6.448 7.758 1.00 93.25 705 HIS A CA 1
ATOM 5457 C C . HIS A 1 705 ? -11.999 -6.709 9.182 1.00 93.25 705 HIS A C 1
ATOM 5459 O O . HIS A 1 705 ? -10.789 -6.766 9.419 1.00 93.25 705 HIS A O 1
ATOM 5465 N N . PHE A 1 706 ? -12.935 -6.889 10.112 1.00 94.88 706 PHE A N 1
ATOM 5466 C CA . PHE A 1 706 ? -12.669 -6.981 11.545 1.00 94.88 706 PHE A CA 1
ATOM 5467 C C . PHE A 1 706 ? -13.128 -8.321 12.125 1.00 94.88 706 PHE A C 1
ATOM 5469 O O . PHE A 1 706 ? -14.032 -8.972 11.597 1.00 94.88 706 PHE A O 1
ATOM 5476 N N . LEU A 1 707 ? -12.495 -8.747 13.216 1.00 94.75 707 LEU A N 1
ATOM 5477 C CA . LEU A 1 707 ? -12.898 -9.919 13.991 1.00 94.75 707 LEU A CA 1
ATOM 5478 C C . LEU A 1 707 ? -12.467 -9.805 15.459 1.00 94.75 707 LEU A C 1
ATOM 5480 O O . LEU A 1 707 ? -11.501 -9.117 15.779 1.00 94.75 707 LEU A O 1
ATOM 5484 N N . HIS A 1 708 ? -13.160 -10.493 16.370 1.00 93.31 708 HIS A N 1
ATOM 5485 C CA . HIS A 1 708 ? -12.650 -10.682 17.733 1.00 93.31 708 HIS A CA 1
ATOM 5486 C C . HIS A 1 708 ? -11.399 -11.566 17.689 1.00 93.31 708 HIS A C 1
ATOM 5488 O O . HIS A 1 708 ? -11.384 -12.587 16.993 1.00 93.31 708 HIS A O 1
ATOM 5494 N N . VAL A 1 709 ? -10.372 -11.220 18.467 1.00 91.06 709 VAL A N 1
ATOM 5495 C CA . VAL A 1 709 ? -9.090 -11.952 18.500 1.00 91.06 709 VAL A CA 1
ATOM 5496 C C . VAL A 1 709 ? -9.282 -13.436 18.859 1.00 91.06 709 VAL A C 1
ATOM 5498 O O . VAL A 1 709 ? -8.562 -14.295 18.353 1.00 91.06 709 VAL A O 1
ATOM 5501 N N . ASP A 1 710 ? -10.292 -13.776 19.662 1.00 91.19 710 ASP A N 1
ATOM 5502 C CA . ASP A 1 710 ? -10.628 -15.168 19.993 1.00 91.19 710 ASP A CA 1
ATOM 5503 C C . ASP A 1 710 ? -11.379 -15.906 18.878 1.00 91.19 710 ASP A C 1
ATOM 5505 O O . ASP A 1 710 ? -11.123 -17.088 18.651 1.00 91.19 710 ASP A O 1
ATOM 5509 N N . CYS A 1 711 ? -12.218 -15.210 18.104 1.00 93.69 711 CYS A N 1
ATOM 5510 C CA . CYS A 1 711 ? -12.843 -15.792 16.912 1.00 93.69 711 CYS A CA 1
ATOM 5511 C C . CYS A 1 711 ? -11.786 -16.173 15.862 1.00 93.69 711 CYS A C 1
ATOM 5513 O O . CYS A 1 711 ? -11.903 -17.221 15.229 1.00 93.69 711 CYS A O 1
ATOM 5515 N N . HIS A 1 712 ? -10.716 -15.378 15.727 1.00 93.31 712 HIS A N 1
ATOM 5516 C CA . HIS A 1 712 ? -9.554 -15.740 14.910 1.00 93.31 712 HIS A CA 1
ATOM 5517 C C . HIS A 1 712 ? -8.868 -17.024 15.407 1.00 93.31 712 HIS A C 1
ATOM 5519 O O . HIS A 1 712 ? -8.627 -17.921 14.602 1.00 93.31 712 HIS A O 1
ATOM 5525 N N . LYS A 1 713 ? -8.623 -17.177 16.719 1.00 89.81 713 LYS A N 1
ATOM 5526 C CA . LYS A 1 713 ? -8.040 -18.415 17.285 1.00 89.81 713 LYS A CA 1
ATOM 5527 C C . LYS A 1 713 ? -8.891 -19.643 16.940 1.00 89.81 713 LYS A C 1
ATOM 5529 O O . LYS A 1 713 ? -8.358 -20.641 16.459 1.00 89.81 713 LYS A O 1
ATOM 5534 N N . SER A 1 714 ? -10.211 -19.558 17.125 1.00 91.88 714 SER A N 1
ATOM 5535 C CA . SER A 1 714 ? -11.145 -20.635 16.763 1.00 91.88 714 SER A CA 1
ATOM 5536 C C . SER A 1 714 ? -11.128 -20.952 15.262 1.00 91.88 714 SER A C 1
ATOM 5538 O O . SER A 1 714 ? -11.147 -22.122 14.883 1.00 91.88 714 SER A O 1
ATOM 5540 N N . TYR A 1 715 ? -11.045 -19.929 14.406 1.00 91.88 715 TYR A N 1
ATOM 5541 C CA . TYR A 1 715 ? -10.958 -20.089 12.953 1.00 91.88 715 TYR A CA 1
ATOM 5542 C C . TYR A 1 715 ? -9.650 -20.766 12.512 1.00 91.88 715 TYR A C 1
ATOM 5544 O O . TYR A 1 715 ? -9.690 -21.685 11.698 1.00 91.88 715 TYR A O 1
ATOM 5552 N N . MET A 1 716 ? -8.508 -20.392 13.097 1.00 89.75 716 MET A N 1
ATOM 5553 C CA . MET A 1 716 ? -7.214 -21.024 12.805 1.00 89.75 716 MET A CA 1
ATOM 5554 C C . MET A 1 716 ? -7.184 -22.502 13.209 1.00 89.75 716 MET A C 1
ATOM 5556 O O . MET A 1 716 ? -6.719 -23.339 12.437 1.00 89.75 716 MET A O 1
ATOM 5560 N N . LEU A 1 717 ? -7.744 -22.849 14.374 1.00 88.44 717 LEU A N 1
ATOM 5561 C CA . LEU A 1 717 ? -7.889 -24.246 14.801 1.00 88.44 717 LEU A CA 1
ATOM 5562 C C . LEU A 1 717 ? -8.771 -25.054 13.830 1.00 88.44 717 LEU A C 1
ATOM 5564 O O . LEU A 1 717 ? -8.446 -26.198 13.510 1.00 88.44 717 LEU A O 1
ATOM 5568 N N . ALA A 1 718 ? -9.847 -24.451 13.312 1.00 87.19 718 ALA A N 1
ATOM 5569 C CA . ALA A 1 718 ? -10.711 -25.073 12.308 1.00 87.19 718 ALA A CA 1
ATOM 5570 C C . ALA A 1 718 ? -10.045 -25.205 10.922 1.00 87.19 718 ALA A C 1
ATOM 5572 O O . ALA A 1 718 ? -10.321 -26.168 10.210 1.00 87.19 718 ALA A O 1
ATOM 5573 N N . GLN A 1 719 ? -9.157 -24.283 10.528 1.00 82.38 719 GLN A N 1
ATOM 5574 C CA . GLN A 1 719 ? -8.388 -24.431 9.287 1.00 82.38 719 GLN A CA 1
ATOM 5575 C C . GLN A 1 719 ? -7.355 -25.562 9.385 1.00 82.38 719 GLN A C 1
ATOM 5577 O O . GLN A 1 719 ? -7.263 -26.369 8.459 1.00 82.38 719 GLN A O 1
ATOM 5582 N N . ARG A 1 720 ? -6.630 -25.685 10.507 1.00 81.56 720 ARG A N 1
ATOM 5583 C CA . ARG A 1 720 ? -5.629 -26.755 10.699 1.00 81.56 720 ARG A CA 1
ATOM 5584 C C . ARG A 1 720 ? -6.245 -28.154 10.636 1.00 81.56 720 ARG A C 1
ATOM 5586 O O . ARG A 1 720 ? -5.704 -29.024 9.961 1.00 81.56 720 ARG A O 1
ATOM 5593 N N . SER A 1 721 ? -7.418 -28.365 11.241 1.00 76.56 721 SER A N 1
ATOM 5594 C CA . SER A 1 721 ? -8.106 -29.665 11.157 1.00 76.56 721 SER A CA 1
ATOM 5595 C C . SER A 1 721 ? -8.591 -30.013 9.741 1.00 76.56 721 SER A C 1
ATOM 5597 O O . SER A 1 721 ? -8.643 -31.190 9.392 1.00 76.56 721 SER A O 1
ATOM 5599 N N . GLN A 1 722 ? -8.884 -29.015 8.899 1.00 71.00 722 GLN A N 1
ATOM 5600 C CA . GLN A 1 722 ? -9.250 -29.215 7.490 1.00 71.00 722 GLN A CA 1
ATOM 5601 C C . GLN A 1 722 ? -8.043 -29.342 6.546 1.00 71.00 722 GLN A C 1
ATOM 5603 O O . GLN A 1 722 ? -8.186 -29.901 5.456 1.00 71.00 722 GLN A O 1
ATOM 5608 N N . GLN A 1 723 ? -6.857 -28.849 6.926 1.00 63.34 723 GLN A N 1
ATOM 5609 C CA . GLN A 1 723 ? -5.663 -28.900 6.073 1.00 63.34 723 GLN A CA 1
ATOM 5610 C C . GLN A 1 723 ? -5.235 -30.346 5.774 1.00 63.34 723 GLN A C 1
ATOM 5612 O O . GLN A 1 723 ? -4.899 -30.654 4.632 1.00 63.34 723 GLN A O 1
ATOM 5617 N N . ASN A 1 724 ? -5.376 -31.257 6.742 1.00 56.06 724 ASN A N 1
ATOM 5618 C CA . ASN A 1 724 ? -5.096 -32.691 6.571 1.00 56.06 724 ASN A CA 1
ATOM 5619 C C . ASN A 1 724 ? -6.024 -33.410 5.566 1.00 56.06 724 ASN A C 1
ATOM 5621 O O . ASN A 1 724 ? -5.827 -34.592 5.303 1.00 56.06 724 ASN A O 1
ATOM 5625 N N . GLN A 1 725 ? -7.034 -32.730 5.008 1.00 53.53 725 GLN A N 1
ATOM 5626 C CA . GLN A 1 725 ? -7.986 -33.299 4.044 1.00 53.53 725 GLN A CA 1
ATOM 5627 C C . GLN A 1 725 ? -7.950 -32.622 2.662 1.00 53.53 725 GLN A C 1
ATOM 5629 O O . GLN A 1 725 ? -8.675 -33.046 1.763 1.00 53.53 725 GLN A O 1
ATOM 5634 N N . ARG A 1 726 ? -7.160 -31.551 2.459 1.00 50.66 726 ARG A N 1
ATOM 5635 C CA . ARG A 1 726 ? -7.113 -30.808 1.181 1.00 50.66 726 ARG A CA 1
ATOM 5636 C C . ARG A 1 726 ? -5.736 -30.217 0.884 1.00 50.66 726 ARG A C 1
ATOM 5638 O O . ARG A 1 726 ? -5.173 -29.500 1.704 1.00 50.66 726 ARG A O 1
ATOM 5645 N N . HIS A 1 727 ? -5.268 -30.400 -0.354 1.00 51.53 727 HIS A N 1
ATOM 5646 C CA . HIS A 1 727 ? -4.043 -29.793 -0.893 1.00 51.53 727 HIS A CA 1
ATOM 5647 C C . HIS A 1 727 ? -4.189 -28.259 -1.032 1.00 51.53 727 HIS A C 1
ATOM 5649 O O . HIS A 1 727 ? -4.468 -27.742 -2.114 1.00 51.53 727 HIS A O 1
ATOM 5655 N N . GLN A 1 728 ? -4.038 -27.515 0.067 1.00 55.62 728 GLN A N 1
ATOM 5656 C CA . GLN A 1 728 ? -4.101 -26.048 0.077 1.00 55.62 728 GLN A CA 1
ATOM 5657 C C . GLN A 1 728 ? -2.713 -25.402 -0.080 1.00 55.62 728 GLN A C 1
ATOM 5659 O O . GLN A 1 728 ? -1.700 -25.916 0.393 1.00 55.62 728 GLN A O 1
ATOM 5664 N N . VAL A 1 729 ? -2.670 -24.223 -0.709 1.00 68.38 729 VAL A N 1
ATOM 5665 C CA . VAL A 1 729 ? -1.438 -23.434 -0.944 1.00 68.38 729 VAL A CA 1
ATOM 5666 C C . VAL A 1 729 ? -1.208 -22.388 0.174 1.00 68.38 729 VAL A C 1
ATOM 5668 O O . VAL A 1 729 ? -0.590 -21.343 -0.032 1.00 68.38 729 VAL A O 1
ATOM 5671 N N . LEU A 1 730 ? -1.739 -22.667 1.372 1.00 77.69 730 LEU A N 1
ATOM 5672 C CA . LEU A 1 730 ? -1.688 -21.817 2.569 1.00 77.69 730 LEU A CA 1
ATOM 5673 C C . LEU A 1 730 ? -0.807 -22.454 3.650 1.00 77.69 730 LEU A C 1
ATOM 5675 O O . LEU A 1 730 ? -0.910 -23.651 3.925 1.00 77.69 730 LEU A O 1
ATOM 5679 N N . ALA A 1 731 ? 0.032 -21.653 4.303 1.00 79.62 731 ALA A N 1
ATOM 5680 C CA . ALA A 1 731 ? 0.840 -22.072 5.442 1.00 79.62 731 ALA A CA 1
ATOM 5681 C C . ALA A 1 731 ? 0.107 -21.847 6.780 1.00 79.62 731 ALA A C 1
ATOM 5683 O O . ALA A 1 731 ? 0.531 -21.011 7.578 1.00 79.62 731 ALA A O 1
ATOM 5684 N N . VAL A 1 732 ? -0.965 -22.594 7.065 1.00 82.06 732 VAL A N 1
ATOM 5685 C CA . VAL A 1 732 ? -1.764 -22.414 8.303 1.00 82.06 732 VAL A CA 1
ATOM 5686 C C . VAL A 1 732 ? -0.939 -22.668 9.581 1.00 82.06 732 VAL A C 1
ATOM 5688 O O . VAL A 1 732 ? -1.123 -22.007 10.610 1.00 82.06 732 VAL A O 1
ATOM 5691 N N . GLU A 1 733 ? 0.064 -23.547 9.507 1.00 76.81 733 GLU A N 1
ATOM 5692 C CA . GLU A 1 733 ? 1.061 -23.741 10.575 1.00 76.81 733 GLU A CA 1
ATOM 5693 C C . GLU A 1 733 ? 2.019 -22.551 10.765 1.00 76.81 733 GLU A C 1
ATOM 5695 O O . GLU A 1 733 ? 2.633 -22.410 11.817 1.00 76.81 733 GLU A O 1
ATOM 5700 N N . ARG A 1 734 ? 2.119 -21.651 9.779 1.00 77.81 734 ARG A N 1
ATOM 5701 C CA . ARG A 1 734 ? 2.860 -20.376 9.850 1.00 77.81 734 ARG A CA 1
ATOM 5702 C C . ARG A 1 734 ? 1.944 -19.166 10.059 1.00 77.81 734 ARG A C 1
ATOM 5704 O O . ARG A 1 734 ? 2.362 -18.042 9.806 1.00 77.81 734 ARG A O 1
ATOM 5711 N N . GLY A 1 735 ? 0.697 -19.399 10.465 1.00 86.00 735 GLY A N 1
ATOM 5712 C CA . GLY A 1 735 ? -0.285 -18.344 10.702 1.00 86.00 735 GLY A CA 1
ATOM 5713 C C . GLY A 1 735 ? -0.999 -17.826 9.451 1.00 86.00 735 GLY A C 1
ATOM 5714 O O . GLY A 1 735 ? -1.857 -16.967 9.592 1.00 86.00 735 GLY A O 1
ATOM 5715 N N . GLU A 1 736 ? -0.713 -18.327 8.241 1.00 89.81 736 GLU A N 1
ATOM 5716 C CA . GLU A 1 736 ? -1.423 -17.869 7.038 1.00 89.81 736 GLU A CA 1
ATOM 5717 C C . GLU A 1 736 ? -2.862 -18.392 6.978 1.00 89.81 736 GLU A C 1
ATOM 5719 O O . GLU A 1 736 ? -3.109 -19.589 7.122 1.00 89.81 736 GLU A O 1
ATOM 5724 N N . TYR A 1 737 ? -3.801 -17.504 6.662 1.00 91.31 737 TYR A N 1
ATOM 5725 C CA . TYR A 1 737 ? -5.208 -17.819 6.439 1.00 91.31 737 TYR A CA 1
ATOM 5726 C C . TYR A 1 737 ? -5.802 -16.946 5.333 1.00 91.31 737 TYR A C 1
ATOM 5728 O O . TYR A 1 737 ? -5.213 -15.963 4.889 1.00 91.31 737 TYR A O 1
ATOM 5736 N N . THR A 1 738 ? -7.009 -17.280 4.886 1.00 90.94 738 THR A N 1
ATOM 5737 C CA . THR A 1 738 ? -7.814 -16.395 4.033 1.00 90.94 738 THR A CA 1
ATOM 5738 C C . THR A 1 738 ? -8.907 -15.731 4.854 1.00 90.94 738 THR A C 1
ATOM 5740 O O . THR A 1 738 ? -9.609 -16.420 5.602 1.00 90.94 738 THR A O 1
ATOM 5743 N N . CYS A 1 739 ? -9.095 -14.420 4.685 1.00 92.06 739 CYS A N 1
ATOM 5744 C CA . CYS A 1 739 ? -10.169 -13.660 5.325 1.00 92.06 739 CYS A CA 1
ATOM 5745 C C . CYS A 1 739 ? -11.536 -14.343 5.088 1.00 92.06 739 CYS A C 1
ATOM 5747 O O . CYS A 1 739 ? -11.881 -14.559 3.921 1.00 92.06 739 CYS A O 1
ATOM 5749 N N . PRO A 1 740 ? -12.334 -14.646 6.134 1.00 90.88 740 PRO A N 1
ATOM 5750 C CA . PRO A 1 740 ? -13.609 -15.358 5.986 1.00 90.88 740 PRO A CA 1
ATOM 5751 C C . PRO A 1 740 ? -14.578 -14.725 4.976 1.00 90.88 740 PRO A C 1
ATOM 5753 O O . PRO A 1 740 ? -15.289 -15.441 4.273 1.00 90.88 740 PRO A O 1
ATOM 5756 N N . LEU A 1 741 ? -14.573 -13.388 4.875 1.00 91.00 741 LEU A N 1
ATOM 5757 C CA . LEU A 1 741 ? -15.492 -12.627 4.027 1.00 91.00 741 LEU A CA 1
ATOM 5758 C C . LEU A 1 741 ? -14.967 -12.426 2.593 1.00 91.00 741 LEU A C 1
ATOM 5760 O O . LEU A 1 741 ? -15.609 -12.857 1.638 1.00 91.00 741 LEU A O 1
ATOM 5764 N N . CYS A 1 742 ? -13.797 -11.798 2.412 1.00 90.50 742 CYS A N 1
ATOM 5765 C CA . CYS A 1 742 ? -13.277 -11.456 1.074 1.00 90.50 742 CYS A CA 1
ATOM 5766 C C . CYS A 1 742 ? -12.257 -12.446 0.489 1.00 90.50 742 CYS A C 1
ATOM 5768 O O . CYS A 1 742 ? -11.831 -12.266 -0.650 1.00 90.50 742 CYS A O 1
ATOM 5770 N N . ARG A 1 743 ? -11.843 -13.469 1.250 1.00 88.50 743 ARG A N 1
ATOM 5771 C CA . ARG A 1 743 ? -10.855 -14.498 0.866 1.00 88.50 743 ARG A CA 1
ATOM 5772 C C . ARG A 1 743 ? -9.457 -13.991 0.481 1.00 88.50 743 ARG A C 1
ATOM 5774 O O . ARG A 1 743 ? -8.651 -14.777 -0.006 1.00 88.50 743 ARG A O 1
ATOM 5781 N N . GLN A 1 744 ? -9.144 -12.719 0.730 1.00 89.00 744 GLN A N 1
ATOM 5782 C CA . GLN A 1 744 ? -7.774 -12.206 0.641 1.00 89.00 744 GLN A CA 1
ATOM 5783 C C . GLN A 1 744 ? -6.867 -12.923 1.650 1.00 89.00 744 GLN A C 1
ATOM 5785 O O . GLN A 1 744 ? -7.330 -13.313 2.727 1.00 89.00 744 GLN A O 1
ATOM 5790 N N . LEU A 1 745 ? -5.597 -13.106 1.285 1.00 90.25 745 LEU A N 1
ATOM 5791 C CA . LEU A 1 745 ? -4.584 -13.697 2.155 1.00 90.25 745 LEU A CA 1
ATOM 5792 C C . LEU A 1 745 ? -4.334 -12.775 3.359 1.00 90.25 745 LEU A C 1
ATOM 5794 O O . LEU A 1 745 ? -4.321 -11.554 3.226 1.00 90.25 745 LEU A O 1
ATOM 5798 N N . ALA A 1 746 ? -4.131 -13.371 4.524 1.00 93.25 746 ALA A N 1
ATOM 5799 C CA . ALA A 1 746 ? -3.769 -12.716 5.771 1.00 93.25 746 ALA A CA 1
ATOM 5800 C C . ALA A 1 746 ? -2.838 -13.642 6.568 1.00 93.25 746 ALA A C 1
ATOM 5802 O O . ALA A 1 746 ? -2.774 -14.844 6.305 1.00 93.25 746 ALA A O 1
ATOM 5803 N N . ASN A 1 747 ? -2.101 -13.092 7.528 1.00 93.38 747 ASN A N 1
ATOM 5804 C CA . ASN A 1 747 ? -1.241 -13.878 8.423 1.00 93.38 747 ASN A CA 1
ATOM 5805 C C . ASN A 1 747 ? -1.183 -13.342 9.862 1.00 93.38 747 ASN A C 1
ATOM 5807 O O . ASN A 1 747 ? -0.477 -13.906 10.689 1.00 93.38 747 ASN A O 1
ATOM 5811 N N . SER A 1 748 ? -1.916 -12.267 10.167 1.00 95.25 748 SER A N 1
ATOM 5812 C CA . SER A 1 748 ? -2.017 -11.707 11.514 1.00 95.25 748 SER A CA 1
ATOM 5813 C C . SER A 1 748 ? -3.340 -10.946 11.695 1.00 95.25 748 SER A C 1
ATOM 5815 O O . SER A 1 748 ? -4.175 -10.863 10.786 1.00 95.25 748 SER A O 1
ATOM 5817 N N . VAL A 1 749 ? -3.555 -10.419 12.898 1.00 94.62 749 VAL A N 1
ATOM 5818 C CA . VAL A 1 749 ? -4.736 -9.667 13.329 1.00 94.62 749 VAL A CA 1
ATOM 5819 C C . VAL A 1 749 ? -4.262 -8.461 14.133 1.00 94.62 749 VAL A C 1
ATOM 5821 O O . VAL A 1 749 ? -3.800 -8.610 15.259 1.00 94.62 749 VAL A O 1
ATOM 5824 N N . LEU A 1 750 ? -4.390 -7.269 13.554 1.00 94.69 750 LEU A N 1
ATOM 5825 C CA . LEU A 1 750 ? -3.931 -6.002 14.126 1.00 94.69 750 LEU A CA 1
ATOM 5826 C C . LEU A 1 750 ? -4.927 -5.500 15.191 1.00 94.69 750 LEU A C 1
ATOM 5828 O O . LEU A 1 750 ? -6.023 -5.085 14.806 1.00 94.69 750 LEU A O 1
ATOM 5832 N N . PRO A 1 751 ? -4.610 -5.536 16.503 1.00 91.69 751 PRO A N 1
ATOM 5833 C CA . PRO A 1 751 ? -5.575 -5.218 17.557 1.00 91.69 751 PRO A CA 1
ATOM 5834 C C . PRO A 1 751 ? -5.958 -3.735 17.586 1.00 91.69 751 PRO A C 1
ATOM 5836 O O . PRO A 1 751 ? -5.122 -2.857 17.378 1.00 91.69 751 PRO A O 1
ATOM 5839 N N . ILE A 1 752 ? -7.218 -3.457 17.910 1.00 88.81 752 ILE A N 1
ATOM 5840 C CA . ILE A 1 752 ? -7.766 -2.107 18.057 1.00 88.81 752 ILE A CA 1
ATOM 5841 C C . ILE A 1 752 ? -7.819 -1.762 19.547 1.00 88.81 752 ILE A C 1
ATOM 5843 O O . ILE A 1 752 ? -8.495 -2.443 20.320 1.00 88.81 752 ILE A O 1
ATOM 5847 N N . HIS A 1 753 ? -7.104 -0.708 19.950 1.00 82.69 753 HIS A N 1
ATOM 5848 C CA . HIS A 1 753 ? -7.166 -0.173 21.312 1.00 82.69 753 HIS A CA 1
ATOM 5849 C C . HIS A 1 753 ? -8.572 0.386 21.617 1.00 82.69 753 HIS A C 1
ATOM 5851 O O . HIS A 1 753 ? -9.131 1.032 20.731 1.00 82.69 753 HIS A O 1
ATOM 5857 N N . PRO A 1 754 ? -9.144 0.189 22.822 1.00 76.19 754 PRO A N 1
ATOM 5858 C CA . PRO A 1 754 ? -10.491 0.679 23.146 1.00 76.19 754 PRO A CA 1
ATOM 5859 C C . PRO A 1 754 ? -10.658 2.197 22.983 1.00 76.19 754 PRO A C 1
ATOM 5861 O O . PRO A 1 754 ? -11.635 2.648 22.399 1.00 76.19 754 PRO A O 1
ATOM 5864 N N . GLU A 1 755 ? -9.653 2.971 23.402 1.00 68.12 755 GLU A N 1
ATOM 5865 C CA . GLU A 1 755 ? -9.616 4.445 23.318 1.00 68.12 755 GLU A CA 1
ATOM 5866 C C . GLU A 1 755 ? -9.426 4.973 21.871 1.00 68.12 755 GLU A C 1
ATOM 5868 O O . GLU A 1 755 ? -9.328 6.179 21.643 1.00 68.12 755 GLU A O 1
ATOM 5873 N N . MET A 1 756 ? -9.321 4.095 20.860 1.00 63.62 756 MET A N 1
ATOM 5874 C CA . MET A 1 756 ? -9.043 4.495 19.476 1.00 63.62 756 MET A CA 1
ATOM 5875 C C . MET A 1 756 ? -10.265 5.155 18.824 1.00 63.62 756 MET A C 1
ATOM 5877 O O . MET A 1 756 ? -11.190 4.487 18.356 1.00 63.62 756 MET A O 1
ATOM 5881 N N . GLY A 1 757 ? -10.216 6.482 18.737 1.00 50.47 757 GLY A N 1
ATOM 5882 C CA . GLY A 1 757 ? -11.320 7.324 18.274 1.00 50.47 757 GLY A CA 1
ATOM 5883 C C . GLY A 1 757 ? -11.925 8.183 19.384 1.00 50.47 757 GLY A C 1
ATOM 5884 O O . GLY A 1 757 ? -12.733 9.059 19.085 1.00 50.47 757 GLY A O 1
ATOM 5885 N N . GLU A 1 758 ? -11.505 8.006 20.641 1.00 51.16 758 GLU A N 1
ATOM 5886 C CA . GLU A 1 758 ? -11.816 8.965 21.695 1.00 51.16 758 GLU A CA 1
ATOM 5887 C C . GLU A 1 758 ? -10.973 10.228 21.513 1.00 51.16 758 GLU A C 1
ATOM 5889 O O . GLU A 1 758 ? -9.856 10.351 22.019 1.00 51.16 758 GLU A O 1
ATOM 5894 N N . ALA A 1 759 ? -11.542 11.207 20.809 1.00 42.56 759 ALA A N 1
ATOM 5895 C CA . ALA A 1 759 ? -11.070 12.587 20.804 1.00 42.56 759 ALA A CA 1
ATOM 5896 C C . ALA A 1 759 ? -11.325 13.240 22.179 1.00 42.56 759 ALA A C 1
ATOM 5898 O O . ALA A 1 759 ? -12.125 14.171 22.315 1.00 42.56 759 ALA A O 1
ATOM 5899 N N . LEU A 1 760 ? -10.652 12.720 23.214 1.00 41.69 760 LEU A N 1
ATOM 5900 C CA . LEU A 1 760 ? -10.624 13.291 24.554 1.00 41.69 760 LEU A CA 1
ATOM 5901 C C . LEU A 1 760 ? -10.291 14.775 24.434 1.00 41.69 760 LEU A C 1
ATOM 5903 O O . LEU A 1 760 ? -9.297 15.158 23.816 1.00 41.69 760 LEU A O 1
ATOM 5907 N N . SER A 1 761 ? -11.156 15.607 25.007 1.00 40.38 761 SER A N 1
ATOM 5908 C CA . SER A 1 761 ? -11.134 17.056 24.814 1.00 40.38 761 SER A CA 1
ATOM 5909 C C . SER A 1 761 ? -10.040 17.727 25.648 1.00 40.38 761 SER A C 1
ATOM 5911 O O . SER A 1 761 ? -10.319 18.548 26.522 1.00 40.38 761 SER A O 1
ATOM 5913 N N . ILE A 1 762 ? -8.778 17.399 25.352 1.00 44.78 762 ILE A N 1
ATOM 5914 C CA . ILE A 1 762 ? -7.635 18.233 25.722 1.00 44.78 762 ILE A CA 1
ATOM 5915 C C . ILE A 1 762 ? -7.931 19.626 25.162 1.00 44.78 762 ILE A C 1
ATOM 5917 O O . ILE A 1 762 ? -8.201 19.786 23.970 1.00 44.78 762 ILE A O 1
ATOM 5921 N N . ALA A 1 763 ? -8.001 20.614 26.053 1.00 41.72 763 ALA A N 1
ATOM 5922 C CA . ALA A 1 763 ? -8.571 21.913 25.727 1.00 41.72 763 ALA A CA 1
ATOM 5923 C C . ALA A 1 763 ? -7.811 22.567 24.566 1.00 41.72 763 ALA A C 1
ATOM 5925 O O . ALA A 1 763 ? -6.604 22.777 24.674 1.00 41.72 763 ALA A O 1
ATOM 5926 N N . LYS A 1 764 ? -8.535 22.914 23.488 1.00 46.12 764 LYS A N 1
ATOM 5927 C CA . LYS A 1 764 ? -7.986 23.539 22.274 1.00 46.12 764 LYS A CA 1
ATOM 5928 C C . LYS A 1 764 ? -7.142 24.762 22.644 1.00 46.12 764 LYS A C 1
ATOM 5930 O O . LYS A 1 764 ? -7.691 25.839 22.889 1.00 46.12 764 LYS A O 1
ATOM 5935 N N . LYS A 1 765 ? -5.814 24.610 22.657 1.00 52.88 765 LYS A N 1
ATOM 5936 C CA . LYS A 1 765 ? -4.851 25.671 23.001 1.00 52.88 765 LYS A CA 1
ATOM 5937 C C . LYS A 1 765 ? -4.670 26.645 21.835 1.00 52.88 765 LYS A C 1
ATOM 5939 O O . LYS A 1 765 ? -3.617 26.744 21.208 1.00 52.88 765 LYS A O 1
ATOM 5944 N N . GLY A 1 766 ? -5.750 27.361 21.525 1.00 50.25 766 GLY A N 1
ATOM 5945 C CA . GLY A 1 766 ? -5.789 28.356 20.464 1.00 50.25 766 GLY A CA 1
ATOM 5946 C C . GLY A 1 766 ? -4.728 29.435 20.676 1.00 50.25 766 GLY A C 1
ATOM 5947 O O . GLY A 1 766 ? -4.818 30.223 21.613 1.00 50.25 766 GLY A O 1
ATOM 5948 N N . ASN A 1 767 ? -3.761 29.490 19.758 1.00 63.22 767 ASN A N 1
ATOM 5949 C CA . ASN A 1 767 ? -2.738 30.533 19.663 1.00 63.22 767 ASN A CA 1
ATOM 5950 C C . ASN A 1 767 ? -1.682 30.569 20.798 1.00 63.22 767 ASN A C 1
ATOM 5952 O O . ASN A 1 767 ? -1.084 31.617 21.048 1.00 63.22 767 ASN A O 1
ATOM 5956 N N . THR A 1 768 ? -1.406 29.443 21.471 1.00 80.88 768 THR A N 1
ATOM 5957 C CA . THR A 1 768 ? -0.253 29.325 22.390 1.00 80.88 768 THR A CA 1
ATOM 5958 C C . THR A 1 768 ? 1.077 29.460 21.620 1.00 80.88 768 THR A C 1
ATOM 5960 O O . THR A 1 768 ? 1.240 28.816 20.581 1.00 80.88 768 THR A O 1
ATOM 5963 N N . PRO A 1 769 ? 2.047 30.277 22.083 1.00 86.00 769 PRO A N 1
ATOM 5964 C CA . PRO A 1 769 ? 3.282 30.532 21.343 1.00 86.00 769 PRO A CA 1
ATOM 5965 C C . PRO A 1 769 ? 4.254 29.339 21.373 1.00 86.00 769 PRO A C 1
ATOM 5967 O O . PRO A 1 769 ? 4.299 28.569 22.334 1.00 86.00 769 PRO A O 1
ATOM 5970 N N . LEU A 1 770 ? 5.079 29.226 20.323 1.00 89.38 770 LEU A N 1
ATOM 5971 C CA . LEU A 1 770 ? 5.973 28.081 20.088 1.00 89.38 770 LEU A CA 1
ATOM 5972 C C . LEU A 1 770 ? 6.894 27.729 21.281 1.00 89.38 770 LEU A C 1
ATOM 5974 O O . LEU A 1 770 ? 6.961 26.542 21.597 1.00 89.38 770 LEU A O 1
ATOM 5978 N N . PRO A 1 771 ? 7.553 28.679 21.985 1.00 90.81 771 PRO A N 1
ATOM 5979 C CA . PRO A 1 771 ? 8.395 28.341 23.137 1.00 90.81 771 PRO A CA 1
ATOM 5980 C C . PRO A 1 771 ? 7.614 27.702 24.293 1.00 90.81 771 PRO A C 1
ATOM 5982 O O . PRO A 1 771 ? 8.124 26.799 24.947 1.00 90.81 771 PRO A O 1
ATOM 5985 N N . THR A 1 772 ? 6.361 28.112 24.521 1.00 90.69 772 THR A N 1
ATOM 5986 C CA . THR A 1 772 ? 5.508 27.531 25.570 1.00 90.69 772 THR A CA 1
ATOM 5987 C C . THR A 1 772 ? 5.106 26.101 25.222 1.00 90.69 772 THR A C 1
ATOM 5989 O O . THR A 1 772 ? 5.252 25.219 26.062 1.00 90.69 772 THR A O 1
ATOM 5992 N N . LEU A 1 773 ? 4.694 25.837 23.974 1.00 91.06 773 LEU A N 1
ATOM 5993 C CA . LEU A 1 773 ? 4.421 24.468 23.508 1.00 91.06 773 LEU A CA 1
ATOM 5994 C C . LEU A 1 773 ? 5.677 23.582 23.581 1.00 91.06 773 LEU A C 1
ATOM 5996 O O . LEU A 1 773 ? 5.592 22.418 23.967 1.00 91.06 773 LEU A O 1
ATOM 6000 N N . ALA A 1 774 ? 6.851 24.138 23.264 1.00 91.31 774 ALA A N 1
ATOM 6001 C CA . ALA A 1 774 ? 8.118 23.423 23.354 1.00 91.31 774 ALA A CA 1
ATOM 6002 C C . ALA A 1 774 ? 8.531 23.115 24.806 1.00 91.31 774 ALA A C 1
ATOM 6004 O O . ALA A 1 774 ? 9.017 22.015 25.065 1.00 91.31 774 ALA A O 1
ATOM 6005 N N . GLN A 1 775 ? 8.290 24.023 25.758 1.00 90.81 775 GLN A N 1
ATOM 6006 C CA . GLN A 1 775 ? 8.545 23.778 27.182 1.00 90.81 775 GLN A CA 1
ATOM 6007 C C . GLN A 1 775 ? 7.559 22.757 27.775 1.00 90.81 775 GLN A C 1
ATOM 6009 O O . GLN A 1 775 ? 7.961 21.884 28.542 1.00 90.81 775 GLN A O 1
ATOM 6014 N N . GLU A 1 776 ? 6.282 22.803 27.387 1.00 89.88 776 GLU A N 1
ATOM 6015 C CA . GLU A 1 776 ? 5.291 21.790 27.777 1.00 89.88 776 GLU A CA 1
ATOM 6016 C C . GLU A 1 776 ? 5.655 20.396 27.236 1.00 89.88 776 GLU A C 1
ATOM 6018 O O . GLU A 1 776 ? 5.498 19.397 27.941 1.00 89.88 776 GLU A O 1
ATOM 6023 N N . LEU A 1 777 ? 6.230 20.320 26.029 1.00 90.25 777 LEU A N 1
ATOM 6024 C CA . LEU A 1 777 ? 6.760 19.078 25.461 1.00 90.25 777 LEU A CA 1
ATOM 6025 C C . LEU A 1 777 ? 7.964 18.511 26.234 1.00 90.25 777 LEU A C 1
ATOM 6027 O O . LEU A 1 777 ? 8.084 17.289 26.290 1.00 90.25 777 LEU A O 1
ATOM 6031 N N . VAL A 1 778 ? 8.793 19.330 26.902 1.00 89.38 778 VAL A N 1
ATOM 6032 C CA . VAL A 1 778 ? 9.795 18.813 27.866 1.00 89.38 778 VAL A CA 1
ATOM 6033 C C . VAL A 1 778 ? 9.078 18.039 28.978 1.00 89.38 778 VAL A C 1
ATOM 6035 O O . VAL A 1 778 ? 9.414 16.890 29.253 1.00 89.38 778 VAL A O 1
ATOM 6038 N N . GLY A 1 779 ? 8.032 18.631 29.564 1.00 85.06 779 GLY A N 1
ATOM 6039 C CA . GLY A 1 779 ? 7.243 18.009 30.631 1.00 85.06 779 GLY A CA 1
ATOM 6040 C C . GLY A 1 779 ? 6.524 16.721 30.214 1.00 85.06 779 GLY A C 1
ATOM 6041 O O . GLY A 1 779 ? 6.351 15.832 31.045 1.00 85.06 779 GLY A O 1
ATOM 6042 N N . LEU A 1 780 ? 6.131 16.588 28.942 1.00 87.12 780 LEU A N 1
ATOM 6043 C CA . LEU A 1 780 ? 5.549 15.355 28.394 1.00 87.12 780 LEU A CA 1
ATOM 6044 C C . LEU A 1 780 ? 6.611 14.288 28.083 1.00 87.12 780 LEU A C 1
ATOM 6046 O O . LEU A 1 780 ? 6.400 13.119 28.392 1.00 87.12 780 LEU A O 1
ATOM 6050 N N . LEU A 1 781 ? 7.757 14.672 27.512 1.00 86.38 781 LEU A N 1
ATOM 6051 C CA . LEU A 1 781 ? 8.834 13.746 27.134 1.00 86.38 781 LEU A CA 1
ATOM 6052 C C . LEU A 1 781 ? 9.701 13.283 28.317 1.00 86.38 781 LEU A C 1
ATOM 6054 O O . LEU A 1 781 ? 10.428 12.300 28.176 1.00 86.38 781 LEU A O 1
ATOM 6058 N N . SER A 1 782 ? 9.629 13.964 29.466 1.00 83.44 782 SER A N 1
ATOM 6059 C CA . SER A 1 782 ? 10.260 13.550 30.732 1.00 83.44 782 SER A CA 1
ATOM 6060 C C . SER A 1 782 ? 9.445 12.520 31.527 1.00 83.44 782 SER A C 1
ATOM 6062 O O . SER A 1 782 ? 9.955 11.965 32.499 1.00 83.44 782 SER A O 1
ATOM 6064 N N . GLN A 1 783 ? 8.187 12.252 31.159 1.00 77.31 783 GLN A N 1
ATOM 6065 C CA . GLN A 1 783 ? 7.348 11.280 31.867 1.00 77.31 783 GLN A CA 1
ATOM 6066 C C . GLN A 1 783 ? 7.667 9.848 31.423 1.00 77.31 783 GLN A C 1
ATOM 6068 O O . GLN A 1 783 ? 7.503 9.496 30.256 1.00 77.31 783 GLN A O 1
ATOM 6073 N N . VAL A 1 784 ? 8.065 8.998 32.374 1.00 63.88 784 VAL A N 1
ATOM 6074 C CA . VAL A 1 784 ? 8.176 7.549 32.147 1.00 63.88 784 VAL A CA 1
ATOM 6075 C C . VAL A 1 784 ? 6.765 6.972 31.945 1.00 63.88 784 VAL A C 1
ATOM 6077 O O . VAL A 1 784 ? 5.917 7.157 32.825 1.00 63.88 784 VAL A O 1
ATOM 6080 N N . PRO A 1 785 ? 6.470 6.280 30.827 1.00 60.78 785 PRO A N 1
ATOM 6081 C CA . PRO A 1 785 ? 5.120 5.795 30.550 1.00 60.78 785 PRO A CA 1
ATOM 6082 C C . PRO A 1 785 ? 4.630 4.751 31.564 1.00 60.78 785 PRO A C 1
ATOM 6084 O O . PRO A 1 785 ? 5.230 3.690 31.732 1.00 60.78 785 PRO A O 1
ATOM 6087 N N . VAL A 1 786 ? 3.486 5.011 32.204 1.00 56.78 786 VAL A N 1
ATOM 6088 C CA . VAL A 1 786 ? 2.831 4.038 33.093 1.00 56.78 786 VAL A CA 1
ATOM 6089 C C . VAL A 1 786 ? 2.142 2.954 32.240 1.00 56.78 786 VAL A C 1
ATOM 6091 O O . VAL A 1 786 ? 1.280 3.287 31.422 1.00 56.78 786 VAL A O 1
ATOM 6094 N N . PRO A 1 787 ? 2.479 1.656 32.391 1.00 51.06 787 PRO A N 1
ATOM 6095 C CA . PRO A 1 787 ? 2.064 0.609 31.453 1.00 51.06 787 PRO A CA 1
ATOM 6096 C C . PRO A 1 787 ? 0.623 0.122 31.699 1.00 51.06 787 PRO A C 1
ATOM 6098 O O . PRO A 1 787 ? 0.396 -0.934 32.295 1.00 51.06 787 PRO A O 1
ATOM 6101 N N . MET A 1 788 ? -0.362 0.874 31.210 1.00 51.53 788 MET A N 1
ATOM 6102 C CA . MET A 1 788 ? -1.792 0.564 31.355 1.00 51.53 788 MET A CA 1
ATOM 6103 C C . MET A 1 788 ? -2.327 -0.512 30.386 1.00 51.53 788 MET A C 1
ATOM 6105 O O . MET A 1 788 ? -1.741 -0.799 29.341 1.00 51.53 788 MET A O 1
ATOM 6109 N N . SER A 1 789 ? -3.503 -1.049 30.741 1.00 60.09 789 SER A N 1
ATOM 6110 C CA . SER A 1 789 ? -4.412 -1.923 29.967 1.00 60.09 789 SER A CA 1
ATOM 6111 C C . SER A 1 789 ? -4.075 -3.424 29.793 1.00 60.09 789 SER A C 1
ATOM 6113 O O . SER A 1 789 ? -2.932 -3.857 29.621 1.00 60.09 789 SER A O 1
ATOM 6115 N N . THR A 1 790 ? -5.144 -4.231 29.799 1.00 56.12 790 THR A N 1
ATOM 6116 C CA . THR A 1 790 ? -5.157 -5.709 29.720 1.00 56.12 790 THR A CA 1
ATOM 6117 C C . THR A 1 790 ? -4.895 -6.252 28.307 1.00 56.12 790 THR A C 1
ATOM 6119 O O . THR A 1 790 ? -4.434 -7.384 28.144 1.00 56.12 790 THR A O 1
ATOM 6122 N N . ILE A 1 791 ? -5.114 -5.434 27.268 1.00 71.50 791 ILE A N 1
ATOM 6123 C CA . ILE A 1 791 ? -4.978 -5.809 25.844 1.00 71.50 791 ILE A CA 1
ATOM 6124 C C . ILE A 1 791 ? -3.533 -6.164 25.432 1.00 71.50 791 ILE A C 1
ATOM 6126 O O . ILE A 1 791 ? -3.305 -6.731 24.360 1.00 71.50 791 ILE A O 1
ATOM 6130 N N . ARG A 1 792 ? -2.555 -5.904 26.314 1.00 75.12 792 ARG A N 1
ATOM 6131 C CA . ARG A 1 792 ? -1.119 -6.195 26.165 1.00 75.12 792 ARG A CA 1
ATOM 6132 C C . ARG A 1 792 ? -0.819 -7.568 25.556 1.00 75.12 792 ARG A C 1
ATOM 6134 O O . ARG A 1 792 ? 0.082 -7.667 24.732 1.00 75.12 792 ARG A O 1
ATOM 6141 N N . LYS A 1 793 ? -1.577 -8.621 25.896 1.00 81.69 793 LYS A N 1
ATOM 6142 C CA . LYS A 1 793 ? -1.362 -9.974 25.341 1.00 81.69 793 LYS A CA 1
ATOM 6143 C C . LYS A 1 793 ? -1.641 -10.060 23.833 1.00 81.69 793 LYS A C 1
ATOM 6145 O O . LYS A 1 793 ? -0.894 -10.725 23.121 1.00 81.69 793 LYS A O 1
ATOM 6150 N N . ALA A 1 794 ? -2.676 -9.379 23.337 1.00 83.00 794 ALA A N 1
ATOM 6151 C CA . ALA A 1 794 ? -2.965 -9.319 21.902 1.00 83.00 794 ALA A CA 1
ATOM 6152 C C . ALA A 1 794 ? -1.912 -8.476 21.163 1.00 83.00 794 ALA A C 1
ATOM 6154 O O . ALA A 1 794 ? -1.433 -8.868 20.103 1.00 83.00 794 ALA A O 1
ATOM 6155 N N . MET A 1 795 ? -1.492 -7.356 21.759 1.00 84.56 795 MET A N 1
ATOM 6156 C CA . MET A 1 795 ? -0.457 -6.488 21.187 1.00 84.56 795 MET A CA 1
ATOM 6157 C C . MET A 1 795 ? 0.941 -7.121 21.201 1.00 84.56 795 MET A C 1
ATOM 6159 O O . MET A 1 795 ? 1.730 -6.857 20.299 1.00 84.56 795 MET A O 1
ATOM 6163 N N . ALA A 1 796 ? 1.266 -7.959 22.187 1.00 85.12 796 ALA A N 1
ATOM 6164 C CA . ALA A 1 796 ? 2.504 -8.737 22.205 1.00 85.12 796 ALA A CA 1
ATOM 6165 C C . ALA A 1 796 ? 2.518 -9.791 21.086 1.00 85.12 796 ALA A C 1
ATOM 6167 O O . ALA A 1 796 ? 3.483 -9.850 20.331 1.00 85.12 796 ALA A O 1
ATOM 6168 N N . SER A 1 797 ? 1.416 -10.535 20.911 1.00 89.12 797 SER A N 1
ATOM 6169 C CA . SER A 1 797 ? 1.250 -11.478 19.793 1.00 89.12 797 SER A CA 1
ATOM 6170 C C . SER A 1 797 ? 1.410 -10.787 18.434 1.00 89.12 797 SER A C 1
ATOM 6172 O O . SER A 1 797 ? 2.070 -11.317 17.551 1.00 89.12 797 SER A O 1
ATOM 6174 N N . PHE A 1 798 ? 0.869 -9.574 18.271 1.00 92.19 798 PHE A N 1
ATOM 6175 C CA . PHE A 1 798 ? 1.016 -8.819 17.026 1.00 92.19 798 PHE A CA 1
ATOM 6176 C C . PHE A 1 798 ? 2.458 -8.341 16.765 1.00 92.19 798 PHE A C 1
ATOM 6178 O O . PHE A 1 798 ? 2.905 -8.320 15.620 1.00 92.19 798 PHE A O 1
ATOM 6185 N N . MET A 1 799 ? 3.216 -7.985 17.808 1.00 90.69 799 MET A N 1
ATOM 6186 C CA . MET A 1 799 ? 4.645 -7.669 17.659 1.00 90.69 799 MET A CA 1
ATOM 6187 C C . MET A 1 799 ? 5.493 -8.909 17.361 1.00 90.69 799 MET A C 1
ATOM 6189 O O . MET A 1 799 ? 6.472 -8.810 16.618 1.00 90.69 799 MET A O 1
ATOM 6193 N N . GLU A 1 800 ? 5.117 -10.076 17.886 1.00 90.00 800 GLU A N 1
ATOM 6194 C CA . GLU A 1 800 ? 5.714 -11.355 17.496 1.00 90.00 800 GLU A CA 1
ATOM 6195 C C . GLU A 1 800 ? 5.432 -11.662 16.015 1.00 90.00 800 GLU A C 1
ATOM 6197 O O . GLU A 1 800 ? 6.367 -11.974 15.277 1.00 90.00 800 GLU A O 1
ATOM 6202 N N . ASP A 1 801 ? 4.195 -11.468 15.544 1.00 92.69 801 ASP A N 1
ATOM 6203 C CA . ASP A 1 801 ? 3.829 -11.615 14.128 1.00 92.69 801 ASP A CA 1
ATOM 6204 C C . ASP A 1 801 ? 4.600 -10.632 13.225 1.00 92.69 801 ASP A C 1
ATOM 6206 O O . ASP A 1 801 ? 5.144 -11.041 12.199 1.00 92.69 801 ASP A O 1
ATOM 6210 N N . LEU A 1 802 ? 4.725 -9.353 13.612 1.00 92.19 802 LEU A N 1
ATOM 6211 C CA . LEU A 1 802 ? 5.551 -8.358 12.906 1.00 92.19 802 LEU A CA 1
ATOM 6212 C C . LEU A 1 802 ? 7.023 -8.781 12.837 1.00 92.19 802 LEU A C 1
ATOM 6214 O O . LEU A 1 802 ? 7.643 -8.705 11.777 1.00 92.19 802 LEU A O 1
ATOM 6218 N N . THR A 1 803 ? 7.581 -9.256 13.952 1.00 89.12 803 THR A N 1
ATOM 6219 C CA . THR A 1 803 ? 8.961 -9.757 14.013 1.00 89.12 803 THR A CA 1
ATOM 6220 C C . THR A 1 803 ? 9.127 -10.984 13.113 1.00 89.12 803 THR A C 1
ATOM 6222 O O . THR A 1 803 ? 10.134 -11.121 12.416 1.00 89.12 803 THR A O 1
ATOM 6225 N N . ASN A 1 804 ? 8.123 -11.864 13.074 1.00 89.75 804 ASN A N 1
ATOM 6226 C CA . ASN A 1 804 ? 8.126 -13.079 12.269 1.00 89.75 804 ASN A CA 1
ATOM 6227 C C . ASN A 1 804 ? 7.827 -12.861 10.781 1.00 89.75 804 ASN A C 1
ATOM 6229 O O . ASN A 1 804 ? 8.255 -13.679 9.964 1.00 89.75 804 ASN A O 1
ATOM 6233 N N . ALA A 1 805 ? 7.209 -11.738 10.412 1.00 91.19 805 ALA A N 1
ATOM 6234 C CA . ALA A 1 805 ? 6.977 -11.348 9.026 1.00 91.19 805 ALA A CA 1
ATOM 6235 C C . ALA A 1 805 ? 8.271 -11.062 8.241 1.00 91.19 805 ALA A C 1
ATOM 6237 O O . ALA A 1 805 ? 8.239 -11.126 7.012 1.00 91.19 805 ALA A O 1
ATOM 6238 N N . THR A 1 806 ? 9.401 -10.783 8.915 1.00 89.31 806 THR A N 1
ATOM 6239 C CA . THR A 1 806 ? 10.713 -10.561 8.277 1.00 89.31 806 THR A CA 1
ATOM 6240 C C . THR A 1 806 ? 11.778 -11.611 8.612 1.00 89.31 806 THR A C 1
ATOM 6242 O O . THR A 1 806 ? 11.722 -12.324 9.619 1.00 89.31 806 THR A O 1
ATOM 6245 N N . PHE A 1 807 ? 12.767 -11.732 7.727 1.00 85.56 807 PHE A N 1
ATOM 6246 C CA . PHE A 1 807 ? 13.849 -12.714 7.802 1.00 85.56 807 PHE A CA 1
ATOM 6247 C C . PHE A 1 807 ? 14.893 -12.303 8.845 1.00 85.56 807 PHE A C 1
ATOM 6249 O O . PHE A 1 807 ? 15.191 -11.122 8.995 1.00 85.56 807 PHE A O 1
ATOM 6256 N N . GLY A 1 808 ? 15.494 -13.282 9.532 1.00 80.06 808 GLY A N 1
ATOM 6257 C CA . GLY A 1 808 ? 16.438 -13.039 10.634 1.00 80.06 808 GLY A CA 1
ATOM 6258 C C . GLY A 1 808 ? 17.580 -12.073 10.294 1.00 80.06 808 GLY A C 1
ATOM 6259 O O . GLY A 1 808 ? 17.907 -11.221 11.111 1.00 80.06 808 GLY A O 1
ATOM 6260 N N . GLN A 1 809 ? 18.101 -12.129 9.063 1.00 81.69 809 GLN A N 1
ATOM 6261 C CA . GLN A 1 809 ? 19.167 -11.247 8.562 1.00 81.69 809 GLN A CA 1
ATOM 6262 C C . GLN A 1 809 ? 18.802 -9.750 8.482 1.00 81.69 809 GLN A C 1
ATOM 6264 O O . GLN A 1 809 ? 19.684 -8.932 8.248 1.00 81.69 809 GLN A O 1
ATOM 6269 N N . TYR A 1 810 ? 17.526 -9.396 8.664 1.00 81.62 810 TYR A N 1
ATOM 6270 C CA . TYR A 1 810 ? 17.030 -8.016 8.679 1.00 81.62 810 TYR A CA 1
ATOM 6271 C C . TYR A 1 810 ? 16.440 -7.595 10.039 1.00 81.62 810 TYR A C 1
ATOM 6273 O O . TYR A 1 810 ? 16.021 -6.450 10.184 1.00 81.62 810 TYR A O 1
ATOM 6281 N N . ARG A 1 811 ? 16.383 -8.495 11.038 1.00 69.06 811 ARG A N 1
ATOM 6282 C CA . ARG A 1 811 ? 15.755 -8.206 12.346 1.00 69.06 811 ARG A CA 1
ATOM 6283 C C . ARG A 1 811 ? 16.617 -7.319 13.247 1.00 69.06 811 ARG A C 1
ATOM 6285 O O . ARG A 1 811 ? 16.066 -6.575 14.050 1.00 69.06 811 ARG A O 1
ATOM 6292 N N . SER A 1 812 ? 17.942 -7.390 13.128 1.00 60.88 812 SER A N 1
ATOM 6293 C CA . SER A 1 812 ? 18.867 -6.575 13.918 1.00 60.88 812 SER A CA 1
ATOM 6294 C C . SER A 1 812 ? 20.225 -6.421 13.226 1.00 60.88 812 SER A C 1
ATOM 6296 O O . SER A 1 812 ? 20.725 -7.351 12.598 1.00 60.88 812 SER A O 1
ATOM 6298 N N . LEU A 1 813 ? 20.838 -5.241 13.372 1.00 56.47 813 LEU A N 1
ATOM 6299 C CA . LEU A 1 813 ? 22.252 -5.012 13.030 1.00 56.47 813 LEU A CA 1
ATOM 6300 C C . LEU A 1 813 ? 23.186 -5.532 14.144 1.00 56.47 813 LEU A C 1
ATOM 6302 O O . LEU A 1 813 ? 24.313 -5.941 13.877 1.00 56.47 813 LEU A O 1
ATOM 6306 N N . SER A 1 814 ? 22.696 -5.562 15.386 1.00 47.09 814 SER A N 1
ATOM 6307 C CA . SER A 1 814 ? 23.384 -6.101 16.564 1.00 47.09 814 SER A CA 1
ATOM 6308 C C . SER A 1 814 ? 23.030 -7.581 16.778 1.00 47.09 814 SER A C 1
ATOM 6310 O O . SER A 1 814 ? 21.873 -7.977 16.636 1.00 47.09 814 SER A O 1
ATOM 6312 N N . PHE A 1 815 ? 24.000 -8.409 17.179 1.00 46.34 815 PHE A N 1
ATOM 6313 C CA . PHE A 1 815 ? 23.806 -9.858 17.395 1.00 46.34 815 PHE A CA 1
ATOM 6314 C C . PHE A 1 815 ? 22.986 -10.228 18.649 1.00 46.34 815 PHE A C 1
ATOM 6316 O O . PHE A 1 815 ? 22.709 -11.405 18.869 1.00 46.34 815 PHE A O 1
ATOM 6323 N N . LEU A 1 816 ? 22.611 -9.248 19.477 1.00 50.69 816 LEU A N 1
ATOM 6324 C CA . LEU A 1 816 ? 21.816 -9.420 20.694 1.00 50.69 816 LEU A CA 1
ATOM 6325 C C . LEU A 1 816 ? 20.681 -8.382 20.723 1.00 50.69 816 LEU A C 1
ATOM 6327 O O . LEU A 1 816 ? 20.926 -7.230 20.356 1.00 50.69 816 LEU A O 1
ATOM 6331 N N . PRO A 1 817 ? 19.465 -8.748 21.170 1.00 64.81 817 PRO A N 1
ATOM 6332 C CA . PRO A 1 817 ? 18.355 -7.810 21.288 1.00 64.81 817 PRO A CA 1
ATOM 6333 C C . PRO A 1 817 ? 18.550 -6.877 22.493 1.00 64.81 817 PRO A C 1
ATOM 6335 O O . PRO A 1 817 ? 18.422 -7.293 23.642 1.00 64.81 817 PRO A O 1
ATOM 6338 N N . SER A 1 818 ? 18.831 -5.602 22.225 1.00 75.81 818 SER A N 1
ATOM 6339 C CA . SER A 1 818 ? 18.744 -4.506 23.202 1.00 75.81 818 SER A CA 1
ATOM 6340 C C . SER A 1 818 ? 17.397 -3.771 23.079 1.00 75.81 818 SER A C 1
ATOM 6342 O O . SER A 1 818 ? 16.827 -3.769 21.981 1.00 75.81 818 SER A O 1
ATOM 6344 N N . PRO A 1 819 ? 16.898 -3.083 24.127 1.00 79.38 819 PRO A N 1
ATOM 6345 C CA . PRO A 1 819 ? 15.674 -2.274 24.040 1.00 79.38 819 PRO A CA 1
ATOM 6346 C C . PRO A 1 819 ? 15.703 -1.285 22.866 1.00 79.38 819 PRO A C 1
ATOM 6348 O O . PRO A 1 819 ? 14.730 -1.154 22.127 1.00 79.38 819 PRO A O 1
ATOM 6351 N N . HIS A 1 820 ? 16.865 -0.674 22.619 1.00 78.88 820 HIS A N 1
ATOM 6352 C CA . HIS A 1 820 ? 17.087 0.272 21.523 1.00 78.88 820 HIS A CA 1
ATOM 6353 C C . HIS A 1 820 ? 17.039 -0.399 20.140 1.00 78.88 820 HIS A C 1
ATOM 6355 O O . HIS A 1 820 ? 16.470 0.162 19.208 1.00 78.88 820 HIS A O 1
ATOM 6361 N N . SER A 1 821 ? 17.544 -1.632 19.998 1.00 80.50 821 SER A N 1
ATOM 6362 C CA . SER A 1 821 ? 17.405 -2.392 18.744 1.00 80.50 821 SER A CA 1
ATOM 6363 C C . SER A 1 821 ? 15.941 -2.731 18.426 1.00 80.50 821 SER A C 1
ATOM 6365 O O . SER A 1 821 ? 15.538 -2.687 17.263 1.00 80.50 821 SER A O 1
ATOM 6367 N N . VAL A 1 822 ? 15.119 -2.987 19.453 1.00 83.56 822 VAL A N 1
ATOM 6368 C CA . VAL A 1 822 ? 13.675 -3.209 19.285 1.00 83.56 822 VAL A CA 1
ATOM 6369 C C . VAL A 1 822 ? 12.953 -1.889 18.993 1.00 83.56 822 VAL A C 1
ATOM 6371 O O . VAL A 1 822 ? 12.097 -1.865 18.114 1.00 83.56 822 VAL A O 1
ATOM 6374 N N . MET A 1 823 ? 13.333 -0.775 19.632 1.00 85.69 823 MET A N 1
ATOM 6375 C CA . MET A 1 823 ? 12.824 0.565 19.293 1.00 85.69 823 MET A CA 1
ATOM 6376 C C . MET A 1 823 ? 13.115 0.930 17.828 1.00 85.69 823 MET A C 1
ATOM 6378 O O . MET A 1 823 ? 12.216 1.366 17.109 1.00 85.69 823 MET A O 1
ATOM 6382 N N . LEU A 1 824 ? 14.339 0.686 17.351 1.00 87.06 824 LEU A N 1
ATOM 6383 C CA . LEU A 1 824 ? 14.736 0.900 15.958 1.00 87.06 824 LEU A CA 1
ATOM 6384 C C . LEU A 1 824 ? 13.905 0.036 14.991 1.00 87.06 824 LEU A C 1
ATOM 6386 O O . LEU A 1 824 ? 13.456 0.529 13.952 1.00 87.06 824 LEU A O 1
ATOM 6390 N N . PHE A 1 825 ? 13.619 -1.222 15.350 1.00 88.69 825 PHE A N 1
ATOM 6391 C CA . PHE A 1 825 ? 12.691 -2.069 14.595 1.00 88.69 825 PHE A CA 1
ATOM 6392 C C . PHE A 1 825 ? 11.260 -1.498 14.586 1.00 88.69 825 PHE A C 1
ATOM 6394 O O . PHE A 1 825 ? 10.693 -1.323 13.506 1.00 88.69 825 PHE A O 1
ATOM 6401 N N . VAL A 1 826 ? 10.701 -1.122 15.741 1.00 90.50 826 VAL A N 1
ATOM 6402 C CA . VAL A 1 826 ? 9.370 -0.492 15.879 1.00 90.50 826 VAL A CA 1
ATOM 6403 C C . VAL A 1 826 ? 9.252 0.761 14.998 1.00 90.50 826 VAL A C 1
ATOM 6405 O O . VAL A 1 826 ? 8.312 0.889 14.207 1.00 90.50 826 VAL A O 1
ATOM 6408 N N . CYS A 1 827 ? 10.250 1.644 15.051 1.00 91.19 827 CYS A N 1
ATOM 6409 C CA . CYS A 1 827 ? 10.318 2.851 14.228 1.00 91.19 827 CYS A CA 1
ATOM 6410 C C . CYS A 1 827 ? 10.465 2.539 12.729 1.00 91.19 827 CYS A C 1
ATOM 6412 O O . CYS A 1 827 ? 10.003 3.319 11.891 1.00 91.19 827 CYS A O 1
ATOM 6414 N N . SER A 1 828 ? 11.072 1.404 12.366 1.00 92.50 828 SER A N 1
ATOM 6415 C CA . SER A 1 828 ? 11.166 0.960 10.970 1.00 92.50 828 SER A CA 1
ATOM 6416 C C . SER A 1 828 ? 9.862 0.416 10.409 1.00 92.50 828 SER A C 1
ATOM 6418 O O . SER A 1 828 ? 9.566 0.665 9.241 1.00 92.50 828 SER A O 1
ATOM 6420 N N . VAL A 1 829 ? 9.028 -0.244 11.220 1.00 94.88 829 VAL A N 1
ATOM 6421 C CA . VAL A 1 829 ? 7.687 -0.662 10.785 1.00 94.88 829 VAL A CA 1
ATOM 6422 C C . VAL A 1 829 ? 6.833 0.576 10.498 1.00 94.88 829 VAL A C 1
ATOM 6424 O O . VAL A 1 829 ? 6.222 0.659 9.432 1.00 94.88 829 VAL A O 1
ATOM 6427 N N . ALA A 1 830 ? 6.850 1.585 11.378 1.00 95.44 830 ALA A N 1
ATOM 6428 C CA . ALA A 1 830 ? 6.143 2.845 11.136 1.00 95.44 830 ALA A CA 1
ATOM 6429 C C . ALA A 1 830 ? 6.624 3.532 9.841 1.00 95.44 830 ALA A C 1
ATOM 6431 O O . ALA A 1 830 ? 5.814 3.846 8.964 1.00 95.44 830 ALA A O 1
ATOM 6432 N N . ARG A 1 831 ? 7.944 3.703 9.676 1.00 94.62 831 ARG A N 1
ATOM 6433 C CA . ARG A 1 831 ? 8.522 4.379 8.505 1.00 94.62 831 ARG A CA 1
ATOM 6434 C C . ARG A 1 831 ? 8.299 3.628 7.196 1.00 94.62 831 ARG A C 1
ATOM 6436 O O . ARG A 1 831 ? 7.922 4.252 6.207 1.00 94.62 831 ARG A O 1
ATOM 6443 N N . THR A 1 832 ? 8.498 2.308 7.189 1.00 95.19 832 THR A N 1
ATOM 6444 C CA . THR A 1 832 ? 8.340 1.471 5.988 1.00 95.19 832 THR A CA 1
ATOM 6445 C C . THR A 1 832 ? 6.941 1.635 5.405 1.00 95.19 832 THR A C 1
ATOM 6447 O O . THR A 1 832 ? 6.800 1.786 4.197 1.00 95.19 832 THR A O 1
ATOM 6450 N N . ASN A 1 833 ? 5.904 1.675 6.247 1.00 95.94 833 ASN A N 1
ATOM 6451 C CA . ASN A 1 833 ? 4.526 1.816 5.778 1.00 95.94 833 ASN A CA 1
ATOM 6452 C C . ASN A 1 833 ? 4.215 3.225 5.241 1.00 95.94 833 ASN A C 1
ATOM 6454 O O . ASN A 1 833 ? 3.553 3.331 4.212 1.00 95.94 833 ASN A O 1
ATOM 6458 N N . LEU A 1 834 ? 4.748 4.288 5.856 1.00 94.94 834 LEU A N 1
ATOM 6459 C CA . LEU A 1 834 ? 4.605 5.666 5.354 1.00 94.94 834 LEU A CA 1
ATOM 6460 C C . LEU A 1 834 ? 5.332 5.879 4.017 1.00 94.94 834 LEU A C 1
ATOM 6462 O O . LEU A 1 834 ? 4.786 6.484 3.096 1.00 94.94 834 LEU A O 1
ATOM 6466 N N . GLU A 1 835 ? 6.558 5.368 3.883 1.00 94.00 835 GLU A N 1
ATOM 6467 C CA . GLU A 1 835 ? 7.321 5.483 2.638 1.00 94.00 835 GLU A CA 1
ATOM 6468 C C . GLU A 1 835 ? 6.767 4.578 1.524 1.00 94.00 835 GLU A C 1
ATOM 6470 O O . GLU A 1 835 ? 6.743 4.995 0.365 1.00 94.00 835 GLU A O 1
ATOM 6475 N N . VAL A 1 836 ? 6.259 3.381 1.847 1.00 93.62 836 VAL A N 1
ATOM 6476 C CA . VAL A 1 836 ? 5.542 2.531 0.879 1.00 93.62 836 VAL A CA 1
ATOM 6477 C C . VAL A 1 836 ? 4.238 3.195 0.431 1.00 93.62 836 VAL A C 1
ATOM 6479 O O . VAL A 1 836 ? 3.960 3.195 -0.763 1.00 93.62 836 VAL A O 1
ATOM 6482 N N . GLU A 1 837 ? 3.473 3.841 1.316 1.00 92.69 837 GLU A N 1
ATOM 6483 C CA . GLU A 1 837 ? 2.312 4.638 0.897 1.00 92.69 837 GLU A CA 1
ATOM 6484 C C . GLU A 1 837 ? 2.711 5.787 -0.045 1.00 92.69 837 GLU A C 1
ATOM 6486 O O . GLU A 1 837 ? 2.049 6.010 -1.062 1.00 92.69 837 GLU A O 1
ATOM 6491 N N . LEU A 1 838 ? 3.809 6.495 0.238 1.00 91.38 838 LEU A N 1
ATOM 6492 C CA . LEU A 1 838 ? 4.309 7.537 -0.660 1.00 91.38 838 LEU A CA 1
ATOM 6493 C C . LEU A 1 838 ? 4.702 6.967 -2.037 1.00 91.38 838 LEU A C 1
ATOM 6495 O O . LEU A 1 838 ? 4.454 7.613 -3.053 1.00 91.38 838 LEU A O 1
ATOM 6499 N N . VAL A 1 839 ? 5.251 5.749 -2.092 1.00 91.56 839 VAL A N 1
ATOM 6500 C CA . VAL A 1 839 ? 5.522 5.024 -3.348 1.00 91.56 839 VAL A CA 1
ATOM 6501 C C . VAL A 1 839 ? 4.227 4.629 -4.073 1.00 91.56 839 VAL A C 1
ATOM 6503 O O . VAL A 1 839 ? 4.095 4.873 -5.270 1.00 91.56 839 VAL A O 1
ATOM 6506 N N . GLN A 1 840 ? 3.219 4.123 -3.359 1.00 88.88 840 GLN A N 1
ATOM 6507 C CA . GLN A 1 840 ? 1.896 3.793 -3.918 1.00 88.88 840 GLN A CA 1
ATOM 6508 C C . GLN A 1 840 ? 1.150 5.034 -4.458 1.00 88.88 840 GLN A C 1
ATOM 6510 O O . GLN A 1 840 ? 0.293 4.916 -5.334 1.00 88.88 840 GLN A O 1
ATOM 6515 N N . ARG A 1 841 ? 1.506 6.237 -3.983 1.00 86.50 841 ARG A N 1
ATOM 6516 C CA . ARG A 1 841 ? 1.044 7.546 -4.488 1.00 86.50 841 ARG A CA 1
ATOM 6517 C C . ARG A 1 841 ? 1.903 8.119 -5.633 1.00 86.50 841 ARG A C 1
ATOM 6519 O O . ARG A 1 841 ? 1.615 9.211 -6.119 1.00 86.50 841 ARG A O 1
ATOM 6526 N N . GLY A 1 842 ? 2.945 7.412 -6.078 1.00 84.25 842 GLY A N 1
ATOM 6527 C CA . GLY A 1 842 ? 3.846 7.851 -7.152 1.00 84.25 842 GLY A CA 1
ATOM 6528 C C . GLY A 1 842 ? 4.915 8.863 -6.717 1.00 84.25 842 GLY A C 1
ATOM 6529 O O . GLY A 1 842 ? 5.374 9.665 -7.527 1.00 84.25 842 GLY A O 1
ATOM 6530 N N . GLY A 1 843 ? 5.300 8.871 -5.438 1.00 82.44 843 GLY A N 1
ATOM 6531 C CA . GLY A 1 843 ? 6.403 9.677 -4.897 1.00 82.44 843 GLY A CA 1
ATOM 6532 C C . GLY A 1 843 ? 6.074 11.130 -4.543 1.00 82.44 843 GLY A C 1
ATOM 6533 O O . GLY A 1 843 ? 6.939 11.837 -4.028 1.00 82.44 843 GLY A O 1
ATOM 6534 N N . THR A 1 844 ? 4.839 11.573 -4.783 1.00 82.62 844 THR A N 1
ATOM 6535 C CA . THR A 1 844 ? 4.334 12.923 -4.470 1.00 82.62 844 THR A CA 1
ATOM 6536 C C . THR A 1 844 ? 2.956 12.823 -3.820 1.00 82.62 844 THR A C 1
ATOM 6538 O O . THR A 1 844 ? 2.270 11.814 -3.977 1.00 82.62 844 THR A O 1
ATOM 6541 N N . LEU A 1 845 ? 2.521 13.861 -3.100 1.00 81.75 845 LEU A N 1
ATOM 6542 C CA . LEU A 1 845 ? 1.208 13.845 -2.431 1.00 81.75 845 LEU A CA 1
ATOM 6543 C C . LEU A 1 845 ? 0.062 14.460 -3.258 1.00 81.75 845 LEU A C 1
ATOM 6545 O O . LEU A 1 845 ? -1.082 14.451 -2.811 1.00 81.75 845 LEU A O 1
ATOM 6549 N N . GLY A 1 846 ? 0.337 14.956 -4.469 1.00 59.50 846 GLY A N 1
ATOM 6550 C CA . GLY A 1 846 ? -0.648 15.676 -5.289 1.00 59.50 846 GLY A CA 1
ATOM 6551 C C . GLY A 1 846 ? -1.703 14.829 -6.002 1.00 59.50 846 GLY A C 1
ATOM 6552 O O . GLY A 1 846 ? -2.795 15.319 -6.294 1.00 59.50 846 GLY A O 1
ATOM 6553 N N . HIS A 1 847 ? -1.420 13.552 -6.265 1.00 58.34 847 HIS A N 1
ATOM 6554 C CA . HIS A 1 847 ? -2.358 12.676 -6.965 1.00 58.34 847 HIS A CA 1
ATOM 6555 C C . HIS A 1 847 ? -3.390 12.098 -5.988 1.00 58.34 847 HIS A C 1
ATOM 6557 O O . HIS A 1 847 ? -3.054 11.344 -5.073 1.00 58.34 847 HIS A O 1
ATOM 6563 N N . SER A 1 848 ? -4.669 12.436 -6.198 1.00 46.97 848 SER A N 1
ATOM 6564 C CA . SER A 1 848 ? -5.789 12.049 -5.324 1.00 46.97 848 SER A CA 1
ATOM 6565 C C . SER A 1 848 ? -6.217 10.582 -5.502 1.00 46.97 848 SER A C 1
ATOM 6567 O O . SER A 1 848 ? -7.357 10.259 -5.837 1.00 46.97 848 SER A O 1
ATOM 6569 N N . HIS A 1 849 ? -5.288 9.659 -5.255 1.00 53.38 849 HIS A N 1
ATOM 6570 C CA . HIS A 1 849 ? -5.601 8.250 -5.061 1.00 53.38 849 HIS A CA 1
ATOM 6571 C C . HIS A 1 849 ? -6.085 8.042 -3.624 1.00 53.38 849 HIS A C 1
ATOM 6573 O O . HIS A 1 849 ? -5.314 8.083 -2.664 1.00 53.38 849 HIS A O 1
ATOM 6579 N N . THR A 1 850 ? -7.392 7.829 -3.468 1.00 47.41 850 THR A N 1
ATOM 6580 C CA . THR A 1 850 ? -7.993 7.474 -2.180 1.00 47.41 850 THR A CA 1
ATOM 6581 C C . THR A 1 850 ? -7.687 6.012 -1.853 1.00 47.41 850 THR A C 1
ATOM 6583 O O . THR A 1 850 ? -8.357 5.094 -2.326 1.00 47.41 850 THR A O 1
ATOM 6586 N N . LEU A 1 851 ? -6.666 5.786 -1.021 1.00 56.22 851 LEU A N 1
ATOM 6587 C CA . LEU A 1 851 ? -6.384 4.484 -0.414 1.00 56.22 851 LEU A CA 1
ATOM 6588 C C . LEU A 1 851 ? -7.527 4.117 0.544 1.00 56.22 851 LEU A C 1
ATOM 6590 O O . LEU A 1 851 ? -7.518 4.469 1.719 1.00 56.22 851 LEU A O 1
ATOM 6594 N N . LYS A 1 852 ? -8.540 3.414 0.024 1.00 53.09 852 LYS A N 1
ATOM 6595 C CA . LYS A 1 852 ? -9.833 3.170 0.698 1.00 53.09 852 LYS A CA 1
ATOM 6596 C C . LYS A 1 852 ? -9.763 2.384 2.022 1.00 53.09 852 LYS A C 1
ATOM 6598 O O . LYS A 1 852 ? -10.807 2.189 2.635 1.00 53.09 852 LYS A O 1
ATOM 6603 N N . LYS A 1 853 ? -8.591 1.867 2.419 1.00 61.56 853 LYS A N 1
ATOM 6604 C CA . LYS A 1 853 ? -8.398 0.918 3.535 1.00 61.56 853 LYS A CA 1
ATOM 6605 C C . LYS A 1 853 ? -7.023 1.074 4.220 1.00 61.56 853 LYS A C 1
ATOM 6607 O O . LYS A 1 853 ? -6.272 0.107 4.312 1.00 61.56 853 LYS A O 1
ATOM 6612 N N . SER A 1 854 ? -6.668 2.281 4.678 1.00 77.56 854 SER A N 1
ATOM 6613 C CA . SER A 1 854 ? -5.469 2.462 5.523 1.00 77.56 854 SER A CA 1
ATOM 6614 C C . SER A 1 854 ? -5.618 1.704 6.847 1.00 77.56 854 SER A C 1
ATOM 6616 O O . SER A 1 854 ? -6.644 1.808 7.517 1.00 77.56 854 SER A O 1
ATOM 6618 N N . CYS A 1 855 ? -4.575 0.974 7.243 1.00 90.81 855 CYS A N 1
ATOM 6619 C CA . CYS A 1 855 ? -4.428 0.400 8.583 1.00 90.81 855 CYS A CA 1
ATOM 6620 C C . CYS A 1 855 ? -3.306 1.068 9.393 1.00 90.81 855 CYS A C 1
ATOM 6622 O O . CYS A 1 855 ? -2.902 0.537 10.428 1.00 90.81 855 CYS A O 1
ATOM 6624 N N . PHE A 1 856 ? -2.802 2.223 8.939 1.00 92.62 856 PHE A N 1
ATOM 6625 C CA . PHE A 1 856 ? -1.676 2.897 9.583 1.00 92.62 856 PHE A CA 1
ATOM 6626 C C . PHE A 1 856 ? -2.004 3.358 11.008 1.00 92.62 856 PHE A C 1
ATOM 6628 O O . PHE A 1 856 ? -1.191 3.145 11.898 1.00 92.62 856 PHE A O 1
ATOM 6635 N N . VAL A 1 857 ? -3.193 3.921 11.262 1.00 90.38 857 VAL A N 1
ATOM 6636 C CA . VAL A 1 857 ? -3.548 4.429 12.603 1.00 90.38 857 VAL A CA 1
ATOM 6637 C C . VAL A 1 857 ? -3.566 3.310 13.662 1.00 90.38 857 VAL A C 1
ATOM 6639 O O . VAL A 1 857 ? -2.838 3.455 14.647 1.00 90.38 857 VAL A O 1
ATOM 6642 N N . PRO A 1 858 ? -4.268 2.166 13.478 1.00 90.31 858 PRO A N 1
ATOM 6643 C CA . PRO A 1 858 ? -4.166 1.042 14.412 1.00 90.31 858 PRO A CA 1
ATOM 6644 C C . PRO A 1 858 ? -2.745 0.487 14.561 1.00 90.31 858 PRO A C 1
ATOM 6646 O O . PRO A 1 858 ? -2.322 0.181 15.674 1.00 90.31 858 PRO A O 1
ATOM 6649 N N . LEU A 1 859 ? -1.983 0.396 13.463 1.00 93.88 859 LEU A N 1
ATOM 6650 C CA . LEU A 1 859 ? -0.591 -0.064 13.492 1.00 93.88 859 LEU A CA 1
ATOM 6651 C C . LEU A 1 859 ? 0.275 0.862 14.356 1.00 93.88 859 LEU A C 1
ATOM 6653 O O . LEU A 1 859 ? 0.984 0.393 15.242 1.00 93.88 859 LEU A O 1
ATOM 6657 N N . PHE A 1 860 ? 0.171 2.174 14.145 1.00 92.44 860 PHE A N 1
ATOM 6658 C CA . PHE A 1 860 ? 0.907 3.185 14.895 1.00 92.44 860 PHE A CA 1
ATOM 6659 C C . PHE A 1 860 ? 0.555 3.165 16.389 1.00 92.44 860 PHE A C 1
ATOM 6661 O O . PHE A 1 860 ? 1.448 3.312 17.216 1.00 92.44 860 PHE A O 1
ATOM 6668 N N . HIS A 1 861 ? -0.706 2.896 16.752 1.00 88.12 861 HIS A N 1
ATOM 6669 C CA . HIS A 1 861 ? -1.109 2.727 18.154 1.00 88.12 861 HIS A CA 1
ATOM 6670 C C . HIS A 1 861 ? -0.392 1.546 18.826 1.00 88.12 861 HIS A C 1
ATOM 6672 O O . HIS A 1 861 ? 0.145 1.703 19.923 1.00 88.12 861 HIS A O 1
ATOM 6678 N N . VAL A 1 862 ? -0.338 0.376 18.175 1.00 89.75 862 VAL A N 1
ATOM 6679 C CA . VAL A 1 862 ? 0.363 -0.799 18.728 1.00 89.75 862 VAL A CA 1
ATOM 6680 C C . VAL A 1 862 ? 1.871 -0.549 18.820 1.00 89.75 862 VAL A C 1
ATOM 6682 O O . VAL A 1 862 ? 2.479 -0.856 19.845 1.00 89.75 862 VAL A O 1
ATOM 6685 N N . LEU A 1 863 ? 2.466 0.063 17.791 1.00 92.00 863 LEU A N 1
ATOM 6686 C CA . LEU A 1 863 ? 3.885 0.431 17.782 1.00 92.00 863 LEU A CA 1
ATOM 6687 C C . LEU A 1 863 ? 4.222 1.432 18.901 1.00 92.00 863 LEU A C 1
ATOM 6689 O O . LEU A 1 863 ? 5.192 1.223 19.620 1.00 92.00 863 LEU A O 1
ATOM 6693 N N . ALA A 1 864 ? 3.403 2.467 19.106 1.00 89.12 864 ALA A N 1
ATOM 6694 C CA . ALA A 1 864 ? 3.591 3.470 20.158 1.00 89.12 864 ALA A CA 1
ATOM 6695 C C . ALA A 1 864 ? 3.472 2.876 21.572 1.00 89.12 864 ALA A C 1
ATOM 6697 O O . ALA A 1 864 ? 4.239 3.226 22.467 1.00 89.12 864 ALA A O 1
ATOM 6698 N N . LEU A 1 865 ? 2.527 1.954 21.789 1.00 84.69 865 LEU A N 1
ATOM 6699 C CA . LEU A 1 865 ? 2.358 1.289 23.085 1.00 84.69 865 LEU A CA 1
ATOM 6700 C C . LEU A 1 865 ? 3.539 0.367 23.426 1.00 84.69 865 LEU A C 1
ATOM 6702 O O . LEU A 1 865 ? 3.921 0.294 24.591 1.00 84.69 865 LEU A O 1
ATOM 6706 N N . HIS A 1 866 ? 4.170 -0.272 22.434 1.00 84.81 866 HIS A N 1
ATOM 6707 C CA . HIS A 1 866 ? 5.426 -1.006 22.648 1.00 84.81 866 HIS A CA 1
ATOM 6708 C C . HIS A 1 866 ? 6.640 -0.084 22.785 1.00 84.81 866 HIS A C 1
ATOM 6710 O O . HIS A 1 866 ? 7.442 -0.298 23.688 1.00 84.81 866 HIS A O 1
ATOM 6716 N N . ALA A 1 867 ? 6.747 0.975 21.976 1.00 86.56 867 ALA A N 1
ATOM 6717 C CA . ALA A 1 867 ? 7.795 1.992 22.104 1.00 86.56 867 ALA A CA 1
ATOM 6718 C C . ALA A 1 867 ? 7.868 2.530 23.542 1.00 86.56 867 ALA A C 1
ATOM 6720 O O . ALA A 1 867 ? 8.926 2.508 24.160 1.00 86.56 867 ALA A O 1
ATOM 6721 N N . LYS A 1 868 ? 6.720 2.890 24.125 1.00 82.50 868 LYS A N 1
ATOM 6722 C CA . LYS A 1 868 ? 6.595 3.365 25.514 1.00 82.50 868 LYS A CA 1
ATOM 6723 C C . LYS A 1 868 ? 7.083 2.383 26.582 1.00 82.50 868 LYS A C 1
ATOM 6725 O O . LYS A 1 868 ? 7.532 2.829 27.629 1.00 82.50 868 LYS A O 1
ATOM 6730 N N . VAL A 1 869 ? 7.008 1.075 26.331 1.00 79.94 869 VAL A N 1
ATOM 6731 C CA . VAL A 1 869 ? 7.531 0.034 27.237 1.00 79.94 869 VAL A CA 1
ATOM 6732 C C . VAL A 1 869 ? 9.043 -0.174 27.052 1.00 79.94 869 VAL A C 1
ATOM 6734 O O . VAL A 1 869 ? 9.713 -0.611 27.981 1.00 79.94 869 VAL A O 1
ATOM 6737 N N . LEU A 1 870 ? 9.587 0.157 25.876 1.00 77.06 870 LEU A N 1
ATOM 6738 C CA . LEU A 1 870 ? 11.011 0.038 25.529 1.00 77.06 870 LEU A CA 1
ATOM 6739 C C . LEU A 1 870 ? 11.834 1.301 25.857 1.00 77.06 870 LEU A C 1
ATOM 6741 O O . LEU A 1 870 ? 13.065 1.257 25.828 1.00 77.06 870 LEU A O 1
ATOM 6745 N N . THR A 1 871 ? 11.180 2.429 26.146 1.00 73.75 871 THR A N 1
ATOM 6746 C CA . THR A 1 871 ? 11.826 3.711 26.467 1.00 73.75 871 THR A CA 1
ATOM 6747 C C . THR A 1 871 ? 12.295 3.751 27.923 1.00 73.75 871 THR A C 1
ATOM 6749 O O . THR A 1 871 ? 11.622 4.294 28.796 1.00 73.75 871 THR A O 1
ATOM 6752 N N . GLU A 1 872 ? 13.482 3.202 28.185 1.00 66.81 872 GLU A N 1
ATOM 6753 C CA . GLU A 1 872 ? 14.149 3.294 29.497 1.00 66.81 872 GLU A CA 1
ATOM 6754 C C . GLU A 1 872 ? 14.635 4.720 29.823 1.00 66.81 872 GLU A C 1
ATOM 6756 O O . GLU A 1 872 ? 14.753 5.093 30.989 1.00 66.81 872 GLU A O 1
ATOM 6761 N N . THR A 1 873 ? 14.918 5.528 28.797 1.00 67.44 873 THR A N 1
ATOM 6762 C CA . THR A 1 873 ? 15.480 6.882 28.907 1.00 67.44 873 THR A CA 1
ATOM 6763 C C . THR A 1 873 ? 14.563 7.920 28.244 1.00 67.44 873 THR A C 1
ATOM 6765 O O . THR A 1 873 ? 14.212 7.762 27.075 1.00 67.44 873 THR A O 1
ATOM 6768 N N . PRO A 1 874 ? 14.152 8.994 28.949 1.00 69.94 874 PRO A N 1
ATOM 6769 C CA . PRO A 1 874 ? 13.226 9.982 28.400 1.00 69.94 874 PRO A CA 1
ATOM 6770 C C . PRO A 1 874 ? 13.838 10.786 27.243 1.00 69.94 874 PRO A C 1
ATOM 6772 O O . PRO A 1 874 ? 14.931 11.348 27.352 1.00 69.94 874 PRO A O 1
ATOM 6775 N N . TYR A 1 875 ? 13.074 10.936 26.157 1.00 83.00 875 TYR A N 1
ATOM 6776 C CA . TYR A 1 875 ? 13.462 11.704 24.963 1.00 83.00 875 TYR A CA 1
ATOM 6777 C C . TYR A 1 875 ? 13.605 13.219 25.211 1.00 83.00 875 TYR A C 1
ATOM 6779 O O . TYR A 1 875 ? 14.067 13.953 24.333 1.00 83.00 875 TYR A O 1
ATOM 6787 N N . ALA A 1 876 ? 13.282 13.693 26.419 1.00 84.19 876 ALA A N 1
ATOM 6788 C CA . ALA A 1 876 ? 13.463 15.075 26.847 1.00 84.19 876 ALA A CA 1
ATOM 6789 C C . ALA A 1 876 ? 14.883 15.614 26.594 1.00 84.19 876 ALA A C 1
ATOM 6791 O O . ALA A 1 876 ? 15.012 16.761 26.177 1.00 84.19 876 ALA A O 1
ATOM 6792 N N . ARG A 1 877 ? 15.950 14.807 26.754 1.00 83.88 877 ARG A N 1
ATOM 6793 C CA . ARG A 1 877 ? 17.335 15.252 26.473 1.00 83.88 877 ARG A CA 1
ATOM 6794 C C . ARG A 1 877 ? 17.534 15.642 25.006 1.00 83.88 877 ARG A C 1
ATOM 6796 O O . ARG A 1 877 ? 18.102 16.692 24.719 1.00 83.88 877 ARG A O 1
ATOM 6803 N N . LEU A 1 878 ? 17.034 14.819 24.084 1.00 87.38 878 LEU A N 1
ATOM 6804 C CA . LEU A 1 878 ? 17.091 15.095 22.648 1.00 87.38 878 LEU A CA 1
ATOM 6805 C C . LEU A 1 878 ? 16.240 16.325 22.301 1.00 87.38 878 LEU A C 1
ATOM 6807 O O . LEU A 1 878 ? 16.681 17.184 21.544 1.00 87.38 878 LEU A O 1
ATOM 6811 N N . TRP A 1 879 ? 15.060 16.461 22.910 1.00 90.94 879 TRP A N 1
ATOM 6812 C CA . TRP A 1 879 ? 14.194 17.628 22.731 1.00 90.94 879 TRP A CA 1
ATOM 6813 C C . TRP A 1 879 ? 14.812 18.933 23.264 1.00 90.94 879 TRP A C 1
ATOM 6815 O O . TRP A 1 879 ? 14.773 19.959 22.588 1.00 90.94 879 TRP A O 1
ATOM 6825 N N . SER A 1 880 ? 15.459 18.891 24.429 1.00 88.50 880 SER A N 1
ATOM 6826 C CA . SER A 1 880 ? 16.240 19.993 25.005 1.00 88.50 880 SER A CA 1
ATOM 6827 C C . SER A 1 880 ? 17.362 20.434 24.058 1.00 88.50 880 SER A C 1
ATOM 6829 O O . SER A 1 880 ? 17.462 21.612 23.716 1.00 88.50 880 SER A O 1
ATOM 6831 N N . HIS A 1 881 ? 18.129 19.487 23.516 1.00 87.50 881 HIS A N 1
ATOM 6832 C CA . HIS A 1 881 ? 19.213 19.760 22.567 1.00 87.50 881 HIS A CA 1
ATOM 6833 C C . HIS A 1 881 ? 18.717 20.240 21.176 1.00 87.50 881 HIS A C 1
ATOM 6835 O O . HIS A 1 881 ? 19.399 21.005 20.492 1.00 87.50 881 HIS A O 1
ATOM 6841 N N . LEU A 1 882 ? 17.496 19.860 20.772 1.00 91.38 882 LEU A N 1
ATOM 6842 C CA . LEU A 1 882 ? 16.793 20.372 19.581 1.00 91.38 882 LEU A CA 1
ATOM 6843 C C . LEU A 1 882 ? 16.216 21.789 19.754 1.00 91.38 882 LEU A C 1
ATOM 6845 O O . LEU A 1 882 ? 15.930 22.452 18.758 1.00 91.38 882 LEU A O 1
ATOM 6849 N N . THR A 1 883 ? 15.998 22.252 20.987 1.00 92.50 883 THR A N 1
ATOM 6850 C CA . THR A 1 883 ? 15.268 23.505 21.277 1.00 92.50 883 THR A CA 1
ATOM 6851 C C . THR A 1 883 ? 16.107 24.576 21.970 1.00 92.50 883 THR A C 1
ATOM 6853 O O . THR A 1 883 ? 15.750 25.755 21.917 1.00 92.50 883 THR A O 1
ATOM 6856 N N . GLY A 1 884 ? 17.203 24.177 22.618 1.00 87.94 884 GLY A N 1
ATOM 6857 C CA . GLY A 1 884 ? 17.993 24.989 23.541 1.00 87.94 884 GLY A CA 1
ATOM 6858 C C . GLY A 1 884 ? 17.398 25.093 24.951 1.00 87.94 884 GLY A C 1
ATOM 6859 O O . GLY A 1 884 ? 18.060 25.627 25.840 1.00 87.94 884 GLY A O 1
ATOM 6860 N N . LEU A 1 885 ? 16.183 24.585 25.191 1.00 87.50 885 LEU A N 1
ATOM 6861 C CA . LEU A 1 885 ? 15.486 24.727 26.475 1.00 87.50 885 LEU A CA 1
ATOM 6862 C C . LEU A 1 885 ? 16.139 23.863 27.572 1.00 87.50 885 LEU A C 1
ATOM 6864 O O . LEU A 1 885 ? 16.500 22.717 27.290 1.00 87.50 885 LEU A O 1
ATOM 6868 N N . PRO A 1 886 ? 16.296 24.363 28.813 1.00 80.69 886 PRO A N 1
ATOM 6869 C CA . PRO A 1 886 ? 16.855 23.587 29.919 1.00 80.69 886 PRO A CA 1
ATOM 6870 C C . PRO A 1 886 ? 15.917 22.450 30.354 1.00 80.69 886 PRO A C 1
ATOM 6872 O O . PRO A 1 886 ? 14.695 22.543 30.218 1.00 80.69 886 PRO A O 1
ATOM 6875 N N . LEU A 1 887 ? 16.508 21.382 30.900 1.00 74.62 887 LEU A N 1
ATOM 6876 C CA . LEU A 1 887 ? 15.779 20.277 31.541 1.00 74.62 887 LEU A CA 1
ATOM 6877 C C . LEU A 1 887 ? 15.441 20.600 33.002 1.00 74.62 887 LEU A C 1
ATOM 6879 O O . LEU A 1 887 ? 14.301 20.438 33.421 1.00 74.62 887 LEU A O 1
ATOM 6883 N N . ASP A 1 888 ? 16.442 21.098 33.729 1.00 68.31 888 ASP A N 1
ATOM 6884 C CA . ASP A 1 888 ? 16.409 21.497 35.135 1.00 68.31 888 ASP A CA 1
ATOM 6885 C C . ASP A 1 888 ? 17.178 22.820 35.286 1.00 68.31 888 ASP A C 1
ATOM 6887 O O . ASP A 1 888 ? 18.108 23.078 34.517 1.00 68.31 888 ASP A O 1
ATOM 6891 N N . ASP A 1 889 ? 16.886 23.610 36.326 1.00 56.72 889 ASP A N 1
ATOM 6892 C CA . ASP A 1 889 ? 17.527 24.918 36.586 1.00 56.72 889 ASP A CA 1
ATOM 6893 C C . ASP A 1 889 ? 19.069 24.871 36.695 1.00 56.72 889 ASP A C 1
ATOM 6895 O O . ASP A 1 889 ? 19.739 25.893 36.549 1.00 56.72 889 ASP A O 1
ATOM 6899 N N . ASN A 1 890 ? 19.647 23.690 36.945 1.00 50.88 890 ASN A N 1
ATOM 6900 C CA . ASN A 1 890 ? 21.093 23.473 37.085 1.00 50.88 890 ASN A CA 1
ATOM 6901 C C . ASN A 1 890 ? 21.750 22.778 35.871 1.00 50.88 890 ASN A C 1
ATOM 6903 O O . ASN A 1 890 ? 22.957 22.532 35.896 1.00 50.88 890 ASN A O 1
ATOM 6907 N N . ALA A 1 891 ? 20.994 22.427 34.823 1.00 53.66 891 ALA A N 1
ATOM 6908 C CA . ALA A 1 891 ? 21.475 21.605 33.709 1.00 53.66 891 ALA A CA 1
ATOM 6909 C C . ALA A 1 891 ? 21.560 22.397 32.391 1.00 53.66 891 ALA A C 1
ATOM 6911 O O . ALA A 1 891 ? 20.546 22.709 31.766 1.00 53.66 891 ALA A O 1
ATOM 6912 N N . SER A 1 892 ? 22.783 22.672 31.922 1.00 56.75 892 SER A N 1
ATOM 6913 C CA . SER A 1 892 ? 22.998 23.309 30.615 1.00 56.75 892 SER A CA 1
ATOM 6914 C C . SER A 1 892 ? 22.653 22.356 29.464 1.00 56.75 892 SER A C 1
ATOM 6916 O O . SER A 1 892 ? 23.401 21.418 29.169 1.00 56.75 892 SER A O 1
ATOM 6918 N N . SER A 1 893 ? 21.551 22.661 28.775 1.00 58.72 893 SER A N 1
ATOM 6919 C CA . SER A 1 893 ? 21.036 22.019 27.550 1.00 58.72 893 SER A CA 1
ATOM 6920 C C . SER A 1 893 ? 22.021 22.000 26.370 1.00 58.72 893 SER A C 1
ATOM 6922 O O . SER A 1 893 ? 21.810 21.294 25.384 1.00 58.72 893 SER A O 1
ATOM 6924 N N . LEU A 1 894 ? 23.100 22.779 26.470 1.00 62.25 894 LEU A N 1
ATOM 6925 C CA . LEU A 1 894 ? 24.079 23.035 25.415 1.00 62.25 894 LEU A CA 1
ATOM 6926 C C . LEU A 1 894 ? 25.463 22.436 25.723 1.00 62.25 894 LEU A C 1
ATOM 6928 O O . LEU A 1 894 ? 26.458 22.850 25.129 1.00 62.25 894 LEU A O 1
ATOM 6932 N N . THR A 1 895 ? 25.554 21.493 26.667 1.00 61.66 895 THR A N 1
ATOM 6933 C CA . THR A 1 895 ? 26.797 20.745 26.918 1.00 61.66 895 THR A CA 1
ATOM 6934 C C . THR A 1 895 ? 27.083 19.772 25.762 1.00 61.66 895 THR A C 1
ATOM 6936 O O . THR A 1 895 ? 26.228 18.934 25.478 1.00 61.66 895 THR A O 1
ATOM 6939 N N . PRO A 1 896 ? 28.260 19.845 25.101 1.00 59.91 896 PRO A N 1
ATOM 6940 C CA . PRO A 1 896 ? 28.626 18.922 24.027 1.00 59.91 896 PRO A CA 1
ATOM 6941 C C . PRO A 1 896 ? 28.598 17.462 24.477 1.00 59.91 896 PRO A C 1
ATOM 6943 O O . PRO A 1 896 ? 29.153 17.109 25.521 1.00 59.91 896 PRO A O 1
ATOM 6946 N N . LEU A 1 897 ? 27.964 16.604 23.680 1.00 63.84 897 LEU A N 1
ATOM 6947 C CA . LEU A 1 897 ? 27.716 15.210 24.042 1.00 63.84 897 LEU A CA 1
ATOM 6948 C C . LEU A 1 897 ? 28.735 14.297 23.357 1.00 63.84 897 LEU A C 1
ATOM 6950 O O . LEU A 1 897 ? 28.560 13.863 22.218 1.00 63.84 897 LEU A O 1
ATOM 6954 N N . GLU A 1 898 ? 29.837 14.014 24.055 1.00 62.59 898 GLU A N 1
ATOM 6955 C CA . GLU A 1 898 ? 30.860 13.107 23.536 1.00 62.59 898 GLU A CA 1
ATOM 6956 C C . GLU A 1 898 ? 30.269 11.734 23.183 1.00 62.59 898 GLU A C 1
ATOM 6958 O O . GLU A 1 898 ? 29.566 11.127 23.986 1.00 62.59 898 GLU A O 1
ATOM 6963 N N . ARG A 1 899 ? 30.618 11.235 21.986 1.00 72.19 899 ARG A N 1
ATOM 6964 C CA . ARG A 1 899 ? 30.194 9.939 21.408 1.00 72.19 899 ARG A CA 1
ATOM 6965 C C . ARG A 1 899 ? 28.722 9.852 20.975 1.00 72.19 899 ARG A C 1
ATOM 6967 O O . ARG A 1 899 ? 28.345 8.846 20.373 1.00 72.19 899 ARG A O 1
ATOM 6974 N N . GLU A 1 900 ? 27.923 10.903 21.170 1.00 84.38 900 GLU A N 1
ATOM 6975 C CA . GLU A 1 900 ? 26.610 11.021 20.529 1.00 84.38 900 GLU A CA 1
ATOM 6976 C C . GLU A 1 900 ? 26.706 11.504 19.071 1.00 84.38 900 GLU A C 1
ATOM 6978 O O . GLU A 1 900 ? 27.642 12.202 18.678 1.00 84.38 900 GLU A O 1
ATOM 6983 N N . VAL A 1 901 ? 25.710 11.140 18.256 1.00 90.25 901 VAL A N 1
ATOM 6984 C CA . VAL A 1 901 ? 25.602 11.572 16.854 1.00 90.25 901 VAL A CA 1
ATOM 6985 C C . VAL A 1 901 ? 25.176 13.051 16.785 1.00 90.25 901 VAL A C 1
ATOM 6987 O O . VAL A 1 901 ? 24.116 13.392 17.324 1.00 90.25 901 VAL A O 1
ATOM 6990 N N . PRO A 1 902 ? 25.914 13.940 16.088 1.00 92.19 902 PRO A N 1
ATOM 6991 C CA . PRO A 1 902 ? 25.542 15.349 15.950 1.00 92.19 902 PRO A CA 1
ATOM 6992 C C . PRO A 1 902 ? 24.217 15.559 15.206 1.00 92.19 902 PRO A C 1
ATOM 6994 O O . PRO A 1 902 ? 23.945 14.911 14.189 1.00 92.19 902 PRO A O 1
ATOM 6997 N N . LEU A 1 903 ? 23.415 16.533 15.652 1.00 91.62 903 LEU A N 1
ATOM 6998 C CA . LEU A 1 903 ? 22.117 16.853 15.037 1.00 91.62 903 LEU A CA 1
ATOM 6999 C C . LEU A 1 903 ? 22.208 17.194 13.543 1.00 91.62 903 LEU A C 1
ATOM 7001 O O . LEU A 1 903 ? 21.275 16.892 12.803 1.00 91.62 903 LEU A O 1
ATOM 7005 N N . LEU A 1 904 ? 23.332 17.736 13.059 1.00 92.12 904 LEU A N 1
ATOM 7006 C CA . LEU A 1 904 ? 23.526 18.036 11.632 1.00 92.12 904 LEU A CA 1
ATOM 7007 C C . LEU A 1 904 ? 23.527 16.794 10.717 1.00 92.12 904 LEU A C 1
ATOM 7009 O O . LEU A 1 904 ? 23.363 16.950 9.509 1.00 92.12 904 LEU A O 1
ATOM 7013 N N . ILE A 1 905 ? 23.654 15.575 11.258 1.00 91.69 905 ILE A N 1
ATOM 7014 C CA . ILE A 1 905 ? 23.576 14.333 10.468 1.00 91.69 905 ILE A CA 1
ATOM 7015 C C . ILE A 1 905 ? 22.402 13.404 10.834 1.00 91.69 905 ILE A C 1
ATOM 7017 O O . ILE A 1 905 ? 22.036 12.585 9.989 1.00 91.69 905 ILE A O 1
ATOM 7021 N N . ARG A 1 906 ? 21.729 13.565 11.991 1.00 92.12 906 ARG A N 1
ATOM 7022 C CA . ARG A 1 906 ? 20.565 12.728 12.389 1.00 92.12 906 ARG A CA 1
ATOM 7023 C C . ARG A 1 906 ? 19.378 12.839 11.422 1.00 92.12 906 ARG A C 1
ATOM 7025 O O . ARG A 1 906 ? 19.000 13.939 11.001 1.00 92.12 906 ARG A O 1
ATOM 7032 N N . ASP A 1 907 ? 18.759 11.711 11.079 1.00 91.19 907 ASP A N 1
ATOM 7033 C CA . ASP A 1 907 ? 17.572 11.658 10.222 1.00 91.19 907 ASP A CA 1
ATOM 7034 C C . ASP A 1 907 ? 16.331 12.192 10.958 1.00 91.19 907 ASP A C 1
ATOM 7036 O O . ASP A 1 907 ? 15.732 11.530 11.804 1.00 91.19 907 ASP A O 1
ATOM 7040 N N . ILE A 1 908 ? 15.915 13.397 10.576 1.00 92.94 908 ILE A N 1
ATOM 7041 C CA . ILE A 1 908 ? 14.733 14.105 11.087 1.00 92.94 908 ILE A CA 1
ATOM 7042 C C . ILE A 1 908 ? 13.418 13.315 10.977 1.00 92.94 908 ILE A C 1
ATOM 7044 O O . ILE A 1 908 ? 12.498 13.567 11.749 1.00 92.94 908 ILE A O 1
ATOM 7048 N N . SER A 1 909 ? 13.318 12.345 10.062 1.00 92.94 909 SER A N 1
ATOM 7049 C CA . SER A 1 909 ? 12.133 11.484 9.929 1.00 92.94 909 SER A CA 1
ATOM 7050 C C . SER A 1 909 ? 12.162 10.306 10.906 1.00 92.94 909 SER A C 1
ATOM 7052 O O . SER A 1 909 ? 11.103 9.819 11.287 1.00 92.94 909 SER A O 1
ATOM 7054 N N . ALA A 1 910 ? 13.351 9.858 11.333 1.00 91.38 910 ALA A N 1
ATOM 7055 C CA . ALA A 1 910 ? 13.489 8.918 12.448 1.00 91.38 910 ALA A CA 1
ATOM 7056 C C . ALA A 1 910 ? 13.134 9.621 13.767 1.00 91.38 910 ALA A C 1
ATOM 7058 O O . ALA A 1 910 ? 12.212 9.196 14.457 1.00 91.38 910 ALA A O 1
ATOM 7059 N N . VAL A 1 911 ? 13.747 10.785 14.016 1.00 92.50 911 VAL A N 1
ATOM 7060 C CA . VAL A 1 911 ? 13.503 11.612 15.211 1.00 92.50 911 VAL A CA 1
ATOM 7061 C C . VAL A 1 911 ? 12.023 12.000 15.361 1.00 92.50 911 VAL A C 1
ATOM 7063 O O . VAL A 1 911 ? 11.481 11.913 16.461 1.00 92.50 911 VAL A O 1
ATOM 7066 N N . LEU A 1 912 ? 11.334 12.368 14.269 1.00 94.69 912 LEU A N 1
ATOM 7067 C CA . LEU A 1 912 ? 9.887 12.632 14.290 1.00 94.69 912 LEU A CA 1
ATOM 7068 C C . LEU A 1 912 ? 9.078 11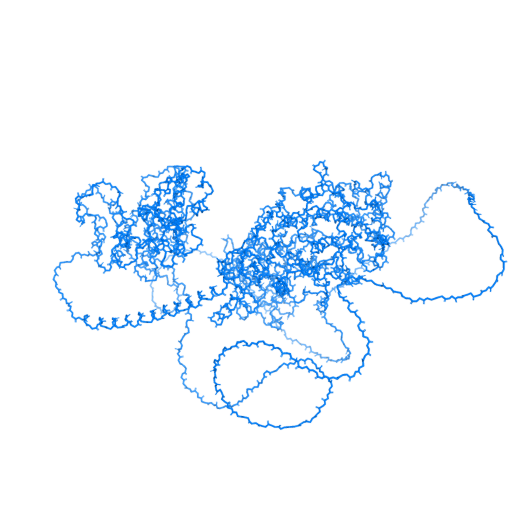.408 14.747 1.00 94.69 912 LEU A C 1
ATOM 7070 O O . LEU A 1 912 ? 8.143 11.553 15.532 1.00 94.69 912 LEU A O 1
ATOM 7074 N N . LEU A 1 913 ? 9.419 10.213 14.256 1.00 93.62 913 LEU A N 1
ATOM 7075 C CA . LEU A 1 913 ? 8.715 8.980 14.608 1.00 93.62 913 LEU A CA 1
ATOM 7076 C C . LEU A 1 913 ? 8.986 8.569 16.056 1.00 93.62 913 LEU A C 1
ATOM 7078 O O . LEU A 1 913 ? 8.040 8.236 16.759 1.00 93.62 913 LEU A O 1
ATOM 7082 N N . GLU A 1 914 ? 10.229 8.641 16.525 1.00 90.00 914 GLU A N 1
ATOM 7083 C CA . GLU A 1 914 ? 10.599 8.308 17.908 1.00 90.00 914 GLU A CA 1
ATOM 7084 C C . GLU A 1 914 ? 9.889 9.212 18.931 1.00 90.00 914 GLU A C 1
ATOM 7086 O O . GLU A 1 914 ? 9.297 8.724 19.900 1.00 90.00 914 GLU A O 1
ATOM 7091 N N . ILE A 1 915 ? 9.852 10.524 18.674 1.00 91.00 915 ILE A N 1
ATOM 7092 C CA . ILE A 1 915 ? 9.105 11.489 19.494 1.00 91.00 915 ILE A CA 1
ATOM 7093 C C . ILE A 1 915 ? 7.594 11.190 19.439 1.00 91.00 915 ILE A C 1
ATOM 7095 O O . ILE A 1 915 ? 6.941 11.106 20.479 1.00 91.00 915 ILE A O 1
ATOM 7099 N N . GLN A 1 916 ? 7.021 10.964 18.252 1.00 91.31 916 GLN A N 1
ATOM 7100 C CA . GLN A 1 916 ? 5.575 10.746 18.111 1.00 91.31 916 GLN A CA 1
ATOM 7101 C C . GLN A 1 916 ? 5.099 9.382 18.653 1.00 91.31 916 GLN A C 1
ATOM 7103 O O . GLN A 1 916 ? 3.955 9.263 19.086 1.00 91.31 916 GLN A O 1
ATOM 7108 N N . LEU A 1 917 ? 5.952 8.352 18.649 1.00 89.81 917 LEU A N 1
ATOM 7109 C CA . LEU A 1 917 ? 5.659 7.034 19.228 1.00 89.81 917 LEU A CA 1
ATOM 7110 C C . LEU A 1 917 ? 5.725 7.049 20.766 1.00 89.81 917 LEU A C 1
ATOM 7112 O O . LEU A 1 917 ? 5.011 6.283 21.416 1.00 89.81 917 LEU A O 1
ATOM 7116 N N . THR A 1 918 ? 6.554 7.915 21.360 1.00 86.44 918 THR A N 1
ATOM 7117 C CA . THR A 1 918 ? 6.706 8.022 22.822 1.00 86.44 918 THR A CA 1
ATOM 7118 C C . THR A 1 918 ? 5.711 8.984 23.478 1.00 86.44 918 THR A C 1
ATOM 7120 O O . THR A 1 918 ? 5.285 8.727 24.605 1.00 86.44 918 THR A O 1
ATOM 7123 N N . LEU A 1 919 ? 5.251 10.023 22.774 1.00 87.06 919 LEU A N 1
ATOM 7124 C CA . LEU A 1 919 ? 4.216 10.952 23.253 1.00 87.06 919 LEU A CA 1
ATOM 7125 C C . LEU A 1 919 ? 2.828 10.299 23.446 1.00 87.06 919 LEU A C 1
ATOM 7127 O O . LEU A 1 919 ? 2.541 9.250 22.860 1.00 87.06 919 LEU A O 1
ATOM 7131 N N . PRO A 1 920 ? 1.924 10.895 24.256 1.00 80.75 920 PRO A N 1
ATOM 7132 C CA . PRO A 1 920 ? 0.527 10.461 24.370 1.00 80.75 920 PRO A CA 1
ATOM 7133 C C . PRO A 1 920 ? -0.159 10.310 23.003 1.00 80.75 920 PRO A C 1
ATOM 7135 O O . PRO A 1 920 ? 0.086 11.098 22.098 1.00 80.75 920 PRO A O 1
ATOM 7138 N N . LEU A 1 921 ? -1.024 9.299 22.853 1.00 74.38 921 LEU A N 1
ATOM 7139 C CA . LEU A 1 921 ? -1.663 8.985 21.562 1.00 74.38 921 LEU A CA 1
ATOM 7140 C C . LEU A 1 921 ? -2.593 10.113 21.085 1.00 74.38 921 LEU A C 1
ATOM 7142 O O . LEU A 1 921 ? -2.550 10.502 19.921 1.00 74.38 921 LEU A O 1
ATOM 7146 N N . ASN A 1 922 ? -3.372 10.681 22.008 1.00 72.81 922 ASN A N 1
ATOM 7147 C CA . ASN A 1 922 ? -4.395 11.690 21.728 1.00 72.81 922 ASN A CA 1
ATOM 7148 C C . ASN A 1 922 ? -3.826 13.115 21.889 1.00 72.81 922 ASN A C 1
ATOM 7150 O O . ASN A 1 922 ? -4.345 13.924 22.654 1.00 72.81 922 ASN A O 1
ATOM 7154 N N . LEU A 1 923 ? -2.702 13.404 21.227 1.00 81.12 923 LEU A N 1
ATOM 7155 C CA . LEU A 1 923 ? -1.979 14.678 21.330 1.00 81.12 923 LEU A CA 1
ATOM 7156 C C . LEU A 1 923 ? -2.619 15.776 20.456 1.00 81.12 923 LEU A C 1
ATOM 7158 O O . LEU A 1 923 ? -2.808 15.568 19.259 1.00 81.12 923 LEU A O 1
ATOM 7162 N N . ASP A 1 924 ? -2.883 16.968 21.011 1.00 83.44 924 ASP A N 1
ATOM 7163 C CA . ASP A 1 924 ? -3.382 18.126 20.240 1.00 83.44 924 ASP A CA 1
ATOM 7164 C C . ASP A 1 924 ? -2.432 18.465 19.068 1.00 83.44 924 ASP A C 1
ATOM 7166 O O . ASP A 1 924 ? -1.205 18.511 19.227 1.00 83.44 924 ASP A O 1
ATOM 7170 N N . LYS A 1 925 ? -3.011 18.726 17.887 1.00 87.38 925 LYS A N 1
ATOM 7171 C CA . LYS A 1 925 ? -2.304 19.093 16.651 1.00 87.38 925 LYS A CA 1
ATOM 7172 C C . LYS A 1 925 ? -1.339 20.272 16.841 1.00 87.38 925 LYS A C 1
ATOM 7174 O O . LYS A 1 925 ? -0.316 20.313 16.164 1.00 87.38 925 LYS A O 1
ATOM 7179 N N . ALA A 1 926 ? -1.590 21.185 17.781 1.00 88.69 926 ALA A N 1
ATOM 7180 C CA . ALA A 1 926 ? -0.670 22.273 18.117 1.00 88.69 926 ALA A CA 1
ATOM 7181 C C . ALA A 1 926 ? 0.730 21.773 18.537 1.00 88.69 926 ALA A C 1
ATOM 7183 O O . ALA A 1 926 ? 1.740 22.330 18.100 1.00 88.69 926 ALA A O 1
ATOM 7184 N N . TYR A 1 927 ? 0.812 20.693 19.325 1.00 90.81 927 TYR A N 1
ATOM 7185 C CA . TYR A 1 927 ? 2.095 20.087 19.698 1.00 90.81 927 TYR A CA 1
ATOM 7186 C C . TYR A 1 927 ? 2.738 19.362 18.509 1.00 90.81 927 TYR A C 1
ATOM 7188 O O . TYR A 1 927 ? 3.947 19.467 18.315 1.00 90.81 927 TYR A O 1
ATOM 7196 N N . TYR A 1 928 ? 1.943 18.691 17.669 1.00 92.56 928 TYR A N 1
ATOM 7197 C CA . TYR A 1 928 ? 2.450 18.051 16.452 1.00 92.56 928 TYR A CA 1
ATOM 7198 C C . TYR A 1 928 ? 3.073 19.075 15.487 1.00 92.56 928 TYR A C 1
ATOM 7200 O O . TYR A 1 928 ? 4.226 18.928 15.080 1.00 92.56 928 TYR A O 1
ATOM 7208 N N . SER A 1 929 ? 2.366 20.174 15.199 1.00 92.50 929 SER A N 1
ATOM 7209 C CA . SER A 1 929 ? 2.895 21.288 14.404 1.00 92.50 929 SER A CA 1
ATOM 7210 C C . SER A 1 929 ? 4.127 21.936 15.053 1.00 92.50 929 SER A C 1
ATOM 7212 O O . SER A 1 929 ? 5.044 22.326 14.333 1.00 92.50 929 SER A O 1
ATOM 7214 N N . CYS A 1 930 ? 4.213 22.006 16.389 1.00 93.62 930 CYS A N 1
ATOM 7215 C CA . CYS A 1 930 ? 5.415 22.458 17.103 1.00 93.62 930 CYS A CA 1
ATOM 7216 C C . CYS A 1 930 ? 6.629 21.547 16.822 1.00 93.62 930 CYS A C 1
ATOM 7218 O O . CYS A 1 930 ? 7.682 22.042 16.412 1.00 93.62 930 CYS A O 1
ATOM 7220 N N . ILE A 1 931 ? 6.465 20.223 16.946 1.00 95.25 931 ILE A N 1
ATOM 7221 C CA . ILE A 1 931 ? 7.508 19.218 16.667 1.00 95.25 931 ILE A CA 1
ATOM 7222 C C . ILE A 1 931 ? 7.961 19.292 15.207 1.00 95.25 931 ILE A C 1
ATOM 7224 O O . ILE A 1 931 ? 9.157 19.420 14.936 1.00 95.25 931 ILE A O 1
ATOM 7228 N N . VAL A 1 932 ? 7.020 19.285 14.256 1.00 96.12 932 VAL A N 1
ATOM 7229 C CA . VAL A 1 932 ? 7.343 19.374 12.824 1.00 96.12 932 VAL A CA 1
ATOM 7230 C C . VAL A 1 932 ? 8.040 20.696 12.489 1.00 96.12 932 VAL A C 1
ATOM 7232 O O . VAL A 1 932 ? 8.954 20.698 11.668 1.00 96.12 932 VAL A O 1
ATOM 7235 N N . LYS A 1 933 ? 7.691 21.809 13.145 1.00 95.12 933 LYS A N 1
ATOM 7236 C CA . LYS A 1 933 ? 8.321 23.119 12.915 1.00 95.12 933 LYS A CA 1
ATOM 7237 C C . LYS A 1 933 ? 9.760 23.211 13.436 1.00 95.12 933 LYS A C 1
ATOM 7239 O O . LYS A 1 933 ? 10.624 23.778 12.761 1.00 95.12 933 LYS A O 1
ATOM 7244 N N . ILE A 1 934 ? 10.045 22.620 14.595 1.00 95.88 934 ILE A N 1
ATOM 7245 C CA . ILE A 1 934 ? 11.410 22.537 15.140 1.00 95.88 934 ILE A CA 1
ATOM 7246 C C . ILE A 1 934 ? 12.271 21.591 14.286 1.00 95.88 934 ILE A C 1
ATOM 7248 O O . ILE A 1 934 ? 13.381 21.951 13.892 1.00 95.88 934 ILE A O 1
ATOM 7252 N N . LEU A 1 935 ? 11.737 20.436 13.878 1.00 96.56 935 LEU A N 1
ATOM 7253 C CA . LEU A 1 935 ? 12.447 19.514 12.982 1.00 96.56 935 LEU A CA 1
ATOM 7254 C C . LEU A 1 935 ? 12.600 20.061 11.549 1.00 96.56 935 LEU A C 1
ATOM 7256 O O . LEU A 1 935 ? 13.605 19.775 10.899 1.00 96.56 935 LEU A O 1
ATOM 7260 N N . PHE A 1 936 ? 11.687 20.916 11.072 1.00 96.38 936 PHE A N 1
ATOM 7261 C CA . PHE A 1 936 ? 11.882 21.682 9.836 1.00 96.38 936 PHE A CA 1
ATOM 7262 C C . PHE A 1 936 ? 13.035 22.688 9.969 1.00 96.38 936 PHE A C 1
ATOM 7264 O O . PHE A 1 936 ? 13.850 22.808 9.058 1.00 96.38 936 PHE A O 1
ATOM 7271 N N . THR A 1 937 ? 13.150 23.377 11.109 1.00 95.31 937 THR A N 1
ATOM 7272 C CA . THR A 1 937 ? 14.270 24.299 11.379 1.00 95.31 937 THR A CA 1
ATOM 7273 C C . THR A 1 937 ? 15.614 23.564 11.316 1.00 95.31 937 THR A C 1
ATOM 7275 O O . THR A 1 937 ? 16.545 24.044 10.668 1.00 95.31 937 THR A O 1
ATOM 7278 N N . LEU A 1 938 ? 15.691 22.347 11.869 1.00 95.31 938 LEU A N 1
ATOM 7279 C CA . LEU A 1 938 ? 16.862 21.483 11.701 1.00 95.31 938 LEU A CA 1
ATOM 7280 C C . LEU A 1 938 ? 17.044 21.017 10.241 1.00 95.31 938 LEU A C 1
ATOM 7282 O O . LEU A 1 938 ? 18.160 21.070 9.736 1.00 95.31 938 LEU A O 1
ATOM 7286 N N . SER A 1 939 ? 15.978 20.624 9.531 1.00 94.75 939 SER A N 1
ATOM 7287 C CA . SER A 1 939 ? 16.023 20.247 8.102 1.00 94.75 939 SER A CA 1
ATOM 7288 C C . SER A 1 939 ? 16.644 21.340 7.224 1.00 94.75 939 SER A C 1
ATOM 7290 O O . SER A 1 939 ? 17.528 21.067 6.415 1.00 94.75 939 SER A O 1
ATOM 7292 N N . TYR A 1 940 ? 16.213 22.584 7.425 1.00 95.00 940 TYR A N 1
ATOM 7293 C CA . TYR A 1 940 ? 16.696 23.770 6.725 1.00 95.00 940 TYR A CA 1
ATOM 7294 C C . TYR A 1 940 ? 18.188 24.023 6.992 1.00 95.00 940 TYR A C 1
ATOM 7296 O O . TYR A 1 940 ? 18.963 24.270 6.068 1.00 95.00 940 TYR A O 1
ATOM 7304 N N . VAL A 1 941 ? 18.617 23.897 8.251 1.00 95.12 941 VAL A N 1
ATOM 7305 C CA . VAL A 1 941 ? 20.029 24.022 8.642 1.00 95.12 941 VAL A CA 1
ATOM 7306 C C . VAL A 1 941 ? 20.883 22.888 8.055 1.00 95.12 941 VAL A C 1
ATOM 7308 O O . VAL A 1 941 ? 21.960 23.151 7.521 1.00 95.12 941 VAL A O 1
ATOM 7311 N N . GLN A 1 942 ? 20.388 21.645 8.068 1.00 94.56 942 GLN A N 1
ATOM 7312 C CA . GLN A 1 942 ? 21.040 20.493 7.432 1.00 94.56 942 GLN A CA 1
ATOM 7313 C C . GLN A 1 942 ? 21.210 20.701 5.914 1.00 94.56 942 GLN A C 1
ATOM 7315 O O . GLN A 1 942 ? 22.274 20.397 5.374 1.00 94.56 942 GLN A O 1
ATOM 7320 N N . ALA A 1 943 ? 20.207 21.269 5.232 1.00 93.44 943 ALA A N 1
ATOM 7321 C CA . ALA A 1 943 ? 20.282 21.601 3.808 1.00 93.44 943 ALA A CA 1
ATOM 7322 C C . ALA A 1 943 ? 21.401 22.615 3.516 1.00 93.44 943 ALA A C 1
ATOM 7324 O O . ALA A 1 943 ? 22.232 22.400 2.632 1.00 93.44 943 ALA A O 1
ATOM 7325 N N . LEU A 1 944 ? 21.464 23.705 4.289 1.00 93.62 944 LEU A N 1
ATOM 7326 C CA . LEU A 1 944 ? 22.475 24.750 4.112 1.00 93.62 944 LEU A CA 1
ATOM 7327 C C . LEU A 1 944 ? 23.896 24.263 4.441 1.00 93.62 944 LEU A C 1
ATOM 7329 O O . LEU A 1 944 ? 24.828 24.610 3.717 1.00 93.62 944 LEU A O 1
ATOM 7333 N N . ALA A 1 945 ? 24.065 23.402 5.449 1.00 92.88 945 ALA A N 1
ATOM 7334 C CA . ALA A 1 945 ? 25.350 22.763 5.752 1.00 92.88 945 ALA A CA 1
ATOM 7335 C C . ALA A 1 945 ? 25.800 21.769 4.655 1.00 92.88 945 ALA A C 1
ATOM 7337 O O . ALA A 1 945 ? 26.993 21.646 4.374 1.00 92.88 945 ALA A O 1
ATOM 7338 N N . GLN A 1 946 ? 24.866 21.093 3.974 1.00 90.38 946 GLN A N 1
ATOM 7339 C CA . GLN A 1 946 ? 25.189 20.284 2.791 1.00 90.38 946 GLN A CA 1
ATOM 7340 C C . GLN A 1 946 ? 25.572 21.164 1.585 1.00 90.38 946 GLN A C 1
ATOM 7342 O O . GLN A 1 946 ? 26.456 20.800 0.806 1.00 90.38 946 GLN A O 1
ATOM 7347 N N . LEU A 1 947 ? 24.914 22.317 1.414 1.00 89.06 947 LEU A N 1
ATOM 7348 C CA . LEU A 1 947 ? 25.179 23.260 0.323 1.00 89.06 947 LEU A CA 1
ATOM 7349 C C . LEU A 1 947 ? 26.505 24.017 0.504 1.00 89.06 947 LEU A C 1
ATOM 7351 O O . LEU A 1 947 ? 27.201 24.228 -0.487 1.00 89.06 947 LEU A O 1
ATOM 7355 N N . SER A 1 948 ? 26.924 24.354 1.731 1.00 90.56 948 SER A N 1
ATOM 7356 C CA . SER A 1 948 ? 28.227 25.003 1.981 1.00 90.56 948 SER A CA 1
ATOM 7357 C C . SER A 1 948 ? 29.428 24.129 1.582 1.00 90.56 948 SER A C 1
ATOM 7359 O O . SER A 1 948 ? 30.469 24.647 1.168 1.00 90.56 948 SER A O 1
ATOM 7361 N N . CYS A 1 949 ? 29.258 22.803 1.620 1.00 86.44 949 CYS A N 1
ATOM 7362 C CA . CYS A 1 949 ? 30.219 21.809 1.129 1.00 86.44 949 CYS A CA 1
ATOM 7363 C C . CYS A 1 949 ? 30.274 21.699 -0.411 1.00 86.44 949 CYS A C 1
ATOM 7365 O O . CYS A 1 949 ? 31.071 20.924 -0.935 1.00 86.44 949 CYS A O 1
ATOM 7367 N N . LYS A 1 950 ? 29.425 22.441 -1.139 1.00 84.44 950 LYS A N 1
ATOM 7368 C CA . LYS A 1 950 ? 29.396 22.543 -2.614 1.00 84.44 950 LYS A CA 1
ATOM 7369 C C . LYS A 1 950 ? 29.802 23.942 -3.116 1.00 84.44 950 LYS A C 1
ATOM 7371 O O . LYS A 1 950 ? 29.628 24.242 -4.295 1.00 84.44 950 LYS A O 1
ATOM 7376 N N . LEU A 1 951 ? 30.289 24.810 -2.225 1.00 85.06 951 LEU A N 1
ATOM 7377 C CA . LEU A 1 951 ? 30.750 26.165 -2.541 1.00 85.06 951 LEU A CA 1
ATOM 7378 C C . LEU A 1 951 ? 32.267 26.213 -2.732 1.00 85.06 951 LEU A C 1
ATOM 7380 O O . LEU A 1 951 ? 33.015 25.597 -1.975 1.00 85.06 951 LEU A O 1
ATOM 7384 N N . SER A 1 952 ? 32.720 27.049 -3.667 1.00 83.94 952 SER A N 1
ATOM 7385 C CA . SER A 1 952 ? 34.119 27.477 -3.740 1.00 83.94 952 SER A CA 1
ATOM 7386 C C . SER A 1 952 ? 34.519 28.307 -2.509 1.00 83.94 952 SER A C 1
ATOM 7388 O O . SER A 1 952 ? 33.682 28.911 -1.829 1.00 83.94 952 SER A O 1
ATOM 7390 N N . GLN A 1 953 ? 35.823 28.387 -2.231 1.00 84.44 953 GLN A N 1
ATOM 7391 C CA . GLN A 1 953 ? 36.365 29.187 -1.125 1.00 84.44 953 GLN A CA 1
ATOM 7392 C C . GLN A 1 953 ? 35.978 30.678 -1.232 1.00 84.44 953 GLN A C 1
ATOM 7394 O O . GLN A 1 953 ? 35.637 31.298 -0.223 1.00 84.44 953 GLN A O 1
ATOM 7399 N N . SER A 1 954 ? 35.947 31.236 -2.449 1.00 84.25 954 SER A N 1
ATOM 7400 C CA . SER A 1 954 ? 35.496 32.608 -2.720 1.00 84.25 954 SER A CA 1
ATOM 7401 C C . SER A 1 954 ? 34.005 32.802 -2.425 1.00 84.25 954 SER A C 1
ATOM 7403 O O . SER A 1 954 ? 33.634 33.759 -1.742 1.00 84.25 954 SER A O 1
ATOM 7405 N N . ALA A 1 955 ? 33.148 31.876 -2.868 1.00 86.75 955 ALA A N 1
ATOM 7406 C CA . ALA A 1 955 ? 31.714 31.935 -2.601 1.00 86.75 955 ALA A CA 1
ATOM 7407 C C . ALA A 1 955 ? 31.403 31.790 -1.100 1.00 86.75 955 ALA A C 1
ATOM 7409 O O . ALA A 1 955 ? 30.508 32.470 -0.591 1.00 86.75 955 ALA A O 1
ATOM 7410 N N . ARG A 1 956 ? 32.170 30.969 -0.365 1.00 89.75 956 ARG A N 1
ATOM 7411 C CA . ARG A 1 956 ? 32.069 30.878 1.101 1.00 89.75 956 ARG A CA 1
ATOM 7412 C C . ARG A 1 956 ? 32.375 32.214 1.784 1.00 89.75 956 ARG A C 1
ATOM 7414 O O . ARG A 1 956 ? 31.571 32.680 2.591 1.00 89.75 956 ARG A O 1
ATOM 7421 N N . ALA A 1 957 ? 33.485 32.859 1.420 1.00 88.50 957 ALA A N 1
ATOM 7422 C CA . ALA A 1 957 ? 33.867 34.162 1.968 1.00 88.50 957 ALA A CA 1
ATOM 7423 C C . ALA A 1 957 ? 32.816 35.255 1.680 1.00 88.50 957 ALA A C 1
ATOM 7425 O O . ALA A 1 957 ? 32.465 36.027 2.574 1.00 88.50 957 ALA A O 1
ATOM 7426 N N . PHE A 1 958 ? 32.251 35.271 0.466 1.00 89.75 958 PHE A N 1
ATOM 7427 C CA . PHE A 1 958 ? 31.174 36.189 0.079 1.00 89.75 958 PHE A CA 1
ATOM 7428 C C . PHE A 1 958 ? 29.921 36.039 0.953 1.00 89.75 958 PHE A C 1
ATOM 7430 O O . PHE A 1 958 ? 29.399 37.038 1.448 1.00 89.75 958 PHE A O 1
ATOM 7437 N N . TRP A 1 959 ? 29.438 34.812 1.183 1.00 89.50 959 TRP A N 1
ATOM 7438 C CA . TRP A 1 959 ? 28.258 34.596 2.031 1.00 89.50 959 TRP A CA 1
ATOM 7439 C C . TRP A 1 959 ? 28.520 34.926 3.507 1.00 89.50 959 TRP A C 1
ATOM 7441 O O . TRP A 1 959 ? 27.642 35.498 4.152 1.00 89.50 959 TRP A O 1
ATOM 7451 N N . LYS A 1 960 ? 29.731 34.663 4.019 1.00 90.62 960 LYS A N 1
ATOM 7452 C CA . LYS A 1 960 ? 30.151 35.064 5.372 1.00 90.62 960 LYS A CA 1
ATOM 7453 C C . LYS A 1 960 ? 30.148 36.590 5.552 1.00 90.62 960 LYS A C 1
ATOM 7455 O O . LYS A 1 960 ? 29.486 37.079 6.466 1.00 90.62 960 LYS A O 1
ATOM 7460 N N . GLN A 1 961 ? 30.777 37.353 4.648 1.00 88.81 961 GLN A N 1
ATOM 7461 C CA . GLN A 1 961 ? 30.732 38.828 4.677 1.00 88.81 961 GLN A CA 1
ATOM 7462 C C . GLN A 1 961 ? 29.284 39.345 4.6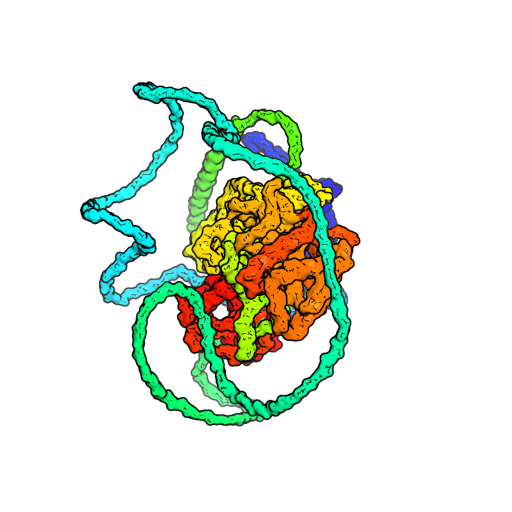40 1.00 88.81 961 GLN A C 1
ATOM 7464 O O . GLN A 1 961 ? 28.864 40.127 5.490 1.00 88.81 961 GLN A O 1
ATOM 7469 N N . LYS A 1 962 ? 28.494 38.848 3.688 1.00 84.94 962 LYS A N 1
ATOM 7470 C CA . LYS A 1 962 ? 27.106 39.266 3.447 1.00 84.94 962 LYS A CA 1
ATOM 7471 C C . LYS A 1 962 ? 26.138 38.907 4.580 1.00 84.94 962 LYS A C 1
ATOM 7473 O O . LYS A 1 962 ? 25.060 39.490 4.668 1.00 84.94 962 LYS A O 1
ATOM 7478 N N . SER A 1 963 ? 26.504 37.954 5.439 1.00 87.94 963 SER A N 1
ATOM 7479 C CA . SER A 1 963 ? 25.791 37.684 6.689 1.00 87.94 963 SER A CA 1
ATOM 7480 C C . SER A 1 963 ? 26.131 38.701 7.776 1.00 87.94 963 SER A C 1
ATOM 7482 O O . SER A 1 963 ? 25.231 39.113 8.499 1.00 87.94 963 SER A O 1
ATOM 7484 N N . ALA A 1 964 ? 27.394 39.123 7.891 1.00 84.50 964 ALA A N 1
ATOM 7485 C CA . ALA A 1 964 ? 27.806 40.151 8.852 1.00 84.50 964 ALA A CA 1
ATOM 7486 C C . ALA A 1 964 ? 27.239 41.545 8.509 1.00 84.50 964 ALA A C 1
ATOM 7488 O O . ALA A 1 964 ? 27.038 42.370 9.396 1.00 84.50 964 ALA A O 1
ATOM 7489 N N . GLU A 1 965 ? 26.944 41.796 7.231 1.00 84.00 965 GLU A N 1
ATOM 7490 C CA . GLU A 1 965 ? 26.303 43.024 6.738 1.00 84.00 965 GLU A CA 1
ATOM 7491 C C . GLU A 1 965 ? 24.775 43.078 6.961 1.00 84.00 965 GLU A C 1
ATOM 7493 O O . GLU A 1 965 ? 24.168 44.122 6.720 1.00 84.00 965 GLU A O 1
ATOM 7498 N N . ASN A 1 966 ? 24.125 41.986 7.390 1.00 80.25 966 ASN A N 1
ATOM 7499 C CA . ASN A 1 966 ? 22.663 41.900 7.444 1.00 80.25 966 ASN A CA 1
ATOM 7500 C C . ASN A 1 966 ? 22.096 41.910 8.875 1.00 80.25 966 ASN A C 1
ATOM 7502 O O . ASN A 1 966 ? 22.466 41.089 9.708 1.00 80.25 966 ASN A O 1
ATOM 7506 N N . GLY A 1 967 ? 21.121 42.789 9.130 1.00 74.94 967 GLY A N 1
ATOM 7507 C CA . GLY A 1 967 ? 20.501 42.962 10.451 1.00 74.94 967 GLY A CA 1
ATOM 7508 C C . GLY A 1 967 ? 19.520 41.861 10.882 1.00 74.94 967 GLY A C 1
ATOM 7509 O O . GLY A 1 967 ? 19.229 41.757 12.069 1.00 74.94 967 GLY A O 1
ATOM 7510 N N . ASP A 1 968 ? 19.021 41.039 9.951 1.00 83.75 968 ASP A N 1
ATOM 7511 C CA . ASP A 1 968 ? 18.215 39.843 10.253 1.00 83.75 968 ASP A CA 1
ATOM 7512 C C . ASP A 1 968 ? 18.958 38.570 9.799 1.00 83.75 968 ASP A C 1
ATOM 7514 O O . ASP A 1 968 ? 18.881 38.197 8.622 1.00 83.75 968 ASP A O 1
ATOM 7518 N N . PRO A 1 969 ? 19.678 37.878 10.700 1.00 83.38 969 PRO A N 1
ATOM 7519 C CA . PRO A 1 969 ? 20.430 36.678 10.348 1.00 83.38 969 PRO A CA 1
ATOM 7520 C C . PRO A 1 969 ? 19.574 35.457 9.970 1.00 83.38 969 PRO A C 1
ATOM 7522 O O . PRO A 1 969 ? 20.137 34.496 9.451 1.00 83.38 969 PRO A O 1
ATOM 7525 N N . PHE A 1 970 ? 18.251 35.458 10.193 1.00 87.50 970 PHE A N 1
ATOM 7526 C CA . PHE A 1 970 ? 17.395 34.275 9.994 1.00 87.50 970 PHE A CA 1
ATOM 7527 C C . PHE A 1 970 ? 16.285 34.451 8.946 1.00 87.50 970 PHE A C 1
ATOM 7529 O O . PHE A 1 970 ? 15.761 33.454 8.448 1.00 87.50 970 PHE A O 1
ATOM 7536 N N . GLY A 1 971 ? 15.966 35.680 8.534 1.00 83.38 971 GLY A N 1
ATOM 7537 C CA . GLY A 1 971 ? 14.918 35.973 7.549 1.00 83.38 971 GLY A CA 1
ATOM 7538 C C . GLY A 1 971 ? 15.138 35.420 6.131 1.00 83.38 971 GLY A C 1
ATOM 7539 O O . GLY A 1 971 ? 14.197 35.409 5.335 1.00 83.38 971 GLY A O 1
ATOM 7540 N N . ALA A 1 972 ? 16.336 34.930 5.785 1.00 86.31 972 ALA A N 1
ATOM 7541 C CA . ALA A 1 972 ? 16.646 34.376 4.460 1.00 86.31 972 ALA A CA 1
ATOM 7542 C C . ALA A 1 972 ? 17.715 33.254 4.497 1.00 86.31 972 ALA A C 1
ATOM 7544 O O . ALA A 1 972 ? 18.495 33.191 5.449 1.00 86.31 972 ALA A O 1
ATOM 7545 N N . PRO A 1 973 ? 17.829 32.410 3.446 1.00 88.62 973 PRO A N 1
ATOM 7546 C CA . PRO A 1 973 ? 18.839 31.343 3.375 1.00 88.62 973 PRO A CA 1
ATOM 7547 C C . PRO A 1 973 ? 20.295 31.830 3.394 1.00 88.62 973 PRO A C 1
ATOM 7549 O O . PRO A 1 973 ? 21.131 31.255 4.082 1.00 88.62 973 PRO A O 1
ATOM 7552 N N . GLY A 1 974 ? 20.606 32.907 2.663 1.00 89.12 974 GLY A N 1
ATOM 7553 C CA . GLY A 1 974 ? 21.977 33.413 2.499 1.00 89.12 974 GLY A CA 1
ATOM 7554 C C . GLY A 1 974 ? 22.686 33.850 3.797 1.00 89.12 974 GLY A C 1
ATOM 7555 O O . GLY A 1 974 ? 23.837 33.468 3.993 1.00 89.12 974 GLY A O 1
ATOM 7556 N N . PRO A 1 975 ? 22.038 34.623 4.689 1.00 90.69 975 PRO A N 1
ATOM 7557 C CA . PRO A 1 975 ? 22.584 34.950 6.008 1.00 90.69 975 PRO A CA 1
ATOM 7558 C C . PRO A 1 975 ? 22.824 33.712 6.888 1.00 90.69 975 PRO A C 1
ATOM 7560 O O . PRO A 1 975 ? 23.935 33.518 7.371 1.00 90.69 975 PRO A O 1
ATOM 7563 N N . VAL A 1 976 ? 21.844 32.805 7.009 1.00 92.50 976 VAL A N 1
ATOM 7564 C CA . VAL A 1 976 ? 22.014 31.560 7.790 1.00 92.50 976 VAL A CA 1
ATOM 7565 C C . VAL A 1 976 ? 23.162 30.707 7.236 1.00 92.50 976 VAL A C 1
ATOM 7567 O O . VAL A 1 976 ? 23.947 30.156 8.004 1.00 92.50 976 VAL A O 1
ATOM 7570 N N . LEU A 1 977 ? 23.313 30.646 5.909 1.00 93.75 977 LEU A N 1
ATOM 7571 C CA . LEU A 1 977 ? 24.438 29.991 5.239 1.00 93.75 977 LEU A CA 1
ATOM 7572 C C . LEU A 1 977 ? 25.786 30.637 5.603 1.00 93.75 977 LEU A C 1
ATOM 7574 O O . LEU A 1 977 ? 26.750 29.917 5.847 1.00 93.75 977 LEU A O 1
ATOM 7578 N N . GLY A 1 978 ? 25.858 31.968 5.685 1.00 92.44 978 GLY A N 1
ATOM 7579 C CA . GLY A 1 978 ? 27.059 32.690 6.116 1.00 92.44 978 GLY A CA 1
ATOM 7580 C C . GLY A 1 978 ? 27.447 32.413 7.573 1.00 92.44 978 GLY A C 1
ATOM 7581 O O . GLY A 1 978 ? 28.620 32.157 7.838 1.00 92.44 978 GLY A O 1
ATOM 7582 N N . LEU A 1 979 ? 26.475 32.373 8.494 1.00 93.12 979 LEU A N 1
ATOM 7583 C CA . LEU A 1 979 ? 26.701 31.950 9.886 1.00 93.12 979 LEU A CA 1
ATOM 7584 C C . LEU A 1 979 ? 27.150 30.484 9.988 1.00 93.12 979 LEU A C 1
ATOM 7586 O O . LEU A 1 979 ? 28.048 30.159 10.760 1.00 93.12 979 LEU A O 1
ATOM 7590 N N . LEU A 1 980 ? 26.558 29.591 9.190 1.00 94.19 980 LEU A N 1
ATOM 7591 C CA . LEU A 1 980 ? 26.963 28.184 9.138 1.00 94.19 980 LEU A CA 1
ATOM 7592 C C . LEU A 1 980 ? 28.385 28.008 8.598 1.00 94.19 980 LEU A C 1
ATOM 7594 O O . LEU A 1 980 ? 29.130 27.177 9.106 1.00 94.19 980 LEU A O 1
ATOM 7598 N N . ILE A 1 981 ? 28.791 28.797 7.602 1.00 93.31 981 ILE A N 1
ATOM 7599 C CA . ILE A 1 981 ? 30.176 28.813 7.115 1.00 93.31 981 ILE A CA 1
ATOM 7600 C C . ILE A 1 981 ? 31.121 29.268 8.232 1.00 93.31 981 ILE A C 1
ATOM 7602 O O . ILE A 1 981 ? 32.080 28.555 8.515 1.00 93.31 981 ILE A O 1
ATOM 7606 N N . ASP A 1 982 ? 30.805 30.381 8.901 1.00 93.50 982 ASP A N 1
ATOM 7607 C CA . ASP A 1 982 ? 31.594 30.946 10.002 1.00 93.50 982 ASP A CA 1
ATOM 7608 C C . ASP A 1 982 ? 31.783 29.977 11.182 1.00 93.50 982 ASP A C 1
ATOM 7610 O O . ASP A 1 982 ? 32.855 29.934 11.776 1.00 93.50 982 ASP A O 1
ATOM 7614 N N . HIS A 1 983 ? 30.775 29.163 11.502 1.00 92.62 983 HIS A N 1
ATOM 7615 C CA . HIS A 1 983 ? 30.863 28.193 12.596 1.00 92.62 983 HIS A CA 1
ATOM 7616 C C . HIS A 1 983 ? 31.464 26.836 12.173 1.00 92.62 983 HIS A C 1
ATOM 7618 O O . HIS A 1 983 ? 32.038 26.142 13.013 1.00 92.62 983 HIS A O 1
ATOM 7624 N N . LEU A 1 984 ? 31.368 26.434 10.898 1.00 91.56 984 LEU A N 1
ATOM 7625 C CA . LEU A 1 984 ? 31.902 25.151 10.399 1.00 91.56 984 LEU A CA 1
ATOM 7626 C C . LEU A 1 984 ? 33.344 25.241 9.866 1.00 91.56 984 LEU A C 1
ATOM 7628 O O . LEU A 1 984 ? 34.031 24.218 9.821 1.00 91.56 984 LEU A O 1
ATOM 7632 N N . GLU A 1 985 ? 33.838 26.431 9.496 1.00 89.12 985 GLU A N 1
ATOM 7633 C CA . GLU A 1 985 ? 35.216 26.633 8.997 1.00 89.12 985 GLU A CA 1
ATOM 7634 C C . GLU A 1 985 ? 36.308 26.320 10.034 1.00 89.12 985 GLU A C 1
ATOM 7636 O O . GLU A 1 985 ? 37.465 26.126 9.674 1.00 89.12 985 GLU A O 1
ATOM 7641 N N . HIS A 1 986 ? 35.946 26.230 11.317 1.00 83.31 986 HIS A N 1
ATOM 7642 C CA . HIS A 1 986 ? 36.838 25.793 12.394 1.00 83.31 986 HIS A CA 1
ATOM 7643 C C . HIS A 1 986 ? 37.146 24.281 12.353 1.00 83.31 986 HIS A C 1
ATOM 7645 O O . HIS A 1 986 ? 37.963 23.797 13.134 1.00 83.31 986 HIS A O 1
ATOM 7651 N N . SER A 1 987 ? 36.499 23.526 11.458 1.00 83.62 987 SER A N 1
ATOM 7652 C CA . SER A 1 987 ? 36.739 22.100 11.225 1.00 83.62 987 SER A CA 1
ATOM 7653 C C . SER A 1 987 ? 37.397 21.851 9.860 1.00 83.62 987 SER A C 1
ATOM 7655 O O . SER A 1 987 ? 37.238 22.654 8.937 1.00 83.62 987 SER A O 1
ATOM 7657 N N . PRO A 1 988 ? 38.073 20.705 9.651 1.00 81.75 988 PRO A N 1
ATOM 7658 C CA . PRO A 1 988 ? 38.705 20.395 8.367 1.00 81.75 988 PRO A CA 1
ATOM 7659 C C . PRO A 1 988 ? 37.710 20.057 7.232 1.00 81.75 988 PRO A C 1
ATOM 7661 O O . PRO A 1 988 ? 38.137 19.668 6.148 1.00 81.75 988 PRO A O 1
ATOM 7664 N N . LEU A 1 989 ? 36.393 20.216 7.442 1.00 84.19 989 LEU A N 1
ATOM 7665 C CA . LEU A 1 989 ? 35.306 19.903 6.497 1.00 84.19 989 LEU A CA 1
ATOM 7666 C C . LEU A 1 989 ? 35.536 20.432 5.070 1.00 84.19 989 LEU A C 1
ATOM 7668 O O . LEU A 1 989 ? 35.220 19.751 4.088 1.00 84.19 989 LEU A O 1
ATOM 7672 N N . TYR A 1 990 ? 36.077 21.647 4.986 1.00 84.88 990 TYR A N 1
ATOM 7673 C CA . TYR A 1 990 ? 36.269 22.418 3.758 1.00 84.88 990 TYR A CA 1
ATOM 7674 C C . TYR A 1 990 ? 37.662 22.259 3.119 1.00 84.88 990 TYR A C 1
ATOM 7676 O O . TYR A 1 990 ? 37.910 22.817 2.052 1.00 84.88 990 TYR A O 1
ATOM 7684 N N . VAL A 1 991 ? 38.580 21.515 3.752 1.00 68.44 991 VAL A N 1
ATOM 7685 C CA . VAL A 1 991 ? 39.982 21.379 3.298 1.00 68.44 991 VAL A CA 1
ATOM 7686 C C . VAL A 1 991 ? 40.090 20.518 2.034 1.00 68.44 991 VAL A C 1
ATOM 7688 O O . VAL A 1 991 ? 40.947 20.753 1.194 1.00 68.44 991 VAL A O 1
ATOM 7691 N N . ALA A 1 992 ? 39.177 19.562 1.851 1.00 58.25 992 ALA A N 1
ATOM 7692 C CA . ALA A 1 992 ? 39.136 18.690 0.674 1.00 58.25 992 ALA A CA 1
ATOM 7693 C C . ALA A 1 992 ? 38.562 19.359 -0.598 1.00 58.25 992 ALA A C 1
ATOM 7695 O O . ALA A 1 992 ? 38.352 18.674 -1.597 1.00 58.25 992 ALA A O 1
ATOM 7696 N N . ASP A 1 993 ? 38.259 20.663 -0.566 1.00 59.19 993 ASP A N 1
ATOM 7697 C CA . ASP A 1 993 ? 37.650 21.374 -1.700 1.00 59.19 993 ASP A CA 1
ATOM 7698 C C . ASP A 1 993 ? 38.672 22.009 -2.662 1.00 59.19 993 ASP A C 1
ATOM 7700 O O . ASP A 1 993 ? 38.282 22.452 -3.741 1.00 59.19 993 ASP A O 1
ATOM 7704 N N . GLU A 1 994 ? 39.962 22.050 -2.306 1.00 52.25 994 GLU A N 1
ATOM 7705 C CA . GLU A 1 994 ? 41.013 22.649 -3.151 1.00 52.25 994 GLU A CA 1
ATOM 7706 C C . GLU A 1 994 ? 41.339 21.799 -4.399 1.00 52.25 994 GLU A C 1
ATOM 7708 O O . GLU A 1 994 ? 41.728 22.350 -5.427 1.00 52.25 994 GLU A O 1
ATOM 7713 N N . ASP A 1 995 ? 41.090 20.483 -4.349 1.00 47.97 995 ASP A N 1
ATOM 7714 C CA . ASP A 1 995 ? 41.295 19.531 -5.458 1.00 47.97 995 ASP A CA 1
ATOM 7715 C C . ASP A 1 995 ? 40.051 19.336 -6.363 1.00 47.97 995 ASP A C 1
ATOM 7717 O O . ASP A 1 995 ? 40.073 18.530 -7.299 1.00 47.97 995 ASP A O 1
ATOM 7721 N N . LEU A 1 996 ? 38.932 20.028 -6.099 1.00 53.75 996 LEU A N 1
ATOM 7722 C CA . LEU A 1 996 ? 37.690 19.841 -6.862 1.00 53.75 996 LEU A CA 1
ATOM 7723 C C . LEU A 1 996 ? 37.758 20.476 -8.256 1.00 53.75 996 LEU A C 1
ATOM 7725 O O . LEU A 1 996 ? 38.133 21.639 -8.416 1.00 53.75 996 LEU A O 1
ATOM 7729 N N . SER A 1 997 ? 37.294 19.732 -9.264 1.00 49.91 997 SER A N 1
ATOM 7730 C CA . SER A 1 997 ? 37.238 20.213 -10.650 1.00 49.91 997 SER A CA 1
ATOM 7731 C C . SER A 1 997 ? 36.340 21.458 -10.783 1.00 49.91 997 SER A C 1
ATOM 7733 O O . SER A 1 997 ? 35.341 21.573 -10.066 1.00 49.91 997 SER A O 1
ATOM 7735 N N . PRO A 1 998 ? 36.633 22.394 -11.707 1.00 51.81 998 PRO A N 1
ATOM 7736 C CA . PRO A 1 998 ? 35.865 23.637 -11.837 1.00 51.81 998 PRO A CA 1
ATOM 7737 C C . PRO A 1 998 ? 34.387 23.409 -12.200 1.00 51.81 998 PRO A C 1
ATOM 7739 O O . PRO A 1 998 ? 33.547 24.243 -11.885 1.00 51.81 998 PRO A O 1
ATOM 7742 N N . GLU A 1 999 ? 34.046 22.258 -12.785 1.00 49.16 999 GLU A N 1
ATOM 7743 C CA . GLU A 1 999 ? 32.666 21.832 -13.069 1.00 49.16 999 GLU A CA 1
ATOM 7744 C C . GLU A 1 999 ? 31.846 21.544 -11.793 1.00 49.16 999 GLU A C 1
ATOM 7746 O O . GLU A 1 999 ? 30.616 21.559 -11.824 1.00 49.16 999 GLU A O 1
ATOM 7751 N N . GLN A 1 1000 ? 32.513 21.299 -10.660 1.00 52.59 1000 GLN A N 1
ATOM 7752 C CA . GLN A 1 1000 ? 31.895 21.024 -9.357 1.00 52.59 1000 GLN A CA 1
ATOM 7753 C C . GLN A 1 1000 ? 31.772 22.281 -8.478 1.00 52.59 1000 GLN A C 1
ATOM 7755 O O . GLN A 1 1000 ? 31.066 22.256 -7.469 1.00 52.59 1000 GLN A O 1
ATOM 7760 N N . GLN A 1 1001 ? 32.432 23.384 -8.846 1.00 60.66 1001 GLN A N 1
ATOM 7761 C CA . GLN A 1 1001 ? 32.464 24.627 -8.073 1.00 60.66 1001 GLN A CA 1
ATOM 7762 C C . GLN A 1 1001 ? 31.336 25.575 -8.504 1.00 60.66 1001 GLN A C 1
ATOM 7764 O O . GLN A 1 1001 ? 31.545 26.511 -9.275 1.00 60.66 1001 GLN A O 1
ATOM 7769 N N . LYS A 1 1002 ? 30.114 25.339 -8.010 1.00 66.75 1002 LYS A N 1
ATOM 7770 C CA . LYS A 1 1002 ? 28.954 26.173 -8.354 1.00 66.75 1002 LYS A CA 1
ATOM 7771 C C . LYS A 1 1002 ? 28.825 27.396 -7.435 1.00 66.75 1002 LYS A C 1
ATOM 7773 O O . LYS A 1 1002 ? 28.711 27.263 -6.217 1.00 66.75 1002 LYS A O 1
ATOM 7778 N N . GLU A 1 1003 ? 28.739 28.584 -8.031 1.00 74.94 1003 GLU A N 1
ATOM 7779 C CA . GLU A 1 1003 ? 28.194 29.774 -7.369 1.00 74.94 1003 GLU A CA 1
ATOM 7780 C C . GLU A 1 1003 ? 26.658 29.737 -7.425 1.00 74.94 1003 GLU A C 1
ATOM 7782 O O . GLU A 1 1003 ? 26.075 29.433 -8.465 1.00 74.94 1003 GLU A O 1
ATOM 7787 N N . TRP A 1 1004 ? 25.995 30.020 -6.301 1.00 80.25 1004 TRP A N 1
ATOM 7788 C CA . TRP A 1 1004 ? 24.536 29.919 -6.171 1.00 80.25 1004 TRP A CA 1
ATOM 7789 C C . TRP A 1 1004 ? 23.909 31.299 -5.983 1.00 80.25 1004 TRP A C 1
ATOM 7791 O O . TRP A 1 1004 ? 24.343 32.075 -5.126 1.00 80.25 1004 TRP A O 1
ATOM 7801 N N . SER A 1 1005 ? 22.855 31.595 -6.741 1.00 86.25 1005 SER A N 1
ATOM 7802 C CA . SER A 1 1005 ? 22.006 32.767 -6.510 1.00 86.25 1005 SER A CA 1
ATOM 7803 C C . SER A 1 1005 ? 21.113 32.597 -5.269 1.00 86.25 1005 SER A C 1
ATOM 7805 O O . SER A 1 1005 ? 20.976 31.505 -4.714 1.00 86.25 1005 SER A O 1
ATOM 7807 N N . LYS A 1 1006 ? 20.473 33.690 -4.820 1.00 83.56 1006 LYS A N 1
ATOM 7808 C CA . LYS A 1 1006 ? 19.514 33.648 -3.696 1.00 83.56 1006 LYS A CA 1
ATOM 7809 C C . LYS A 1 1006 ? 18.361 32.676 -3.967 1.00 83.56 1006 LYS A C 1
ATOM 7811 O O . LYS A 1 1006 ? 17.973 31.932 -3.070 1.00 83.56 1006 LYS A O 1
ATOM 7816 N N . ASP A 1 1007 ? 17.840 32.697 -5.189 1.00 86.62 1007 ASP A N 1
ATOM 7817 C CA . ASP A 1 1007 ? 16.625 31.976 -5.564 1.00 86.62 1007 ASP A CA 1
ATOM 7818 C C . ASP A 1 1007 ? 16.904 30.483 -5.799 1.00 86.62 1007 ASP A C 1
ATOM 7820 O O . ASP A 1 1007 ? 16.072 29.638 -5.478 1.00 86.62 1007 ASP A O 1
ATOM 7824 N N . GLU A 1 1008 ? 18.112 30.128 -6.254 1.00 89.06 1008 GLU A N 1
ATOM 7825 C CA . GLU A 1 1008 ? 18.553 28.729 -6.316 1.00 89.06 1008 GLU A CA 1
ATOM 7826 C C . GLU A 1 1008 ? 18.824 28.126 -4.931 1.00 89.06 1008 GLU A C 1
ATOM 7828 O O . GLU A 1 1008 ? 18.508 26.958 -4.718 1.00 89.06 1008 GLU A O 1
ATOM 7833 N N . LEU A 1 1009 ? 19.379 28.895 -3.981 1.00 88.81 1009 LEU A N 1
ATOM 7834 C CA . LEU A 1 1009 ? 19.527 28.432 -2.592 1.00 88.81 1009 LEU A CA 1
ATOM 7835 C C . LEU A 1 1009 ? 18.158 28.138 -1.966 1.00 88.81 1009 LEU A C 1
ATOM 7837 O O . LEU A 1 1009 ? 17.970 27.089 -1.358 1.00 88.81 1009 LEU A O 1
ATOM 7841 N N . GLU A 1 1010 ? 17.194 29.041 -2.148 1.00 91.00 1010 GLU A N 1
ATOM 7842 C CA . GLU A 1 1010 ? 15.806 28.849 -1.717 1.00 91.00 1010 GLU A CA 1
ATOM 7843 C C . GLU A 1 1010 ? 15.173 27.614 -2.391 1.00 91.00 1010 GLU A C 1
ATOM 7845 O O . GLU A 1 1010 ? 14.555 26.795 -1.710 1.00 91.00 1010 GLU A O 1
ATOM 7850 N N . TYR A 1 1011 ? 15.377 27.422 -3.700 1.00 90.69 1011 TYR A N 1
ATOM 7851 C CA . TYR A 1 1011 ? 14.889 26.249 -4.433 1.00 90.69 1011 TYR A CA 1
ATOM 7852 C C . TYR A 1 1011 ? 15.475 24.927 -3.910 1.00 90.69 1011 TYR A C 1
ATOM 7854 O O . TYR A 1 1011 ? 14.712 24.007 -3.611 1.00 90.69 1011 TYR A O 1
ATOM 7862 N N . GLU A 1 1012 ? 16.798 24.816 -3.747 1.00 88.75 1012 GLU A N 1
ATOM 7863 C CA . GLU A 1 1012 ? 17.428 23.586 -3.243 1.00 88.75 1012 GLU A CA 1
ATOM 7864 C C . GLU A 1 1012 ? 17.027 23.275 -1.799 1.00 88.75 1012 GLU A C 1
ATOM 7866 O O . GLU A 1 1012 ? 16.770 22.115 -1.478 1.00 88.75 1012 GLU A O 1
ATOM 7871 N N . VAL A 1 1013 ? 16.905 24.286 -0.932 1.00 91.44 1013 VAL A N 1
ATOM 7872 C CA . VAL A 1 1013 ? 16.448 24.090 0.453 1.00 91.44 1013 VAL A CA 1
ATOM 7873 C C . VAL A 1 1013 ? 15.004 23.574 0.483 1.00 91.44 1013 VAL A C 1
ATOM 7875 O O . VAL A 1 1013 ? 14.725 22.596 1.180 1.00 91.44 1013 VAL A O 1
ATOM 7878 N N . ARG A 1 1014 ? 14.095 24.132 -0.336 1.00 91.88 1014 ARG A N 1
ATOM 7879 C CA . ARG A 1 1014 ? 12.743 23.564 -0.515 1.00 91.88 1014 ARG A CA 1
ATOM 7880 C C . ARG A 1 1014 ? 12.813 22.112 -0.990 1.00 91.88 1014 ARG A C 1
ATOM 7882 O O . ARG A 1 1014 ? 12.166 21.245 -0.402 1.00 91.88 1014 ARG A O 1
ATOM 7889 N N . LYS A 1 1015 ? 13.611 21.843 -2.031 1.00 89.44 1015 LYS A N 1
ATOM 7890 C CA . LYS A 1 1015 ? 13.755 20.519 -2.657 1.00 89.44 1015 LYS A CA 1
ATOM 7891 C C . LYS A 1 1015 ? 14.278 19.471 -1.661 1.00 89.44 1015 LYS A C 1
ATOM 7893 O O . LYS A 1 1015 ? 13.751 18.363 -1.611 1.00 89.44 1015 LYS A O 1
ATOM 7898 N N . PHE A 1 1016 ? 15.251 19.839 -0.826 1.00 90.06 1016 PHE A N 1
ATOM 7899 C CA . PHE A 1 1016 ? 15.822 19.005 0.236 1.00 90.06 1016 PHE A CA 1
ATOM 7900 C C . PHE A 1 1016 ? 14.821 18.685 1.356 1.00 90.06 1016 PHE A C 1
ATOM 7902 O O . PHE A 1 1016 ? 14.814 17.562 1.858 1.00 90.06 1016 PHE A O 1
ATOM 7909 N N . SER A 1 1017 ? 13.963 19.632 1.751 1.00 91.75 1017 SER A N 1
ATOM 7910 C CA . SER A 1 1017 ? 12.992 19.419 2.837 1.00 91.75 1017 SER A CA 1
ATOM 7911 C C . SER A 1 1017 ? 11.717 18.671 2.412 1.00 91.75 1017 SER A C 1
ATOM 7913 O O . SER A 1 1017 ? 11.009 18.149 3.277 1.00 91.75 1017 SER A O 1
ATOM 7915 N N . LEU A 1 1018 ? 11.417 18.558 1.110 1.00 91.75 1018 LEU A N 1
ATOM 7916 C CA . LEU A 1 1018 ? 10.215 17.870 0.604 1.00 91.75 1018 LEU A CA 1
ATOM 7917 C C . LEU A 1 1018 ? 10.020 16.424 1.117 1.00 91.75 1018 LEU A C 1
ATOM 7919 O O . LEU A 1 1018 ? 8.891 16.106 1.493 1.00 91.75 1018 LEU A O 1
ATOM 7923 N N . PRO A 1 1019 ? 11.036 15.535 1.186 1.00 91.56 1019 PRO A N 1
ATOM 7924 C CA . PRO A 1 1019 ? 10.853 14.174 1.699 1.00 91.56 1019 PRO A CA 1
ATOM 7925 C C . PRO A 1 1019 ? 10.334 14.141 3.144 1.00 91.56 1019 PRO A C 1
ATOM 7927 O O . PRO A 1 1019 ? 9.410 13.387 3.444 1.00 91.56 1019 PRO A O 1
ATOM 7930 N N . PHE A 1 1020 ? 10.862 15.008 4.014 1.00 94.12 1020 PHE A N 1
ATOM 7931 C CA . PHE A 1 1020 ? 10.398 15.150 5.397 1.00 94.12 1020 PHE A CA 1
ATOM 7932 C C . PHE A 1 1020 ? 8.975 15.721 5.460 1.00 94.12 1020 PHE A C 1
ATOM 7934 O O . PHE A 1 1020 ? 8.115 15.146 6.126 1.00 94.12 1020 PHE A O 1
ATOM 7941 N N . LEU A 1 1021 ? 8.693 16.795 4.709 1.00 94.88 1021 LEU A N 1
ATOM 7942 C CA . LEU A 1 1021 ? 7.358 17.405 4.645 1.00 94.88 1021 LEU A CA 1
ATOM 7943 C C . LEU A 1 1021 ? 6.284 16.413 4.168 1.00 94.88 1021 LEU A C 1
ATOM 7945 O O . LEU A 1 1021 ? 5.170 16.421 4.692 1.00 94.88 1021 LEU A O 1
ATOM 7949 N N . ARG A 1 1022 ? 6.610 15.530 3.214 1.00 94.12 1022 ARG A N 1
ATOM 7950 C CA . ARG A 1 1022 ? 5.704 14.469 2.743 1.00 94.12 1022 ARG A CA 1
ATOM 7951 C C . ARG A 1 1022 ? 5.408 13.444 3.845 1.00 94.12 1022 ARG A C 1
ATOM 7953 O O . ARG A 1 1022 ? 4.244 13.117 4.060 1.00 94.12 1022 ARG A O 1
ATOM 7960 N N . ILE A 1 1023 ? 6.422 12.978 4.578 1.00 95.00 1023 ILE A N 1
ATOM 7961 C CA . ILE A 1 1023 ? 6.238 12.016 5.681 1.00 95.00 1023 ILE A CA 1
ATOM 7962 C C . ILE A 1 1023 ? 5.465 12.638 6.851 1.00 95.00 1023 ILE A C 1
ATOM 7964 O O . ILE A 1 1023 ? 4.520 12.022 7.343 1.00 95.00 1023 ILE A O 1
ATOM 7968 N N . ALA A 1 1024 ? 5.779 13.877 7.237 1.00 96.25 1024 ALA A N 1
ATOM 7969 C CA . ALA A 1 1024 ? 5.013 14.611 8.243 1.00 96.25 1024 ALA A CA 1
ATOM 7970 C C . ALA A 1 1024 ? 3.542 14.799 7.817 1.00 96.25 1024 ALA A C 1
ATOM 7972 O O . ALA A 1 1024 ? 2.626 14.555 8.598 1.00 96.25 1024 ALA A O 1
ATOM 7973 N N . SER A 1 1025 ? 3.292 15.144 6.550 1.00 95.25 1025 SER A N 1
ATOM 7974 C CA . SER A 1 1025 ? 1.924 15.326 6.042 1.00 95.25 1025 SER A CA 1
ATOM 7975 C C . SER A 1 1025 ? 1.120 14.022 6.026 1.00 95.25 1025 SER A C 1
ATOM 7977 O O . SER A 1 1025 ? -0.073 14.047 6.315 1.00 95.25 1025 SER A O 1
ATOM 7979 N N . LEU A 1 1026 ? 1.754 12.877 5.745 1.00 94.06 1026 LEU A N 1
ATOM 7980 C CA . LEU A 1 1026 ? 1.109 11.565 5.876 1.00 94.06 1026 LEU A CA 1
ATOM 7981 C C . LEU A 1 1026 ? 0.776 11.237 7.338 1.00 94.06 1026 LEU A C 1
ATOM 7983 O O . LEU A 1 1026 ? -0.338 10.802 7.618 1.00 94.06 1026 LEU A O 1
ATOM 7987 N N . ILE A 1 1027 ? 1.698 11.487 8.275 1.00 93.25 1027 ILE A N 1
ATOM 7988 C CA . ILE A 1 1027 ? 1.450 11.282 9.711 1.00 93.25 1027 ILE A CA 1
ATOM 7989 C C . ILE A 1 1027 ? 0.281 12.159 10.184 1.00 93.25 1027 ILE A C 1
ATOM 7991 O O . ILE A 1 1027 ? -0.625 11.642 10.834 1.00 93.25 1027 ILE A O 1
ATOM 7995 N N . GLN A 1 1028 ? 0.239 13.444 9.811 1.00 92.00 1028 GLN A N 1
ATOM 7996 C CA . GLN A 1 1028 ? -0.866 14.336 10.177 1.00 92.00 1028 GLN A CA 1
ATOM 7997 C C . GLN A 1 1028 ? -2.207 13.876 9.582 1.00 92.00 1028 GLN A C 1
ATOM 7999 O O . GLN A 1 1028 ? -3.204 13.807 10.298 1.00 92.00 1028 GLN A O 1
ATOM 8004 N N . ALA A 1 1029 ? -2.232 13.525 8.292 1.00 90.62 1029 ALA A N 1
ATOM 8005 C CA . ALA A 1 1029 ? -3.444 13.070 7.610 1.00 90.62 1029 ALA A CA 1
ATOM 8006 C C . ALA A 1 1029 ? -4.021 11.779 8.215 1.00 90.62 1029 ALA A C 1
ATOM 8008 O O . ALA A 1 1029 ? -5.237 11.635 8.309 1.00 90.62 1029 ALA A O 1
ATOM 8009 N N . HIS A 1 1030 ? -3.163 10.855 8.663 1.00 89.44 1030 HIS A N 1
ATOM 8010 C CA . HIS A 1 1030 ? -3.610 9.650 9.363 1.00 89.44 1030 HIS A CA 1
ATOM 8011 C C . HIS A 1 1030 ? -4.045 9.944 10.804 1.00 89.44 1030 HIS A C 1
ATOM 8013 O O . HIS A 1 1030 ? -5.153 9.577 11.177 1.00 89.44 1030 HIS A O 1
ATOM 8019 N N . LEU A 1 1031 ? -3.203 10.588 11.621 1.00 87.00 1031 LEU A N 1
ATOM 8020 C CA . LEU A 1 1031 ? -3.460 10.736 13.064 1.00 87.00 1031 LEU A CA 1
ATOM 8021 C C . LEU A 1 1031 ? -4.595 11.717 13.402 1.00 87.00 1031 LEU A C 1
ATOM 8023 O O . LEU A 1 1031 ? -5.218 11.562 14.448 1.00 87.00 1031 LEU A O 1
ATOM 8027 N N . TYR A 1 1032 ? -4.888 12.685 12.529 1.00 86.81 1032 TYR A N 1
ATOM 8028 C CA . TYR A 1 1032 ? -5.967 13.666 12.718 1.00 86.81 1032 TYR A CA 1
ATOM 8029 C C . TYR A 1 1032 ? -7.150 13.470 11.747 1.00 86.81 1032 TYR A C 1
ATOM 8031 O O . TYR A 1 1032 ? -8.009 14.343 11.646 1.00 86.81 1032 TYR A O 1
ATOM 8039 N N . GLU A 1 1033 ? -7.186 12.346 11.015 1.00 83.81 1033 GLU A N 1
ATOM 8040 C CA . GLU A 1 1033 ? -8.165 12.015 9.955 1.00 83.81 1033 GLU A CA 1
ATOM 8041 C C . GLU A 1 1033 ? -8.354 13.131 8.883 1.00 83.81 1033 GLU A C 1
ATOM 8043 O O . GLU A 1 1033 ? -9.381 13.222 8.202 1.00 83.81 1033 GLU A O 1
ATOM 8048 N N . GLU A 1 1034 ? -7.342 13.989 8.691 1.00 85.50 1034 GLU A N 1
ATOM 8049 C CA . GLU A 1 1034 ? -7.385 15.131 7.771 1.00 85.50 1034 GLU A CA 1
ATOM 8050 C C . GLU A 1 1034 ? -7.137 14.739 6.303 1.00 85.50 1034 GLU A C 1
ATOM 8052 O O . GLU A 1 1034 ? -6.269 13.933 5.963 1.00 85.50 1034 GLU A O 1
ATOM 8057 N N . LYS A 1 1035 ? -7.858 15.385 5.378 1.00 86.69 1035 LYS A N 1
ATOM 8058 C CA . LYS A 1 1035 ? -7.664 15.183 3.934 1.00 86.69 1035 LYS A CA 1
ATOM 8059 C C . LYS A 1 1035 ? -6.421 15.933 3.446 1.00 86.69 1035 LYS A C 1
ATOM 8061 O O . LYS A 1 1035 ? -6.360 17.155 3.547 1.00 86.69 1035 LYS A O 1
ATOM 8066 N N . LEU A 1 1036 ? -5.480 15.196 2.852 1.00 88.75 1036 LEU A N 1
ATOM 8067 C CA . LEU A 1 1036 ? -4.280 15.739 2.200 1.00 88.75 1036 LEU A CA 1
ATOM 8068 C C . LEU A 1 1036 ? -4.611 16.820 1.145 1.00 88.75 1036 LEU A C 1
ATOM 8070 O O . LEU A 1 1036 ? -5.628 16.707 0.449 1.00 88.75 1036 LEU A O 1
ATOM 8074 N N . PRO A 1 1037 ? -3.741 17.833 0.965 1.00 87.25 1037 PRO A N 1
ATOM 8075 C CA . PRO A 1 1037 ? -3.971 18.927 0.027 1.00 87.25 1037 PRO A CA 1
ATOM 8076 C C . PRO A 1 1037 ? -3.886 18.480 -1.443 1.00 87.25 1037 PRO A C 1
ATOM 8078 O O . PRO A 1 1037 ? -2.985 17.751 -1.853 1.00 87.25 1037 PRO A O 1
ATOM 8081 N N . SER A 1 1038 ? -4.810 18.978 -2.269 1.00 81.81 1038 SER A N 1
ATOM 8082 C CA . SER A 1 1038 ? -4.914 18.657 -3.702 1.00 81.81 1038 SER A CA 1
ATOM 8083 C C . SER A 1 1038 ? -3.875 19.409 -4.556 1.00 81.81 1038 SER A C 1
ATOM 8085 O O . SER A 1 1038 ? -4.218 20.350 -5.281 1.00 81.81 1038 SER A O 1
ATOM 8087 N N . ILE A 1 1039 ? -2.606 18.997 -4.507 1.00 83.00 1039 ILE A N 1
ATOM 8088 C CA . ILE A 1 1039 ? -1.518 19.621 -5.283 1.00 83.00 1039 ILE A CA 1
ATOM 8089 C C . ILE A 1 1039 ? -1.639 19.271 -6.779 1.00 83.00 1039 ILE A C 1
ATOM 8091 O O . ILE A 1 1039 ? -1.229 18.200 -7.217 1.00 83.00 1039 ILE A O 1
ATOM 8095 N N . LYS A 1 1040 ? -2.172 20.202 -7.581 1.00 77.38 1040 LYS A N 1
ATOM 8096 C CA . LYS A 1 1040 ? -2.269 20.070 -9.052 1.00 77.38 1040 LYS A CA 1
ATOM 8097 C C . LYS A 1 1040 ? -0.958 20.355 -9.797 1.00 77.38 1040 LYS A C 1
ATOM 8099 O O . LYS A 1 1040 ? -0.817 19.959 -10.947 1.00 77.38 1040 LYS A O 1
ATOM 8104 N N . GLU A 1 1041 ? -0.036 21.084 -9.172 1.00 80.38 1041 GLU A N 1
ATOM 8105 C CA . GLU A 1 1041 ? 1.170 21.632 -9.798 1.00 80.38 1041 GLU A CA 1
ATOM 8106 C C . GLU A 1 1041 ? 2.365 21.335 -8.877 1.00 80.38 1041 GLU A C 1
ATOM 8108 O O . GLU A 1 1041 ? 2.376 21.784 -7.731 1.00 80.38 1041 GLU A O 1
ATOM 8113 N N . GLN A 1 1042 ? 3.350 20.551 -9.334 1.00 79.56 1042 GLN A N 1
ATOM 8114 C CA . GLN A 1 1042 ? 4.453 20.075 -8.476 1.00 79.56 1042 GLN A CA 1
ATOM 8115 C C . GLN A 1 1042 ? 5.319 21.216 -7.913 1.00 79.56 1042 GLN A C 1
ATOM 8117 O O . GLN A 1 1042 ? 5.797 21.123 -6.786 1.00 79.56 1042 GLN A O 1
ATOM 8122 N N . SER A 1 1043 ? 5.442 22.325 -8.648 1.00 81.25 1043 SER A N 1
ATOM 8123 C CA . SER A 1 1043 ? 6.065 23.583 -8.204 1.00 81.25 1043 SER A CA 1
ATOM 8124 C C . SER A 1 1043 ? 5.496 24.113 -6.877 1.00 81.25 1043 SER A C 1
ATOM 8126 O O . SER A 1 1043 ? 6.225 24.724 -6.097 1.00 81.25 1043 SER A O 1
ATOM 8128 N N . ARG A 1 1044 ? 4.213 23.845 -6.590 1.00 86.12 1044 ARG A N 1
ATOM 8129 C CA . ARG A 1 1044 ? 3.498 24.289 -5.383 1.00 86.12 1044 ARG A CA 1
ATOM 8130 C C . ARG A 1 1044 ? 3.408 23.226 -4.287 1.00 86.12 1044 ARG A C 1
ATOM 8132 O O . ARG A 1 1044 ? 2.768 23.479 -3.268 1.00 86.12 1044 ARG A O 1
ATOM 8139 N N . GLU A 1 1045 ? 4.024 22.050 -4.458 1.00 90.19 1045 GLU A N 1
ATOM 8140 C CA . GLU A 1 1045 ? 3.977 20.983 -3.444 1.00 90.19 1045 GLU A CA 1
ATOM 8141 C C . GLU A 1 1045 ? 4.518 21.478 -2.098 1.00 90.19 1045 GLU A C 1
ATOM 8143 O O . GLU A 1 1045 ? 3.853 21.311 -1.080 1.00 90.19 1045 GLU A O 1
ATOM 8148 N N . PHE A 1 1046 ? 5.668 22.162 -2.099 1.00 91.75 1046 PHE A N 1
ATOM 8149 C CA . PHE A 1 1046 ? 6.260 22.723 -0.882 1.00 91.75 1046 PHE A CA 1
ATOM 8150 C C . PHE A 1 1046 ? 5.273 23.630 -0.133 1.00 91.75 1046 PHE A C 1
ATOM 8152 O O . PHE A 1 1046 ? 5.028 23.434 1.053 1.00 91.75 1046 PHE A O 1
ATOM 8159 N N . GLU A 1 1047 ? 4.660 24.578 -0.842 1.00 90.38 1047 GLU A N 1
ATOM 8160 C CA . GLU A 1 1047 ? 3.778 25.597 -0.264 1.00 90.38 1047 GLU A CA 1
ATOM 8161 C C . GLU A 1 1047 ? 2.515 24.964 0.341 1.00 90.38 1047 GLU A C 1
ATOM 8163 O O . GLU A 1 1047 ? 2.146 25.261 1.477 1.00 90.38 1047 GLU A O 1
ATOM 8168 N N . ALA A 1 1048 ? 1.908 24.016 -0.380 1.00 90.25 1048 ALA A N 1
ATOM 8169 C CA . ALA A 1 1048 ? 0.714 23.306 0.065 1.00 90.25 1048 ALA A CA 1
ATOM 8170 C C . ALA A 1 1048 ? 0.966 22.404 1.288 1.00 90.25 1048 ALA A C 1
ATOM 8172 O O . ALA A 1 1048 ? 0.128 22.357 2.188 1.00 90.25 1048 ALA A O 1
ATOM 8173 N N . LEU A 1 1049 ? 2.106 21.701 1.349 1.00 92.62 1049 LEU A N 1
ATOM 8174 C CA . LEU A 1 1049 ? 2.454 20.862 2.504 1.00 92.62 1049 LEU A CA 1
ATOM 8175 C C . LEU A 1 1049 ? 2.819 21.713 3.731 1.00 92.62 1049 LEU A C 1
ATOM 8177 O O . LEU A 1 1049 ? 2.366 21.427 4.835 1.00 92.62 1049 LEU A O 1
ATOM 8181 N N . VAL A 1 1050 ? 3.575 22.798 3.542 1.00 92.94 1050 VAL A N 1
ATOM 8182 C CA . VAL A 1 1050 ? 3.940 23.757 4.601 1.00 92.94 1050 VAL A CA 1
ATOM 8183 C C . VAL A 1 1050 ? 2.705 24.435 5.209 1.00 92.94 1050 VAL A C 1
ATOM 8185 O O . VAL A 1 1050 ? 2.636 24.595 6.430 1.00 92.94 1050 VAL A O 1
ATOM 8188 N N . GLN A 1 1051 ? 1.711 24.787 4.385 1.00 90.94 1051 GLN A N 1
ATOM 8189 C CA . GLN A 1 1051 ? 0.432 25.327 4.854 1.00 90.94 1051 GLN A CA 1
ATOM 8190 C C . GLN A 1 1051 ? -0.412 24.260 5.572 1.00 90.94 1051 GLN A C 1
ATOM 8192 O O . GLN A 1 1051 ? -0.925 24.522 6.657 1.00 90.94 1051 GLN A O 1
ATOM 8197 N N . PHE A 1 1052 ? -0.509 23.041 5.024 1.00 91.44 1052 PHE A N 1
ATOM 8198 C CA . PHE A 1 1052 ? -1.235 21.921 5.642 1.00 91.44 1052 PHE A CA 1
ATOM 8199 C C . PHE A 1 1052 ? -0.689 21.553 7.034 1.00 91.44 1052 PHE A C 1
ATOM 8201 O O . PHE A 1 1052 ? -1.466 21.300 7.956 1.00 91.44 1052 PHE A O 1
ATOM 8208 N N . LEU A 1 1053 ? 0.636 21.588 7.205 1.00 92.19 1053 LEU A N 1
ATOM 8209 C CA . LEU A 1 1053 ? 1.338 21.324 8.469 1.00 92.19 1053 LEU A CA 1
ATOM 8210 C C . LEU A 1 1053 ? 1.278 22.487 9.486 1.00 92.19 1053 LEU A C 1
ATOM 8212 O O . LEU A 1 1053 ? 1.775 22.354 10.606 1.00 92.19 1053 LEU A O 1
ATOM 8216 N N . GLY A 1 1054 ? 0.686 23.631 9.119 1.00 89.06 1054 GLY A N 1
ATOM 8217 C CA . GLY A 1 1054 ? 0.560 24.807 9.991 1.00 89.06 1054 GLY A CA 1
ATOM 8218 C C . GLY A 1 1054 ? 1.871 25.569 10.233 1.00 89.06 1054 GLY A C 1
ATOM 8219 O O . GLY A 1 1054 ? 1.997 26.289 11.223 1.00 89.06 1054 GLY A O 1
ATOM 8220 N N . LEU A 1 1055 ? 2.872 25.411 9.359 1.00 89.62 1055 LEU A N 1
ATOM 8221 C CA . LEU A 1 1055 ? 4.205 25.999 9.549 1.00 89.62 1055 LEU A CA 1
ATOM 8222 C C . LEU A 1 1055 ? 4.257 27.502 9.228 1.00 89.62 1055 LEU A C 1
ATOM 8224 O O . LEU A 1 1055 ? 5.097 28.219 9.782 1.00 89.62 1055 LEU A O 1
ATOM 8228 N N . ILE A 1 1056 ? 3.358 27.979 8.363 1.00 84.88 1056 ILE A N 1
ATOM 8229 C CA . ILE A 1 1056 ? 3.209 29.379 7.945 1.00 84.88 1056 ILE A CA 1
ATOM 8230 C C . ILE A 1 1056 ? 1.806 29.891 8.311 1.00 84.88 1056 ILE A C 1
ATOM 8232 O O . ILE A 1 1056 ? 0.825 29.156 8.245 1.00 84.88 1056 ILE A O 1
ATOM 8236 N N . SER A 1 1057 ? 1.720 31.174 8.679 1.00 68.88 1057 SER A N 1
ATOM 8237 C CA . SER A 1 1057 ? 0.453 31.896 8.867 1.00 68.88 1057 SER A CA 1
ATOM 8238 C C . SER A 1 1057 ? -0.034 32.499 7.540 1.00 68.88 1057 SER A C 1
ATOM 8240 O O . SER A 1 1057 ? 0.782 32.978 6.754 1.00 68.88 1057 SER A O 1
ATOM 8242 N N . GLU A 1 1058 ? -1.351 32.506 7.317 1.00 57.16 1058 GLU A N 1
ATOM 8243 C CA . GLU A 1 1058 ? -2.045 32.583 6.012 1.00 57.16 1058 GLU A CA 1
ATOM 8244 C C . GLU A 1 1058 ? -1.710 33.774 5.085 1.00 57.16 1058 GLU A C 1
ATOM 8246 O O . GLU A 1 1058 ? -2.104 33.757 3.924 1.00 57.16 1058 GLU A O 1
ATOM 8251 N N . ASN A 1 1059 ? -0.979 34.791 5.556 1.00 54.53 1059 ASN A N 1
ATOM 8252 C CA . ASN A 1 1059 ? -0.654 36.015 4.807 1.00 54.53 1059 ASN A CA 1
ATOM 8253 C C . ASN A 1 1059 ? 0.855 36.233 4.538 1.00 54.53 1059 ASN A C 1
ATOM 8255 O O . ASN A 1 1059 ? 1.254 37.338 4.171 1.00 54.53 1059 ASN A O 1
ATOM 8259 N N . LYS A 1 1060 ? 1.722 35.227 4.737 1.00 61.94 1060 LYS A N 1
ATOM 8260 C CA . LYS A 1 1060 ? 3.162 35.324 4.408 1.00 61.94 1060 LYS A CA 1
ATOM 8261 C C . LYS A 1 1060 ? 3.509 34.616 3.096 1.00 61.94 1060 LYS A C 1
ATOM 8263 O O . LYS A 1 1060 ? 2.910 33.604 2.753 1.00 61.94 1060 LYS A O 1
ATOM 8268 N N . MET A 1 1061 ? 4.536 35.117 2.402 1.00 63.28 1061 MET A N 1
ATOM 8269 C CA . MET A 1 1061 ? 5.154 34.404 1.278 1.00 63.28 1061 MET A CA 1
ATOM 8270 C C . MET A 1 1061 ? 5.712 33.052 1.740 1.00 63.28 1061 MET A C 1
ATOM 8272 O O . MET A 1 1061 ? 6.334 32.967 2.800 1.00 63.28 1061 MET A O 1
ATOM 8276 N N . SER A 1 1062 ? 5.553 32.025 0.906 1.00 71.12 1062 SER A N 1
ATOM 8277 C CA . SER A 1 1062 ? 5.929 30.626 1.163 1.00 71.12 1062 SER A CA 1
ATOM 8278 C C . SER A 1 1062 ? 7.445 30.354 1.138 1.00 71.12 1062 SER A C 1
ATOM 8280 O O . SER A 1 1062 ? 7.889 29.349 0.589 1.00 71.12 1062 SER A O 1
ATOM 8282 N N . LEU A 1 1063 ? 8.256 31.266 1.682 1.00 85.38 1063 LEU A N 1
ATOM 8283 C CA . LEU A 1 1063 ? 9.708 31.113 1.786 1.00 85.38 1063 LEU A CA 1
ATOM 8284 C C . LEU A 1 1063 ? 10.076 30.057 2.834 1.00 85.38 1063 LEU A C 1
ATOM 8286 O O . LEU A 1 1063 ? 9.478 30.009 3.913 1.00 85.38 1063 LEU A O 1
ATOM 8290 N N . ALA A 1 1064 ? 11.120 29.272 2.574 1.00 88.00 1064 ALA A N 1
ATOM 8291 C CA . ALA A 1 1064 ? 11.624 28.286 3.525 1.00 88.00 1064 ALA A CA 1
ATOM 8292 C C . ALA A 1 1064 ? 12.083 28.947 4.842 1.00 88.00 1064 ALA A C 1
ATOM 8294 O O . ALA A 1 1064 ? 11.798 28.432 5.922 1.00 88.00 1064 ALA A O 1
ATOM 8295 N N . SER A 1 1065 ? 12.670 30.149 4.779 1.00 87.50 1065 SER A N 1
ATOM 8296 C CA . SER A 1 1065 ? 13.004 30.950 5.969 1.00 87.50 1065 SER A CA 1
ATOM 8297 C C . SER A 1 1065 ? 11.774 31.387 6.783 1.00 87.50 1065 SER A C 1
ATOM 8299 O O . SER A 1 1065 ? 11.842 31.498 8.005 1.00 87.50 1065 SER A O 1
ATOM 8301 N N . SER A 1 1066 ? 10.614 31.580 6.142 1.00 87.94 1066 SER A N 1
ATOM 8302 C CA . SER A 1 1066 ? 9.360 31.943 6.828 1.00 87.94 1066 SER A CA 1
ATOM 8303 C C . SER A 1 1066 ? 8.704 30.767 7.562 1.00 87.94 1066 SER A C 1
ATOM 8305 O O . SER A 1 1066 ? 7.816 30.984 8.391 1.00 87.94 1066 SER A O 1
ATOM 8307 N N . CYS A 1 1067 ? 9.155 29.537 7.300 1.00 89.19 1067 CYS A N 1
ATOM 8308 C CA . CYS A 1 1067 ? 8.707 28.327 7.989 1.00 89.19 1067 CYS A CA 1
ATOM 8309 C C . CYS A 1 1067 ? 9.395 28.126 9.351 1.00 89.19 1067 CYS A C 1
ATOM 8311 O O . CYS A 1 1067 ? 8.866 27.390 10.184 1.00 89.19 1067 CYS A O 1
ATOM 8313 N N . LEU A 1 1068 ? 10.556 28.757 9.578 1.00 90.94 1068 LEU A N 1
ATOM 8314 C CA . LEU A 1 1068 ? 11.417 28.522 10.743 1.00 90.94 1068 LEU A CA 1
ATOM 8315 C C . LEU A 1 1068 ? 10.709 28.805 12.074 1.00 90.94 1068 LEU A C 1
ATOM 8317 O O . LEU A 1 1068 ? 9.830 29.668 12.179 1.00 90.94 1068 LEU A O 1
ATOM 8321 N N . GLY A 1 1069 ? 11.103 28.063 13.107 1.00 88.19 1069 GLY A N 1
ATOM 8322 C CA . GLY A 1 1069 ? 10.618 28.227 14.469 1.00 88.19 1069 GLY A CA 1
ATOM 8323 C C . GLY A 1 1069 ? 11.686 27.853 15.484 1.00 88.19 1069 GLY A C 1
ATOM 8324 O O . GLY A 1 1069 ? 12.113 26.704 15.551 1.00 88.19 1069 GLY A O 1
ATOM 8325 N N . TRP A 1 1070 ? 12.070 28.833 16.295 1.00 90.94 1070 TRP A N 1
ATOM 8326 C CA . TRP A 1 1070 ? 13.030 28.688 17.382 1.00 90.94 1070 TRP A CA 1
ATOM 8327 C C . TRP A 1 1070 ? 12.296 28.748 18.726 1.00 90.94 1070 TRP A C 1
ATOM 8329 O O . TRP A 1 1070 ? 11.368 29.544 18.887 1.00 90.94 1070 TRP A O 1
ATOM 8339 N N . ALA A 1 1071 ? 12.694 27.900 19.675 1.00 89.44 1071 ALA A N 1
ATOM 8340 C CA . ALA A 1 1071 ? 12.160 27.903 21.040 1.00 89.44 1071 ALA A CA 1
ATOM 8341 C C . ALA A 1 1071 ? 13.037 28.719 22.012 1.00 89.44 1071 ALA A C 1
ATOM 8343 O O . ALA A 1 1071 ? 12.514 29.366 22.915 1.00 89.44 1071 ALA A O 1
ATOM 8344 N N . THR A 1 1072 ? 14.357 28.719 21.795 1.00 87.38 1072 THR A N 1
ATOM 8345 C CA . THR A 1 1072 ? 15.336 29.585 22.473 1.00 87.38 1072 THR A CA 1
ATOM 8346 C C . THR A 1 1072 ? 15.136 31.075 22.156 1.00 87.38 1072 THR A C 1
ATOM 8348 O O . THR A 1 1072 ? 14.690 31.442 21.066 1.00 87.38 1072 THR A O 1
ATOM 8351 N N . THR A 1 1073 ? 15.524 31.940 23.097 1.00 83.75 1073 THR A N 1
ATOM 8352 C CA . THR A 1 1073 ? 15.620 33.398 22.920 1.00 83.75 1073 THR A CA 1
ATOM 8353 C C . THR A 1 1073 ? 16.833 33.833 22.092 1.00 83.75 1073 THR A C 1
ATOM 8355 O O . THR A 1 1073 ? 16.782 34.896 21.479 1.00 83.75 1073 THR A O 1
ATOM 8358 N N . ASP A 1 1074 ? 17.892 33.016 22.029 1.00 86.88 1074 ASP A N 1
ATOM 8359 C CA . ASP A 1 1074 ? 19.055 33.215 21.153 1.00 86.88 1074 ASP A CA 1
ATOM 8360 C C . ASP A 1 1074 ? 19.247 31.990 20.233 1.00 86.88 1074 ASP A C 1
ATOM 8362 O O . ASP A 1 1074 ? 19.774 30.952 20.658 1.00 86.88 1074 ASP A O 1
ATOM 8366 N N . PRO A 1 1075 ? 18.813 32.089 18.962 1.00 90.06 1075 PRO A N 1
ATOM 8367 C CA . PRO A 1 1075 ? 19.038 31.055 17.956 1.00 90.06 1075 PRO A CA 1
ATOM 8368 C C . PRO A 1 1075 ? 20.491 30.902 17.483 1.00 90.06 1075 PRO A C 1
ATOM 8370 O O . PRO A 1 1075 ? 20.848 29.829 16.997 1.00 90.06 1075 PRO A O 1
ATOM 8373 N N . ASN A 1 1076 ? 21.342 31.932 17.591 1.00 90.31 1076 ASN A N 1
ATOM 8374 C CA . ASN A 1 1076 ? 22.736 31.835 17.145 1.00 90.31 1076 ASN A CA 1
ATOM 8375 C C . ASN A 1 1076 ? 23.545 30.926 18.074 1.00 90.31 1076 ASN A C 1
ATOM 8377 O O . ASN A 1 1076 ? 24.323 30.107 17.588 1.00 90.31 1076 ASN A O 1
ATOM 8381 N N . ILE A 1 1077 ? 23.319 31.014 19.388 1.00 88.94 1077 ILE A N 1
ATOM 8382 C CA . ILE A 1 1077 ? 23.949 30.115 20.363 1.00 88.94 1077 ILE A CA 1
ATOM 8383 C C . ILE A 1 1077 ? 23.593 28.651 20.057 1.00 88.94 1077 ILE A C 1
ATOM 8385 O O . ILE A 1 1077 ? 24.490 27.815 19.961 1.00 88.94 1077 ILE A O 1
ATOM 8389 N N . LEU A 1 1078 ? 22.311 28.345 19.823 1.00 90.62 1078 LEU A N 1
ATOM 8390 C CA . LEU A 1 1078 ? 21.857 26.984 19.502 1.00 90.62 1078 LEU A CA 1
ATOM 8391 C C . LEU A 1 1078 ? 22.458 26.466 18.182 1.00 90.62 1078 LEU A C 1
ATOM 8393 O O . LEU A 1 1078 ? 22.974 25.348 18.131 1.00 90.62 1078 LEU A O 1
ATOM 8397 N N . LEU A 1 1079 ? 22.465 27.301 17.135 1.00 92.62 1079 LEU A N 1
ATOM 8398 C CA . LEU A 1 1079 ? 23.096 26.988 15.849 1.00 92.62 1079 LEU A CA 1
ATOM 8399 C C . LEU A 1 1079 ? 24.596 26.685 16.012 1.00 92.62 1079 LEU A C 1
ATOM 8401 O O . LEU A 1 1079 ? 25.115 25.750 15.399 1.00 92.62 1079 LEU A O 1
ATOM 8405 N N . ARG A 1 1080 ? 25.288 27.455 16.861 1.00 91.38 1080 ARG A N 1
ATOM 8406 C CA . ARG A 1 1080 ? 26.711 27.279 17.164 1.00 91.38 1080 ARG A CA 1
ATOM 8407 C C . ARG A 1 1080 ? 26.984 25.976 17.908 1.00 91.38 1080 ARG A C 1
ATOM 8409 O O . ARG A 1 1080 ? 27.945 25.304 17.551 1.00 91.38 1080 ARG A O 1
ATOM 8416 N N . THR A 1 1081 ? 26.141 25.580 18.864 1.00 89.44 1081 THR A N 1
ATOM 8417 C CA . THR A 1 1081 ? 26.248 24.273 19.538 1.00 89.44 1081 THR A CA 1
ATOM 8418 C C . THR A 1 1081 ? 26.146 23.127 18.530 1.00 89.44 1081 THR A C 1
ATOM 8420 O O . THR A 1 1081 ? 27.061 22.311 18.455 1.00 89.44 1081 THR A O 1
ATOM 8423 N N . TRP A 1 1082 ? 25.125 23.121 17.661 1.00 92.31 1082 TRP A N 1
ATOM 8424 C CA . TRP A 1 1082 ? 24.973 22.082 16.628 1.00 92.31 1082 TRP A CA 1
ATOM 8425 C C . TRP A 1 1082 ? 26.178 21.997 15.674 1.00 92.31 1082 TRP A C 1
ATOM 8427 O O . TRP A 1 1082 ? 26.576 20.902 15.268 1.00 92.31 1082 TRP A O 1
ATOM 8437 N N . CYS A 1 1083 ? 26.777 23.143 15.327 1.00 93.50 1083 CYS A N 1
ATOM 8438 C CA . CYS A 1 1083 ? 28.011 23.190 14.540 1.00 93.50 1083 CYS A CA 1
ATOM 8439 C C . CYS A 1 1083 ? 29.217 22.678 15.335 1.00 93.50 1083 CYS A C 1
ATOM 8441 O O . CYS A 1 1083 ? 30.020 21.929 14.788 1.00 93.50 1083 CYS A O 1
ATOM 8443 N N . GLN A 1 1084 ? 29.341 23.026 16.618 1.00 90.81 1084 GLN A N 1
ATOM 8444 C CA . GLN A 1 1084 ? 30.450 22.591 17.465 1.00 90.81 1084 GLN A CA 1
ATOM 8445 C C . GLN A 1 1084 ? 30.454 21.072 17.666 1.00 90.81 1084 GLN A C 1
ATOM 8447 O O . GLN A 1 1084 ? 31.509 20.455 17.540 1.00 90.81 1084 GLN A O 1
ATOM 8452 N N . ASP A 1 1085 ? 29.298 20.450 17.903 1.00 89.06 1085 ASP A N 1
ATOM 8453 C CA . ASP A 1 1085 ? 29.193 18.991 18.028 1.00 89.06 1085 ASP A CA 1
ATOM 8454 C C . ASP A 1 1085 ? 29.578 18.273 16.726 1.00 89.06 1085 ASP A C 1
ATOM 8456 O O . ASP A 1 1085 ? 30.275 17.255 16.744 1.00 89.06 1085 ASP A O 1
ATOM 8460 N N . TYR A 1 1086 ? 29.214 18.844 15.575 1.00 91.69 1086 TYR A N 1
ATOM 8461 C CA . TYR A 1 1086 ? 29.675 18.343 14.283 1.00 91.69 1086 TYR A CA 1
ATOM 8462 C C . TYR A 1 1086 ? 31.182 18.570 14.068 1.00 91.69 1086 TYR A C 1
ATOM 8464 O O . TYR A 1 1086 ? 31.876 17.647 13.640 1.00 91.69 1086 TYR A O 1
ATOM 8472 N N . ASN A 1 1087 ? 31.726 19.738 14.424 1.00 91.94 1087 ASN A N 1
ATOM 8473 C CA . ASN A 1 1087 ? 33.161 20.035 14.354 1.00 91.94 1087 ASN A CA 1
ATOM 8474 C C . ASN A 1 1087 ? 33.979 19.065 15.227 1.00 91.94 1087 ASN A C 1
ATOM 8476 O O . ASN A 1 1087 ? 35.020 18.564 14.791 1.00 91.94 1087 ASN A O 1
ATOM 8480 N N . ASN A 1 1088 ? 33.482 18.740 16.426 1.00 89.38 1088 ASN A N 1
ATOM 8481 C CA . ASN A 1 1088 ? 34.064 17.758 17.347 1.00 89.38 1088 ASN A CA 1
ATOM 8482 C C . ASN A 1 1088 ? 34.145 16.346 16.728 1.00 89.38 1088 ASN A C 1
ATOM 8484 O O . ASN A 1 1088 ? 35.055 15.582 17.058 1.00 89.38 1088 ASN A O 1
ATOM 8488 N N . PHE A 1 1089 ? 33.224 15.990 15.824 1.00 90.44 1089 PHE A N 1
ATOM 8489 C CA . PHE A 1 1089 ? 33.256 14.737 15.061 1.00 90.44 1089 PHE A CA 1
ATOM 8490 C C . PHE A 1 1089 ? 34.124 14.833 13.794 1.00 90.44 1089 PHE A C 1
ATOM 8492 O O . PHE A 1 1089 ? 34.975 13.971 13.569 1.00 90.44 1089 PHE A O 1
ATOM 8499 N N . ALA A 1 1090 ? 33.988 15.899 13.003 1.00 90.19 1090 ALA A N 1
ATOM 8500 C CA . ALA A 1 1090 ? 34.779 16.129 11.790 1.00 90.19 1090 ALA A CA 1
ATOM 8501 C C . ALA A 1 1090 ? 36.291 16.199 12.068 1.00 90.19 1090 ALA A C 1
ATOM 8503 O O . ALA A 1 1090 ? 37.093 15.765 11.243 1.00 90.19 1090 ALA A O 1
ATOM 8504 N N . SER A 1 1091 ? 36.675 16.661 13.262 1.00 88.88 1091 SER A N 1
ATOM 8505 C CA . SER A 1 1091 ? 38.065 16.667 13.744 1.00 88.88 1091 SER A CA 1
ATOM 8506 C C . SER A 1 1091 ? 38.597 15.271 14.107 1.00 88.88 1091 SER A C 1
ATOM 8508 O O . SER A 1 1091 ? 39.808 15.077 14.160 1.00 88.88 1091 SER A O 1
ATOM 8510 N N . LYS A 1 1092 ? 37.714 14.288 14.347 1.00 88.50 1092 LYS A N 1
ATOM 8511 C CA . LYS A 1 1092 ? 38.063 12.877 14.604 1.00 88.50 1092 LYS A CA 1
ATOM 8512 C C . LYS A 1 1092 ? 38.088 12.043 13.318 1.00 88.50 1092 LYS A C 1
ATOM 8514 O O . LYS A 1 1092 ? 38.902 11.132 13.206 1.00 88.50 1092 LYS A O 1
ATOM 8519 N N . SER A 1 1093 ? 37.200 12.329 12.361 1.00 89.69 1093 SER A N 1
ATOM 8520 C CA . SER A 1 1093 ? 37.107 11.602 11.085 1.00 89.69 1093 SER A CA 1
ATOM 8521 C C . SER A 1 1093 ? 36.505 12.476 9.977 1.00 89.69 1093 SER A C 1
ATOM 8523 O O . SER A 1 1093 ? 35.299 12.448 9.730 1.00 89.69 1093 SER A O 1
ATOM 8525 N N . ILE A 1 1094 ? 37.350 13.243 9.274 1.00 88.56 1094 ILE A N 1
ATOM 8526 C CA . ILE A 1 1094 ? 36.929 14.111 8.154 1.00 88.56 1094 ILE A CA 1
ATOM 8527 C C . ILE A 1 1094 ? 36.156 13.332 7.077 1.00 88.56 1094 ILE A C 1
ATOM 8529 O O . ILE A 1 1094 ? 35.121 13.802 6.608 1.00 88.56 1094 ILE A O 1
ATOM 8533 N N . ILE A 1 1095 ? 36.619 12.129 6.712 1.00 87.31 1095 ILE A N 1
ATOM 8534 C CA . ILE A 1 1095 ? 36.010 11.321 5.644 1.00 87.31 1095 ILE A CA 1
ATOM 8535 C C . ILE A 1 1095 ? 34.624 10.821 6.069 1.00 87.31 1095 ILE A C 1
ATOM 8537 O O . ILE A 1 1095 ? 33.683 10.916 5.286 1.00 87.31 1095 ILE A O 1
ATOM 8541 N N . ALA A 1 1096 ? 34.461 10.332 7.304 1.00 89.06 1096 ALA A N 1
ATOM 8542 C CA . ALA A 1 1096 ? 33.152 9.880 7.774 1.00 89.06 1096 ALA A CA 1
ATOM 8543 C C . ALA A 1 1096 ? 32.180 11.045 7.992 1.00 89.06 1096 ALA A C 1
ATOM 8545 O O . ALA A 1 1096 ? 31.026 10.949 7.586 1.00 89.06 1096 ALA A O 1
ATOM 8546 N N . ALA A 1 1097 ? 32.642 12.166 8.555 1.00 89.75 1097 ALA A N 1
ATOM 8547 C CA . ALA A 1 1097 ? 31.814 13.354 8.738 1.00 89.75 1097 ALA A CA 1
ATOM 8548 C C . ALA A 1 1097 ? 31.333 13.925 7.398 1.00 89.75 1097 ALA A C 1
ATOM 8550 O O . ALA A 1 1097 ? 30.127 14.054 7.180 1.00 89.75 1097 ALA A O 1
ATOM 8551 N N . ARG A 1 1098 ? 32.257 14.177 6.458 1.00 87.31 1098 ARG A N 1
ATOM 8552 C CA . ARG A 1 1098 ? 31.914 14.692 5.128 1.00 87.31 1098 ARG A CA 1
ATOM 8553 C C . ARG A 1 1098 ? 31.043 13.710 4.348 1.00 87.31 1098 ARG A C 1
ATOM 8555 O O . ARG A 1 1098 ? 30.097 14.158 3.707 1.00 87.31 1098 ARG A O 1
ATOM 8562 N N . ASN A 1 1099 ? 31.284 12.399 4.445 1.00 86.62 1099 ASN A N 1
ATOM 8563 C CA . ASN A 1 1099 ? 30.374 11.414 3.867 1.00 86.62 1099 ASN A CA 1
ATOM 8564 C C . ASN A 1 1099 ? 28.977 11.534 4.485 1.00 86.62 1099 ASN A C 1
ATOM 8566 O O . ASN A 1 1099 ? 28.036 11.762 3.734 1.00 86.62 1099 ASN A O 1
ATOM 8570 N N . LEU A 1 1100 ? 28.815 11.439 5.807 1.00 89.19 1100 LEU A N 1
ATOM 8571 C CA . LEU A 1 1100 ? 27.498 11.445 6.463 1.00 89.19 1100 LEU A CA 1
ATOM 8572 C C . LEU A 1 1100 ? 26.713 12.755 6.246 1.00 89.19 1100 LEU A C 1
ATOM 8574 O O . LEU A 1 1100 ? 25.493 12.704 6.090 1.00 89.19 1100 LEU A O 1
ATOM 8578 N N . LEU A 1 1101 ? 27.386 13.910 6.159 1.00 87.81 1101 LEU A N 1
ATOM 8579 C CA . LEU A 1 1101 ? 26.744 15.196 5.851 1.00 87.81 1101 LEU A CA 1
ATOM 8580 C C . LEU A 1 1101 ? 26.385 15.336 4.361 1.00 87.81 1101 LEU A C 1
ATOM 8582 O O . LEU A 1 1101 ? 25.251 15.673 4.021 1.00 87.81 1101 LEU A O 1
ATOM 8586 N N . VAL A 1 1102 ? 27.328 15.063 3.451 1.00 79.62 1102 VAL A N 1
ATOM 8587 C CA . VAL A 1 1102 ? 27.126 15.260 2.002 1.00 79.62 1102 VAL A CA 1
ATOM 8588 C C . VAL A 1 1102 ? 26.232 14.169 1.391 1.00 79.62 1102 VAL A C 1
ATOM 8590 O O . VAL A 1 1102 ? 25.586 14.414 0.373 1.00 79.62 1102 VAL A O 1
ATOM 8593 N N . SER A 1 1103 ? 26.100 13.008 2.042 1.00 66.44 1103 SER A N 1
ATOM 8594 C CA . SER A 1 1103 ? 25.345 11.826 1.584 1.00 66.44 1103 SER A CA 1
ATOM 8595 C C . SER A 1 1103 ? 23.836 11.990 1.412 1.00 66.44 1103 SER A C 1
ATOM 8597 O O . SER A 1 1103 ? 23.193 11.064 0.929 1.00 66.44 1103 SER A O 1
ATOM 8599 N N . ARG A 1 1104 ? 23.225 13.122 1.769 1.00 66.94 1104 ARG A N 1
ATOM 8600 C CA . ARG A 1 1104 ? 21.772 13.299 1.611 1.00 66.94 1104 ARG A CA 1
ATOM 8601 C C . ARG A 1 1104 ? 21.376 13.502 0.149 1.00 66.94 1104 ARG A C 1
ATOM 8603 O O . ARG A 1 1104 ? 21.259 14.620 -0.348 1.00 66.94 1104 ARG A O 1
ATOM 8610 N N . ARG A 1 1105 ? 21.207 12.369 -0.530 1.00 71.12 1105 ARG A N 1
ATOM 8611 C CA . ARG A 1 1105 ? 20.772 12.220 -1.921 1.00 71.12 1105 ARG A CA 1
ATOM 8612 C C . ARG A 1 1105 ? 19.250 12.265 -2.023 1.00 71.12 1105 ARG A C 1
ATOM 8614 O O . ARG A 1 1105 ? 18.543 11.884 -1.088 1.00 71.12 1105 ARG A O 1
ATOM 8621 N N . GLN A 1 1106 ? 18.749 12.694 -3.178 1.00 79.56 1106 GLN A N 1
ATOM 8622 C CA . GLN A 1 1106 ? 17.327 12.613 -3.504 1.00 79.56 1106 GLN A CA 1
ATOM 8623 C C . GLN A 1 1106 ? 17.054 11.346 -4.309 1.00 79.56 1106 GLN A C 1
ATOM 8625 O O . GLN A 1 1106 ? 17.801 11.011 -5.227 1.00 79.56 1106 GLN A O 1
ATOM 8630 N N . TRP A 1 1107 ? 15.991 10.636 -3.938 1.00 86.12 1107 TRP A N 1
ATOM 8631 C CA . TRP A 1 1107 ? 15.701 9.295 -4.433 1.00 86.12 1107 TRP A CA 1
ATOM 8632 C C . TRP A 1 1107 ? 14.548 9.318 -5.437 1.00 86.12 1107 TRP A C 1
ATOM 8634 O O . TRP A 1 1107 ? 13.440 9.758 -5.119 1.00 86.12 1107 TRP A O 1
ATOM 8644 N N . LYS A 1 1108 ? 14.799 8.799 -6.642 1.00 87.12 1108 LYS A N 1
ATOM 8645 C CA . LYS A 1 1108 ? 13.759 8.419 -7.603 1.00 87.12 1108 LYS A CA 1
ATOM 8646 C C . LYS A 1 1108 ? 12.882 7.313 -7.015 1.00 87.12 1108 LYS A C 1
ATOM 8648 O O . LYS A 1 1108 ? 13.299 6.552 -6.141 1.00 87.12 1108 LYS A O 1
ATOM 8653 N N . GLN A 1 1109 ? 11.659 7.211 -7.530 1.00 87.25 1109 GLN A N 1
ATOM 8654 C CA . GLN A 1 1109 ? 10.775 6.086 -7.235 1.00 87.25 1109 GLN A CA 1
ATOM 8655 C C . GLN A 1 1109 ? 11.458 4.748 -7.571 1.00 87.25 1109 GLN A C 1
ATOM 8657 O O . GLN A 1 1109 ? 12.111 4.669 -8.615 1.00 87.25 1109 GLN A O 1
ATOM 8662 N N . PRO A 1 1110 ? 11.296 3.699 -6.740 1.00 92.44 1110 PRO A N 1
ATOM 8663 C CA . PRO A 1 1110 ? 11.712 2.354 -7.112 1.00 92.44 1110 PRO A CA 1
ATOM 8664 C C . PRO A 1 1110 ? 11.038 1.931 -8.422 1.00 92.44 1110 PRO A C 1
ATOM 8666 O O . PRO A 1 1110 ? 9.841 2.151 -8.624 1.00 92.44 1110 PRO A O 1
ATOM 8669 N N . ALA A 1 1111 ? 11.810 1.320 -9.313 1.00 92.75 1111 ALA A N 1
ATOM 8670 C CA . ALA A 1 1111 ? 11.350 0.859 -10.616 1.00 92.75 1111 ALA A CA 1
ATOM 8671 C C . ALA A 1 1111 ? 11.999 -0.484 -10.962 1.00 92.75 1111 ALA A C 1
ATOM 8673 O O . ALA A 1 1111 ? 13.038 -0.840 -10.406 1.00 92.75 1111 ALA A O 1
ATOM 8674 N N . LEU A 1 1112 ? 11.380 -1.230 -11.875 1.00 94.94 1112 LEU A N 1
ATOM 8675 C CA . LEU A 1 1112 ? 12.020 -2.393 -12.482 1.00 94.94 1112 LEU A CA 1
ATOM 8676 C C . LEU A 1 1112 ? 12.980 -1.918 -13.584 1.00 94.94 1112 LEU A C 1
ATOM 8678 O O . LEU A 1 1112 ? 12.752 -0.877 -14.199 1.00 94.94 1112 LEU A O 1
ATOM 8682 N N . LEU A 1 1113 ? 14.040 -2.683 -13.849 1.00 93.69 1113 LEU A N 1
ATOM 8683 C CA . LEU A 1 1113 ? 15.037 -2.340 -14.865 1.00 93.69 1113 LEU A CA 1
ATOM 8684 C C . LEU A 1 1113 ? 14.388 -2.244 -16.248 1.00 93.69 1113 LEU A C 1
ATOM 8686 O O . LEU A 1 1113 ? 13.637 -3.133 -16.651 1.00 93.69 1113 LEU A O 1
ATOM 8690 N N . GLU A 1 1114 ? 14.674 -1.179 -16.988 1.00 93.25 1114 GLU A N 1
ATOM 8691 C CA . GLU A 1 1114 ? 14.056 -0.948 -18.293 1.00 93.25 1114 GLU A CA 1
ATOM 8692 C C . GLU A 1 1114 ? 14.404 -2.063 -19.284 1.00 93.25 1114 GLU A C 1
ATOM 8694 O O . GLU A 1 1114 ? 15.571 -2.405 -19.497 1.00 93.25 1114 GLU A O 1
ATOM 8699 N N . LEU A 1 1115 ? 13.367 -2.638 -19.890 1.00 94.81 1115 LEU A N 1
ATOM 8700 C CA . LEU A 1 1115 ? 13.488 -3.763 -20.803 1.00 94.81 1115 LEU A CA 1
ATOM 8701 C C . LEU A 1 1115 ? 13.713 -3.300 -22.255 1.00 94.81 1115 LEU A C 1
ATOM 8703 O O . LEU A 1 1115 ? 13.105 -2.316 -22.684 1.00 94.81 1115 LEU A O 1
ATOM 8707 N N . PRO A 1 1116 ? 14.536 -4.013 -23.049 1.00 94.31 1116 PRO A N 1
ATOM 8708 C CA . PRO A 1 1116 ? 14.669 -3.752 -24.479 1.00 94.31 1116 PRO A CA 1
ATOM 8709 C C . PRO A 1 1116 ? 13.333 -3.855 -25.224 1.00 94.31 1116 PRO A C 1
ATOM 8711 O O . PRO A 1 1116 ? 12.516 -4.725 -24.944 1.00 94.31 1116 PRO A O 1
ATOM 8714 N N . ALA A 1 1117 ? 13.131 -3.017 -26.243 1.00 93.69 1117 ALA A N 1
ATOM 8715 C CA . ALA A 1 1117 ? 11.895 -3.032 -27.030 1.00 93.69 1117 ALA A CA 1
ATOM 8716 C C . ALA A 1 1117 ? 11.648 -4.360 -27.781 1.00 93.69 1117 ALA A C 1
ATOM 8718 O O . ALA A 1 1117 ?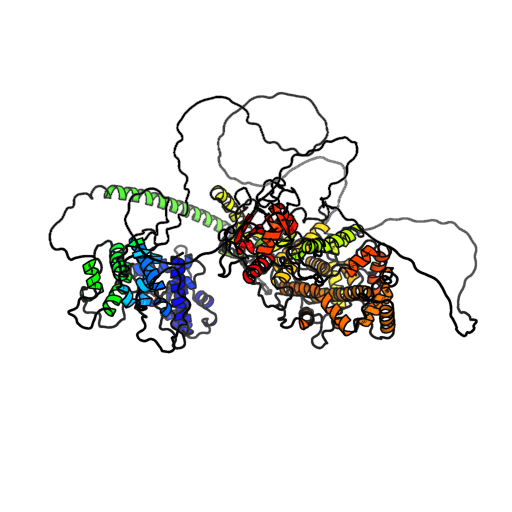 10.495 -4.697 -28.037 1.00 93.69 1117 ALA A O 1
ATOM 8719 N N . THR A 1 1118 ? 12.706 -5.110 -28.116 1.00 94.50 1118 THR A N 1
ATOM 8720 C CA . THR A 1 1118 ? 12.652 -6.416 -28.795 1.00 94.50 1118 THR A CA 1
ATOM 8721 C C . THR A 1 1118 ? 13.275 -7.519 -27.941 1.00 94.50 1118 THR A C 1
ATOM 8723 O O . THR A 1 1118 ? 14.390 -7.375 -27.429 1.00 94.50 1118 THR A O 1
ATOM 8726 N N . TYR A 1 1119 ? 12.576 -8.652 -27.822 1.00 94.00 1119 TYR A N 1
ATOM 8727 C CA . TYR A 1 1119 ? 13.001 -9.776 -26.976 1.00 94.00 1119 TYR A CA 1
ATOM 8728 C C . TYR A 1 1119 ? 14.333 -10.400 -27.424 1.00 94.00 1119 TYR A C 1
ATOM 8730 O O . TYR A 1 1119 ? 15.153 -10.792 -26.591 1.00 94.00 1119 TYR A O 1
ATOM 8738 N N . ASP A 1 1120 ? 14.594 -10.400 -28.736 1.00 91.44 1120 ASP A N 1
ATOM 8739 C CA . ASP A 1 1120 ? 15.840 -10.827 -29.380 1.00 91.44 1120 ASP A CA 1
ATOM 8740 C C . ASP A 1 1120 ? 17.119 -10.362 -28.674 1.00 91.44 1120 ASP A C 1
ATOM 8742 O O . ASP A 1 1120 ? 18.086 -11.124 -28.620 1.00 91.44 1120 ASP A O 1
ATOM 8746 N N . ARG A 1 1121 ? 17.154 -9.125 -28.151 1.00 92.25 1121 ARG A N 1
ATOM 8747 C CA . ARG A 1 1121 ? 18.342 -8.588 -27.464 1.00 92.25 1121 ARG A CA 1
ATOM 8748 C C . ARG A 1 1121 ? 18.636 -9.352 -26.172 1.00 92.25 1121 ARG A C 1
ATOM 8750 O O . ARG A 1 1121 ? 19.781 -9.743 -25.956 1.00 92.25 1121 ARG A O 1
ATOM 8757 N N . LEU A 1 1122 ? 17.608 -9.621 -25.363 1.00 92.00 1122 LEU A N 1
ATOM 8758 C CA . LEU A 1 1122 ? 17.739 -10.420 -24.141 1.00 92.00 1122 LEU A CA 1
ATOM 8759 C C . LEU A 1 1122 ? 18.109 -11.865 -24.473 1.00 92.00 1122 LEU A C 1
ATOM 8761 O O . LEU A 1 1122 ? 19.056 -12.402 -23.901 1.00 92.00 1122 LEU A O 1
ATOM 8765 N N . PHE A 1 1123 ? 17.398 -12.470 -25.428 1.00 91.56 1123 PHE A N 1
ATOM 8766 C CA . PHE A 1 1123 ? 17.625 -13.854 -25.835 1.00 91.56 1123 PHE A CA 1
ATOM 8767 C C . PHE A 1 1123 ? 19.077 -14.073 -26.283 1.00 91.56 1123 PHE A C 1
ATOM 8769 O O . PHE A 1 1123 ? 19.783 -14.918 -25.735 1.00 91.56 1123 PHE A O 1
ATOM 8776 N N . LYS A 1 1124 ? 19.572 -13.243 -27.211 1.00 91.12 1124 LYS A N 1
ATOM 8777 C CA . LYS A 1 1124 ? 20.931 -13.360 -27.767 1.00 91.12 1124 LYS A CA 1
ATOM 8778 C C . LYS A 1 1124 ? 22.028 -13.076 -26.732 1.00 91.12 1124 LYS A C 1
ATOM 8780 O O . LYS A 1 1124 ? 23.055 -13.750 -26.769 1.00 91.12 1124 LYS A O 1
ATOM 8785 N N . TYR A 1 1125 ? 21.827 -12.134 -25.805 1.00 91.19 1125 TYR A N 1
ATOM 8786 C CA . TYR A 1 1125 ? 22.834 -11.800 -24.786 1.00 91.19 1125 TYR A CA 1
ATOM 8787 C C . TYR A 1 1125 ? 22.921 -12.830 -23.646 1.00 91.19 1125 TYR A C 1
ATOM 8789 O O . TYR A 1 1125 ? 24.017 -13.067 -23.131 1.00 91.19 1125 TYR A O 1
ATOM 8797 N N . TYR A 1 1126 ? 21.801 -13.449 -23.252 1.00 90.69 1126 TYR A N 1
ATOM 8798 C CA . TYR A 1 1126 ? 21.730 -14.283 -22.046 1.00 90.69 1126 TYR A CA 1
ATOM 8799 C C . TYR A 1 1126 ? 21.677 -15.804 -22.283 1.00 90.69 1126 TYR A C 1
ATOM 8801 O O . TYR A 1 1126 ? 22.161 -16.534 -21.422 1.00 90.69 1126 TYR A O 1
ATOM 8809 N N . LEU A 1 1127 ? 21.167 -16.301 -23.422 1.00 85.31 1127 LEU A N 1
ATOM 8810 C CA . LEU A 1 1127 ? 20.934 -17.743 -23.675 1.00 85.31 1127 LEU A CA 1
ATOM 8811 C C . LEU A 1 1127 ? 22.159 -18.651 -23.445 1.00 85.31 1127 LEU A C 1
ATOM 8813 O O . LEU A 1 1127 ? 22.008 -19.818 -23.099 1.00 85.31 1127 LEU A O 1
ATOM 8817 N N . ARG A 1 1128 ? 23.376 -18.140 -23.669 1.00 84.75 1128 ARG A N 1
ATOM 8818 C CA . ARG A 1 1128 ? 24.632 -18.908 -23.553 1.00 84.75 1128 ARG A CA 1
ATOM 8819 C C . ARG A 1 1128 ? 25.554 -18.426 -22.428 1.00 84.75 1128 ARG A C 1
ATOM 8821 O O . ARG A 1 1128 ? 26.729 -18.789 -22.417 1.00 84.75 1128 ARG A O 1
ATOM 8828 N N . ARG A 1 1129 ? 25.064 -17.594 -21.501 1.00 87.31 1129 ARG A N 1
ATOM 8829 C CA . ARG A 1 1129 ? 25.869 -17.140 -20.356 1.00 87.31 1129 ARG A CA 1
ATOM 8830 C C . ARG A 1 1129 ? 25.920 -18.192 -19.260 1.00 87.31 1129 ARG A C 1
ATOM 8832 O O . ARG A 1 1129 ? 24.959 -18.913 -19.016 1.00 87.31 1129 ARG A O 1
ATOM 8839 N N . THR A 1 1130 ? 27.067 -18.262 -18.602 1.00 88.19 1130 THR A N 1
ATOM 8840 C CA . THR A 1 1130 ? 27.295 -19.132 -17.454 1.00 88.19 1130 THR A CA 1
ATOM 8841 C C . THR A 1 1130 ? 26.775 -18.479 -16.174 1.00 88.19 1130 THR A C 1
ATOM 8843 O O . THR A 1 1130 ? 26.863 -17.264 -15.990 1.00 88.19 1130 THR A O 1
ATOM 8846 N N . CYS A 1 1131 ? 26.233 -19.288 -15.265 1.00 85.88 1131 CYS A N 1
ATOM 8847 C CA . CYS A 1 1131 ? 25.866 -18.845 -13.926 1.00 85.88 1131 CYS A CA 1
ATOM 8848 C C . CYS A 1 1131 ? 27.113 -18.372 -13.160 1.00 85.88 1131 CYS A C 1
ATOM 8850 O O . CYS A 1 1131 ? 28.153 -19.033 -13.168 1.00 85.88 1131 CYS A O 1
ATOM 8852 N N . SER A 1 1132 ? 27.002 -17.265 -12.424 1.00 83.81 1132 SER A N 1
ATOM 8853 C CA . SER A 1 1132 ? 28.090 -16.732 -11.594 1.00 83.81 1132 SER A CA 1
ATOM 8854 C C . SER A 1 1132 ? 28.448 -17.594 -10.373 1.00 83.81 1132 SER A C 1
ATOM 8856 O O . SER A 1 1132 ? 29.456 -17.317 -9.732 1.00 83.81 1132 SER A O 1
ATOM 8858 N N . VAL A 1 1133 ? 27.642 -18.610 -10.041 1.00 84.25 1133 VAL A N 1
ATOM 8859 C CA . VAL A 1 1133 ? 27.801 -19.452 -8.841 1.00 84.25 1133 VAL A CA 1
ATOM 8860 C C . VAL A 1 1133 ? 28.257 -20.881 -9.170 1.00 84.25 1133 VAL A C 1
ATOM 8862 O O . VAL A 1 1133 ? 29.117 -21.402 -8.464 1.00 84.25 1133 VAL A O 1
ATOM 8865 N N . CYS A 1 1134 ? 27.741 -21.516 -10.232 1.00 85.94 1134 CYS A N 1
ATOM 8866 C CA . CYS A 1 1134 ? 28.184 -22.859 -10.655 1.00 85.94 1134 CYS A CA 1
ATOM 8867 C C . CYS A 1 1134 ? 28.978 -22.900 -11.970 1.00 85.94 1134 CYS A C 1
ATOM 8869 O O . CYS A 1 1134 ? 29.420 -23.976 -12.362 1.00 85.94 1134 CYS A O 1
ATOM 8871 N N . HIS A 1 1135 ? 29.120 -21.775 -12.677 1.00 86.69 1135 HIS A N 1
ATOM 8872 C CA . HIS A 1 1135 ? 29.844 -21.627 -13.953 1.00 86.69 1135 HIS A CA 1
ATOM 8873 C C . HIS A 1 1135 ? 29.370 -22.500 -15.135 1.00 86.69 1135 HIS A C 1
ATOM 8875 O O . HIS A 1 1135 ? 29.906 -22.382 -16.233 1.00 86.69 1135 HIS A O 1
ATOM 8881 N N . ASN A 1 1136 ? 28.311 -23.293 -14.963 1.00 86.69 1136 ASN A N 1
ATOM 8882 C CA . ASN A 1 1136 ? 27.579 -23.944 -16.052 1.00 86.69 1136 ASN A CA 1
ATOM 8883 C C . ASN A 1 1136 ? 26.632 -22.950 -16.744 1.00 86.69 1136 ASN A C 1
ATOM 8885 O O . ASN A 1 1136 ? 26.190 -21.981 -16.125 1.00 86.69 1136 ASN A O 1
ATOM 8889 N N . ILE A 1 1137 ? 26.278 -23.207 -18.006 1.00 85.19 1137 ILE A N 1
ATOM 8890 C CA . ILE A 1 1137 ? 25.161 -22.520 -18.676 1.00 85.19 1137 ILE A CA 1
ATOM 8891 C C . ILE A 1 1137 ? 23.853 -23.087 -18.094 1.00 85.19 1137 ILE A C 1
ATOM 8893 O O . ILE A 1 1137 ? 23.672 -24.305 -18.177 1.00 85.19 1137 ILE A O 1
ATOM 8897 N N . PRO A 1 1138 ? 22.959 -22.270 -17.501 1.00 85.06 1138 PRO A N 1
ATOM 8898 C CA . PRO A 1 1138 ? 21.689 -22.762 -16.973 1.00 85.06 1138 PRO A CA 1
ATOM 8899 C C . PRO A 1 1138 ? 20.804 -23.314 -18.090 1.00 85.06 1138 PRO A C 1
ATOM 8901 O O . PRO A 1 1138 ? 20.691 -22.700 -19.151 1.00 85.06 1138 PRO A O 1
ATOM 8904 N N . LYS A 1 1139 ? 20.113 -24.425 -17.828 1.00 80.44 1139 LYS A N 1
ATOM 8905 C CA . LYS A 1 1139 ? 19.083 -24.966 -18.723 1.00 80.44 1139 LYS A CA 1
ATOM 8906 C C . LYS A 1 1139 ? 17.945 -23.979 -18.912 1.00 80.44 1139 LYS A C 1
ATOM 8908 O O . LYS A 1 1139 ? 17.549 -23.770 -20.047 1.00 80.44 1139 LYS A O 1
ATOM 8913 N N . ASP A 1 1140 ? 17.486 -23.357 -17.822 1.00 82.19 1140 ASP A N 1
ATOM 8914 C CA . ASP A 1 1140 ? 16.467 -22.298 -17.801 1.00 82.19 1140 ASP A CA 1
ATOM 8915 C C . ASP A 1 1140 ? 17.047 -21.000 -17.211 1.00 82.19 1140 ASP A C 1
ATOM 8917 O O . ASP A 1 1140 ? 16.860 -20.715 -16.018 1.00 82.19 1140 ASP A O 1
ATOM 8921 N N . PRO A 1 1141 ? 17.764 -20.192 -18.018 1.00 88.88 1141 PRO A N 1
ATOM 8922 C CA . PRO A 1 1141 ? 18.334 -18.939 -17.550 1.00 88.88 1141 PRO A CA 1
ATOM 8923 C C . PRO A 1 1141 ? 17.201 -17.982 -17.174 1.00 88.88 1141 PRO A C 1
ATOM 8925 O O . PRO A 1 1141 ? 16.325 -17.686 -17.988 1.00 88.88 1141 PRO A O 1
ATOM 8928 N N . SER A 1 1142 ? 17.202 -17.506 -15.930 1.00 92.56 1142 SER A N 1
ATOM 8929 C CA . SER A 1 1142 ? 16.161 -16.616 -15.408 1.00 92.56 1142 SER A CA 1
ATOM 8930 C C . SER A 1 1142 ? 16.786 -15.374 -14.790 1.00 92.56 1142 SER A C 1
ATOM 8932 O O . SER A 1 1142 ? 17.726 -15.482 -14.006 1.00 92.56 1142 SER A O 1
ATOM 8934 N N . ILE A 1 1143 ? 16.293 -14.189 -15.154 1.00 94.38 1143 ILE A N 1
ATOM 8935 C CA . ILE A 1 1143 ? 16.940 -12.910 -14.827 1.00 94.38 1143 ILE A CA 1
ATOM 8936 C C . ILE A 1 1143 ? 16.030 -12.088 -13.920 1.00 94.38 1143 ILE A C 1
ATOM 8938 O O . ILE A 1 1143 ? 14.888 -11.811 -14.286 1.00 94.38 1143 ILE A O 1
ATOM 8942 N N . CYS A 1 1144 ? 16.534 -11.678 -12.755 1.00 94.75 1144 CYS A N 1
ATOM 8943 C CA . CYS A 1 1144 ? 15.814 -10.809 -11.829 1.00 94.75 1144 CYS A CA 1
ATOM 8944 C C . CYS A 1 1144 ? 15.646 -9.401 -12.424 1.00 94.75 1144 CYS A C 1
ATOM 8946 O O . CYS A 1 1144 ? 16.630 -8.699 -12.667 1.00 94.75 1144 CYS A O 1
ATOM 8948 N N . LEU A 1 1145 ? 14.398 -8.968 -12.611 1.00 95.88 1145 LEU A N 1
ATOM 8949 C CA . LEU A 1 1145 ? 14.050 -7.670 -13.202 1.00 95.88 1145 LEU A CA 1
ATOM 8950 C C . LEU A 1 1145 ? 14.332 -6.468 -12.290 1.00 95.88 1145 LEU A C 1
ATOM 8952 O O . LEU A 1 1145 ? 14.244 -5.329 -12.736 1.00 95.88 1145 LEU A O 1
ATOM 8956 N N . VAL A 1 1146 ? 14.683 -6.712 -11.026 1.00 93.44 1146 VAL A N 1
ATOM 8957 C CA . VAL A 1 1146 ? 15.025 -5.665 -10.054 1.00 93.44 1146 VAL A CA 1
ATOM 8958 C C . VAL A 1 1146 ? 16.523 -5.323 -10.104 1.00 93.44 1146 VAL A C 1
ATOM 8960 O O . VAL A 1 1146 ? 16.895 -4.158 -10.018 1.00 93.44 1146 VAL A O 1
ATOM 8963 N N . CYS A 1 1147 ? 17.402 -6.320 -10.275 1.00 90.81 1147 CYS A N 1
ATOM 8964 C CA . CYS A 1 1147 ? 18.856 -6.150 -10.108 1.00 90.81 1147 CYS A CA 1
ATOM 8965 C C . CYS A 1 1147 ? 19.738 -6.807 -11.192 1.00 90.81 1147 CYS A C 1
ATOM 8967 O O . CYS A 1 1147 ? 20.961 -6.832 -11.057 1.00 90.81 1147 CYS A O 1
ATOM 8969 N N . SER A 1 1148 ? 19.159 -7.348 -12.270 1.00 91.81 1148 SER A N 1
ATOM 8970 C CA . SER A 1 1148 ? 19.842 -8.024 -13.395 1.00 91.81 1148 SER A CA 1
ATOM 8971 C C . SER A 1 1148 ? 20.589 -9.329 -13.075 1.00 91.81 1148 SER A C 1
ATOM 8973 O O . SER A 1 1148 ? 21.248 -9.896 -13.952 1.00 91.81 1148 SER A O 1
ATOM 8975 N N . THR A 1 1149 ? 20.496 -9.847 -11.845 1.00 90.62 1149 THR A N 1
ATOM 8976 C CA . THR A 1 1149 ? 21.113 -11.135 -11.487 1.00 90.62 1149 THR A CA 1
ATOM 8977 C C . THR A 1 1149 ? 20.451 -12.287 -12.245 1.00 90.62 1149 THR A C 1
ATOM 8979 O O . THR A 1 1149 ? 19.237 -12.472 -12.171 1.00 90.62 1149 THR A O 1
ATOM 8982 N N . MET A 1 1150 ? 21.266 -13.076 -12.947 1.00 90.88 1150 MET A N 1
ATOM 8983 C CA . MET A 1 1150 ? 20.874 -14.363 -13.521 1.00 90.88 1150 MET A CA 1
ATOM 8984 C C . MET A 1 1150 ? 20.942 -15.452 -12.446 1.00 90.88 1150 MET A C 1
ATOM 8986 O O . MET A 1 1150 ? 21.921 -15.510 -11.705 1.00 90.88 1150 MET A O 1
ATOM 8990 N N . VAL A 1 1151 ? 19.933 -16.322 -12.395 1.00 89.38 1151 VAL A N 1
ATOM 8991 C CA . VAL A 1 1151 ? 19.849 -17.467 -11.477 1.00 89.38 1151 VAL A CA 1
ATOM 8992 C C . VAL A 1 1151 ? 19.465 -18.751 -12.214 1.00 89.38 1151 VAL A C 1
ATOM 8994 O O . VAL A 1 1151 ? 18.744 -18.721 -13.217 1.00 89.38 1151 VAL A O 1
ATOM 8997 N N . CYS A 1 1152 ? 19.903 -19.888 -11.679 1.00 87.56 1152 CYS A N 1
ATOM 8998 C CA . CYS A 1 1152 ? 19.467 -21.222 -12.072 1.00 87.56 1152 CYS A CA 1
ATOM 8999 C C . CYS A 1 1152 ? 18.123 -21.506 -11.387 1.00 87.56 1152 CYS A C 1
ATOM 9001 O O . CYS A 1 1152 ? 18.069 -21.860 -10.210 1.00 87.56 1152 CYS A O 1
ATOM 9003 N N . LEU A 1 1153 ? 17.016 -21.295 -12.104 1.00 79.06 1153 LEU A N 1
ATOM 9004 C CA . LEU A 1 1153 ? 15.678 -21.277 -11.499 1.00 79.06 1153 LEU A CA 1
ATOM 9005 C C . LEU A 1 1153 ? 15.239 -22.633 -10.920 1.00 79.06 1153 LEU A C 1
ATOM 9007 O O . LEU A 1 1153 ? 14.654 -22.677 -9.840 1.00 79.06 1153 LEU A O 1
ATOM 9011 N N . ARG A 1 1154 ? 15.488 -23.720 -11.661 1.00 70.81 1154 ARG A N 1
ATOM 9012 C CA . ARG A 1 1154 ? 14.893 -25.054 -11.433 1.00 70.81 1154 ARG A CA 1
ATOM 9013 C C . ARG A 1 1154 ? 15.920 -26.155 -11.153 1.00 70.81 1154 ARG A C 1
ATOM 9015 O O . ARG A 1 1154 ? 15.557 -27.311 -10.966 1.00 70.81 1154 ARG A O 1
ATOM 9022 N N . GLU A 1 1155 ? 17.207 -25.825 -11.169 1.00 71.94 1155 GLU A N 1
ATOM 9023 C CA . GLU A 1 1155 ? 18.278 -26.818 -11.084 1.00 71.94 1155 GLU A CA 1
ATOM 9024 C C . GLU A 1 1155 ? 18.705 -27.111 -9.644 1.00 71.94 1155 GLU A C 1
ATOM 9026 O O . GLU A 1 1155 ? 18.616 -26.265 -8.760 1.00 71.94 1155 GLU A O 1
ATOM 9031 N N . ASN A 1 1156 ? 19.233 -28.317 -9.415 1.00 73.88 1156 ASN A N 1
ATOM 9032 C CA . ASN A 1 1156 ? 19.900 -28.653 -8.154 1.00 73.88 1156 ASN A CA 1
ATOM 9033 C C . ASN A 1 1156 ? 21.323 -28.061 -8.057 1.00 73.88 1156 ASN A C 1
ATOM 9035 O O . ASN A 1 1156 ? 21.906 -28.068 -6.974 1.00 73.88 1156 ASN A O 1
ATOM 9039 N N . CYS A 1 1157 ? 21.885 -27.517 -9.147 1.00 72.69 1157 CYS A N 1
ATOM 9040 C CA . CYS A 1 1157 ? 23.062 -26.653 -9.055 1.00 72.69 1157 CYS A CA 1
ATOM 9041 C C . CYS A 1 1157 ? 22.696 -25.355 -8.306 1.00 72.69 1157 CYS A C 1
ATOM 9043 O O . CYS A 1 1157 ? 21.532 -24.960 -8.258 1.00 72.69 1157 CYS A O 1
ATOM 9045 N N . CYS A 1 1158 ? 23.669 -24.726 -7.641 1.00 79.00 1158 CYS A N 1
ATOM 9046 C CA . CYS A 1 1158 ? 23.471 -23.526 -6.807 1.00 79.00 1158 CYS A CA 1
ATOM 9047 C C . CYS A 1 1158 ? 22.480 -23.660 -5.622 1.00 79.00 1158 CYS A C 1
ATOM 9049 O O . CYS A 1 1158 ? 22.305 -22.698 -4.871 1.00 79.00 1158 CYS A O 1
ATOM 9051 N N . ARG A 1 1159 ? 21.855 -24.828 -5.404 1.00 79.31 1159 ARG A N 1
ATOM 9052 C CA . ARG A 1 1159 ? 20.937 -25.088 -4.286 1.00 79.31 1159 ARG A CA 1
ATOM 9053 C C . ARG A 1 1159 ? 21.686 -25.036 -2.951 1.00 79.31 1159 ARG A C 1
ATOM 9055 O O . ARG A 1 1159 ? 22.613 -25.805 -2.715 1.00 79.31 1159 ARG A O 1
ATOM 9062 N N . GLN A 1 1160 ? 21.242 -24.166 -2.048 1.00 74.25 1160 GLN A N 1
ATOM 9063 C CA . GLN A 1 1160 ? 21.715 -24.108 -0.665 1.00 74.25 1160 GLN A CA 1
ATOM 9064 C C . GLN A 1 1160 ? 20.672 -24.801 0.210 1.00 74.25 1160 GLN A C 1
ATOM 9066 O O . GLN A 1 1160 ? 19.613 -24.229 0.466 1.00 74.25 1160 GLN A O 1
ATOM 9071 N N . HIS A 1 1161 ? 20.929 -26.055 0.600 1.00 63.03 1161 HIS A N 1
ATOM 9072 C CA . HIS A 1 1161 ? 19.933 -26.924 1.241 1.00 63.03 1161 HIS A CA 1
ATOM 9073 C C . HIS A 1 1161 ? 19.193 -26.219 2.400 1.00 63.03 1161 HIS A C 1
ATOM 9075 O O . HIS A 1 1161 ? 19.850 -25.748 3.327 1.00 63.03 1161 HIS A O 1
ATOM 9081 N N . PRO A 1 1162 ? 17.842 -26.159 2.388 1.00 68.75 1162 PRO A N 1
ATOM 9082 C CA . PRO A 1 1162 ? 16.914 -26.802 1.442 1.00 68.75 1162 PRO A CA 1
ATOM 9083 C C . PRO A 1 1162 ? 16.549 -25.972 0.186 1.00 68.75 1162 PRO A C 1
ATOM 9085 O O . PRO A 1 1162 ? 15.929 -26.510 -0.735 1.00 68.75 1162 PRO A O 1
ATOM 9088 N N . THR A 1 1163 ? 16.883 -24.680 0.147 1.00 76.50 1163 THR A N 1
ATOM 9089 C CA . THR A 1 1163 ? 16.416 -23.676 -0.832 1.00 76.50 1163 THR A CA 1
ATOM 9090 C C . THR A 1 1163 ? 17.176 -23.636 -2.164 1.00 76.50 1163 THR A C 1
ATOM 9092 O O . THR A 1 1163 ? 18.400 -23.718 -2.212 1.00 76.50 1163 THR A O 1
ATOM 9095 N N . TYR A 1 1164 ? 16.435 -23.419 -3.252 1.00 84.00 1164 TYR A N 1
ATOM 9096 C CA . TYR A 1 1164 ? 16.959 -23.143 -4.596 1.00 84.00 1164 TYR A CA 1
ATOM 9097 C C . TYR A 1 1164 ? 17.514 -21.715 -4.734 1.00 84.00 1164 TYR A C 1
ATOM 9099 O O . TYR A 1 1164 ? 17.103 -20.815 -3.996 1.00 84.00 1164 TYR A O 1
ATOM 9107 N N . GLU A 1 1165 ? 18.404 -21.491 -5.710 1.00 87.62 1165 GLU A N 1
ATOM 9108 C CA . GLU A 1 1165 ? 19.082 -20.201 -5.927 1.00 87.62 1165 GLU A CA 1
ATOM 9109 C C . GLU A 1 1165 ? 18.097 -19.038 -6.108 1.00 87.62 1165 GLU A C 1
ATOM 9111 O O . GLU A 1 1165 ? 18.264 -17.994 -5.481 1.00 87.62 1165 GLU A O 1
ATOM 9116 N N . ALA A 1 1166 ? 17.028 -19.223 -6.888 1.00 87.62 1166 ALA A N 1
ATOM 9117 C CA . ALA A 1 1166 ? 16.017 -18.187 -7.101 1.00 87.62 1166 ALA A CA 1
ATOM 9118 C C . ALA A 1 1166 ? 15.212 -17.851 -5.826 1.00 87.62 1166 ALA A C 1
ATOM 9120 O O . ALA A 1 1166 ? 14.883 -16.692 -5.584 1.00 87.62 1166 ALA A O 1
ATOM 9121 N N . VAL A 1 1167 ? 14.960 -18.824 -4.942 1.00 88.31 1167 VAL A N 1
ATOM 9122 C CA . VAL A 1 1167 ? 14.317 -18.554 -3.642 1.00 88.31 1167 VAL A CA 1
ATOM 9123 C C . VAL A 1 1167 ? 15.269 -17.777 -2.733 1.00 88.31 1167 VAL A C 1
ATOM 9125 O O . VAL A 1 1167 ? 14.879 -16.748 -2.185 1.00 88.31 1167 VAL A O 1
ATOM 9128 N N . HIS A 1 1168 ? 16.531 -18.202 -2.633 1.00 88.12 1168 HIS A N 1
ATOM 9129 C CA . HIS A 1 1168 ? 17.563 -17.498 -1.866 1.00 88.12 1168 HIS A CA 1
ATOM 9130 C C . HIS A 1 1168 ? 17.806 -16.068 -2.395 1.00 88.12 1168 HIS A C 1
ATOM 9132 O O . HIS A 1 1168 ? 17.895 -15.118 -1.618 1.00 88.12 1168 HIS A O 1
ATOM 9138 N N . HIS A 1 1169 ? 17.813 -15.880 -3.716 1.00 90.69 1169 HIS A N 1
ATOM 9139 C CA . HIS A 1 1169 ? 17.892 -14.559 -4.333 1.00 90.69 1169 HIS A CA 1
ATOM 9140 C C . HIS A 1 1169 ? 16.654 -13.704 -4.032 1.00 90.69 1169 HIS A C 1
ATOM 9142 O O . HIS A 1 1169 ? 16.806 -12.517 -3.756 1.00 90.69 1169 HIS A O 1
ATOM 9148 N N . SER A 1 1170 ? 15.442 -14.276 -4.026 1.00 92.06 1170 SER A N 1
ATOM 9149 C CA . SER A 1 1170 ? 14.234 -13.520 -3.667 1.00 92.06 1170 SER A CA 1
ATOM 9150 C C . SER A 1 1170 ? 14.292 -12.975 -2.238 1.00 92.06 1170 SER A C 1
ATOM 9152 O O . SER A 1 1170 ? 13.919 -11.823 -2.016 1.00 92.06 1170 SER A O 1
ATOM 9154 N N . ILE A 1 1171 ? 14.840 -13.756 -1.296 1.00 90.38 1171 ILE A N 1
ATOM 9155 C CA . ILE A 1 1171 ? 15.097 -13.342 0.090 1.00 90.38 1171 ILE A CA 1
ATOM 9156 C C . ILE A 1 1171 ? 16.062 -12.155 0.111 1.00 90.38 1171 ILE A C 1
ATOM 9158 O O . ILE A 1 1171 ? 15.712 -11.110 0.648 1.00 90.38 1171 ILE A O 1
ATOM 9162 N N . ASN A 1 1172 ? 17.225 -12.282 -0.528 1.00 90.25 1172 ASN A N 1
ATOM 9163 C CA . ASN A 1 1172 ? 18.282 -11.273 -0.435 1.00 90.25 1172 ASN A CA 1
ATOM 9164 C C . ASN A 1 1172 ? 17.987 -9.987 -1.224 1.00 90.25 1172 ASN A C 1
ATOM 9166 O O . ASN A 1 1172 ? 18.361 -8.905 -0.785 1.00 90.25 1172 ASN A O 1
ATOM 9170 N N . CYS A 1 1173 ? 17.334 -10.092 -2.385 1.00 91.94 1173 CYS A N 1
ATOM 9171 C CA . CYS A 1 1173 ? 17.045 -8.948 -3.248 1.00 91.94 1173 CYS A CA 1
ATOM 9172 C C . CYS A 1 1173 ? 15.796 -8.188 -2.786 1.00 91.94 1173 CYS A C 1
ATOM 9174 O O . CYS A 1 1173 ? 15.858 -6.986 -2.550 1.00 91.94 1173 CYS A O 1
ATOM 9176 N N . GLY A 1 1174 ? 14.656 -8.869 -2.646 1.00 92.44 1174 GLY A N 1
ATOM 9177 C CA . GLY A 1 1174 ? 13.358 -8.225 -2.421 1.00 92.44 1174 GLY A CA 1
ATOM 9178 C C . GLY A 1 1174 ? 12.685 -8.580 -1.098 1.00 92.44 1174 GLY A C 1
ATOM 9179 O O . GLY A 1 1174 ? 11.465 -8.455 -1.006 1.00 92.44 1174 GLY A O 1
ATOM 9180 N N . ALA A 1 1175 ? 13.447 -9.064 -0.110 1.00 92.75 1175 ALA A N 1
ATOM 9181 C CA . ALA A 1 1175 ? 12.942 -9.579 1.163 1.00 92.75 1175 ALA A CA 1
ATOM 9182 C C . ALA A 1 1175 ? 11.850 -10.644 0.977 1.00 92.75 1175 ALA A C 1
ATOM 9184 O O . ALA A 1 1175 ? 10.752 -10.582 1.522 1.00 92.75 1175 ALA A O 1
ATOM 9185 N N . GLY A 1 1176 ? 12.163 -11.640 0.157 1.00 89.94 1176 GLY A N 1
ATOM 9186 C CA . GLY A 1 1176 ? 11.322 -12.798 -0.120 1.00 89.94 1176 GLY A CA 1
ATOM 9187 C C . GLY A 1 1176 ? 10.426 -12.640 -1.343 1.00 89.94 1176 GLY A C 1
ATOM 9188 O O . GLY A 1 1176 ? 9.726 -13.592 -1.657 1.00 89.94 1176 GLY A O 1
ATOM 9189 N N . THR A 1 1177 ? 10.440 -11.502 -2.044 1.00 93.38 1177 THR A N 1
ATOM 9190 C CA . THR A 1 1177 ? 9.695 -11.305 -3.302 1.00 93.38 1177 THR A CA 1
ATOM 9191 C C . THR A 1 1177 ? 10.657 -10.987 -4.443 1.00 93.38 1177 THR A C 1
ATOM 9193 O O . THR A 1 1177 ? 11.396 -10.014 -4.356 1.00 93.38 1177 THR A O 1
ATOM 9196 N N . ALA A 1 1178 ? 10.644 -11.753 -5.534 1.00 93.88 1178 ALA A N 1
ATOM 9197 C CA . ALA A 1 1178 ? 11.405 -11.418 -6.741 1.00 93.88 1178 ALA A CA 1
ATOM 9198 C C . ALA A 1 1178 ? 10.653 -11.777 -8.023 1.00 93.88 1178 ALA A C 1
ATOM 9200 O O . ALA A 1 1178 ? 9.807 -12.670 -8.049 1.00 93.88 1178 ALA A O 1
ATOM 9201 N N . ILE A 1 1179 ? 10.978 -11.042 -9.084 1.00 95.94 1179 ILE A N 1
ATOM 9202 C CA . ILE A 1 1179 ? 10.304 -11.084 -10.379 1.00 95.94 1179 ILE A CA 1
ATOM 9203 C C . ILE A 1 1179 ? 11.363 -11.423 -11.419 1.00 95.94 1179 ILE A C 1
ATOM 9205 O O . ILE A 1 1179 ? 12.322 -10.670 -11.597 1.00 95.94 1179 ILE A O 1
ATOM 9209 N N . TYR A 1 1180 ? 11.188 -12.554 -12.090 1.00 95.25 1180 TYR A N 1
ATOM 9210 C CA . TYR A 1 1180 ? 12.130 -13.074 -13.071 1.00 95.25 1180 TYR A CA 1
ATOM 9211 C C . TYR A 1 1180 ? 11.516 -13.074 -14.462 1.00 95.25 1180 TYR A C 1
ATOM 9213 O O . TYR A 1 1180 ? 10.346 -13.419 -14.608 1.00 95.25 1180 TYR A O 1
ATOM 9221 N N . VAL A 1 1181 ? 12.315 -12.774 -15.486 1.00 94.88 1181 VAL A N 1
ATOM 9222 C CA . VAL A 1 1181 ? 12.015 -13.182 -16.865 1.00 94.88 1181 VAL A CA 1
ATOM 9223 C C . VAL A 1 1181 ? 12.771 -14.471 -17.180 1.00 94.88 1181 VAL A C 1
ATOM 9225 O O . VAL A 1 1181 ? 13.989 -14.537 -16.996 1.00 94.88 1181 VAL A O 1
ATOM 9228 N N . ALA A 1 1182 ? 12.055 -15.496 -17.640 1.00 92.94 1182 ALA A N 1
ATOM 9229 C CA . ALA A 1 1182 ? 12.652 -16.717 -18.169 1.00 92.94 1182 ALA A CA 1
ATOM 9230 C C . ALA A 1 1182 ? 13.106 -16.490 -19.623 1.00 92.94 1182 ALA A C 1
ATOM 9232 O O . ALA A 1 1182 ? 12.321 -16.057 -20.473 1.00 92.94 1182 ALA A O 1
ATOM 9233 N N . VAL A 1 1183 ? 14.375 -16.780 -19.920 1.00 92.19 1183 VAL A N 1
ATOM 9234 C CA . VAL A 1 1183 ? 14.999 -16.518 -21.234 1.00 92.19 1183 VAL A CA 1
ATOM 9235 C C . VAL A 1 1183 ? 14.545 -17.517 -22.308 1.00 92.19 1183 VAL A C 1
ATOM 9237 O O . VAL A 1 1183 ? 14.580 -17.199 -23.489 1.00 92.19 1183 VAL A O 1
ATOM 9240 N N . ASN A 1 1184 ? 14.049 -18.694 -21.923 1.00 89.06 1184 ASN A N 1
ATOM 9241 C CA . ASN A 1 1184 ? 13.602 -19.722 -22.872 1.00 89.06 1184 ASN A CA 1
ATOM 9242 C C . ASN A 1 1184 ? 12.121 -19.623 -23.271 1.00 89.06 1184 ASN A C 1
ATOM 9244 O O . ASN A 1 1184 ? 11.696 -20.315 -24.189 1.00 89.06 1184 ASN A O 1
ATOM 9248 N N . SER A 1 1185 ? 11.311 -18.828 -22.562 1.00 90.12 1185 SER A N 1
ATOM 9249 C CA . SER A 1 1185 ? 9.844 -18.855 -22.704 1.00 90.12 1185 SER A CA 1
ATOM 9250 C C . SER A 1 1185 ? 9.171 -17.480 -22.672 1.00 90.12 1185 SER A C 1
ATOM 9252 O O . SER A 1 1185 ? 7.942 -17.403 -22.645 1.00 90.12 1185 SER A O 1
ATOM 9254 N N . SER A 1 1186 ? 9.951 -16.393 -22.606 1.00 92.00 1186 SER A N 1
ATOM 9255 C CA . SER A 1 1186 ? 9.527 -15.002 -22.327 1.00 92.00 1186 SER A CA 1
ATOM 9256 C C . SER A 1 1186 ? 8.708 -14.777 -21.043 1.00 92.00 1186 SER A C 1
ATOM 9258 O O . SER A 1 1186 ? 8.360 -13.642 -20.717 1.00 92.00 1186 SER A O 1
ATOM 9260 N N . THR A 1 1187 ? 8.412 -15.838 -20.292 1.00 92.75 1187 THR A N 1
ATOM 9261 C CA . THR A 1 1187 ? 7.416 -15.824 -19.220 1.00 92.75 1187 THR A CA 1
ATOM 9262 C C . THR A 1 1187 ? 7.963 -15.147 -17.969 1.00 92.75 1187 THR A C 1
ATOM 9264 O O . THR A 1 1187 ? 9.084 -15.420 -17.533 1.00 92.75 1187 THR A O 1
ATOM 9267 N N . ILE A 1 1188 ? 7.142 -14.285 -17.371 1.00 94.44 1188 ILE A N 1
ATOM 9268 C CA . ILE A 1 1188 ? 7.408 -13.678 -16.074 1.00 94.44 1188 ILE A CA 1
ATOM 9269 C C . ILE A 1 1188 ? 7.005 -14.639 -14.958 1.00 94.44 1188 ILE A C 1
ATOM 9271 O O . ILE A 1 1188 ? 5.888 -15.162 -14.928 1.00 94.44 1188 ILE A O 1
ATOM 9275 N N . ILE A 1 1189 ? 7.929 -14.852 -14.027 1.00 92.75 1189 ILE A N 1
ATOM 9276 C CA . ILE A 1 1189 ? 7.792 -15.756 -12.888 1.00 92.75 1189 ILE A CA 1
ATOM 9277 C C . ILE A 1 1189 ? 8.003 -14.939 -11.616 1.00 92.75 1189 ILE A C 1
ATOM 9279 O O . ILE A 1 1189 ? 9.074 -14.370 -11.403 1.00 92.75 1189 ILE A O 1
ATOM 9283 N N . VAL A 1 1190 ? 6.977 -14.872 -10.771 1.00 93.81 1190 VAL A N 1
ATOM 9284 C CA . VAL A 1 1190 ? 7.029 -14.177 -9.480 1.00 93.81 1190 VAL A CA 1
ATOM 9285 C C . VAL A 1 1190 ? 7.240 -15.217 -8.386 1.00 93.81 1190 VAL A C 1
ATOM 9287 O O . VAL A 1 1190 ? 6.397 -16.091 -8.196 1.00 93.81 1190 VAL A O 1
ATOM 9290 N N . ILE A 1 1191 ? 8.355 -15.129 -7.661 1.00 91.06 1191 ILE A N 1
ATOM 9291 C CA . ILE A 1 1191 ? 8.617 -15.934 -6.461 1.00 91.06 1191 ILE A CA 1
ATOM 9292 C C . ILE A 1 1191 ? 8.282 -15.091 -5.235 1.00 91.06 1191 ILE A C 1
ATOM 9294 O O . ILE A 1 1191 ? 8.697 -13.934 -5.146 1.00 91.06 1191 ILE A O 1
ATOM 9298 N N . ARG A 1 1192 ? 7.548 -15.683 -4.288 1.00 88.38 1192 ARG A N 1
ATOM 9299 C CA . ARG A 1 1192 ? 7.178 -15.060 -3.017 1.00 88.38 1192 ARG A CA 1
ATOM 9300 C C . ARG A 1 1192 ? 7.271 -16.049 -1.857 1.00 88.38 1192 ARG A C 1
ATOM 9302 O O . ARG A 1 1192 ? 6.458 -16.965 -1.725 1.00 88.38 1192 ARG A O 1
ATOM 9309 N N . GLY A 1 1193 ? 8.268 -15.868 -0.998 1.00 81.88 1193 GLY A N 1
ATOM 9310 C CA . GLY A 1 1193 ? 8.571 -16.752 0.124 1.00 81.88 1193 GLY A CA 1
ATOM 9311 C C . GLY A 1 1193 ? 8.897 -18.167 -0.354 1.00 81.88 1193 GLY A C 1
ATOM 9312 O O . GLY A 1 1193 ? 9.970 -18.417 -0.890 1.00 81.88 1193 GLY A O 1
ATOM 9313 N N . LYS A 1 1194 ? 7.959 -19.101 -0.156 1.00 76.56 1194 LYS A N 1
ATOM 9314 C CA . LYS A 1 1194 ? 8.033 -20.487 -0.658 1.00 76.56 1194 LYS A CA 1
ATOM 9315 C C . LYS A 1 1194 ? 7.045 -20.782 -1.798 1.00 76.56 1194 LYS A C 1
ATOM 9317 O O . LYS A 1 1194 ? 6.918 -21.939 -2.194 1.00 76.56 1194 LYS A O 1
ATOM 9322 N N . ARG A 1 1195 ? 6.333 -19.776 -2.311 1.00 85.19 1195 ARG A N 1
ATOM 9323 C CA . ARG A 1 1195 ? 5.403 -19.900 -3.441 1.00 85.19 1195 ARG A CA 1
ATOM 9324 C C . ARG A 1 1195 ? 6.002 -19.310 -4.717 1.00 85.19 1195 ARG A C 1
ATOM 9326 O O . ARG A 1 1195 ? 6.832 -18.405 -4.656 1.00 85.19 1195 ARG A O 1
ATOM 9333 N N . ALA A 1 1196 ? 5.533 -19.777 -5.866 1.00 87.75 1196 ALA A N 1
ATOM 9334 C CA . ALA A 1 1196 ? 5.784 -19.165 -7.167 1.00 87.75 1196 ALA A CA 1
ATOM 9335 C C . ALA A 1 1196 ? 4.480 -19.024 -7.965 1.00 87.75 1196 ALA A C 1
ATOM 9337 O O . ALA A 1 1196 ? 3.553 -19.813 -7.785 1.00 87.75 1196 ALA A O 1
ATOM 9338 N N . CYS A 1 1197 ? 4.409 -18.029 -8.846 1.00 88.88 1197 CYS A N 1
ATOM 9339 C CA . CYS A 1 1197 ? 3.314 -17.834 -9.791 1.00 88.88 1197 CYS A CA 1
ATOM 9340 C C . CYS A 1 1197 ? 3.875 -17.522 -11.182 1.00 88.88 1197 CYS A C 1
ATOM 9342 O O . CYS A 1 1197 ? 4.765 -16.681 -11.325 1.00 88.88 1197 CYS A O 1
ATOM 9344 N N . LEU A 1 1198 ? 3.315 -18.157 -12.213 1.00 90.19 1198 LEU A N 1
ATOM 9345 C CA . LEU A 1 1198 ? 3.498 -17.724 -13.597 1.00 90.19 1198 LEU A CA 1
ATOM 9346 C C . LEU A 1 1198 ? 2.564 -16.531 -13.837 1.00 90.19 1198 LEU A C 1
ATOM 9348 O O . LEU A 1 1198 ? 1.360 -16.638 -13.604 1.00 90.19 1198 LEU A O 1
ATOM 9352 N N . TRP A 1 1199 ? 3.111 -15.390 -14.250 1.00 92.38 1199 TRP A N 1
ATOM 9353 C CA . TRP A 1 1199 ? 2.357 -14.141 -14.421 1.00 92.38 1199 TRP A CA 1
ATOM 9354 C C . TRP A 1 1199 ? 1.838 -13.951 -15.859 1.00 92.38 1199 TRP A C 1
ATOM 9356 O O . TRP A 1 1199 ? 0.854 -13.249 -16.072 1.00 92.38 1199 TRP A O 1
ATOM 9366 N N . GLY A 1 1200 ? 2.470 -14.610 -16.836 1.00 91.31 1200 GLY A N 1
ATOM 9367 C CA . GLY A 1 1200 ? 2.277 -14.389 -18.276 1.00 91.31 1200 GLY A CA 1
ATOM 9368 C C . GLY A 1 1200 ? 3.514 -13.737 -18.898 1.00 91.31 1200 GLY A C 1
ATOM 9369 O O . GLY A 1 1200 ? 4.533 -13.585 -18.221 1.00 91.31 1200 GLY A O 1
ATOM 9370 N N . SER A 1 1201 ? 3.457 -13.349 -20.172 1.00 93.56 1201 SER A N 1
ATOM 9371 C CA . SER A 1 1201 ? 4.567 -12.621 -20.813 1.00 93.56 1201 SER A CA 1
ATOM 9372 C C . SER A 1 1201 ? 4.342 -11.106 -20.824 1.00 93.56 1201 SER A C 1
ATOM 9374 O O . SER A 1 1201 ? 3.213 -10.628 -20.948 1.00 93.56 1201 SER A O 1
ATOM 9376 N N . VAL A 1 1202 ? 5.425 -10.333 -20.720 1.00 95.19 1202 VAL A N 1
ATOM 9377 C CA . VAL A 1 1202 ? 5.438 -8.886 -21.032 1.00 95.19 1202 VAL A CA 1
ATOM 9378 C C . VAL A 1 1202 ? 5.864 -8.613 -22.477 1.00 95.19 1202 VAL A C 1
ATOM 9380 O O . VAL A 1 1202 ? 5.775 -7.475 -22.931 1.00 95.19 1202 VAL A O 1
ATOM 9383 N N . TYR A 1 1203 ? 6.290 -9.650 -23.202 1.00 95.38 1203 TYR A N 1
ATOM 9384 C CA . TYR A 1 1203 ? 6.653 -9.602 -24.612 1.00 95.38 1203 TYR A CA 1
ATOM 9385 C C . TYR A 1 1203 ? 5.570 -10.285 -25.449 1.00 95.38 1203 TYR A C 1
ATOM 9387 O O . TYR A 1 1203 ? 5.229 -11.442 -25.211 1.00 95.38 1203 TYR A O 1
ATOM 9395 N N . LEU A 1 1204 ? 5.022 -9.554 -26.416 1.00 94.81 1204 LEU A N 1
ATOM 9396 C CA . LEU A 1 1204 ? 3.914 -9.991 -27.266 1.00 94.81 1204 LEU A CA 1
ATOM 9397 C C . LEU A 1 1204 ? 4.320 -9.907 -28.736 1.00 94.81 1204 LEU A C 1
ATOM 9399 O O . LEU A 1 1204 ? 5.182 -9.104 -29.092 1.00 94.81 1204 LEU A O 1
ATOM 9403 N N . ASP A 1 1205 ? 3.702 -10.708 -29.596 1.00 93.00 1205 ASP A N 1
ATOM 9404 C CA . ASP A 1 1205 ? 3.900 -10.559 -31.039 1.00 93.00 1205 ASP A CA 1
ATOM 9405 C C . ASP A 1 1205 ? 3.146 -9.341 -31.614 1.00 93.00 1205 ASP A C 1
ATOM 9407 O O . ASP A 1 1205 ? 2.463 -8.597 -30.904 1.00 93.00 1205 ASP A O 1
ATOM 9411 N N . SER A 1 1206 ? 3.255 -9.135 -32.929 1.00 89.81 1206 SER A N 1
ATOM 9412 C CA . SER A 1 1206 ? 2.603 -8.036 -33.657 1.00 89.81 1206 SER A CA 1
ATOM 9413 C C . SER A 1 1206 ? 1.067 -8.020 -33.588 1.00 89.81 1206 SER A C 1
ATOM 9415 O O . SER A 1 1206 ? 0.464 -7.042 -34.021 1.00 89.81 1206 SER A O 1
ATOM 9417 N N . PHE A 1 1207 ? 0.432 -9.081 -33.081 1.00 89.62 1207 PHE A N 1
ATOM 9418 C CA . PHE A 1 1207 ? -1.018 -9.204 -32.906 1.00 89.62 1207 PHE A CA 1
ATOM 9419 C C . PHE A 1 1207 ? -1.439 -9.090 -31.429 1.00 89.62 1207 PHE A C 1
ATOM 9421 O O . PHE A 1 1207 ? -2.629 -9.119 -31.126 1.00 89.62 1207 PHE A O 1
ATOM 9428 N N . GLY A 1 1208 ? -0.481 -8.939 -30.505 1.00 88.31 1208 GLY A N 1
ATOM 9429 C CA . GLY A 1 1208 ? -0.727 -8.898 -29.063 1.00 88.31 1208 GLY A CA 1
ATOM 9430 C C . GLY A 1 1208 ? -0.789 -10.277 -28.392 1.00 88.31 1208 GLY A C 1
ATOM 9431 O O . GLY A 1 1208 ? -1.171 -10.358 -27.223 1.00 88.31 1208 GLY A O 1
ATOM 9432 N N . GLU A 1 1209 ? -0.410 -11.355 -29.087 1.00 89.31 1209 GLU A N 1
ATOM 9433 C CA . GLU A 1 1209 ? -0.433 -12.716 -28.537 1.00 89.31 1209 GLU A CA 1
ATOM 9434 C C . GLU A 1 1209 ? 0.851 -13.064 -27.760 1.00 89.31 1209 GLU A C 1
ATOM 9436 O O . GLU A 1 1209 ? 1.944 -12.584 -28.066 1.00 89.31 1209 GLU A O 1
ATOM 9441 N N . GLU A 1 1210 ? 0.731 -13.952 -26.766 1.00 89.94 1210 GLU A N 1
ATOM 9442 C CA . GLU A 1 1210 ? 1.878 -14.551 -26.069 1.00 89.94 1210 GLU A CA 1
ATOM 9443 C C . GLU A 1 1210 ? 2.458 -15.717 -26.884 1.00 89.94 1210 GLU A C 1
ATOM 9445 O O . GLU A 1 1210 ? 1.747 -16.683 -27.167 1.00 89.94 1210 GLU A O 1
ATOM 9450 N N . ASP A 1 1211 ? 3.761 -15.707 -27.179 1.00 85.56 1211 ASP A N 1
ATOM 9451 C CA . ASP A 1 1211 ? 4.450 -16.893 -27.706 1.00 85.56 1211 ASP A CA 1
ATOM 9452 C C . ASP A 1 1211 ? 4.997 -17.759 -26.560 1.00 85.56 1211 ASP A C 1
ATOM 9454 O O . ASP A 1 1211 ? 6.152 -17.650 -26.137 1.00 85.56 1211 ASP A O 1
ATOM 9458 N N . ARG A 1 1212 ? 4.111 -18.586 -25.995 1.00 79.38 1212 ARG A N 1
ATOM 9459 C CA . ARG A 1 1212 ? 4.428 -19.448 -24.848 1.00 79.38 1212 ARG A CA 1
ATOM 9460 C C . ARG A 1 1212 ? 5.479 -20.486 -25.225 1.00 79.38 1212 ARG A C 1
ATOM 9462 O O . ARG A 1 1212 ? 5.340 -21.202 -26.215 1.00 79.38 1212 ARG A O 1
ATOM 9469 N N . ASP A 1 1213 ? 6.522 -20.555 -24.404 1.00 80.81 1213 ASP A N 1
ATOM 9470 C CA . ASP A 1 1213 ? 7.709 -21.391 -24.619 1.00 80.81 1213 ASP A CA 1
ATOM 9471 C C . ASP A 1 1213 ? 8.418 -21.121 -25.966 1.00 80.81 1213 ASP A C 1
ATOM 9473 O O . ASP A 1 1213 ? 9.121 -21.989 -26.474 1.00 80.81 1213 ASP A O 1
ATOM 9477 N N . LEU A 1 1214 ? 8.202 -19.930 -26.553 1.00 85.19 1214 LEU A N 1
ATOM 9478 C CA . LEU A 1 1214 ? 8.736 -19.481 -27.851 1.00 85.19 1214 LEU A CA 1
ATOM 9479 C C . LEU A 1 1214 ? 8.428 -20.433 -29.030 1.00 85.19 1214 LEU A C 1
ATOM 9481 O O . LEU A 1 1214 ? 9.136 -20.447 -30.038 1.00 85.19 1214 LEU A O 1
ATOM 9485 N N . LYS A 1 1215 ? 7.362 -21.239 -28.917 1.00 84.62 1215 LYS A N 1
ATOM 9486 C CA . LYS A 1 1215 ? 7.026 -22.333 -29.848 1.00 84.62 1215 LYS A CA 1
ATOM 9487 C C . LYS A 1 1215 ? 6.597 -21.873 -31.243 1.00 84.62 1215 LYS A C 1
ATOM 9489 O O . LYS A 1 1215 ? 6.706 -22.660 -32.180 1.00 84.62 1215 LYS A O 1
ATOM 9494 N N . ARG A 1 1216 ? 6.091 -20.645 -31.402 1.00 84.38 1216 ARG A N 1
ATOM 9495 C CA . ARG A 1 1216 ? 5.701 -20.069 -32.707 1.00 84.38 1216 ARG A CA 1
ATOM 9496 C C . ARG A 1 1216 ? 6.880 -19.368 -33.393 1.00 84.38 1216 ARG A C 1
ATOM 9498 O O . ARG A 1 1216 ? 6.781 -19.077 -34.582 1.00 84.38 1216 ARG A O 1
ATOM 9505 N N . GLY A 1 1217 ? 7.972 -19.098 -32.670 1.00 81.38 1217 GLY A N 1
ATOM 9506 C CA . GLY A 1 1217 ? 9.186 -18.459 -33.184 1.00 81.38 1217 GLY A CA 1
ATOM 9507 C C . GLY A 1 1217 ? 8.974 -17.038 -33.716 1.00 81.38 1217 GLY A C 1
ATOM 9508 O O . GLY A 1 1217 ? 9.752 -16.583 -34.555 1.00 81.38 1217 GLY A O 1
ATOM 9509 N N . LYS A 1 1218 ? 7.909 -16.343 -33.292 1.00 86.62 1218 LYS A N 1
ATOM 9510 C CA . LYS A 1 1218 ? 7.582 -15.005 -33.812 1.00 86.62 1218 LYS A CA 1
ATOM 9511 C C . LYS A 1 1218 ? 8.416 -13.914 -33.124 1.00 86.62 1218 LYS A C 1
ATOM 9513 O O . LYS A 1 1218 ? 8.727 -14.048 -31.943 1.00 86.62 1218 LYS A O 1
ATOM 9518 N N . PRO A 1 1219 ? 8.737 -12.799 -33.813 1.00 90.06 1219 PRO A N 1
ATOM 9519 C CA . PRO A 1 1219 ? 9.389 -11.656 -33.179 1.00 90.06 1219 PRO A CA 1
ATOM 9520 C C . PRO A 1 1219 ? 8.474 -11.046 -32.108 1.00 90.06 1219 PRO A C 1
ATOM 9522 O O . PRO A 1 1219 ? 7.304 -10.763 -32.379 1.00 90.06 1219 PRO A O 1
ATOM 9525 N N . LEU A 1 1220 ? 9.014 -10.838 -30.902 1.00 94.81 1220 LEU A N 1
ATOM 9526 C CA . LEU A 1 1220 ? 8.266 -10.317 -29.755 1.00 94.81 1220 LEU A CA 1
ATOM 9527 C C . LEU A 1 1220 ? 8.747 -8.928 -29.323 1.00 94.81 1220 LEU A C 1
ATOM 9529 O O . LEU A 1 1220 ? 9.951 -8.652 -29.241 1.00 94.81 1220 LEU A O 1
ATOM 9533 N N . PHE A 1 1221 ? 7.782 -8.088 -28.962 1.00 95.94 1221 PHE A N 1
ATOM 9534 C CA . PHE A 1 1221 ? 7.934 -6.678 -28.628 1.00 95.94 1221 PHE A CA 1
ATOM 9535 C C . PHE A 1 1221 ? 7.409 -6.386 -27.218 1.00 95.94 1221 PHE A C 1
ATOM 9537 O O . PHE A 1 1221 ? 6.457 -7.015 -26.751 1.00 95.94 1221 PHE A O 1
ATOM 9544 N N . LEU A 1 1222 ? 8.036 -5.439 -26.520 1.00 96.31 1222 LEU A N 1
ATOM 9545 C CA . LEU A 1 1222 ? 7.687 -5.105 -25.138 1.00 96.31 1222 LEU A CA 1
ATOM 9546 C C . LEU A 1 1222 ? 6.316 -4.412 -25.040 1.00 96.31 1222 LEU A C 1
ATOM 9548 O O . LEU A 1 1222 ? 6.140 -3.277 -25.486 1.00 96.31 1222 LEU A O 1
ATOM 9552 N N . SER A 1 1223 ? 5.365 -5.044 -24.352 1.00 96.50 1223 SER A N 1
ATOM 9553 C CA . SER A 1 1223 ? 4.105 -4.409 -23.962 1.00 96.50 1223 SER A CA 1
ATOM 9554 C C . SER A 1 1223 ? 4.332 -3.486 -22.762 1.00 96.50 1223 SER A C 1
ATOM 9556 O O . SER A 1 1223 ? 4.341 -3.912 -21.605 1.00 96.50 1223 SER A O 1
ATOM 9558 N N . VAL A 1 1224 ? 4.498 -2.190 -23.042 1.00 95.31 1224 VAL A N 1
ATOM 9559 C CA . VAL A 1 1224 ? 4.706 -1.138 -22.028 1.00 95.31 1224 VAL A CA 1
ATOM 9560 C C . VAL A 1 1224 ? 3.568 -1.094 -20.998 1.00 95.31 1224 VAL A C 1
ATOM 9562 O O . VAL A 1 1224 ? 3.810 -0.806 -19.828 1.00 95.31 1224 VAL A O 1
ATOM 9565 N N . GLU A 1 1225 ? 2.334 -1.412 -21.398 1.00 94.81 1225 GLU A N 1
ATOM 9566 C CA . GLU A 1 1225 ? 1.181 -1.490 -20.492 1.00 94.81 1225 GLU A CA 1
ATOM 9567 C C . GLU A 1 1225 ? 1.291 -2.674 -19.520 1.00 94.81 1225 GLU A C 1
ATOM 9569 O O . GLU A 1 1225 ? 1.233 -2.470 -18.305 1.00 94.81 1225 GLU A O 1
ATOM 9574 N N . ARG A 1 1226 ? 1.544 -3.895 -20.025 1.00 94.81 1226 ARG A N 1
ATOM 9575 C CA . ARG A 1 1226 ? 1.789 -5.065 -19.164 1.00 94.81 1226 ARG A CA 1
ATOM 9576 C C . ARG A 1 1226 ? 2.980 -4.830 -18.234 1.00 94.81 1226 ARG A C 1
ATOM 9578 O O . ARG A 1 1226 ? 2.917 -5.201 -17.065 1.00 94.81 1226 ARG A O 1
ATOM 9585 N N . TYR A 1 1227 ? 4.037 -4.172 -18.715 1.00 96.00 1227 TYR A N 1
ATOM 9586 C CA . TYR A 1 1227 ? 5.210 -3.873 -17.896 1.00 96.00 1227 TYR A CA 1
ATOM 9587 C C . TYR A 1 1227 ? 4.913 -2.873 -16.768 1.00 96.00 1227 TYR A C 1
ATOM 9589 O O . TYR A 1 1227 ? 5.296 -3.101 -15.619 1.00 96.00 1227 TYR A O 1
ATOM 9597 N N . LYS A 1 1228 ? 4.146 -1.811 -17.054 1.00 94.69 1228 LYS A N 1
ATOM 9598 C CA . LYS A 1 1228 ? 3.662 -0.870 -16.030 1.00 94.69 1228 LYS A CA 1
ATOM 9599 C C . LYS A 1 1228 ? 2.766 -1.557 -14.998 1.00 94.69 1228 LYS A C 1
ATOM 9601 O O . LYS A 1 1228 ? 2.926 -1.294 -13.809 1.00 94.69 1228 LYS A O 1
ATOM 9606 N N . LEU A 1 1229 ? 1.882 -2.466 -15.418 1.00 94.19 1229 LEU A N 1
ATOM 9607 C CA . LEU A 1 1229 ? 1.048 -3.254 -14.504 1.00 94.19 1229 LEU A CA 1
ATOM 9608 C C . LEU A 1 1229 ? 1.891 -4.167 -13.596 1.00 94.19 1229 LEU A C 1
ATOM 9610 O O . LEU A 1 1229 ? 1.639 -4.230 -12.394 1.00 94.19 1229 LEU A O 1
ATOM 9614 N N . LEU A 1 1230 ? 2.907 -4.840 -14.145 1.00 95.44 1230 LEU A N 1
ATOM 9615 C CA . LEU A 1 1230 ? 3.840 -5.678 -13.383 1.00 95.44 1230 LEU A CA 1
ATOM 9616 C C . LEU A 1 1230 ? 4.603 -4.862 -12.325 1.00 95.44 1230 LEU A C 1
ATOM 9618 O O . LEU A 1 1230 ? 4.667 -5.269 -11.164 1.00 95.44 1230 LEU A O 1
ATOM 9622 N N . GLN A 1 1231 ? 5.116 -3.683 -12.695 1.00 95.19 1231 GLN A N 1
ATOM 9623 C CA . GLN A 1 1231 ? 5.765 -2.772 -11.749 1.00 95.19 1231 GLN A CA 1
ATOM 9624 C C . GLN A 1 1231 ? 4.784 -2.255 -10.685 1.00 95.19 1231 GLN A C 1
ATOM 9626 O O . GLN A 1 1231 ? 5.114 -2.265 -9.504 1.00 95.19 1231 GLN A O 1
ATOM 9631 N N . GLN A 1 1232 ? 3.560 -1.864 -11.051 1.00 93.19 1232 GLN A N 1
ATOM 9632 C CA . GLN A 1 1232 ? 2.548 -1.438 -10.074 1.00 93.19 1232 GLN A CA 1
ATOM 9633 C C . GLN A 1 1232 ? 2.178 -2.555 -9.086 1.00 93.19 1232 GLN A C 1
ATOM 9635 O O . GLN A 1 1232 ? 1.988 -2.279 -7.905 1.00 93.19 1232 GLN A O 1
ATOM 9640 N N . GLN A 1 1233 ? 2.112 -3.817 -9.520 1.00 93.50 1233 GLN A N 1
ATOM 9641 C CA . GLN A 1 1233 ? 1.851 -4.944 -8.613 1.00 93.50 1233 GLN A CA 1
ATOM 9642 C C . GLN A 1 1233 ? 3.004 -5.196 -7.628 1.00 93.50 1233 GLN A C 1
ATOM 9644 O O . GLN A 1 1233 ? 2.753 -5.575 -6.484 1.00 93.50 1233 GLN A O 1
ATOM 9649 N N . TRP A 1 1234 ? 4.246 -4.920 -8.034 1.00 94.81 1234 TRP A N 1
ATOM 9650 C CA . TRP A 1 1234 ? 5.418 -4.947 -7.155 1.00 94.81 1234 TRP A CA 1
ATOM 9651 C C . TRP A 1 1234 ? 5.398 -3.814 -6.120 1.00 94.81 1234 TRP A C 1
ATOM 9653 O O . TRP A 1 1234 ? 5.506 -4.082 -4.926 1.00 94.81 1234 TRP A O 1
ATOM 9663 N N . LEU A 1 1235 ? 5.191 -2.569 -6.564 1.00 93.88 1235 LEU A N 1
ATOM 9664 C CA . LEU A 1 1235 ? 5.171 -1.378 -5.702 1.00 93.88 1235 LEU A CA 1
ATOM 9665 C C . LEU A 1 1235 ? 3.980 -1.349 -4.724 1.00 93.88 1235 LEU A C 1
ATOM 9667 O O . LEU A 1 1235 ? 4.091 -0.796 -3.632 1.00 93.88 1235 LEU A O 1
ATOM 9671 N N . ASN A 1 1236 ? 2.861 -1.975 -5.101 1.00 91.25 1236 ASN A N 1
ATOM 9672 C CA . ASN A 1 1236 ? 1.653 -2.096 -4.276 1.00 91.25 1236 ASN A CA 1
ATOM 9673 C C . ASN A 1 1236 ? 1.588 -3.429 -3.495 1.00 91.25 1236 ASN A C 1
ATOM 9675 O O . ASN A 1 1236 ? 0.550 -3.745 -2.904 1.00 91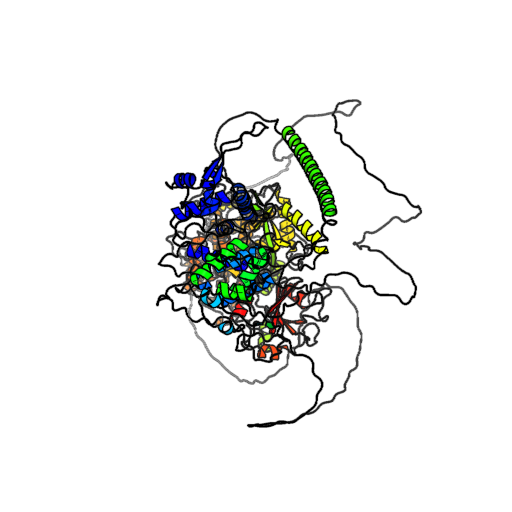.25 1236 ASN A O 1
ATOM 9679 N N . HIS A 1 1237 ? 2.653 -4.243 -3.549 1.00 92.88 1237 HIS A N 1
ATOM 9680 C CA . HIS A 1 1237 ? 2.786 -5.558 -2.897 1.00 92.88 1237 HIS A CA 1
ATOM 9681 C C . HIS A 1 1237 ? 1.646 -6.554 -3.190 1.00 92.88 1237 HIS A C 1
ATOM 9683 O O . HIS A 1 1237 ? 1.390 -7.479 -2.416 1.00 92.88 1237 HIS A O 1
ATOM 9689 N N . SER A 1 1238 ? 0.941 -6.373 -4.309 1.00 90.38 1238 SER A N 1
ATOM 9690 C CA . SER A 1 1238 ? -0.423 -6.875 -4.510 1.00 90.38 1238 SER A CA 1
ATOM 9691 C C . SER A 1 1238 ? -0.528 -8.204 -5.263 1.00 90.38 1238 SER A C 1
ATOM 9693 O O . SER A 1 1238 ? -1.636 -8.632 -5.587 1.00 90.38 1238 SER A O 1
ATOM 9695 N N . PHE A 1 1239 ? 0.589 -8.897 -5.513 1.00 89.94 1239 PHE A N 1
ATOM 9696 C CA . PHE A 1 1239 ? 0.609 -10.155 -6.273 1.00 89.94 1239 PHE A CA 1
ATOM 9697 C C . PHE A 1 1239 ? -0.331 -11.243 -5.713 1.00 89.94 1239 PHE A C 1
ATOM 9699 O O . PHE A 1 1239 ? -1.017 -11.902 -6.497 1.00 89.94 1239 PHE A O 1
ATOM 9706 N N . ASP A 1 1240 ? -0.430 -11.417 -4.388 1.00 83.06 1240 ASP A N 1
ATOM 9707 C CA . ASP A 1 1240 ? -1.350 -12.388 -3.754 1.00 83.06 1240 ASP A CA 1
ATOM 9708 C C . ASP A 1 1240 ? -2.833 -11.995 -3.902 1.00 83.06 1240 ASP A C 1
ATOM 9710 O O . ASP A 1 1240 ? -3.722 -12.818 -3.692 1.00 83.06 1240 ASP A O 1
ATOM 9714 N N . HIS A 1 1241 ? -3.113 -10.742 -4.274 1.00 74.50 1241 HIS A N 1
ATOM 9715 C CA . HIS A 1 1241 ? -4.458 -10.213 -4.505 1.00 74.50 1241 HIS A CA 1
ATOM 9716 C C . HIS A 1 1241 ? -4.852 -10.182 -5.990 1.00 74.50 1241 HIS A C 1
ATOM 9718 O O . HIS A 1 1241 ? -6.045 -10.133 -6.294 1.00 74.50 1241 HIS A O 1
ATOM 9724 N N . THR A 1 1242 ? -3.887 -10.228 -6.915 1.00 69.06 1242 THR A N 1
ATOM 9725 C CA . THR A 1 1242 ? -4.133 -10.195 -8.369 1.00 69.06 1242 THR A CA 1
ATOM 9726 C C . THR A 1 1242 ? -3.991 -11.559 -9.046 1.00 69.06 1242 THR A C 1
ATOM 9728 O O . THR A 1 1242 ? -4.742 -11.854 -9.977 1.00 69.06 1242 THR A O 1
ATOM 9731 N N . THR A 1 1243 ? -3.066 -12.411 -8.594 1.00 61.16 1243 THR A N 1
ATOM 9732 C CA . THR A 1 1243 ? -2.755 -13.691 -9.253 1.00 61.16 1243 THR A CA 1
ATOM 9733 C C . THR A 1 1243 ? -3.451 -14.879 -8.578 1.00 61.16 1243 THR A C 1
ATOM 9735 O O . THR A 1 1243 ? -3.436 -15.030 -7.359 1.00 61.16 1243 THR A O 1
ATOM 9738 N N . ARG A 1 1244 ? -4.103 -15.738 -9.378 1.00 58.28 1244 ARG A N 1
ATOM 9739 C CA . ARG A 1 1244 ? -5.006 -16.800 -8.880 1.00 58.28 1244 ARG A CA 1
ATOM 9740 C C . ARG A 1 1244 ? -4.403 -18.209 -8.807 1.00 58.28 1244 ARG A C 1
ATOM 9742 O O . ARG A 1 1244 ? -5.103 -19.122 -8.378 1.00 58.28 1244 ARG A O 1
ATOM 9749 N N . ARG A 1 1245 ? -3.153 -18.419 -9.237 1.00 74.88 1245 ARG A N 1
ATOM 9750 C CA . ARG A 1 1245 ? -2.527 -19.756 -9.282 1.00 74.88 1245 ARG A CA 1
ATOM 9751 C C . ARG A 1 1245 ? -1.079 -19.738 -8.797 1.00 74.88 1245 ARG A C 1
ATOM 9753 O O . ARG A 1 1245 ? -0.142 -19.886 -9.576 1.00 74.88 1245 ARG A O 1
ATOM 9760 N N . TRP A 1 1246 ? -0.927 -19.599 -7.486 1.00 83.69 1246 TRP A N 1
ATOM 9761 C CA . TRP A 1 1246 ? 0.327 -19.905 -6.809 1.00 83.69 1246 TRP A CA 1
ATOM 9762 C C . TRP A 1 1246 ? 0.540 -21.419 -6.711 1.00 83.69 1246 TRP A C 1
ATOM 9764 O O . TRP A 1 1246 ? -0.414 -22.174 -6.521 1.00 83.69 1246 TRP A O 1
ATOM 9774 N N . VAL A 1 1247 ? 1.798 -21.847 -6.787 1.00 82.56 1247 VAL A N 1
ATOM 9775 C CA . VAL A 1 1247 ? 2.256 -23.216 -6.509 1.00 82.56 1247 VAL A CA 1
ATOM 9776 C C . VAL A 1 1247 ? 3.363 -23.193 -5.456 1.00 82.56 1247 VAL A C 1
ATOM 9778 O O . VAL A 1 1247 ? 4.057 -22.185 -5.302 1.00 82.56 1247 VAL A O 1
ATOM 9781 N N . TRP A 1 1248 ? 3.536 -24.287 -4.716 1.00 77.06 1248 TRP A N 1
ATOM 9782 C CA . TRP A 1 1248 ? 4.661 -24.444 -3.792 1.00 77.06 1248 TRP A CA 1
ATOM 9783 C C . TRP A 1 1248 ? 5.969 -24.648 -4.562 1.00 77.06 1248 TRP A C 1
ATOM 9785 O O . TRP A 1 1248 ? 6.024 -25.438 -5.499 1.00 77.06 1248 TRP A O 1
ATOM 9795 N N . HIS A 1 1249 ? 7.046 -23.988 -4.134 1.00 69.00 1249 HIS A N 1
ATOM 9796 C CA . HIS A 1 1249 ? 8.389 -24.158 -4.693 1.00 69.00 1249 HIS A CA 1
ATOM 9797 C C . HIS A 1 1249 ? 9.065 -25.433 -4.144 1.00 69.00 1249 HIS A C 1
ATOM 9799 O O . HIS A 1 1249 ? 10.144 -25.387 -3.546 1.00 69.00 1249 HIS A O 1
ATOM 9805 N N . GLN A 1 1250 ? 8.406 -26.576 -4.328 1.00 54.94 1250 GLN A N 1
ATOM 9806 C CA . GLN A 1 1250 ? 8.939 -27.909 -4.055 1.00 54.94 1250 GLN A CA 1
ATOM 9807 C C . GLN A 1 1250 ? 8.679 -28.789 -5.279 1.00 54.94 1250 GLN A C 1
ATOM 9809 O O . GLN A 1 1250 ? 7.555 -29.217 -5.527 1.00 54.94 1250 GLN A O 1
ATOM 9814 N N . ASP A 1 1251 ? 9.746 -28.982 -6.052 1.00 42.16 1251 ASP A N 1
ATOM 9815 C CA . ASP A 1 1251 ? 9.971 -30.053 -7.029 1.00 42.16 1251 ASP A CA 1
ATOM 9816 C C . ASP A 1 1251 ? 8.976 -30.191 -8.214 1.00 42.16 1251 ASP A C 1
ATOM 9818 O O . ASP A 1 1251 ? 9.194 -31.025 -9.085 1.00 42.16 1251 ASP A O 1
ATOM 9822 N N . ASN A 1 1252 ? 7.949 -29.334 -8.317 1.00 38.25 1252 ASN A N 1
ATOM 9823 C CA . ASN A 1 1252 ? 6.994 -29.259 -9.438 1.00 38.25 1252 ASN A CA 1
ATOM 9824 C C . ASN A 1 1252 ? 6.735 -27.803 -9.890 1.00 38.25 1252 ASN A C 1
ATOM 9826 O O . ASN A 1 1252 ? 5.655 -27.246 -9.667 1.00 38.25 1252 ASN A O 1
ATOM 9830 N N . LEU A 1 1253 ? 7.737 -27.186 -10.525 1.00 38.59 1253 LEU A N 1
ATOM 9831 C CA . LEU A 1 1253 ? 7.639 -25.890 -11.215 1.00 38.59 1253 LEU A CA 1
ATOM 9832 C C . LEU A 1 1253 ? 7.886 -26.083 -12.709 1.00 38.59 1253 LEU A C 1
ATOM 9834 O O . LEU A 1 1253 ? 8.862 -26.783 -13.042 1.00 38.59 1253 LEU A O 1
#

pLDDT: mean 70.88, std 24.07, range [21.0, 96.56]

Foldseek 3Di:
DLLVVLLVVLLVQQVQQCPPDDPVRQLLLVLLLVQLLHWADPVRSQVRGPPSNHDVDPCNVVSLVVFWDKACFDADPVGDTDHITIHGDLVCLFARDALSVNVVPDPDPVSSVSSQVVSQVSCVVVVVEDDPDRWAGLHDDHDGHDPVDDNPLLVCLDLVNQVVLVVLLLCLLVPPPDDPSSVSSSLVNLLSLLVPFDPDDDPVPPDDDDDDDPPDPSCVQAVGSRSLVQLLGFRFKDFDDPPPDPPPPDDDDDDDDDDDDDDDDDDDDDDDDDDDDDDDDDDDDDDDDDDDDDDDDDDDDDDDDDDDDDDDYDDDDDDDDDDDDDDDDDDDDDDDDDDDDDDDDDDDDDDDDDDDDDDDDDDDDDDDDDDDDDDDDDDDDDDDDDDDDDDDDDDDDDDDDDDDDDDDDDDDDDDDDDDDDDDDDDDDDDDDDDDDDDDDDDDDDDDDRDMDGDRDGNLLSLQSSLCVQVVHHRPADAPVRDDDDPPDDDDPPPLGSIDHPSSSSNVSLNSSQVVQDDPDPVDHGSSVVSSCVVPPDDDDDDDDDDDDPPPPVVVVVVVVVVVVVVVVVVVVVVVVVVVVVVVVVVPPPDDDDDDDDDDDPDDPFDWAQAPQPRDIDHADLVWWKFFFKAKAWWLQLQLWAFPPDDFFFQDLDVVSVVVQVPPRTNNVLVVVLCVLLVVFFDPLQVLLFDAARNGGFMAMDGPQHMHTPVSLVVVLVVVVVCCVPDDDPFPSVQQWDADPPPRFIGRATQTDDRCQPVLPCPDQPPPDDLLVLLVVLLVQLQDQDDQDGNNVVNLVVVLVSNLSNFDPVRQAPDPDDALSSVLSSLLRNLVVHLVLVCLLQQVALQDPDPPVHDPNLSSLLSSLSSLSVSCPDGCSLVSCLLFQNDSDPPGGSLPQDPRHDFLLQGDLSSNLSSSCSPGDLSDPLVSLLSSLQSSLQSLLLLLLLLVLLQADPVLLVVLLVVLVVDPDQQQASSSSSNLLSVLQVLACLNVVVVPDDPVSHDRDDRVRSQVSSLVSCLVVLSSSQSVCCNSVVDDQDNDPDPVCSSVRSLVSSVQADPPDDSTSSRSHDHNDPDPSSSSSSSSVSLRVSCNVPVPSSNCSSNSSGDTRRRAFHHYDFWLVSVLVSQQQAAAPQQRHRAPWWKAWRSSRHTFNQQDPPPADPPRGPVQVCCCVRTVQWTWIQTSQFQWIWITGNQKIDTPAHQWAAPVRHGCGSCVVVGITGGNPVVRVVVGSCSSSVCCSPPGDDIDGNPNDD

Radius of gyration: 43.36 Å; chains: 1; bounding box: 132×116×136 Å

Sequence (1253 aa):
MVESALTFMAMLLSIRTNLGMSEEDIMRQEMVTLLCTGNRTHSQLTDLLPEKCGSQNKDFERFLGEVAVYKEPNFESGGNMLQGMYMPQSHIWECEYDPLHVMLRAVHRKDFQASMDRFTQHARQSGKFKDSGTPWPPFRMPKDVHPELIDPRKLLQCKTMHAVLLIILHRALNDPEIPEQVIALTVYILEMAVRFHPHSVSPKDTLSTIHEVMDLNLSDWFPETCLVQNSFCSVRSVVLPQPVETITSVVEDMDVDRGHESMDEDFTELFEFVSYPSLPGGSISEDGQCSPASLPPASQQLALPPSASSGSGALVPVSSGAVVPRLTSSAFYNTSVLPREPLSLPGPSTPTQNASEPSTSTSLVPRKPAPVVAATRVPAPASLRFGPLDMASRPFRGRQLIKLASSMAVTPVGSGRTTPDDMEDSAMLAEERGIEGRETIRALPSSSRHVIDIDESIVSLLLKLHSKLSGHPDSYRLPSERPSDPSTSSDDSNESRIGAGPHFIGLVLDRLARLSTTSNPDIPSPVQVQRHKIWPPKGSSVPHAATNTKEATDREERRRKAKERQMKLMAEFANRQKSFLKKAMEIESEDCDSMDEREPIVTVAKEYECVICSQTSPSTAERPIGMVVLLQATSVLGHAHEESSGERKLPCSDEERLLLYKDESRAAHMKLCFEQLTQHFDDYSWSQSVNIGWEGGVHAQSCGHFLHVDCHKSYMLAQRSQQNQRHQVLAVERGEYTCPLCRQLANSVLPIHPEMGEALSIAKKGNTPLPTLAQELVGLLSQVPVPMSTIRKAMASFMEDLTNATFGQYRSLSFLPSPHSVMLFVCSVARTNLEVELVQRGGTLGHSHTLKKSCFVPLFHVLALHAKVLTETPYARLWSHLTGLPLDDNASSLTPLEREVPLLIRDISAVLLEIQLTLPLNLDKAYYSCIVKILFTLSYVQALAQLSCKLSQSARAFWKQKSAENGDPFGAPGPVLGLLIDHLEHSPLYVADEDLSPEQQKEWSKDELEYEVRKFSLPFLRIASLIQAHLYEEKLPSIKEQSREFEALVQFLGLISENKMSLASSCLGWATTDPNILLRTWCQDYNNFASKSIIAARNLLVSRRQWKQPALLELPATYDRLFKYYLRRTCSVCHNIPKDPSICLVCSTMVCLRENCCRQHPTYEAVHHSINCGAGTAIYVAVNSSTIIVIRGKRACLWGSVYLDSFGEEDRDLKRGKPLFLSVERYKLLQQQWLNHSFDHTTRRWVWHQDNL